Protein AF-0000000085163465 (afdb_homodimer)

pLDDT: mean 92.54, std 7.18, range [52.44, 98.81]

InterPro domains:
  IPR007554 CDP-glycerol glycerophosphotransferase [PF04464] (411-762)
  IPR043148 CDP-glycerol glycerophosphotransferase, C-terminal domain [G3DSA:3.40.50.12580] (575-750)

Foldseek 3Di:
DKFWDDFALLQFFWDDGFLAKTWTDGLVPDIWIDGLVVPPQAKDWTAFAPDDWDWGTWMDRPNQIWTFIDDPRTTITHLAQPPPDPNHNDKDKDFDDPQWDWADDPRFIKIARPVPRFIDTDDPVQVPADKAFRFFPAADDPPDAQWTMWIDGDQKIWTFGADPVRRGTIIHIKGKDWQDDFQWDWDAPDSQWIWIDDDPDIDIDGNVVCVVVQKDFDDPVCCVGPVAWIWMAMNNFIWIFDDDPNTTIIGGDPPDVQFFPAAAWDWDDDVQWIKIKTWTHTPGFDDFFFKAWPRNHTFWGWDDPDSTIIMTIGGNVVLLVDLDQKTFIFTGGPSHTDGTRAHDDDPPDPFFWDAWADDPQWIWTWGADPRRGTIIGIGGDFDCNDPVLVVLLVVLLVCLVVVCVVQPPAAEEEFAEALLADQQFLRVLLLCVQLVDPQFRHQAAYEHAPPHPCNVVCCVVRPPSYHHASDSVLSNCLNNHQEYEYQDQQCSSHGPDDRDDVSVVSSQPHEYEHLHRFAPFQAFDQDVVQHCPQPVNDSHRYQAYEAQAPVSVVVNVSSVDDPRRYQNQHRLSLFPAAADPPQQAEEEEEDDDPVCLSCQVVLVLCSDVLVVVVVQLCVLCVVVVNNVRYAYEYAQSNLVRCLVVVVVNNVRYDNHPSVCLRRHQAYEYARDRCQLSNVSRNHAYEHACLPVVVRNVSSPHDGPDDCQQALHHYDNHSVSVSVRVVVCVVVVNDGDPSSVVSSCNRRVDDPSCSSVSVVVVCVVVVVGHGD/DKFWDDFALLQFFWDDGFLAKTWTQGLVPDIWIDGLVVPPQAKDWTAFAPDDWDWGTWMDRPNQIWTFIDDPRTTITHLAQPPPDPRHNDKDKDFDDPQWDWADDPRFIKIARPVPRFIDTDDPVQVPAAKAFRFFPAADDPPDAQWTMWIDGDQKIWTFGADDVRRGTIIHIKGKDWQDDFQWDWDAPDSQWIWIDDDPDIDIDGNVVCVVVQKDFDDPVCCVGPVAWIWMAMNNFIWIFDDDPNTTIIGGDPPDVQFFPAAAWDWDDDVQWIKIKTWTHTPGFDDFFFKAWPRNHTFWGWDDPDSTIIMTIGGNVVLLPDLDQKTFIFTGGPSHTDGTRAHDDDPPDPFFWDAWADDPQWIWTWGQDPRRGIIIGIGGDADCNDPVLVVLLVVLLVCLVVVLVVQPPAAEEEFAEALLADQQFLRVLLLCVQLVDPQFRHQAAYEHAPPHPCNVVCCVVRPPSYHHASDSVLSNCLNNHQEYEYQDQQCSSHGPDDRDDVSVVSSQPHEYEHLHRFAPFQAFDQDVVQHCPQPVNDSHRYQAYEAQAPVSVVVNVSSVDDPRRYQNQHRLSLFPAAADPPQQAEEEEEDDDPVCLSCQVVLVLCSDVLVVVVVQLCVLCVVVVNNVRYAYEYAQSNLVRCLVVVPVNNVRYDNHVSVCLRRHQAYEYARDRCQLSNVSRNHAYEHACLPVVVRNVSSPHDGPDDCQQALHHYDNHSVSVSVRVVVCVVVVNDGDPSSVVSSCNRRVDDPSCSSVSVVVVCVVVCVGHGD

Radius of gyration: 37.93 Å; Cα contacts (8 Å, |Δi|>4): 3413; chains: 2; bounding box: 88×109×85 Å

Secondary structure (DSSP, 8-state):
-EEEEEE-TTTEEEEEE-SSEEEEEETTTEEEEEEGGG-SSS-EEEEE-SSPSEEEEEEEETTEEEEEEEETTEEEEES--BS-STT--B-EEEE--TTEEEEE-SSSEEEEETTT--EEE-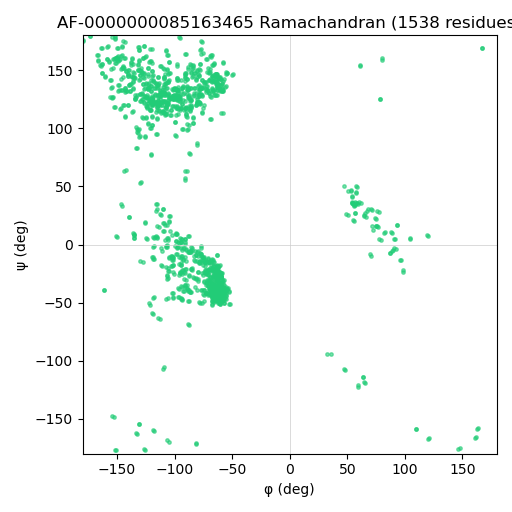-GGGGSSEEEEEE-S-PPPTT--SEEEEEEETTEEEEEEEETTTTEEEEEEEEEEE-S--SSEEEEEETTEEEEEETTEEEEEEHHHHHHHSEEEPPGGGGGG-SS-EEEEETTEEEEEEEETTEEEEEE--HHHHHEEEEEEEEEEETTEEEEEEEEEESS-----EEEETTS-EEEEEEESSSSEEEEEEEHHHHTT-SSSEEEEEEEETTEEEEE-B----TT---SEEEEEEETTEEEEEEE-TTSBEEEEEEE--GGGSHHHHHHHHHHHHHHHHHHHHTTT--EEEEE-GGG---SSHHHHHHHHHHT-TTB-SEEEEEE-TTSTTHHHHHHHHGGGEEETTSHHHHHHHHH-SEEEESS-GGGGT-SS---HHHHHHHHHS-EEE--SS--SSS----TTT-TTSGGG--S-EEEEEESSHHHHHHHHHTT--GGGEEES--GGGTT--PPTT--EEEE-PPP-GGGHHHHHTT-GGGSHHHHHHHHHHHHHHHTT-GGGEEEE--HHHHHHHGGGSGGGGGGEES-GGGGTTTEEEEEESS-THHHHHHHHTPEEEEE-TTHHHHHHHH-S--S--TTTSSSEEESSHHHHHHHHHHHHHTTTPPPHHHHHHHHHH----SS-HHHHHHHHHHHTTSSPB-/-EEEEEE-TTTEEEEEE-SSEEEEEETTTEEEEEEGGG-SSS-EEEEE-SSPSEEEEEEEETTEEEEEEEETTEEEEES--BS-STT--B-EEEE--TTEEEEE-SSSEEEEETTT--EEE--GGGGSSEEEEEE-S-PPPTT--SEEEEEEETTEEEEEEEETTTTEEEEEEEEEEE-S--SSEEEEEETTEEEEEETTEEEEEEHHHHHHHSEEEPPGGGGGG-SS-EEEEETTEEEEEEEETTEEEEEE--HHHHHEEEEEEEEEEETTEEEEEEEEEESS-----EEEETTS-EEEEEEESSSSEEEEEEEHHHHTT-SSSEEEEEEEETTEEEEE-B----TT---SEEEEEEETTEEEEEEE-TTSBEEEEEEE--GGGSHHHHHHHHHHHHHHHHHHHHTTT--EEEEE-GGG---SSHHHHHHHHHHT-TTB-SEEEEEE-TTSTTHHHHHHHHGGGEEETTSHHHHHHHHH-SEEEESS-GGGGT-SS---HHHHHHHHHS-EEE--SS--SSS----TTT-TTSGGG--S-EEEEEESSHHHHHHHHHTT--GGGEEES--GGGTT--PPTT--EEEE-PPP-GGGHHHHHTT-GGGSHHHHHHHHHHHHHHHHT-GGGEEEE--HHHHHHHGGGSGGGGGGEES-GGGGTTTEEEEEESS-THHHHHHHHTPEEEEE-TTHHHHHHHH-S--S--TTTSSSEEESSHHHHHHHHHHHHHTTTPPPHHHHHHHHHH----SS-HHHHHHHHHHHTTSS-B-

Nearest PDB structures (foldseek):
  3l7m-assembly1_D  TM=6.412E-01  e=5.673E-12  Staphylococcus epidermidis RP62A
  3l7j-assembly1_B  TM=6.542E-01  e=5.993E-12  Staphylococcus epidermidis RP62A
  3l7k-assembly2_B  TM=6.522E-01  e=2.000E-11  Staphylococcus epidermidis RP62A
  3l7m-assembly2_A  TM=6.507E-01  e=2.490E-11  Staphylococcus epidermidis RP62A
  3l7i-assembly1_A  TM=6.488E-01  e=2.774E-10  Staphylococcus epidermidis RP62A

Sequence (1542 aa):
MLKLNQMNVNFGSIQTNLPAQIRLKIRNEQIINIEAAQLKKEDVYLGKTKAEDGLVAIIENDDFPYYVHIKKNKIYCTPYLNDKTEGSLNIQIKVYHNRFKVEPTQYSYQVIDTYSGETIELDQSLFKKGRKPFIEDEANRVGDPAIFIKFKYTDFTTFLEYTNSKKDFAFKTNILEVLTNEQLRFDFKSANELVVSKGKHRQIIRLNDLKKMKDIKLNNYFLKYAQKPIYLKLNNKFYIISYHNQKLSIKTDKEKDLLYKHSNVEFKKSGRHIILSGQIDYNAPVQPDYLMTKTGEVLAKMKWSHQNHFTAKVKIKDLRQLKEIHNTIFTAINGKRFHPLYQSEKANDQRKVLLTFNTKGHAIVLRRNAANNLTFGNLPKLKIYNPWHKFKIELAYKIASIYKMMSRGRNVNVYFEKEASKAVESGKCVFEAAAGNKKFKSKNVFILDKSSPQYKDMKKKWGEKVVERFSFRNYLYVFVSNYFVASELSNHIINTRLFNDKLNKKIKATPLYFLQHGIVFLKPRDNSNNVGFHKQNMTNNIVKSVVSSELEARLFNEMDYNDFELMITGLPKFDNEHLIEGADKITYMPTWRPWEEAEVFNGHIEETTYYQSIMEVIEAFEKAGLLSRLQIAAHNKFSQYAKNHFNKYNDIFVEDPTDTLKNSVIYITDISSIIFDAINHGAFPIFYWKEFEDIIAKHGGTTPANRENIPGVVADDENELVEAVKSAINNDFKLPPKVLENYRRINEFHDNQNTQRVIDELVNDGVLQRKMLKLNQMNVNFGSIQTNLPAQIRLKIRNEQIINIEAAQLKKEDVYLGKTKAEDGLVAIIENDDFPYYVHIKKNKIYCTPYLNDKTEGSLNIQIKVYHNRFKVEPTQYSYQVIDTYSGETIELDQSLFKKGRKPFIEDEANRVGDPAIFIKFKYTDFTTFLEYTNSKKDFAFKTNILEVLTNEQLRFDFKSANELVVSKGKHRQIIRLNDLKKMKDIKLNNYFLKYAQKPIYLKLNNKFYIISYHNQKLSIKTDKEKDLLYKHSNVEFKKSGRHIILSGQIDYNAPVQPDYLMTKTGEVLAKMKWSHQNHFTAKVKIKDLRQLKEIHNTIFTAINGKRFHPLYQSEKANDQRKVLLTFNTKGHAIVLRRNAANNLTFGNLPKLKIYNPWHKFKIELAYKIASIYKMMSRGRNVNVYFEKEASKAVESGKCVFEAAAGNKKFKSKNVFILDKSSPQYKDMKKKWGEKVVERFSFRNYLYVFVSNYFVASELSNHIINTRLFNDKLNKKIKATPLYFLQHGIVFLKPRDNSNNVGFHKQNMTNNIVKSVVSSELEARLFNEMDYNDFELMITGLPKFDNEHLIEGADKITYMPTWRPWEEAEVFNGHIEETTYYQSIMEVIEAFEKAGLLSRLQIAAHNKFSQYAKNHFNKYNDIFVEDPTDTLKNSVIYITDISSIIFDAINHGAFPIFYWKEFEDIIAKHGGTTPANRENIPGVVADDENELVEAVKSAINNDFKLPPKVLENYRRINEFHDNQNTQRVIDELVNDGVLQRK

Structure (mmCIF, N/CA/C/O backbone):
data_AF-0000000085163465-model_v1
#
loop_
_entity.id
_entity.type
_entity.pdbx_description
1 polymer 'Galactosamine-containing minor teichoic acid biosynthesis protein'
#
loop_
_atom_site.group_PDB
_atom_site.id
_atom_site.type_symbol
_atom_site.label_atom_id
_atom_site.label_alt_id
_atom_site.label_comp_id
_ato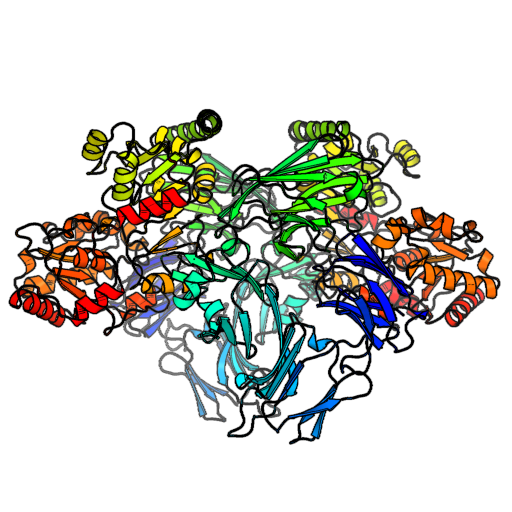m_site.label_asym_id
_atom_site.label_entity_id
_atom_site.label_seq_id
_atom_site.pdbx_PDB_ins_code
_atom_site.Cartn_x
_atom_site.Cartn_y
_atom_site.Cartn_z
_atom_site.occupancy
_atom_site.B_iso_or_equiv
_atom_site.auth_seq_id
_atom_site.auth_comp_id
_atom_site.auth_asym_id
_atom_site.auth_atom_id
_atom_site.pdbx_PDB_model_num
ATOM 1 N N . MET A 1 1 ? -21.828 -24.969 -27.375 1 81.31 1 MET A N 1
ATOM 2 C CA . MET A 1 1 ? -21.625 -25.234 -25.938 1 81.31 1 MET A CA 1
ATOM 3 C C . MET A 1 1 ? -22.141 -24.062 -25.109 1 81.31 1 MET A C 1
ATOM 5 O O . MET A 1 1 ? -22.062 -22.906 -25.531 1 81.31 1 MET A O 1
ATOM 9 N N . LEU A 1 2 ? -22.781 -24.438 -23.953 1 87.56 2 LEU A N 1
ATOM 10 C CA . LEU A 1 2 ? -23.328 -23.406 -23.062 1 87.56 2 LEU A CA 1
ATOM 11 C C . LEU A 1 2 ? -22.203 -22.688 -22.328 1 87.56 2 LEU A C 1
ATOM 13 O O . LEU A 1 2 ? -21.234 -23.297 -21.891 1 87.56 2 LEU A O 1
ATOM 17 N N . LYS A 1 3 ? -22.312 -21.391 -22.266 1 87.81 3 LYS A N 1
ATOM 18 C CA . LYS A 1 3 ? -21.406 -20.547 -21.5 1 87.81 3 LYS A CA 1
ATOM 19 C C . LYS A 1 3 ? -22.188 -19.516 -20.672 1 87.81 3 LYS A C 1
ATOM 21 O O . LYS A 1 3 ? -23.078 -18.844 -21.203 1 87.81 3 LYS A O 1
ATOM 26 N N . LEU A 1 4 ? -21.875 -19.516 -19.422 1 91.38 4 LEU A N 1
ATOM 27 C CA . LEU A 1 4 ? -22.5 -18.5 -18.562 1 91.38 4 LEU A CA 1
ATOM 28 C C . LEU A 1 4 ? -21.688 -17.219 -18.562 1 91.38 4 LEU A C 1
ATOM 30 O O . LEU A 1 4 ? -20.531 -17.203 -18.109 1 91.38 4 LEU A O 1
ATOM 34 N N . ASN A 1 5 ? -22.188 -16.156 -18.969 1 91.06 5 ASN A N 1
ATOM 35 C CA . ASN A 1 5 ? -21.469 -14.898 -19.094 1 91.06 5 ASN A CA 1
ATOM 36 C C . ASN A 1 5 ? -21.688 -14 -17.875 1 91.06 5 ASN A C 1
ATOM 38 O O . ASN A 1 5 ? -20.797 -13.258 -17.484 1 91.06 5 ASN A O 1
ATOM 42 N N . GLN A 1 6 ? -22.875 -14.047 -17.391 1 94.12 6 GLN A N 1
ATOM 43 C CA . GLN A 1 6 ? -23.234 -13.164 -16.281 1 94.12 6 GLN A CA 1
ATOM 44 C C . GLN A 1 6 ? -24.281 -13.82 -15.383 1 94.12 6 GLN A C 1
ATOM 46 O O . GLN A 1 6 ? -25.188 -14.5 -15.867 1 94.12 6 GLN A O 1
ATOM 51 N N . MET A 1 7 ? -24.109 -13.703 -14.148 1 94.56 7 MET A N 1
ATOM 52 C CA . MET A 1 7 ? -25.078 -14.156 -13.148 1 94.56 7 MET A CA 1
ATOM 53 C C . MET A 1 7 ? -25.375 -13.055 -12.133 1 94.56 7 MET A C 1
ATOM 55 O O . MET A 1 7 ? -24.453 -12.484 -11.555 1 94.56 7 MET A O 1
ATOM 59 N N . ASN A 1 8 ? -26.578 -12.695 -11.984 1 94.56 8 ASN A N 1
ATOM 60 C CA . ASN A 1 8 ? -26.984 -11.734 -10.961 1 94.56 8 ASN A CA 1
ATOM 61 C C . ASN A 1 8 ? -27.203 -12.414 -9.609 1 94.56 8 ASN A C 1
ATOM 63 O O . ASN A 1 8 ? -28.219 -13.062 -9.398 1 94.56 8 ASN A O 1
ATOM 67 N N . VAL A 1 9 ? -26.359 -12.18 -8.703 1 92.56 9 VAL A N 1
ATOM 68 C CA . VAL A 1 9 ? -26.312 -12.898 -7.438 1 92.56 9 VAL A CA 1
ATOM 69 C C . VAL A 1 9 ? -27.5 -12.5 -6.57 1 92.56 9 VAL A C 1
ATOM 71 O O . VAL A 1 9 ? -27.828 -13.18 -5.594 1 92.56 9 VAL A O 1
ATOM 74 N N . ASN A 1 10 ? -28.188 -11.406 -6.895 1 92.56 10 ASN A N 1
ATOM 75 C CA . ASN A 1 10 ? -29.359 -10.977 -6.133 1 92.56 10 ASN A CA 1
ATOM 76 C C . ASN A 1 10 ? -30.531 -11.914 -6.336 1 92.56 10 ASN A C 1
ATOM 78 O O . ASN A 1 10 ? -31.484 -11.898 -5.555 1 92.56 10 ASN A O 1
ATOM 82 N N . PHE A 1 11 ? -30.484 -12.664 -7.426 1 93.31 11 PHE A N 1
ATOM 83 C CA . PHE A 1 11 ? -31.609 -13.539 -7.746 1 93.31 11 PHE A CA 1
ATOM 84 C C . PHE A 1 11 ? -31.297 -14.977 -7.359 1 93.31 11 PHE A C 1
ATOM 86 O O . PHE A 1 11 ? -32.219 -15.812 -7.297 1 93.31 11 PHE A O 1
ATOM 93 N N . GLY A 1 12 ? -30 -15.203 -7.18 1 90.88 12 GLY A N 1
ATOM 94 C CA . GLY A 1 12 ? -29.688 -16.578 -6.812 1 90.88 12 GLY A CA 1
ATOM 95 C C . GLY A 1 12 ? -28.219 -16.938 -7.012 1 90.88 12 GLY A C 1
ATOM 96 O O . GLY A 1 12 ? -27.344 -16.062 -6.914 1 90.88 12 GLY A O 1
ATOM 97 N N . SER A 1 13 ? -27.984 -18.328 -7.133 1 91.62 13 SER A N 1
ATOM 98 C CA . SER A 1 13 ? -26.609 -18.828 -7.23 1 91.62 13 SER A CA 1
ATOM 99 C C . SER A 1 13 ? -26.484 -19.906 -8.289 1 91.62 13 SER A C 1
ATOM 101 O O . SER A 1 13 ? -27.484 -20.5 -8.703 1 91.62 13 SER A O 1
ATOM 103 N N . ILE A 1 14 ? -25.281 -20.125 -8.734 1 89.75 14 ILE A N 1
ATOM 104 C CA . ILE A 1 14 ? -24.984 -21.141 -9.742 1 89.75 14 ILE A CA 1
ATOM 105 C C . ILE A 1 14 ? -24.766 -22.5 -9.07 1 89.75 14 ILE A C 1
ATOM 107 O O . ILE A 1 14 ? -23.953 -22.625 -8.156 1 89.75 14 ILE A O 1
ATOM 111 N N . GLN A 1 15 ? -25.5 -23.422 -9.492 1 86.19 15 GLN A N 1
ATOM 112 C CA . GLN A 1 15 ? -25.359 -24.766 -8.938 1 86.19 15 GLN A CA 1
ATOM 113 C C . GLN A 1 15 ? -24.469 -25.625 -9.836 1 86.19 15 GLN A C 1
ATOM 115 O O . GLN A 1 15 ? -23.641 -26.406 -9.344 1 86.19 15 GLN A O 1
ATOM 120 N N . THR A 1 16 ? -24.781 -25.5 -11.117 1 82.44 16 THR A N 1
ATOM 121 C CA . THR A 1 16 ? -24.016 -26.219 -12.133 1 82.44 16 THR A CA 1
ATOM 122 C C . THR A 1 16 ? -23.719 -25.312 -13.32 1 82.44 16 THR A C 1
ATOM 124 O O . THR A 1 16 ? -24.578 -24.531 -13.758 1 82.44 16 THR A O 1
ATOM 127 N N . ASN A 1 17 ? -22.531 -25.266 -13.82 1 83.06 17 ASN A N 1
ATOM 128 C CA . ASN A 1 17 ? -22.109 -24.516 -14.992 1 83.06 17 ASN A CA 1
ATOM 129 C C . ASN A 1 17 ? -21.281 -25.375 -15.938 1 83.06 17 ASN A C 1
ATOM 131 O O . ASN A 1 17 ? -20.047 -25.344 -15.898 1 83.06 17 ASN A O 1
ATOM 135 N N . LEU A 1 18 ? -21.984 -26.094 -16.719 1 76.75 18 LEU A N 1
ATOM 136 C CA . LEU A 1 18 ? -21.375 -27.016 -17.672 1 76.75 18 LEU A CA 1
ATOM 137 C C . LEU A 1 18 ? -21.781 -26.656 -19.094 1 76.75 18 LEU A C 1
ATOM 139 O O . LEU A 1 18 ? -22.812 -26.031 -19.312 1 76.75 18 LEU A O 1
ATOM 143 N N . PRO A 1 19 ? -21 -27.078 -20.062 1 77.75 19 PRO A N 1
ATOM 144 C CA . PRO A 1 19 ? -21.344 -26.766 -21.453 1 77.75 19 PRO A CA 1
ATOM 145 C C . PRO A 1 19 ? -22.672 -27.391 -21.875 1 77.75 19 PRO A C 1
ATOM 147 O O . PRO A 1 19 ? -23.328 -26.875 -22.797 1 77.75 19 PRO A O 1
ATOM 150 N N . ALA A 1 20 ? -23.031 -28.469 -21.234 1 80.94 20 ALA A N 1
ATOM 151 C CA . ALA A 1 20 ? -24.25 -29.172 -21.641 1 80.94 20 ALA A CA 1
ATOM 152 C C . ALA A 1 20 ? -25.453 -28.688 -20.812 1 80.94 20 ALA A C 1
ATOM 154 O O . ALA A 1 20 ? -26.594 -28.812 -21.234 1 80.94 20 ALA A O 1
ATOM 155 N N . GLN A 1 21 ? -25.125 -28.188 -19.594 1 89.69 21 GLN A N 1
ATOM 156 C CA . GLN A 1 21 ? -26.219 -27.875 -18.688 1 89.69 21 GLN A CA 1
ATOM 157 C C . GLN A 1 21 ? -25.812 -26.797 -17.688 1 89.69 21 GLN A C 1
ATOM 159 O O . GLN A 1 21 ? -24.703 -26.844 -17.141 1 89.69 21 GLN A O 1
ATOM 164 N N . ILE A 1 22 ? -26.734 -25.844 -17.516 1 92.75 22 ILE A N 1
ATOM 165 C CA . ILE A 1 22 ? -26.578 -24.844 -16.469 1 92.75 22 ILE A CA 1
ATOM 166 C C . ILE A 1 22 ? -27.766 -24.938 -15.508 1 92.75 22 ILE A C 1
ATOM 168 O O . ILE A 1 22 ? -28.922 -24.969 -15.93 1 92.75 22 ILE A O 1
ATOM 172 N N . ARG A 1 23 ? -27.453 -25.078 -14.258 1 93.25 23 ARG A N 1
ATOM 173 C CA . ARG A 1 23 ? -28.484 -25.078 -13.227 1 93.25 23 ARG A CA 1
ATOM 174 C C . ARG A 1 23 ? -28.328 -23.875 -12.297 1 93.25 23 ARG A C 1
ATOM 176 O O . ARG A 1 23 ? -27.219 -23.609 -11.797 1 93.25 23 ARG A O 1
ATOM 183 N N . LEU A 1 24 ? -29.391 -23.156 -12.117 1 94.06 24 LEU A N 1
ATOM 184 C CA . LEU A 1 24 ? -29.406 -21.984 -11.258 1 94.06 24 LEU A CA 1
ATOM 185 C C . LEU A 1 24 ? -30.422 -22.141 -10.133 1 94.06 24 LEU A C 1
ATOM 187 O O . LEU A 1 24 ? -31.531 -22.641 -10.352 1 94.06 24 LEU A O 1
ATOM 191 N N . LYS A 1 25 ? -29.969 -21.844 -8.984 1 92.81 25 LYS A N 1
ATOM 192 C CA . LYS A 1 25 ? -30.891 -21.766 -7.852 1 92.81 25 LYS A CA 1
ATOM 193 C C . LYS A 1 25 ? -31.453 -20.344 -7.699 1 92.81 25 LYS A C 1
ATOM 195 O O . LYS A 1 25 ? -30.703 -19.391 -7.477 1 92.81 25 LYS A O 1
ATOM 200 N N . ILE A 1 26 ? -32.719 -20.188 -7.82 1 91.62 26 ILE A N 1
ATOM 201 C CA . ILE A 1 26 ? -33.375 -18.891 -7.738 1 91.62 26 ILE A CA 1
ATOM 202 C C . ILE A 1 26 ? -33.875 -18.656 -6.316 1 91.62 26 ILE A C 1
ATOM 204 O O . ILE A 1 26 ? -34.625 -19.484 -5.773 1 91.62 26 ILE A O 1
ATOM 208 N N . ARG A 1 27 ? -33.531 -17.578 -5.617 1 79.88 27 ARG A N 1
ATOM 209 C CA . ARG A 1 27 ? -33.906 -17.125 -4.281 1 79.88 27 ARG A CA 1
ATOM 210 C C . ARG A 1 27 ? -33.719 -18.25 -3.26 1 79.88 27 ARG A C 1
ATOM 212 O O . ARG A 1 27 ? -34.562 -18.391 -2.348 1 79.88 27 ARG A O 1
ATOM 219 N N . ASN A 1 28 ? -32.875 -19.141 -3.525 1 71.81 28 ASN A N 1
ATOM 220 C CA . ASN A 1 28 ? -32.5 -20.25 -2.646 1 71.81 28 ASN A CA 1
ATOM 221 C C . ASN A 1 28 ? -33.656 -21.203 -2.432 1 71.81 28 ASN A C 1
ATOM 223 O O . ASN A 1 28 ? -33.812 -21.781 -1.354 1 71.81 28 ASN A O 1
ATOM 227 N N . GLU A 1 29 ? -34.594 -21.219 -3.363 1 79.19 29 GLU A N 1
ATOM 228 C CA . GLU A 1 29 ? -35.781 -22.062 -3.23 1 79.19 29 GLU A CA 1
ATOM 229 C C . GLU A 1 29 ? -35.906 -23.016 -4.406 1 79.19 29 GLU A C 1
ATOM 231 O O . GLU A 1 29 ? -36.031 -24.234 -4.215 1 79.19 29 GLU A O 1
ATOM 236 N N . GLN A 1 30 ? -35.812 -22.453 -5.547 1 87.62 30 GLN A N 1
ATOM 237 C CA . GLN A 1 30 ? -36.094 -23.234 -6.746 1 87.62 30 GLN A CA 1
ATOM 238 C C . GLN A 1 30 ? -34.844 -23.375 -7.625 1 87.62 30 GLN A C 1
ATOM 240 O O . GLN A 1 30 ? -34.062 -22.422 -7.766 1 87.62 30 GLN A O 1
ATOM 245 N N . ILE A 1 31 ? -34.688 -24.594 -8.148 1 92.75 31 ILE A N 1
ATOM 246 C CA . ILE A 1 31 ? -33.594 -24.828 -9.078 1 92.75 31 ILE A CA 1
ATOM 247 C C . ILE A 1 31 ? -34.156 -24.922 -10.5 1 92.75 31 ILE A C 1
ATOM 249 O O . ILE A 1 31 ? -35.094 -25.672 -10.766 1 92.75 31 ILE A O 1
ATOM 253 N N . ILE A 1 32 ? -33.656 -24.172 -11.344 1 94.94 32 ILE A N 1
ATOM 254 C CA . ILE A 1 32 ? -34 -24.25 -12.75 1 94.94 32 ILE A CA 1
ATOM 255 C C . ILE A 1 32 ? -32.875 -24.891 -13.547 1 94.94 32 ILE A C 1
ATOM 257 O O . ILE A 1 32 ? -31.703 -24.656 -13.25 1 94.94 32 ILE A O 1
ATOM 261 N N . ASN A 1 33 ? -33.281 -25.594 -14.539 1 94.81 33 ASN A N 1
ATOM 262 C CA . ASN A 1 33 ? -32.344 -26.312 -15.391 1 94.81 33 ASN A CA 1
ATOM 263 C C . ASN A 1 33 ? -32.375 -25.797 -16.828 1 94.81 33 ASN A C 1
ATOM 265 O O . ASN A 1 33 ? -33.469 -25.688 -17.422 1 94.81 33 ASN A O 1
ATOM 269 N N . ILE A 1 34 ? -31.281 -25.484 -17.375 1 96 34 ILE A N 1
ATOM 270 C CA . ILE A 1 34 ? -31.141 -25.047 -18.75 1 96 34 ILE A CA 1
ATOM 271 C C . ILE A 1 34 ? -30.219 -26.016 -19.5 1 96 34 ILE A C 1
ATOM 273 O O . ILE A 1 34 ? -29.031 -26.109 -19.188 1 96 34 ILE A O 1
ATOM 277 N N . GLU A 1 35 ? -30.719 -26.594 -20.5 1 94.44 35 GLU A N 1
ATOM 278 C CA . GLU A 1 35 ? -29.953 -27.531 -21.297 1 94.44 35 GLU A CA 1
ATOM 279 C C . GLU A 1 35 ? -29.625 -26.953 -22.672 1 94.44 35 GLU A C 1
ATOM 281 O O . GLU A 1 35 ? -30.453 -26.281 -23.281 1 94.44 35 GLU A O 1
ATOM 286 N N . ALA A 1 36 ? -28.484 -27.25 -23.125 1 91.75 36 ALA A N 1
ATOM 287 C CA . ALA A 1 36 ? -28.078 -26.766 -24.438 1 91.75 36 ALA A CA 1
ATOM 288 C C . ALA A 1 36 ? -29.016 -27.25 -25.531 1 91.75 36 ALA A C 1
ATOM 290 O O . ALA A 1 36 ? -29.359 -26.484 -26.453 1 91.75 36 ALA A O 1
ATOM 291 N N . ALA A 1 37 ? -29.547 -28.453 -25.406 1 91.19 37 ALA A N 1
ATOM 292 C CA . ALA A 1 37 ? -30.375 -29.109 -26.438 1 91.19 37 ALA A CA 1
ATOM 293 C C . ALA A 1 37 ? -31.734 -28.438 -26.562 1 91.19 37 ALA A C 1
ATOM 295 O O . ALA A 1 37 ? -32.375 -28.5 -27.609 1 91.19 37 ALA A O 1
ATOM 296 N N . GLN A 1 38 ? -32.125 -27.75 -25.531 1 93.88 38 GLN A N 1
ATOM 297 C CA . GLN A 1 38 ? -33.469 -27.172 -25.547 1 93.88 38 GLN A CA 1
ATOM 298 C C . GLN A 1 38 ? -33.438 -25.766 -26.156 1 93.88 38 GLN A C 1
ATOM 300 O O . GLN A 1 38 ? -34.5 -25.219 -26.516 1 93.88 38 GLN A O 1
ATOM 305 N N . LEU A 1 39 ? -32.312 -25.188 -26.297 1 95.44 39 LEU A N 1
ATOM 306 C CA . LEU A 1 39 ? -32.219 -23.828 -26.812 1 95.44 39 LEU A CA 1
ATOM 307 C C . LEU A 1 39 ? -32.125 -23.828 -28.344 1 95.44 39 LEU A C 1
ATOM 309 O O . LEU A 1 39 ? -31.031 -24.016 -28.906 1 95.44 39 LEU A O 1
ATOM 313 N N . LYS A 1 40 ? -33.156 -23.594 -29.031 1 93.69 40 LYS A N 1
ATOM 314 C CA . LYS A 1 40 ? -33.25 -23.594 -30.484 1 93.69 40 LYS A CA 1
ATOM 315 C C . LYS A 1 40 ? -33.594 -22.203 -31.016 1 93.69 40 LYS A C 1
ATOM 317 O O . LYS A 1 40 ? -34.469 -22.062 -31.875 1 93.69 40 LYS A O 1
ATOM 322 N N . LYS A 1 41 ? -33.094 -21.141 -30.375 1 94.69 41 LYS A N 1
ATOM 323 C CA . LYS A 1 41 ? -33.25 -19.75 -30.781 1 94.69 41 LYS A CA 1
ATOM 324 C C . LYS A 1 41 ? -34.719 -19.312 -30.641 1 94.69 41 LYS A C 1
ATOM 326 O O . LYS A 1 41 ? -35.219 -18.594 -31.5 1 94.69 41 LYS A O 1
ATOM 331 N N . GLU A 1 42 ? -35.406 -19.938 -29.656 1 94.31 42 GLU A N 1
ATOM 332 C CA . GLU A 1 42 ? -36.781 -19.578 -29.266 1 94.31 42 GLU A CA 1
ATOM 333 C C . GLU A 1 42 ? -36.875 -19.438 -27.75 1 94.31 42 GLU A C 1
ATOM 335 O O . GLU A 1 42 ? -35.938 -19.781 -27.016 1 94.31 42 GLU A O 1
ATOM 340 N N . ASP A 1 43 ? -38 -18.922 -27.344 1 94.25 43 ASP A N 1
ATOM 341 C CA . ASP A 1 43 ? -38.281 -18.797 -25.906 1 94.25 43 ASP A CA 1
ATOM 342 C C . ASP A 1 43 ? -38.344 -20.172 -25.234 1 94.25 43 ASP A C 1
ATOM 344 O O . ASP A 1 43 ? -38.906 -21.109 -25.812 1 94.25 43 ASP A O 1
ATOM 348 N N . VAL A 1 44 ? -37.781 -20.25 -24.141 1 96.69 44 VAL A N 1
ATOM 349 C CA . VAL A 1 44 ? -37.938 -21.438 -23.312 1 96.69 44 VAL A CA 1
ATOM 350 C C . VAL A 1 44 ? -38.469 -21.047 -21.938 1 96.69 44 VAL A C 1
ATOM 352 O O . VAL A 1 44 ? -37.875 -20.203 -21.25 1 96.69 44 VAL A O 1
ATOM 355 N N . TYR A 1 45 ? -39.594 -21.531 -21.594 1 96.56 45 TYR A N 1
ATOM 356 C CA . TYR A 1 45 ? -40.188 -21.328 -20.266 1 96.56 45 TYR A CA 1
ATOM 357 C C . TYR A 1 45 ? -39.5 -22.219 -19.234 1 96.56 45 TYR A C 1
ATOM 359 O O . TYR A 1 45 ? -39.406 -23.438 -19.438 1 96.56 45 TYR A O 1
ATOM 367 N N . LEU A 1 46 ? -39.031 -21.672 -18.141 1 96.06 46 LEU A N 1
ATOM 368 C CA . LEU A 1 46 ? -38.219 -22.422 -17.203 1 96.06 46 LEU A CA 1
ATOM 369 C C . LEU A 1 46 ? -38.969 -22.656 -15.891 1 96.06 46 LEU A C 1
ATOM 371 O O . LEU A 1 46 ? -38.562 -23.484 -15.078 1 96.06 46 LEU A O 1
ATOM 375 N N . GLY A 1 47 ? -40.031 -21.875 -15.602 1 94.06 47 GLY A N 1
ATOM 376 C CA . GLY A 1 47 ? -40.781 -22.094 -14.375 1 94.06 47 GLY A CA 1
ATOM 377 C C . GLY A 1 47 ? -41.375 -20.812 -13.797 1 94.06 47 GLY A C 1
ATOM 378 O O . GLY A 1 47 ? -41.281 -19.75 -14.422 1 94.06 47 GLY A O 1
ATOM 379 N N . LYS A 1 48 ? -42 -20.906 -12.609 1 94.25 48 LYS A N 1
ATOM 380 C CA . LYS A 1 48 ? -42.594 -19.797 -11.898 1 94.25 48 LYS A CA 1
ATOM 381 C C . LYS A 1 48 ? -41.75 -19.391 -10.688 1 94.25 48 LYS A C 1
ATOM 383 O O . LYS A 1 48 ? -40.969 -20.203 -10.172 1 94.25 48 LYS A O 1
ATOM 388 N N . THR A 1 49 ? -41.781 -18.188 -10.312 1 93.44 49 THR A N 1
ATOM 389 C CA . THR A 1 49 ? -41.062 -17.703 -9.148 1 93.44 49 THR A CA 1
ATOM 390 C C . THR A 1 49 ? -41.75 -16.5 -8.531 1 93.44 49 THR A C 1
ATOM 392 O O . THR A 1 49 ? -42.562 -15.844 -9.188 1 93.44 49 THR A O 1
ATOM 395 N N . LYS A 1 50 ? -41.531 -16.234 -7.25 1 89.31 50 LYS A N 1
ATOM 396 C CA . LYS A 1 50 ? -42.062 -15.07 -6.559 1 89.31 50 LYS A CA 1
ATOM 397 C C . LYS A 1 50 ? -41.125 -13.883 -6.621 1 89.31 50 LYS A C 1
ATOM 399 O O . LYS A 1 50 ? -41.438 -12.789 -6.148 1 89.31 50 LYS A O 1
ATOM 404 N N . ALA A 1 51 ? -40 -14.109 -7.191 1 90 51 ALA A N 1
ATOM 405 C CA . ALA A 1 51 ? -39 -13.039 -7.293 1 90 51 ALA A CA 1
ATOM 406 C C . ALA A 1 51 ? -39.469 -11.93 -8.219 1 90 51 ALA A C 1
ATOM 408 O O . ALA A 1 51 ? -40.344 -12.148 -9.062 1 90 51 ALA A O 1
ATOM 409 N N . GLU A 1 52 ? -38.969 -10.742 -8.016 1 90.31 52 GLU A N 1
ATOM 410 C CA . GLU A 1 52 ? -39.344 -9.586 -8.828 1 90.31 52 GLU A CA 1
ATOM 411 C C . GLU A 1 52 ? -38.812 -9.711 -10.25 1 90.31 52 GLU A C 1
ATOM 413 O O . GLU A 1 52 ? -37.875 -10.5 -10.5 1 90.31 52 GLU A O 1
ATOM 418 N N . ASP A 1 53 ? -39.375 -8.938 -11.125 1 94.38 53 ASP A N 1
ATOM 419 C CA . ASP A 1 53 ? -38.906 -8.914 -12.508 1 94.38 53 ASP A CA 1
ATOM 420 C C . ASP A 1 53 ? -37.469 -8.43 -12.609 1 94.38 53 ASP A C 1
ATOM 422 O O . ASP A 1 53 ? -37.062 -7.52 -11.883 1 94.38 53 ASP A O 1
ATOM 426 N N . GLY A 1 54 ? -36.719 -9.062 -13.43 1 94.69 54 GLY A N 1
ATOM 427 C CA . GLY A 1 54 ? -35.344 -8.625 -13.641 1 94.69 54 GLY A CA 1
ATOM 428 C C . GLY A 1 54 ? -34.5 -9.641 -14.383 1 94.69 54 GLY A C 1
ATOM 429 O O . GLY A 1 54 ? -34.969 -10.742 -14.68 1 94.69 54 GLY A O 1
ATOM 430 N N . LEU A 1 55 ? -33.344 -9.258 -14.797 1 96.56 55 LEU A N 1
ATOM 431 C CA . LEU A 1 55 ? -32.406 -10.109 -15.5 1 96.56 55 LEU A CA 1
ATOM 432 C C . LEU A 1 55 ? -31.641 -11 -14.523 1 96.56 55 LEU A C 1
ATOM 434 O O . LEU A 1 55 ? -30.984 -10.508 -13.609 1 96.56 55 LEU A O 1
ATOM 438 N N . VAL A 1 56 ? -31.734 -12.25 -14.719 1 96.12 56 VAL A N 1
ATOM 439 C CA . VAL A 1 56 ? -31.156 -13.219 -13.797 1 96.12 56 VAL A CA 1
ATOM 440 C C . VAL A 1 56 ? -29.75 -13.609 -14.273 1 96.12 56 VAL A C 1
ATOM 442 O O . VAL A 1 56 ? -28.797 -13.617 -13.492 1 96.12 56 VAL A O 1
ATOM 445 N N . ALA A 1 57 ? -29.641 -13.906 -15.562 1 96.69 57 ALA A N 1
ATOM 446 C CA . ALA A 1 57 ? -28.359 -14.359 -16.109 1 96.69 57 ALA A CA 1
ATOM 447 C C . ALA A 1 57 ? -28.312 -14.141 -17.625 1 96.69 57 ALA A C 1
ATOM 449 O O . ALA A 1 57 ? -29.344 -13.945 -18.266 1 96.69 57 ALA A O 1
ATOM 450 N N . ILE A 1 58 ? -27.172 -14.109 -18.125 1 97.12 58 ILE A N 1
ATOM 451 C CA . ILE A 1 58 ? -26.906 -14.117 -19.562 1 97.12 58 ILE A CA 1
ATOM 452 C C . ILE A 1 58 ? -26.047 -15.328 -19.938 1 97.12 58 ILE A C 1
ATOM 454 O O . ILE A 1 58 ? -24.984 -15.547 -19.344 1 97.12 58 ILE A O 1
ATOM 458 N N . ILE A 1 59 ? -26.531 -16.109 -20.828 1 96.06 59 ILE A N 1
ATOM 459 C CA . ILE A 1 59 ? -25.812 -17.297 -21.25 1 96.06 59 ILE A CA 1
ATOM 460 C C . ILE A 1 59 ? -25.625 -17.281 -22.766 1 96.06 59 ILE A C 1
ATOM 462 O O . ILE A 1 59 ? -26.281 -16.516 -23.469 1 96.06 59 ILE A O 1
ATOM 466 N N . GLU A 1 60 ? -24.719 -18.062 -23.203 1 94.62 60 GLU A N 1
ATOM 467 C CA . GLU A 1 60 ? -24.5 -18.281 -24.641 1 94.62 60 GLU A CA 1
ATOM 468 C C . GLU A 1 60 ? -24.531 -19.766 -24.984 1 94.62 60 GLU A C 1
ATOM 470 O O . GLU A 1 60 ? -24.062 -20.594 -24.203 1 94.62 60 GLU A O 1
ATOM 475 N N . ASN A 1 61 ? -25.203 -20.062 -25.969 1 93.38 61 ASN A N 1
ATOM 476 C CA . ASN A 1 61 ? -25.156 -21.391 -26.562 1 93.38 61 ASN A CA 1
ATOM 477 C C . ASN A 1 61 ? -24.578 -21.359 -27.969 1 93.38 61 ASN A C 1
ATOM 479 O O . ASN A 1 61 ? -25.188 -20.828 -28.891 1 93.38 61 ASN A O 1
ATOM 483 N N . ASP A 1 62 ? -23.391 -21.859 -28.109 1 88.75 62 ASP A N 1
ATOM 484 C CA . ASP A 1 62 ? -22.672 -21.812 -29.375 1 88.75 62 ASP A CA 1
ATOM 485 C C . ASP A 1 62 ? -22.5 -20.375 -29.859 1 88.75 62 ASP A C 1
ATOM 487 O O . ASP A 1 62 ? -22.875 -20.047 -31 1 88.75 62 ASP A O 1
ATOM 491 N N . ASP A 1 63 ? -22.156 -19.516 -29.078 1 88 63 ASP A N 1
ATOM 492 C CA . ASP A 1 63 ? -21.812 -18.109 -29.297 1 88 63 ASP A CA 1
ATOM 493 C C . ASP A 1 63 ? -23.062 -17.297 -29.625 1 88 63 ASP A C 1
ATOM 495 O O . ASP A 1 63 ? -22.969 -16.234 -30.234 1 88 63 ASP A O 1
ATOM 499 N N . PHE A 1 64 ? -24.234 -17.922 -29.312 1 94.5 64 PHE A N 1
ATOM 500 C CA . PHE A 1 64 ? -25.5 -17.219 -29.469 1 94.5 64 PHE A CA 1
ATOM 501 C C . PHE A 1 64 ? -26.062 -16.844 -28.109 1 94.5 64 PHE A C 1
ATOM 503 O O . PHE A 1 64 ? -26.25 -17.688 -27.25 1 94.5 64 PHE A O 1
ATOM 510 N N . PRO A 1 65 ? -26.422 -15.562 -27.938 1 95.69 65 PRO A N 1
ATOM 511 C CA . PRO A 1 65 ? -26.797 -15.086 -26.609 1 95.69 65 PRO A CA 1
ATOM 512 C C . PRO A 1 65 ? -28.25 -15.43 -26.234 1 95.69 65 PRO A C 1
ATOM 514 O O . PRO A 1 65 ? -29.125 -15.398 -27.094 1 95.69 65 PRO A O 1
ATOM 517 N N . TYR A 1 66 ? -28.484 -15.773 -24.969 1 97.12 66 TYR A N 1
ATOM 518 C CA . TYR A 1 66 ? -29.781 -15.953 -24.328 1 97.12 66 TYR A CA 1
ATOM 519 C C . TYR A 1 66 ? -29.859 -15.18 -23.016 1 97.12 66 TYR A C 1
ATOM 521 O O . TYR A 1 66 ? -28.859 -15.047 -22.312 1 97.12 66 TYR A O 1
ATOM 529 N N . TYR A 1 67 ? -31.031 -14.68 -22.703 1 97.44 67 TYR A N 1
ATOM 530 C CA . TYR A 1 67 ? -31.281 -13.914 -21.484 1 97.44 67 TYR A CA 1
ATOM 531 C C . TYR A 1 67 ? -32.281 -14.641 -20.578 1 97.44 67 TYR A C 1
ATOM 533 O O . TYR A 1 67 ? -33.406 -14.875 -20.969 1 97.44 67 TYR A O 1
ATOM 541 N N . VAL A 1 68 ? -31.781 -15.047 -19.438 1 97.38 68 VAL A N 1
ATOM 542 C CA . VAL A 1 68 ? -32.656 -15.609 -18.422 1 97.38 68 VAL A CA 1
ATOM 543 C C . VAL A 1 68 ? -33.25 -14.492 -17.562 1 97.38 68 VAL A C 1
ATOM 545 O O . VAL A 1 68 ? -32.5 -13.742 -16.922 1 97.38 68 VAL A O 1
ATOM 548 N N . HIS A 1 69 ? -34.531 -14.352 -17.594 1 97.12 69 HIS A N 1
ATOM 549 C CA . HIS A 1 69 ? -35.156 -13.242 -16.875 1 97.12 69 HIS A CA 1
ATOM 550 C C . HIS A 1 69 ? -36.5 -13.633 -16.328 1 97.12 69 HIS A C 1
ATOM 552 O O . HIS A 1 69 ? -37.062 -14.664 -16.703 1 97.12 69 HIS A O 1
ATOM 558 N N . ILE A 1 70 ? -36.938 -12.844 -15.414 1 96.31 70 ILE A N 1
ATOM 559 C CA . ILE A 1 70 ? -38.25 -13.039 -14.797 1 96.31 70 ILE A CA 1
ATOM 560 C C . ILE A 1 70 ? -39.219 -11.992 -15.312 1 96.31 70 ILE A C 1
ATOM 562 O O . ILE A 1 70 ? -38.906 -10.805 -15.383 1 96.31 70 ILE A O 1
ATOM 566 N N . LYS A 1 71 ? -40.312 -12.375 -15.727 1 95.75 71 LYS A N 1
ATOM 567 C CA . LYS A 1 71 ? -41.406 -11.531 -16.203 1 95.75 71 LYS A CA 1
ATOM 568 C C . LYS A 1 71 ? -42.75 -12.016 -15.664 1 95.75 71 LYS A C 1
ATOM 570 O O . LYS A 1 71 ? -43.219 -13.109 -15.992 1 95.75 71 LYS A O 1
ATOM 575 N N . LYS A 1 72 ? -43.375 -11.18 -14.82 1 94.44 72 LYS A N 1
ATOM 576 C CA . LYS A 1 72 ? -44.688 -11.484 -14.25 1 94.44 72 LYS A CA 1
ATOM 577 C C . LYS A 1 72 ? -44.688 -12.852 -13.586 1 94.44 72 LYS A C 1
ATOM 579 O O . LYS A 1 72 ? -45.5 -13.711 -13.906 1 94.44 72 LYS A O 1
ATOM 584 N N . ASN A 1 73 ? -43.719 -13.156 -12.82 1 94 73 ASN A N 1
ATOM 585 C CA . ASN A 1 73 ? -43.562 -14.328 -11.961 1 94 73 ASN A CA 1
ATOM 586 C C . ASN A 1 73 ? -43.219 -15.578 -12.766 1 94 73 ASN A C 1
ATOM 588 O O . ASN A 1 73 ? -43.375 -16.703 -12.281 1 94 73 ASN A O 1
ATOM 592 N N . LYS A 1 74 ? -42.812 -15.344 -13.977 1 96.19 74 LYS A N 1
ATOM 593 C CA . LYS A 1 74 ? -42.375 -16.453 -14.82 1 96.19 74 LYS A CA 1
ATOM 594 C C . LYS A 1 74 ? -40.906 -16.281 -15.234 1 96.19 74 LYS A C 1
ATOM 596 O O . LYS A 1 74 ? -40.469 -15.156 -15.531 1 96.19 74 LYS A O 1
ATOM 601 N N . ILE A 1 75 ? -40.219 -17.406 -15.258 1 96.94 75 ILE A N 1
ATOM 602 C CA . ILE A 1 75 ? -38.812 -17.359 -15.664 1 96.94 75 ILE A CA 1
ATOM 603 C C . ILE A 1 75 ? -38.688 -17.844 -17.109 1 96.94 75 ILE A C 1
ATOM 605 O O . ILE A 1 75 ? -39.188 -18.906 -17.469 1 96.94 75 ILE A O 1
ATOM 609 N N . TYR A 1 76 ? -38.062 -17.078 -17.953 1 97.25 76 TYR A N 1
ATOM 610 C CA . TYR A 1 76 ? -37.844 -17.406 -19.344 1 97.25 76 TYR A CA 1
ATOM 611 C C . TYR A 1 76 ? -36.344 -17.391 -19.688 1 97.25 76 TYR A C 1
ATOM 613 O O . TYR A 1 76 ? -35.562 -16.672 -19.062 1 97.25 76 TYR A O 1
ATOM 621 N N . CYS A 1 77 ? -35.969 -18.219 -20.516 1 97.44 77 CYS A N 1
ATOM 622 C CA . CYS A 1 77 ? -34.719 -18.109 -21.266 1 97.44 77 CYS A CA 1
ATOM 623 C C . CYS A 1 77 ? -35 -17.75 -22.719 1 97.44 77 CYS A C 1
ATOM 625 O O . CYS A 1 77 ? -35.562 -18.531 -23.469 1 97.44 77 CYS A O 1
ATOM 627 N N . THR A 1 78 ? -34.594 -16.484 -23.156 1 97.25 78 THR A N 1
ATOM 628 C CA . THR A 1 78 ? -35.062 -15.992 -24.453 1 97.25 78 THR A CA 1
ATOM 629 C C . THR A 1 78 ? -33.906 -15.344 -25.219 1 97.25 78 THR A C 1
ATOM 631 O O . THR A 1 78 ? -33 -14.734 -24.625 1 97.25 78 THR A O 1
ATOM 634 N N . PRO A 1 79 ? -33.844 -15.477 -26.469 1 96.25 79 PRO A N 1
ATOM 635 C CA . PRO A 1 79 ? -32.906 -14.711 -27.266 1 96.25 79 PRO A CA 1
ATOM 636 C C . PRO A 1 79 ? -33.438 -13.344 -27.672 1 96.25 79 PRO A C 1
ATOM 638 O O . PRO A 1 79 ? -32.719 -12.562 -28.312 1 96.25 79 PRO A O 1
ATOM 641 N N . TYR A 1 80 ? -34.688 -13.055 -27.297 1 96 80 TYR A N 1
ATOM 642 C CA . TYR A 1 80 ? -35.375 -11.875 -27.828 1 96 80 TYR A CA 1
ATOM 643 C C . TYR A 1 80 ? -35.281 -10.711 -26.844 1 96 80 TYR A C 1
ATOM 645 O O . TYR A 1 80 ? -35.562 -10.859 -25.656 1 96 80 TYR A O 1
ATOM 653 N N . LEU A 1 81 ? -34.938 -9.562 -27.391 1 94.94 81 LEU A N 1
ATOM 654 C CA . LEU A 1 81 ? -34.906 -8.312 -26.625 1 94.94 81 LEU A CA 1
ATOM 655 C C . LEU A 1 81 ? -36 -7.359 -27.078 1 94.94 81 LEU A C 1
ATOM 657 O O . LEU A 1 81 ? -36.125 -6.254 -26.547 1 94.94 81 LEU A O 1
ATOM 661 N N . ASN A 1 82 ? -36.844 -7.66 -28.125 1 91.31 82 ASN A N 1
ATOM 662 C CA . ASN A 1 82 ? -37.688 -6.703 -28.828 1 91.31 82 ASN A CA 1
ATOM 663 C C . ASN A 1 82 ? -39.188 -7.02 -28.641 1 91.31 82 ASN A C 1
ATOM 665 O O . ASN A 1 82 ? -40 -6.754 -29.531 1 91.31 82 ASN A O 1
ATOM 669 N N . ASP A 1 83 ? -39.719 -7.609 -27.594 1 84.19 83 ASP A N 1
ATOM 670 C CA . ASP A 1 83 ? -41.094 -7.844 -27.203 1 84.19 83 ASP A CA 1
ATOM 671 C C . ASP A 1 83 ? -41.844 -8.609 -28.281 1 84.19 83 ASP A C 1
ATOM 673 O O . ASP A 1 83 ? -43.062 -8.398 -28.484 1 84.19 83 ASP A O 1
ATOM 677 N N . LYS A 1 84 ? -41.25 -9.359 -29.047 1 87.81 84 LYS A N 1
ATOM 678 C CA . LYS A 1 84 ? -41.875 -10.086 -30.141 1 87.81 84 LYS A CA 1
ATOM 679 C C . LYS A 1 84 ? -42.594 -11.336 -29.641 1 87.81 84 LYS A C 1
ATOM 681 O O . LYS A 1 84 ? -43.531 -11.812 -30.281 1 87.81 84 LYS A O 1
ATOM 686 N N . THR A 1 85 ? -42.031 -11.844 -28.609 1 93.12 85 THR A N 1
ATOM 687 C CA . THR A 1 85 ? -42.594 -13.078 -28.062 1 93.12 85 THR A CA 1
ATOM 688 C C . THR A 1 85 ? -43.062 -12.875 -26.625 1 93.12 85 THR A C 1
ATOM 690 O O . THR A 1 85 ? -42.75 -11.859 -26 1 93.12 85 THR A O 1
ATOM 693 N N . GLU A 1 86 ? -43.781 -13.789 -26.109 1 92.69 86 GLU A N 1
ATOM 694 C CA . GLU A 1 86 ? -44.25 -13.719 -24.734 1 92.69 86 GLU A CA 1
ATOM 695 C C . GLU A 1 86 ? -43.125 -13.695 -23.734 1 92.69 86 GLU A C 1
ATOM 697 O O . GLU A 1 86 ? -43.156 -12.984 -22.734 1 92.69 86 GLU A O 1
ATOM 702 N N . GLY A 1 87 ? -42.156 -14.43 -24.047 1 95.25 87 GLY A N 1
ATOM 703 C CA . GLY A 1 87 ? -41.031 -14.539 -23.125 1 95.25 87 GLY A CA 1
ATOM 704 C C . GLY A 1 87 ? -39.938 -13.523 -23.375 1 95.25 87 GLY A C 1
ATOM 705 O O . GLY A 1 87 ? -38.906 -13.523 -22.703 1 95.25 87 GLY A O 1
ATOM 706 N N . SER A 1 88 ? -40.156 -12.633 -24.281 1 95.12 88 SER A N 1
ATOM 707 C CA . SER A 1 88 ? -39.156 -11.656 -24.656 1 95.12 88 SER A CA 1
ATOM 708 C C . SER A 1 88 ? -38.875 -10.695 -23.516 1 95.12 88 SER A C 1
ATOM 710 O O . SER A 1 88 ? -39.75 -10.383 -22.719 1 95.12 88 SER A O 1
ATOM 712 N N . LEU A 1 89 ? -37.562 -10.383 -23.422 1 93.62 89 LEU A N 1
ATOM 713 C CA . LEU A 1 89 ? -37.156 -9.289 -22.562 1 93.62 89 LEU A CA 1
ATOM 714 C C . LEU A 1 89 ? -37.5 -7.941 -23.172 1 93.62 89 LEU A C 1
ATOM 716 O O . LEU A 1 89 ? -37.125 -7.645 -24.297 1 93.62 89 LEU A O 1
ATOM 720 N N . ASN A 1 90 ? -38.312 -7.109 -22.531 1 90.19 90 ASN A N 1
ATOM 721 C CA . ASN A 1 90 ? -38.844 -5.887 -23.141 1 90.19 90 ASN A CA 1
ATOM 722 C C . ASN A 1 90 ? -38.031 -4.66 -22.703 1 90.19 90 ASN A C 1
ATOM 724 O O . ASN A 1 90 ? -38.156 -4.211 -21.562 1 90.19 90 ASN A O 1
ATOM 728 N N . ILE A 1 91 ? -37.312 -4.086 -23.609 1 94.81 91 ILE A N 1
ATOM 729 C CA . ILE A 1 91 ? -36.531 -2.885 -23.359 1 94.81 91 ILE A CA 1
ATOM 730 C C . ILE A 1 91 ? -37.344 -1.646 -23.719 1 94.81 91 ILE A C 1
ATOM 732 O O . ILE A 1 91 ? -37.938 -1.581 -24.797 1 94.81 91 ILE A O 1
ATOM 736 N N . GLN A 1 92 ? -37.406 -0.695 -22.797 1 95.38 92 GLN A N 1
ATOM 737 C CA . GLN A 1 92 ? -38.031 0.593 -23.094 1 95.38 92 GLN A CA 1
ATOM 738 C C . GLN A 1 92 ? -37.062 1.513 -23.828 1 95.38 92 GLN A C 1
ATOM 740 O O . GLN A 1 92 ? -35.906 1.682 -23.406 1 95.38 92 GLN A O 1
ATOM 745 N N . ILE A 1 93 ? -37.562 2.078 -24.938 1 97.12 93 ILE A N 1
ATOM 746 C CA . ILE A 1 93 ? -36.688 2.906 -25.766 1 97.12 93 ILE A CA 1
ATOM 747 C C . ILE A 1 93 ? -37.312 4.293 -25.938 1 97.12 93 ILE A C 1
ATOM 749 O O . ILE A 1 93 ? -38.469 4.418 -26.312 1 97.12 93 ILE A O 1
ATOM 753 N N . LYS A 1 94 ? -36.562 5.273 -25.625 1 97 94 LYS A N 1
ATOM 754 C CA . LYS A 1 94 ? -36.938 6.664 -25.859 1 97 94 LYS A CA 1
ATOM 755 C C . LYS A 1 94 ? -35.906 7.391 -26.688 1 97 94 LYS A C 1
ATOM 757 O O . LYS A 1 94 ? -34.75 7.535 -26.266 1 97 94 LYS A O 1
ATOM 762 N N . VAL A 1 95 ? -36.281 7.84 -27.844 1 97.31 95 VAL A N 1
ATOM 763 C CA . VAL A 1 95 ? -35.406 8.562 -28.734 1 97.31 95 VAL A CA 1
ATOM 764 C C . VAL A 1 95 ? -35.594 10.07 -28.578 1 97.31 95 VAL A C 1
ATOM 766 O O . VAL A 1 95 ? -36.719 10.562 -28.688 1 97.31 95 VAL A O 1
ATOM 769 N N . TYR A 1 96 ? -34.562 10.773 -28.422 1 96.12 96 TYR A N 1
ATOM 770 C CA . TYR A 1 96 ? -34.656 12.203 -28.109 1 96.12 96 TYR A CA 1
ATOM 771 C C . TYR A 1 96 ? -34.312 13.039 -29.344 1 96.12 96 TYR A C 1
ATOM 773 O O . TYR A 1 96 ? -34.656 14.234 -29.391 1 96.12 96 TYR A O 1
ATOM 781 N N . HIS A 1 97 ? -33.594 12.461 -30.25 1 95.94 97 HIS A N 1
ATOM 782 C CA . HIS A 1 97 ? -33.188 13.203 -31.438 1 95.94 97 HIS A CA 1
ATOM 783 C C . HIS A 1 97 ? -33.156 12.305 -32.656 1 95.94 97 HIS A C 1
ATOM 785 O O . HIS A 1 97 ? -32.812 11.125 -32.562 1 95.94 97 HIS A O 1
ATOM 791 N N . ASN A 1 98 ? -33.344 12.891 -33.844 1 93.81 98 ASN A N 1
ATOM 792 C CA . ASN A 1 98 ? -33.562 12.125 -35.062 1 93.81 98 ASN A CA 1
ATOM 793 C C . ASN A 1 98 ? -32.25 11.703 -35.688 1 93.81 98 ASN A C 1
ATOM 795 O O . ASN A 1 98 ? -32.219 10.961 -36.688 1 93.81 98 ASN A O 1
ATOM 799 N N . ARG A 1 99 ? -31.172 12.102 -35.125 1 95.75 99 ARG A N 1
ATOM 800 C CA . ARG A 1 99 ? -29.891 11.625 -35.656 1 95.75 99 ARG A CA 1
ATOM 801 C C . ARG A 1 99 ? -29.812 10.102 -35.594 1 95.75 99 ARG A C 1
ATOM 803 O O . ARG A 1 99 ? -29.219 9.469 -36.438 1 95.75 99 ARG A O 1
ATOM 810 N N . PHE A 1 100 ? -30.406 9.609 -34.531 1 97 100 PHE A N 1
ATOM 811 C CA . PHE A 1 100 ? -30.359 8.156 -34.406 1 97 100 PHE A CA 1
ATOM 812 C C . PHE A 1 100 ? -31.766 7.57 -34.469 1 97 100 PHE A C 1
ATOM 814 O O . PHE A 1 100 ? -32.719 8.148 -33.938 1 97 100 PHE A O 1
ATOM 821 N N . LYS A 1 101 ? -31.828 6.504 -35.188 1 96.75 101 LYS A N 1
ATOM 822 C CA . LYS A 1 101 ? -33.062 5.742 -35.281 1 96.75 101 LYS A CA 1
ATOM 823 C C . LYS A 1 101 ? -32.875 4.32 -34.75 1 96.75 101 LYS A C 1
ATOM 825 O O . LYS A 1 101 ? -31.781 3.777 -34.781 1 96.75 101 LYS A O 1
ATOM 830 N N . VAL A 1 102 ? -33.969 3.814 -34.125 1 97.19 102 VAL A N 1
ATOM 831 C CA . VAL A 1 102 ? -33.938 2.447 -33.594 1 97.19 102 VAL A CA 1
ATOM 832 C C . VAL A 1 102 ? -34.969 1.601 -34.344 1 97.19 102 VAL A C 1
ATOM 834 O O . VAL A 1 102 ? -36.156 1.935 -34.344 1 97.19 102 VAL A O 1
ATOM 837 N N . GLU A 1 103 ? -34.5 0.526 -34.969 1 96.25 103 GLU A N 1
ATOM 838 C CA . GLU A 1 103 ? -35.375 -0.383 -35.688 1 96.25 103 GLU A CA 1
ATOM 839 C C . GLU A 1 103 ? -35.281 -1.807 -35.156 1 96.25 103 GLU A C 1
ATOM 841 O O . GLU A 1 103 ? -34.188 -2.262 -34.781 1 96.25 103 GLU A O 1
ATOM 846 N N . PRO A 1 104 ? -36.375 -2.514 -35.031 1 95.12 104 PRO A N 1
ATOM 847 C CA . PRO A 1 104 ? -36.312 -3.893 -34.531 1 95.12 104 PRO A CA 1
ATOM 848 C C . PRO A 1 104 ? -35.656 -4.848 -35.531 1 95.12 104 PRO A C 1
ATOM 850 O O . PRO A 1 104 ? -35.812 -4.691 -36.719 1 95.12 104 PRO A O 1
ATOM 853 N N . THR A 1 105 ? -34.906 -5.73 -35.062 1 95.56 105 THR A N 1
ATOM 854 C CA . THR A 1 105 ? -34.375 -6.855 -35.812 1 95.56 105 THR A CA 1
ATOM 855 C C . THR A 1 105 ? -35.062 -8.156 -35.438 1 95.56 105 THR A C 1
ATOM 857 O O . THR A 1 105 ? -36.125 -8.133 -34.812 1 95.56 105 THR A O 1
ATOM 860 N N . GLN A 1 106 ? -34.5 -9.281 -35.875 1 94.31 106 GLN A N 1
ATOM 861 C CA . GLN A 1 106 ? -35.094 -10.562 -35.562 1 94.31 106 GLN A CA 1
ATOM 862 C C . GLN A 1 106 ? -35.125 -10.805 -34.062 1 94.31 106 GLN A C 1
ATOM 864 O O . GLN A 1 106 ? -36.156 -11.211 -33.5 1 94.31 106 GLN A O 1
ATOM 869 N N . TYR A 1 107 ? -34.031 -10.516 -33.406 1 95.44 107 TYR A N 1
ATOM 870 C CA . TYR A 1 107 ? -33.906 -10.883 -32 1 95.44 107 TYR A CA 1
ATOM 871 C C . TYR A 1 107 ? -33.75 -9.641 -31.141 1 95.44 107 TYR A C 1
ATOM 873 O O . TYR A 1 107 ? -33.844 -9.719 -29.906 1 95.44 107 TYR A O 1
ATOM 881 N N . SER A 1 108 ? -33.5 -8.492 -31.703 1 95.94 108 SER A N 1
ATOM 882 C CA . SER A 1 108 ? -33.125 -7.309 -30.938 1 95.94 108 SER A CA 1
ATOM 883 C C . SER A 1 108 ? -33.5 -6.031 -31.688 1 95.94 108 SER A C 1
ATOM 885 O O . SER A 1 108 ? -34.594 -5.949 -32.281 1 95.94 108 SER A O 1
ATOM 887 N N . TYR A 1 109 ? -32.688 -4.965 -31.5 1 96.5 109 TYR A N 1
ATOM 888 C CA . TYR A 1 109 ? -32.844 -3.682 -32.156 1 96.5 109 TYR A CA 1
ATOM 889 C C . TYR A 1 109 ? -31.531 -3.236 -32.812 1 96.5 109 TYR A C 1
ATOM 891 O O . TYR A 1 109 ? -30.453 -3.541 -32.312 1 96.5 109 TYR A O 1
ATOM 899 N N . GLN A 1 110 ? -31.688 -2.564 -33.844 1 96.75 110 GLN A N 1
ATOM 900 C CA . GLN A 1 110 ? -30.547 -1.918 -34.5 1 96.75 110 GLN A CA 1
ATOM 901 C C . GLN A 1 110 ? -30.609 -0.403 -34.312 1 96.75 110 GLN A C 1
ATOM 903 O O . GLN A 1 110 ? -31.656 0.209 -34.5 1 96.75 110 GLN A O 1
ATOM 908 N N . VAL A 1 111 ? -29.547 0.173 -33.938 1 97.5 111 VAL A N 1
ATOM 909 C CA . VAL A 1 111 ? -29.406 1.622 -33.844 1 97.5 111 VAL A CA 1
ATOM 910 C C . VAL A 1 111 ? -28.672 2.152 -35.062 1 97.5 111 VAL A C 1
ATOM 912 O O . VAL A 1 111 ? -27.578 1.689 -35.375 1 97.5 111 VAL A O 1
ATOM 915 N N . ILE A 1 112 ? -29.266 3.123 -35.656 1 97.44 112 ILE A N 1
ATOM 916 C CA . ILE A 1 112 ? -28.734 3.625 -36.906 1 97.44 112 ILE A CA 1
ATOM 917 C C . ILE A 1 112 ? -28.422 5.113 -36.781 1 97.44 112 ILE A C 1
ATOM 919 O O . ILE A 1 112 ? -29.281 5.902 -36.406 1 97.44 112 ILE A O 1
ATOM 923 N N . ASP A 1 113 ? -27.266 5.445 -37.031 1 96.5 113 ASP A N 1
ATOM 924 C CA . ASP A 1 113 ? -26.938 6.855 -37.219 1 96.5 113 ASP A CA 1
ATOM 925 C C . ASP A 1 113 ? -27.391 7.359 -38.594 1 96.5 113 ASP A C 1
ATOM 927 O O . ASP A 1 113 ? -26.781 7.039 -39.594 1 96.5 113 ASP A O 1
ATOM 931 N N . THR A 1 114 ? -28.281 8.211 -38.594 1 95.38 114 THR A N 1
ATOM 932 C CA . THR A 1 114 ? -28.875 8.633 -39.875 1 95.38 114 THR A CA 1
ATOM 933 C C . THR A 1 114 ? -27.922 9.547 -40.625 1 95.38 114 THR A C 1
ATOM 935 O O . THR A 1 114 ? -28.094 9.773 -41.812 1 95.38 114 THR A O 1
ATOM 938 N N . TYR A 1 115 ? -26.984 10.078 -39.938 1 94.5 115 TYR A N 1
ATOM 939 C CA . TYR A 1 115 ? -26.016 10.969 -40.594 1 94.5 115 TYR A CA 1
ATOM 940 C C . TYR A 1 115 ? -24.969 10.18 -41.344 1 94.5 115 TYR A C 1
ATOM 942 O O . TYR A 1 115 ? -24.688 10.477 -42.531 1 94.5 115 TYR A O 1
ATOM 950 N N . SER A 1 116 ? -24.359 9.219 -40.75 1 92.75 116 SER A N 1
ATOM 951 C CA . SER A 1 116 ? -23.234 8.492 -41.344 1 92.75 116 SER A CA 1
ATOM 952 C C . SER A 1 116 ? -23.672 7.152 -41.906 1 92.75 116 SER A C 1
ATOM 954 O O . SER A 1 116 ? -22.969 6.559 -42.719 1 92.75 116 SER A O 1
ATOM 956 N N . GLY A 1 117 ? -24.75 6.59 -41.438 1 92.62 117 GLY A N 1
ATOM 957 C CA . GLY A 1 117 ? -25.219 5.281 -41.875 1 92.62 117 GLY A CA 1
ATOM 958 C C . GLY A 1 117 ? -24.672 4.145 -41.031 1 92.62 117 GLY A C 1
ATOM 959 O O . GLY A 1 117 ? -25.047 2.986 -41.25 1 92.62 117 GLY A O 1
ATOM 960 N N . GLU A 1 118 ? -23.828 4.516 -40.094 1 95.25 118 GLU A N 1
ATOM 961 C CA . GLU A 1 118 ? -23.266 3.49 -39.219 1 95.25 118 GLU A CA 1
ATOM 962 C C . GLU A 1 118 ? -24.359 2.836 -38.375 1 95.25 118 GLU A C 1
ATOM 964 O O . GLU A 1 118 ? -25.281 3.51 -37.906 1 95.25 118 GLU A O 1
ATOM 969 N N . THR A 1 119 ? -24.25 1.518 -38.219 1 96.19 119 THR A N 1
ATOM 970 C CA . THR A 1 119 ? -25.281 0.789 -37.469 1 96.19 119 THR A CA 1
ATOM 971 C C . THR A 1 119 ? -24.641 -0.11 -36.438 1 96.19 119 THR A C 1
ATOM 973 O O . THR A 1 119 ? -23.469 -0.478 -36.562 1 96.19 119 THR A O 1
ATOM 976 N N . ILE A 1 120 ? -25.297 -0.356 -35.344 1 96.31 120 ILE A N 1
ATOM 977 C CA . ILE A 1 120 ? -24.891 -1.314 -34.312 1 96.31 120 ILE A CA 1
ATOM 978 C C . ILE A 1 120 ? -26.125 -2.023 -33.781 1 96.31 120 ILE A C 1
ATOM 980 O O . ILE A 1 120 ? -27.172 -1.401 -33.562 1 96.31 120 ILE A O 1
ATOM 984 N N . GLU A 1 121 ? -26.094 -3.305 -33.688 1 96.06 121 GLU A N 1
ATOM 985 C CA . GLU A 1 121 ? -27.172 -4.062 -33.062 1 96.06 121 GLU A CA 1
ATOM 986 C C . GLU A 1 121 ? -26.984 -4.16 -31.562 1 96.06 121 GLU A C 1
ATOM 988 O O . GLU A 1 121 ? -25.891 -4.418 -31.078 1 96.06 121 GLU A O 1
ATOM 993 N N . LEU A 1 122 ? -28.078 -3.934 -30.812 1 95.62 122 LEU A N 1
ATOM 994 C CA . LEU A 1 122 ? -28.016 -4.035 -29.359 1 95.62 122 LEU A CA 1
ATOM 995 C C . LEU A 1 122 ? -27.766 -5.473 -28.922 1 95.62 122 LEU A C 1
ATOM 997 O O . LEU A 1 122 ? -28.344 -6.41 -29.484 1 95.62 122 LEU A O 1
ATOM 1001 N N . ASP A 1 123 ? -26.812 -5.648 -28.031 1 93.25 123 ASP A N 1
ATOM 1002 C CA . ASP A 1 123 ? -26.453 -6.969 -27.516 1 93.25 123 ASP A CA 1
ATOM 1003 C C . ASP A 1 123 ? -26.344 -6.945 -25.984 1 93.25 123 ASP A C 1
ATOM 1005 O O . ASP A 1 123 ? -26.906 -6.066 -25.328 1 93.25 123 ASP A O 1
ATOM 1009 N N . GLN A 1 124 ? -25.703 -7.953 -25.453 1 93.19 124 GLN A N 1
ATOM 1010 C CA . GLN A 1 124 ? -25.641 -8.141 -24 1 93.19 124 GLN A CA 1
ATOM 1011 C C . GLN A 1 124 ? -24.906 -6.992 -23.328 1 93.19 124 GLN A C 1
ATOM 1013 O O . GLN A 1 124 ? -25 -6.816 -22.109 1 93.19 124 GLN A O 1
ATOM 1018 N N . SER A 1 125 ? -24.094 -6.18 -24.062 1 92.12 125 SER A N 1
ATOM 1019 C CA . SER A 1 125 ? -23.344 -5.07 -23.5 1 92.12 125 SER A CA 1
ATOM 1020 C C . SER A 1 125 ? -24.266 -4.031 -22.875 1 92.12 125 SER A C 1
ATOM 1022 O O . SER A 1 125 ? -23.828 -3.213 -22.062 1 92.12 125 SER A O 1
ATOM 1024 N N . LEU A 1 126 ? -25.594 -4.102 -23.266 1 93.56 126 LEU A N 1
ATOM 1025 C CA . LEU A 1 126 ? -26.594 -3.197 -22.688 1 93.56 126 LEU A CA 1
ATOM 1026 C C . LEU A 1 126 ? -26.719 -3.42 -21.188 1 93.56 126 LEU A C 1
ATOM 1028 O O . LEU A 1 126 ? -27.172 -2.533 -20.469 1 93.56 126 LEU A O 1
ATOM 1032 N N . PHE A 1 127 ? -26.312 -4.629 -20.781 1 95.38 127 PHE A N 1
ATOM 1033 C CA . PHE A 1 127 ? -26.547 -5.008 -19.391 1 95.38 127 PHE A CA 1
ATOM 1034 C C . PHE A 1 127 ? -25.234 -5.047 -18.609 1 95.38 127 PHE A C 1
ATOM 1036 O O . PHE A 1 127 ? -25.125 -5.703 -17.578 1 95.38 127 PHE A O 1
ATOM 1043 N N . LYS A 1 128 ? -24.203 -4.41 -19.125 1 94.31 128 LYS A N 1
ATOM 1044 C CA . LYS A 1 128 ? -22.906 -4.242 -18.453 1 94.31 128 LYS A CA 1
ATOM 1045 C C . LYS A 1 128 ? -22.656 -2.775 -18.109 1 94.31 128 LYS A C 1
ATOM 1047 O O . LYS A 1 128 ? -22.812 -1.899 -18.969 1 94.31 128 LYS A O 1
ATOM 1052 N N . LYS A 1 129 ? -22.328 -2.592 -16.891 1 94.75 129 LYS A N 1
ATOM 1053 C CA . LYS A 1 129 ? -22.062 -1.214 -16.5 1 94.75 129 LYS A CA 1
ATOM 1054 C C . LYS A 1 129 ? -20.859 -0.644 -17.234 1 94.75 129 LYS A C 1
ATOM 1056 O O . LYS A 1 129 ? -19.906 -1.364 -17.516 1 94.75 129 LYS A O 1
ATOM 1061 N N . GLY A 1 130 ? -20.922 0.605 -17.516 1 94 130 GLY A N 1
ATOM 1062 C CA . GLY A 1 130 ? -19.766 1.253 -18.109 1 94 130 GLY A CA 1
ATOM 1063 C C . GLY A 1 130 ? -20.047 1.873 -19.453 1 94 130 GLY A C 1
ATOM 1064 O O . GLY A 1 130 ? -21.203 2.096 -19.812 1 94 130 GLY A O 1
ATOM 1065 N N . ARG A 1 131 ? -18.984 2.205 -20.094 1 95 131 ARG A N 1
ATOM 1066 C CA . ARG A 1 131 ? -19.016 2.914 -21.375 1 95 131 ARG A CA 1
ATOM 1067 C C . ARG A 1 131 ? -18.609 2 -22.516 1 95 131 ARG A C 1
ATOM 1069 O O . ARG A 1 131 ? -17.609 1.289 -22.422 1 95 131 ARG A O 1
ATOM 1076 N N . LYS A 1 132 ? -19.406 1.968 -23.5 1 95.69 132 LYS A N 1
ATOM 1077 C CA . LYS A 1 132 ? -19.094 1.259 -24.734 1 95.69 132 LYS A CA 1
ATOM 1078 C C . LYS A 1 132 ? -19.125 2.201 -25.938 1 95.69 132 LYS A C 1
ATOM 1080 O O . LYS A 1 132 ? -20.188 2.662 -26.344 1 95.69 132 LYS A O 1
ATOM 1085 N N . PRO A 1 133 ? -18.062 2.418 -26.609 1 95.38 133 PRO A N 1
ATOM 1086 C CA . PRO A 1 133 ? -18.031 3.322 -27.766 1 95.38 133 PRO A CA 1
ATOM 1087 C C . PRO A 1 133 ? -18.797 2.766 -28.953 1 95.38 133 PRO A C 1
ATOM 1089 O O . PRO A 1 133 ? -18.781 1.556 -29.203 1 95.38 133 PRO A O 1
ATOM 1092 N N . PHE A 1 134 ? -19.531 3.65 -29.734 1 96 134 PHE A N 1
ATOM 1093 C CA . PHE A 1 134 ? -20.25 3.328 -30.969 1 96 134 PHE A CA 1
ATOM 1094 C C . PHE A 1 134 ? -19.625 4.035 -32.156 1 96 134 PHE A C 1
ATOM 1096 O O . PHE A 1 134 ? -19 3.396 -33 1 96 134 PHE A O 1
ATOM 1103 N N . ILE A 1 135 ? -19.688 5.371 -32.094 1 95.69 135 ILE A N 1
ATOM 1104 C CA . ILE A 1 135 ? -19.047 6.18 -33.125 1 95.69 135 ILE A CA 1
ATOM 1105 C C . ILE A 1 135 ? -17.891 6.969 -32.5 1 95.69 135 ILE A C 1
ATOM 1107 O O . ILE A 1 135 ? -18.094 7.82 -31.641 1 95.69 135 ILE A O 1
ATOM 1111 N N . GLU A 1 136 ? -16.656 6.688 -32.938 1 93.25 136 GLU A N 1
ATOM 1112 C CA . GLU A 1 136 ? -15.477 7.305 -32.344 1 93.25 136 GLU A CA 1
ATOM 1113 C C . GLU A 1 136 ? -14.898 8.375 -33.25 1 93.25 136 GLU A C 1
ATOM 1115 O O . GLU A 1 136 ? -15.156 8.367 -34.469 1 93.25 136 GLU A O 1
ATOM 1120 N N . ASP A 1 137 ? -14.156 9.312 -32.688 1 89.88 137 ASP A N 1
ATOM 1121 C CA . ASP A 1 137 ? -13.422 10.375 -33.375 1 89.88 137 ASP A CA 1
ATOM 1122 C C . ASP A 1 137 ? -14.352 11.203 -34.25 1 89.88 137 ASP A C 1
ATOM 1124 O O . ASP A 1 137 ? -14.023 11.477 -35.406 1 89.88 137 ASP A O 1
ATOM 1128 N N . GLU A 1 138 ? -15.516 11.391 -33.875 1 91.5 138 GLU A N 1
ATOM 1129 C CA . GLU A 1 138 ? -16.5 12.211 -34.594 1 91.5 138 GLU A CA 1
ATOM 1130 C C . GLU A 1 138 ? -17.094 13.273 -33.656 1 91.5 138 GLU A C 1
ATOM 1132 O O . GLU A 1 138 ? -17.547 12.961 -32.562 1 91.5 138 GLU A O 1
ATOM 1137 N N . ALA A 1 139 ? -17.047 14.523 -34.125 1 90.81 139 ALA A N 1
ATOM 1138 C CA . ALA A 1 139 ? -17.625 15.617 -33.344 1 90.81 139 ALA A CA 1
ATOM 1139 C C . ALA A 1 139 ? -19.141 15.664 -33.531 1 90.81 139 ALA A C 1
ATOM 1141 O O . ALA A 1 139 ? -19.672 15.266 -34.562 1 90.81 139 ALA A O 1
ATOM 1142 N N . ASN A 1 140 ? -19.781 16 -32.5 1 90.44 140 ASN A N 1
ATOM 1143 C CA . ASN A 1 140 ? -21.219 16.25 -32.562 1 90.44 140 ASN A CA 1
ATOM 1144 C C . ASN A 1 140 ? -21.531 17.484 -33.406 1 90.44 140 ASN A C 1
ATOM 1146 O O . ASN A 1 140 ? -20.75 18.438 -33.438 1 90.44 140 ASN A O 1
ATOM 1150 N N . ARG A 1 141 ? -22.609 17.5 -34.156 1 90.94 141 ARG A N 1
ATOM 1151 C CA . ARG A 1 141 ? -23 18.656 -34.938 1 90.94 141 ARG A CA 1
ATOM 1152 C C . ARG A 1 141 ? -23.484 19.797 -34.062 1 90.94 141 ARG A C 1
ATOM 1154 O O . ARG A 1 141 ? -24.141 19.562 -33.031 1 90.94 141 ARG A O 1
ATOM 1161 N N . VAL A 1 142 ? -23.25 21.031 -34.5 1 88.38 142 VAL A N 1
ATOM 1162 C CA . VAL A 1 142 ? -23.641 22.219 -33.719 1 88.38 142 VAL A CA 1
ATOM 1163 C C . VAL A 1 142 ? -25.172 22.25 -33.594 1 88.38 142 VAL A C 1
ATOM 1165 O O . VAL A 1 142 ? -25.891 22.094 -34.594 1 88.38 142 VAL A O 1
ATOM 1168 N N . GLY A 1 143 ? -25.703 22.391 -32.406 1 88.44 143 GLY A N 1
ATOM 1169 C CA . GLY A 1 143 ? -27.141 22.453 -32.156 1 88.44 143 GLY A CA 1
ATOM 1170 C C . GLY A 1 143 ? -27.719 21.125 -31.703 1 88.44 143 GLY A C 1
ATOM 1171 O O . GLY A 1 143 ? -28.812 21.094 -31.125 1 88.44 143 GLY A O 1
ATOM 1172 N N . ASP A 1 144 ? -27.047 20.047 -32 1 89.56 144 ASP A N 1
ATOM 1173 C CA . ASP A 1 144 ? -27.516 18.734 -31.578 1 89.56 144 ASP A CA 1
ATOM 1174 C C . ASP A 1 144 ? -27.359 18.562 -30.078 1 89.56 144 ASP A C 1
ATOM 1176 O O . ASP A 1 144 ? -26.469 19.172 -29.469 1 89.56 144 ASP A O 1
ATOM 1180 N N . PRO A 1 145 ? -28.188 17.766 -29.5 1 92.25 145 PRO A N 1
ATOM 1181 C CA . PRO A 1 145 ? -28.062 17.531 -28.062 1 92.25 145 PRO A CA 1
ATOM 1182 C C . PRO A 1 145 ? -26.922 16.578 -27.719 1 92.25 145 PRO A C 1
ATOM 1184 O O . PRO A 1 145 ? -26.281 16.031 -28.609 1 92.25 145 PRO A O 1
ATOM 1187 N N . ALA A 1 146 ? -26.656 16.375 -26.391 1 94.19 146 ALA A N 1
ATOM 1188 C CA . ALA A 1 146 ? -25.625 15.453 -25.938 1 94.19 146 ALA A CA 1
ATOM 1189 C C . ALA A 1 146 ? -26.203 14.07 -25.656 1 94.19 146 ALA A C 1
ATOM 1191 O O . ALA A 1 146 ? -25.469 13.078 -25.641 1 94.19 146 ALA A O 1
ATOM 1192 N N . ILE A 1 147 ? -27.484 14.023 -25.422 1 95.88 147 ILE A N 1
ATOM 1193 C CA . ILE A 1 147 ? -28.188 12.781 -25.141 1 95.88 147 ILE A CA 1
ATOM 1194 C C . ILE A 1 147 ? -29.141 12.453 -26.297 1 95.88 147 ILE A C 1
ATOM 1196 O O . ILE A 1 147 ? -30 13.258 -26.641 1 95.88 147 ILE A O 1
ATOM 1200 N N . PHE A 1 148 ? -29.094 11.188 -26.812 1 96.62 148 PHE A N 1
ATOM 1201 C CA . PHE A 1 148 ? -29.828 10.898 -28.047 1 96.62 148 PHE A CA 1
ATOM 1202 C C . PHE A 1 148 ? -30.891 9.836 -27.797 1 96.62 148 PHE A C 1
ATOM 1204 O O . PHE A 1 148 ? -32 9.938 -28.328 1 96.62 148 PHE A O 1
ATOM 1211 N N . ILE A 1 149 ? -30.516 8.805 -27.109 1 97.94 149 ILE A N 1
ATOM 1212 C CA . ILE A 1 149 ? -31.453 7.703 -26.875 1 97.94 149 ILE A CA 1
ATOM 1213 C C . ILE A 1 149 ? -31.344 7.254 -25.422 1 97.94 149 ILE A C 1
ATOM 1215 O O . ILE A 1 149 ? -30.266 7.285 -24.828 1 97.94 149 ILE A O 1
ATOM 1219 N N . LYS A 1 150 ? -32.406 6.863 -24.797 1 97.75 150 LYS A N 1
ATOM 1220 C CA . LYS A 1 150 ? -32.469 6.219 -23.5 1 97.75 150 LYS A CA 1
ATOM 1221 C C . LYS A 1 150 ? -33.062 4.82 -23.609 1 97.75 150 LYS A C 1
ATOM 1223 O O . LYS A 1 150 ? -34.156 4.648 -24.188 1 97.75 150 LYS A O 1
ATOM 1228 N N . PHE A 1 151 ? -32.375 3.834 -23.172 1 97.31 151 PHE A N 1
ATOM 1229 C CA . PHE A 1 151 ? -32.844 2.469 -23.016 1 97.31 151 PHE A CA 1
ATOM 1230 C C . PHE A 1 151 ? -33.031 2.117 -21.547 1 97.31 151 PHE A C 1
ATOM 1232 O O . PHE A 1 151 ? -32.188 2.467 -20.719 1 97.31 151 PHE A O 1
ATOM 1239 N N . LYS A 1 152 ? -34.062 1.431 -21.203 1 96.5 152 LYS A N 1
ATOM 1240 C CA . LYS A 1 152 ? -34.281 1.09 -19.797 1 96.5 152 LYS A CA 1
ATOM 1241 C C . LYS A 1 152 ? -34.875 -0.31 -19.656 1 96.5 152 LYS A C 1
ATOM 1243 O O . LYS A 1 152 ? -35.812 -0.669 -20.391 1 96.5 152 LYS A O 1
ATOM 1248 N N . TYR A 1 153 ? -34.344 -1.077 -18.797 1 96.06 153 TYR A N 1
ATOM 1249 C CA . TYR A 1 153 ? -34.875 -2.359 -18.344 1 96.06 153 TYR A CA 1
ATOM 1250 C C . TYR A 1 153 ? -34.625 -2.574 -16.859 1 96.06 153 TYR A C 1
ATOM 1252 O O . TYR A 1 153 ? -33.469 -2.842 -16.453 1 96.06 153 TYR A O 1
ATOM 1260 N N . THR A 1 154 ? -35.656 -2.525 -16.047 1 94.12 154 THR A N 1
ATOM 1261 C CA . THR A 1 154 ? -35.594 -2.678 -14.594 1 94.12 154 THR A CA 1
ATOM 1262 C C . THR A 1 154 ? -34.469 -1.802 -14 1 94.12 154 THR A C 1
ATOM 1264 O O . THR A 1 154 ? -34.594 -0.575 -13.984 1 94.12 154 THR A O 1
ATOM 1267 N N . ASP A 1 155 ? -33.312 -2.439 -13.531 1 94.12 155 ASP A N 1
ATOM 1268 C CA . ASP A 1 155 ? -32.25 -1.714 -12.836 1 94.12 155 ASP A CA 1
ATOM 1269 C C . ASP A 1 155 ? -31.25 -1.115 -13.828 1 94.12 155 ASP A C 1
ATOM 1271 O O . ASP A 1 155 ? -30.391 -0.317 -13.445 1 94.12 155 ASP A O 1
ATOM 1275 N N . PHE A 1 156 ? -31.422 -1.427 -15.141 1 97.19 156 PHE A N 1
ATOM 1276 C CA . PHE A 1 156 ? -30.438 -1.014 -16.141 1 97.19 156 PHE A CA 1
ATOM 1277 C C . PHE A 1 156 ? -30.938 0.203 -16.922 1 97.19 156 PHE A C 1
ATOM 1279 O O . PHE A 1 156 ? -32.062 0.202 -17.438 1 97.19 156 PHE A O 1
ATOM 1286 N N . THR A 1 157 ? -30.203 1.212 -16.969 1 97.88 157 THR A N 1
ATOM 1287 C CA . THR A 1 157 ? -30.453 2.381 -17.797 1 97.88 157 THR A CA 1
ATOM 1288 C C . THR A 1 157 ? -29.234 2.703 -18.672 1 97.88 157 THR A C 1
ATOM 1290 O O . THR A 1 157 ? -28.141 2.92 -18.156 1 97.88 157 THR A O 1
ATOM 1293 N N . THR A 1 158 ? -29.453 2.709 -19.953 1 97.81 158 THR A N 1
ATOM 1294 C CA . THR A 1 158 ? -28.375 2.986 -20.891 1 97.81 158 THR A CA 1
ATOM 1295 C C . THR A 1 158 ? -28.703 4.215 -21.734 1 97.81 158 THR A C 1
ATOM 1297 O O . THR A 1 158 ? -29.828 4.375 -22.203 1 97.81 158 THR A O 1
ATOM 1300 N N . PHE A 1 159 ? -27.766 5.051 -21.922 1 97.88 159 PHE A N 1
ATOM 1301 C CA . PHE A 1 159 ? -27.906 6.219 -22.781 1 97.88 159 PHE A CA 1
ATOM 1302 C C . PHE A 1 159 ? -26.922 6.156 -23.953 1 97.88 159 PHE A C 1
ATOM 1304 O O . PHE A 1 159 ? -25.781 5.707 -23.781 1 97.88 159 PHE A O 1
ATOM 1311 N N . LEU A 1 160 ? -27.359 6.535 -25.062 1 98 160 LEU A N 1
ATOM 1312 C CA . LEU A 1 160 ? -26.438 6.93 -26.125 1 98 160 LEU A CA 1
ATOM 1313 C C . LEU A 1 160 ? -26.125 8.422 -26.047 1 98 160 LEU A C 1
ATOM 1315 O O . LEU A 1 160 ? -27.016 9.25 -26.281 1 98 160 LEU A O 1
ATOM 1319 N N . GLU A 1 161 ? -24.875 8.75 -25.719 1 97.12 161 GLU A N 1
ATOM 1320 C CA . GLU A 1 161 ? -24.484 10.133 -25.438 1 97.12 161 GLU A CA 1
ATOM 1321 C C . GLU A 1 161 ? -23.219 10.508 -26.188 1 97.12 161 GLU A C 1
ATOM 1323 O O . GLU A 1 161 ? -22.422 9.641 -26.562 1 97.12 161 GLU A O 1
ATOM 1328 N N . TYR A 1 162 ? -23.172 11.789 -26.375 1 96.81 162 TYR A N 1
ATOM 1329 C CA . TYR A 1 162 ? -21.938 12.359 -26.906 1 96.81 162 TYR A CA 1
ATOM 1330 C C . TYR A 1 162 ? -21.078 12.914 -25.781 1 96.81 162 TYR A C 1
ATOM 1332 O O . TYR A 1 162 ? -21.578 13.562 -24.859 1 96.81 162 TYR A O 1
ATOM 1340 N N . THR A 1 163 ? -19.781 12.57 -25.844 1 93.5 163 THR A N 1
ATOM 1341 C CA . THR A 1 163 ? -18.828 13.109 -24.891 1 93.5 163 THR A CA 1
ATOM 1342 C C . THR A 1 163 ? -17.812 14.023 -25.594 1 93.5 163 THR A C 1
ATOM 1344 O O . THR A 1 163 ? -17.031 13.562 -26.422 1 93.5 163 THR A O 1
ATOM 1347 N N . ASN A 1 164 ? -17.734 15.258 -25.172 1 91.06 164 ASN A N 1
ATOM 1348 C CA . ASN A 1 164 ? -16.891 16.266 -25.828 1 91.06 164 ASN A CA 1
ATOM 1349 C C . ASN A 1 164 ? -15.414 15.93 -25.672 1 91.06 164 ASN A C 1
ATOM 1351 O O . ASN A 1 164 ? -14.656 16 -26.641 1 91.06 164 ASN A O 1
ATOM 1355 N N . SER A 1 165 ? -15 15.617 -24.438 1 88.31 165 SER A N 1
ATOM 1356 C CA . SER A 1 165 ? -13.594 15.375 -24.156 1 88.31 165 SER A CA 1
ATOM 1357 C C . SER A 1 165 ? -13.062 14.195 -24.969 1 88.31 165 SER A C 1
ATOM 1359 O O . SER A 1 165 ? -11.867 14.133 -25.281 1 88.31 165 SER A O 1
ATOM 1361 N N . LYS A 1 166 ? -13.891 13.234 -25.359 1 90.44 166 LYS A N 1
ATOM 1362 C CA . LYS A 1 166 ? -13.484 12.039 -26.078 1 90.44 166 LYS A CA 1
ATOM 1363 C C . LYS A 1 166 ? -13.82 12.156 -27.562 1 90.44 166 LYS A C 1
ATOM 1365 O O . LYS A 1 166 ? -13.336 11.359 -28.375 1 90.44 166 LYS A O 1
ATOM 1370 N N . LYS A 1 167 ? -14.734 13.094 -27.891 1 92.12 167 LYS A N 1
ATOM 1371 C CA . LYS A 1 167 ? -15.203 13.312 -29.25 1 92.12 167 LYS A CA 1
ATOM 1372 C C . LYS A 1 167 ? -15.805 12.039 -29.844 1 92.12 167 LYS A C 1
ATOM 1374 O O . LYS A 1 167 ? -15.414 11.594 -30.922 1 92.12 167 LYS A O 1
ATOM 1379 N N . ASP A 1 168 ? -16.688 11.445 -29.125 1 95.5 168 ASP A N 1
ATOM 1380 C CA . ASP A 1 168 ? -17.297 10.211 -29.609 1 95.5 168 ASP A CA 1
ATOM 1381 C C . ASP A 1 168 ? -18.719 10.047 -29.062 1 95.5 168 ASP A C 1
ATOM 1383 O O . ASP A 1 168 ? -19.141 10.82 -28.203 1 95.5 168 ASP A O 1
ATOM 1387 N N . PHE A 1 169 ? -19.531 9.164 -29.75 1 96.88 169 PHE A N 1
ATOM 1388 C CA . PHE A 1 169 ? -20.844 8.695 -29.297 1 96.88 169 PHE A CA 1
ATOM 1389 C C . PHE A 1 169 ? -20.734 7.316 -28.656 1 96.88 169 PHE A C 1
ATOM 1391 O O . PHE A 1 169 ? -20.156 6.395 -29.234 1 96.88 169 PHE A O 1
ATOM 1398 N N . ALA A 1 170 ? -21.203 7.18 -27.438 1 97.44 170 ALA A N 1
ATOM 1399 C CA . ALA A 1 170 ? -21.031 5.914 -26.734 1 97.44 170 ALA A CA 1
ATOM 1400 C C . ALA A 1 170 ? -22.281 5.559 -25.938 1 97.44 170 ALA A C 1
ATOM 1402 O O . ALA A 1 170 ? -23.062 6.445 -25.562 1 97.44 170 ALA A O 1
ATOM 1403 N N . PHE A 1 171 ? -22.5 4.262 -25.781 1 97.75 171 PHE A N 1
ATOM 1404 C CA . PHE A 1 171 ? -23.516 3.76 -24.844 1 97.75 171 PHE A CA 1
ATOM 1405 C C . PHE A 1 171 ? -23 3.783 -23.422 1 97.75 171 PHE A C 1
ATOM 1407 O O . PHE A 1 171 ? -21.906 3.275 -23.141 1 97.75 171 PHE A O 1
ATOM 1414 N N . LYS A 1 172 ? -23.641 4.43 -22.547 1 97.75 172 LYS A N 1
ATOM 1415 C CA . LYS A 1 172 ? -23.297 4.473 -21.125 1 97.75 172 LYS A CA 1
ATOM 1416 C C . LYS A 1 172 ? -24.391 3.84 -20.281 1 97.75 172 LYS A C 1
ATOM 1418 O O . LYS A 1 172 ? -25.516 4.324 -20.25 1 97.75 172 LYS A O 1
ATOM 1423 N N . THR A 1 173 ? -24.016 2.779 -19.594 1 97.81 173 THR A N 1
ATOM 1424 C CA . THR A 1 173 ? -25.016 2.01 -18.844 1 97.81 173 THR A CA 1
ATOM 1425 C C . THR A 1 173 ? -24.812 2.193 -17.344 1 97.81 173 THR A C 1
ATOM 1427 O O . THR A 1 173 ? -23.703 2.057 -16.844 1 97.81 173 THR A O 1
ATOM 1430 N N . ASN A 1 174 ? -25.875 2.523 -16.641 1 97.81 174 ASN A N 1
ATOM 1431 C CA . ASN A 1 174 ? -25.938 2.566 -15.188 1 97.81 174 ASN A CA 1
ATOM 1432 C C . ASN A 1 174 ? -26.797 1.435 -14.633 1 97.81 174 ASN A C 1
ATOM 1434 O O . ASN A 1 174 ? -27.844 1.11 -15.195 1 97.81 174 ASN A O 1
ATOM 1438 N N . ILE A 1 175 ? -26.344 0.808 -13.625 1 97.38 175 ILE A N 1
ATOM 1439 C CA . ILE A 1 175 ? -27.125 -0.185 -12.891 1 97.38 175 ILE A CA 1
ATOM 1440 C C . ILE A 1 175 ? -27.5 0.363 -11.516 1 97.38 175 ILE A C 1
ATOM 1442 O O . ILE A 1 175 ? -26.625 0.589 -10.672 1 97.38 175 ILE A O 1
ATOM 1446 N N . LEU A 1 176 ? -28.75 0.592 -11.273 1 96.75 176 LEU A N 1
ATOM 1447 C CA . LEU A 1 176 ? -29.219 1.16 -10.016 1 96.75 176 LEU A CA 1
ATOM 1448 C C . LEU A 1 176 ? -30.078 0.156 -9.258 1 96.75 176 LEU A C 1
ATOM 1450 O O . LEU A 1 176 ? -31.125 -0.272 -9.75 1 96.75 176 LEU A O 1
ATOM 1454 N N . GLU A 1 177 ? -29.672 -0.211 -8.055 1 95 177 GLU A N 1
ATOM 1455 C CA . GLU A 1 177 ? -30.406 -1.096 -7.156 1 95 177 GLU A CA 1
ATOM 1456 C C . GLU A 1 177 ? -30.891 -0.35 -5.914 1 95 177 GLU A C 1
ATOM 1458 O O . GLU A 1 177 ? -30.094 0.306 -5.234 1 95 177 GLU A O 1
ATOM 1463 N N . VAL A 1 178 ? -32.125 -0.404 -5.648 1 95 178 VAL A N 1
ATOM 1464 C CA . VAL A 1 178 ? -32.656 0.12 -4.398 1 95 178 VAL A CA 1
ATOM 1465 C C . VAL A 1 178 ? -32.781 -1.004 -3.369 1 95 178 VAL A C 1
ATOM 1467 O O . VAL A 1 178 ? -33.531 -1.945 -3.549 1 95 178 VAL A O 1
ATOM 1470 N N . LEU A 1 179 ? -32.062 -0.929 -2.314 1 94.56 179 LEU A N 1
ATOM 1471 C CA . LEU A 1 179 ? -31.938 -2.047 -1.386 1 94.56 179 LEU A CA 1
ATOM 1472 C C . LEU A 1 179 ? -33.031 -2.004 -0.318 1 94.56 179 LEU A C 1
ATOM 1474 O O . LEU A 1 179 ? -33.438 -3.047 0.186 1 94.56 179 LEU A O 1
ATOM 1478 N N . THR A 1 180 ? -33.375 -0.755 0.069 1 93.5 180 THR A N 1
ATOM 1479 C CA . THR A 1 180 ? -34.375 -0.612 1.117 1 93.5 180 THR A CA 1
ATOM 1480 C C . THR A 1 180 ? -35.688 -0.11 0.538 1 93.5 180 THR A C 1
ATOM 1482 O O . THR A 1 180 ? -35.75 0.273 -0.632 1 93.5 180 THR A O 1
ATOM 1485 N N . ASN A 1 181 ? -36.719 -0.222 1.373 1 80.12 181 ASN A N 1
ATOM 1486 C CA . ASN A 1 181 ? -38.031 0.289 0.942 1 80.12 181 ASN A CA 1
ATOM 1487 C C . ASN A 1 181 ? -38 1.809 0.801 1 80.12 181 ASN A C 1
ATOM 1489 O O . ASN A 1 181 ? -37.375 2.504 1.604 1 80.12 181 ASN A O 1
ATOM 1493 N N . GLU A 1 182 ? -38.531 2.164 -0.314 1 77.5 182 GLU A N 1
ATOM 1494 C CA . GLU A 1 182 ? -38.438 3.592 -0.597 1 77.5 182 GLU A CA 1
ATOM 1495 C C . GLU A 1 182 ? -39.75 4.133 -1.141 1 77.5 182 GLU A C 1
ATOM 1497 O O . GLU A 1 182 ? -40.562 3.383 -1.712 1 77.5 182 GLU A O 1
ATOM 1502 N N . GLN A 1 183 ? -40 5.402 -0.813 1 87.19 183 GLN A N 1
ATOM 1503 C CA . GLN A 1 183 ? -41.125 6.129 -1.372 1 87.19 183 GLN A CA 1
ATOM 1504 C C . GLN A 1 183 ? -40.688 7.066 -2.492 1 87.19 183 GLN A C 1
ATOM 1506 O O . GLN A 1 183 ? -41.531 7.559 -3.26 1 87.19 183 GLN A O 1
ATOM 1511 N N . LEU A 1 184 ? -39.5 7.223 -2.615 1 94.44 184 LEU A N 1
ATOM 1512 C CA . LEU A 1 184 ? -38.938 8.07 -3.67 1 94.44 184 LEU A CA 1
ATOM 1513 C C . LEU A 1 184 ? -38.719 7.266 -4.949 1 94.44 184 LEU A C 1
ATOM 1515 O O . LEU A 1 184 ? -38.531 6.047 -4.895 1 94.44 184 LEU A O 1
ATOM 1519 N N . ARG A 1 185 ? -38.812 7.988 -5.992 1 95.12 185 ARG A N 1
ATOM 1520 C CA . ARG A 1 185 ? -38.5 7.387 -7.289 1 95.12 185 ARG A CA 1
ATOM 1521 C C . ARG A 1 185 ? -37.156 7.848 -7.812 1 95.12 185 ARG A C 1
ATOM 1523 O O . ARG A 1 185 ? -36.781 9.016 -7.656 1 95.12 185 ARG A O 1
ATOM 1530 N N . PHE A 1 186 ? -36.5 6.906 -8.414 1 96.5 186 PHE A N 1
ATOM 1531 C CA . PHE A 1 186 ? -35.156 7.203 -8.945 1 96.5 186 PHE A CA 1
ATOM 1532 C C . PHE A 1 186 ? -35.094 6.914 -10.438 1 96.5 186 PHE A C 1
ATOM 1534 O O . PHE A 1 186 ? -35.625 5.91 -10.906 1 96.5 186 PHE A O 1
ATOM 1541 N N . ASP A 1 187 ? -34.531 7.809 -11.141 1 96 187 ASP A N 1
ATOM 1542 C CA . ASP A 1 187 ? -34.312 7.664 -12.578 1 96 187 ASP A CA 1
ATOM 1543 C C . ASP A 1 187 ? -33.094 8.453 -13.039 1 96 187 ASP A C 1
ATOM 1545 O O . ASP A 1 187 ? -32.344 8.961 -12.211 1 96 187 ASP A O 1
ATOM 1549 N N . PHE A 1 188 ? -32.875 8.414 -14.367 1 97.44 188 PHE A N 1
ATOM 1550 C CA . PHE A 1 188 ? -31.734 9.141 -14.891 1 97.44 188 PHE A CA 1
ATOM 1551 C C . PHE A 1 188 ? -32.156 10.078 -16.016 1 97.44 188 PHE A C 1
ATOM 1553 O O . PHE A 1 188 ? -33 9.727 -16.844 1 97.44 188 PHE A O 1
ATOM 1560 N N . LYS A 1 189 ? -31.594 11.242 -15.969 1 96.75 189 LYS A N 1
ATOM 1561 C CA . LYS A 1 189 ? -31.719 12.164 -17.094 1 96.75 189 LYS A CA 1
ATOM 1562 C C . LYS A 1 189 ? -30.578 11.977 -18.094 1 96.75 189 LYS A C 1
ATOM 1564 O O . LYS A 1 189 ? -30.75 12.227 -19.281 1 96.75 189 LYS A O 1
ATOM 1569 N N . SER A 1 190 ? -29.516 11.609 -17.641 1 96.69 190 SER A N 1
ATOM 1570 C CA . SER A 1 190 ? -28.312 11.203 -18.359 1 96.69 190 SER A CA 1
ATOM 1571 C C . SER A 1 190 ? -27.484 10.203 -17.562 1 96.69 190 SER A C 1
ATOM 1573 O O . SER A 1 190 ? -27.844 9.875 -16.422 1 96.69 190 SER A O 1
ATOM 1575 N N . ALA A 1 191 ? -26.422 9.75 -18.156 1 96.75 191 ALA A N 1
ATOM 1576 C CA . ALA A 1 191 ? -25.609 8.781 -17.438 1 96.75 191 ALA A CA 1
ATOM 1577 C C . ALA A 1 191 ? -25 9.398 -16.188 1 96.75 191 ALA A C 1
ATOM 1579 O O . ALA A 1 191 ? -24.656 8.688 -15.234 1 96.75 191 ALA A O 1
ATOM 1580 N N . ASN A 1 192 ? -24.812 10.766 -16.141 1 96.69 192 ASN A N 1
ATOM 1581 C CA . ASN A 1 192 ? -24.188 11.438 -15.023 1 96.69 192 ASN A CA 1
ATOM 1582 C C . ASN A 1 192 ? -25.203 12.188 -14.172 1 96.69 192 ASN A C 1
ATOM 1584 O O . ASN A 1 192 ? -24.828 12.969 -13.297 1 96.69 192 ASN A O 1
ATOM 1588 N N . GLU A 1 193 ? -26.484 12.031 -14.477 1 97.88 193 GLU A N 1
ATOM 1589 C CA . GLU A 1 193 ? -27.5 12.797 -13.758 1 97.88 193 GLU A CA 1
ATOM 1590 C C . GLU A 1 193 ? -28.594 11.891 -13.195 1 97.88 193 GLU A C 1
ATOM 1592 O O . GLU A 1 193 ? -29.453 11.414 -13.938 1 97.88 193 GLU A O 1
ATOM 1597 N N . LEU A 1 194 ? -28.594 11.75 -11.945 1 97.94 194 LEU A N 1
ATOM 1598 C CA . LEU A 1 194 ? -29.609 11 -11.219 1 97.94 194 LEU A CA 1
ATOM 1599 C C . LEU A 1 194 ? -30.781 11.898 -10.852 1 97.94 194 LEU A C 1
ATOM 1601 O O . LEU A 1 194 ? -30.594 13.023 -10.391 1 97.94 194 LEU A O 1
ATOM 1605 N N . VAL A 1 195 ? -31.953 11.406 -11.109 1 97.62 195 VAL A N 1
ATOM 1606 C CA . VAL A 1 195 ? -33.156 12.164 -10.797 1 97.62 195 VAL A CA 1
ATOM 1607 C C . VAL A 1 195 ? -33.844 11.539 -9.586 1 97.62 195 VAL A C 1
ATOM 1609 O O . VAL A 1 195 ? -34.125 10.344 -9.578 1 97.62 195 VAL A O 1
ATOM 1612 N N . VAL A 1 196 ? -34.031 12.305 -8.555 1 97.31 196 VAL A N 1
ATOM 1613 C CA . VAL A 1 196 ? -34.844 11.938 -7.398 1 97.31 196 VAL A CA 1
ATOM 1614 C C . VAL A 1 196 ? -36.188 12.648 -7.473 1 97.31 196 VAL A C 1
ATOM 1616 O O . VAL A 1 196 ? -36.25 13.875 -7.625 1 97.31 196 VAL A O 1
ATOM 1619 N N . SER A 1 197 ? -37.219 11.805 -7.387 1 96.56 197 SER A N 1
ATOM 1620 C CA . SER A 1 197 ? -38.531 12.469 -7.578 1 96.56 197 SER A CA 1
ATOM 1621 C C . SER A 1 197 ? -39.594 11.844 -6.695 1 96.56 197 SER A C 1
ATOM 1623 O O . SER A 1 197 ? -39.438 10.719 -6.211 1 96.56 197 SER A O 1
ATOM 1625 N N . LYS A 1 198 ? -40.531 12.578 -6.363 1 95.38 198 LYS A N 1
ATOM 1626 C CA . LYS A 1 198 ? -41.781 12.195 -5.758 1 95.38 198 LYS A CA 1
ATOM 1627 C C . LYS A 1 198 ? -42.938 13.086 -6.258 1 95.38 198 LYS A C 1
ATOM 1629 O O . LYS A 1 198 ? -42.906 14.305 -6.082 1 95.38 198 LYS A O 1
ATOM 1634 N N . GLY A 1 199 ? -43.906 12.461 -6.863 1 91.12 199 GLY A N 1
ATOM 1635 C CA . GLY A 1 199 ? -44.969 13.266 -7.48 1 91.12 199 GLY A CA 1
ATOM 1636 C C . GLY A 1 199 ? -44.438 14.211 -8.547 1 91.12 199 GLY A C 1
ATOM 1637 O O . GLY A 1 199 ? -43.75 13.773 -9.484 1 91.12 199 GLY A O 1
ATOM 1638 N N . LYS A 1 200 ? -44.656 15.469 -8.352 1 90.88 200 LYS A N 1
ATOM 1639 C CA . LYS A 1 200 ? -44.281 16.469 -9.336 1 90.88 200 LYS A CA 1
ATOM 1640 C C . LYS A 1 200 ? -42.906 17.078 -8.984 1 90.88 200 LYS A C 1
ATOM 1642 O O . LYS A 1 200 ? -42.281 17.75 -9.812 1 90.88 200 LYS A O 1
ATOM 1647 N N . HIS A 1 201 ? -42.438 16.797 -7.852 1 94.56 201 HIS A N 1
ATOM 1648 C CA . HIS A 1 201 ? -41.188 17.359 -7.41 1 94.56 201 HIS A CA 1
ATOM 1649 C C . HIS A 1 201 ? -40 16.5 -7.855 1 94.56 201 HIS A C 1
ATOM 1651 O O . HIS A 1 201 ? -40.031 15.281 -7.68 1 94.56 201 HIS A O 1
ATOM 1657 N N . ARG A 1 202 ? -39.062 17.172 -8.5 1 96 202 ARG A N 1
ATOM 1658 C CA . ARG A 1 202 ? -37.906 16.453 -9.008 1 96 202 ARG A CA 1
ATOM 1659 C C . ARG A 1 202 ? -36.625 17.234 -8.719 1 96 202 ARG A C 1
ATOM 1661 O O . ARG A 1 202 ? -36.625 18.469 -8.719 1 96 202 ARG A O 1
ATOM 1668 N N . GLN A 1 203 ? -35.562 16.578 -8.352 1 97.38 203 GLN A N 1
ATOM 1669 C CA . GLN A 1 203 ? -34.219 17.141 -8.172 1 97.38 203 GLN A CA 1
ATOM 1670 C C . GLN A 1 203 ? -33.188 16.328 -8.945 1 97.38 203 GLN A C 1
ATOM 1672 O O . GLN A 1 203 ? -33.188 15.094 -8.906 1 97.38 203 GLN A O 1
ATOM 1677 N N . ILE A 1 204 ? -32.406 17.016 -9.703 1 97.69 204 ILE A N 1
ATOM 1678 C CA . ILE A 1 204 ? -31.359 16.375 -10.492 1 97.69 204 ILE A CA 1
ATOM 1679 C C . ILE A 1 204 ? -30.031 16.453 -9.734 1 97.69 204 ILE A C 1
ATOM 1681 O O . ILE A 1 204 ? -29.625 17.531 -9.289 1 97.69 204 ILE A O 1
ATOM 1685 N N . ILE A 1 205 ? -29.422 15.359 -9.555 1 97.31 205 ILE A N 1
ATOM 1686 C CA . ILE A 1 205 ? -28.125 15.266 -8.867 1 97.31 205 ILE A CA 1
ATOM 1687 C C . ILE A 1 205 ? -27.047 14.844 -9.852 1 97.31 205 ILE A C 1
ATOM 1689 O O . ILE A 1 205 ? -27.141 13.781 -10.469 1 97.31 205 ILE A O 1
ATOM 1693 N N . ARG A 1 206 ? -26.047 15.633 -9.992 1 96.94 206 ARG A N 1
ATOM 1694 C CA . ARG A 1 206 ? -24.906 15.258 -10.805 1 96.94 206 ARG A CA 1
ATOM 1695 C C . ARG A 1 206 ? -24 14.281 -10.055 1 96.94 206 ARG A C 1
ATOM 1697 O O . ARG A 1 206 ? -23.422 14.625 -9.016 1 96.94 206 ARG A O 1
ATOM 1704 N N . LEU A 1 207 ? -23.797 13.141 -10.586 1 96.62 207 LEU A N 1
ATOM 1705 C CA . LEU A 1 207 ? -23.094 12.055 -9.906 1 96.62 207 LEU A CA 1
ATOM 1706 C C . LEU A 1 207 ? -21.625 12.398 -9.703 1 96.62 207 LEU A C 1
ATOM 1708 O O . LEU A 1 207 ? -21.047 12.07 -8.664 1 96.62 207 LEU A O 1
ATOM 1712 N N . ASN A 1 208 ? -20.984 13.047 -10.641 1 94.38 208 ASN A N 1
ATOM 1713 C CA . ASN A 1 208 ? -19.578 13.438 -10.492 1 94.38 208 ASN A CA 1
ATOM 1714 C C . ASN A 1 208 ? -19.391 14.391 -9.32 1 94.38 208 ASN A C 1
ATOM 1716 O O . ASN A 1 208 ? -18.406 14.297 -8.594 1 94.38 208 ASN A O 1
ATOM 1720 N N . ASP A 1 209 ? -20.312 15.289 -9.164 1 94.38 209 ASP A N 1
ATOM 1721 C CA . ASP A 1 209 ? -20.266 16.219 -8.031 1 94.38 209 ASP A CA 1
ATOM 1722 C C . ASP A 1 209 ? -20.453 15.477 -6.711 1 94.38 209 ASP A C 1
ATOM 1724 O O . ASP A 1 209 ? -19.766 15.75 -5.73 1 94.38 209 ASP A O 1
ATOM 1728 N N . LEU A 1 210 ? -21.422 14.586 -6.754 1 95.44 210 LEU A N 1
ATOM 1729 C CA . LEU A 1 210 ? -21.703 13.805 -5.555 1 95.44 210 LEU A CA 1
ATOM 1730 C C . LEU A 1 210 ? -20.469 13.008 -5.141 1 95.44 210 LEU A C 1
ATOM 1732 O O . LEU A 1 210 ? -20.156 12.906 -3.953 1 95.44 210 LEU A O 1
ATOM 1736 N N . LYS A 1 211 ? -19.781 12.438 -6.09 1 93.19 211 LYS A N 1
ATOM 1737 C CA . LYS A 1 211 ? -18.578 11.68 -5.801 1 93.19 211 LYS A CA 1
ATOM 1738 C C . LYS A 1 211 ? -17.5 12.57 -5.188 1 93.19 211 LYS A C 1
ATOM 1740 O O . LYS A 1 211 ? -16.797 12.164 -4.258 1 93.19 211 LYS A O 1
ATOM 1745 N N . LYS A 1 212 ? -17.422 13.773 -5.688 1 89.38 212 LYS A N 1
ATOM 1746 C CA . LYS A 1 212 ? -16.422 14.727 -5.219 1 89.38 212 LYS A CA 1
ATOM 1747 C C . LYS A 1 212 ? -16.781 15.281 -3.848 1 89.38 212 LYS A C 1
ATOM 1749 O O . LYS A 1 212 ? -15.953 15.312 -2.939 1 89.38 212 LYS A O 1
ATOM 1754 N N . MET A 1 213 ? -18.047 15.609 -3.68 1 91.19 213 MET A N 1
ATOM 1755 C CA . MET A 1 213 ? -18.484 16.312 -2.477 1 91.19 213 MET A CA 1
ATOM 1756 C C . MET A 1 213 ? -18.906 15.328 -1.393 1 91.19 213 MET A C 1
ATOM 1758 O O . MET A 1 213 ? -19.047 15.703 -0.226 1 91.19 213 MET A O 1
ATOM 1762 N N . LYS A 1 214 ? -19.234 14.109 -1.77 1 94.5 214 LYS A N 1
ATOM 1763 C CA . LYS A 1 214 ? -19.594 13.008 -0.885 1 94.5 214 LYS A CA 1
ATOM 1764 C C . LYS A 1 214 ? -20.969 13.25 -0.242 1 94.5 214 LYS A C 1
ATOM 1766 O O . LYS A 1 214 ? -21.516 12.367 0.409 1 94.5 214 LYS A O 1
ATOM 1771 N N . ASP A 1 215 ? -21.438 14.461 -0.455 1 94.31 215 ASP A N 1
ATOM 1772 C CA . ASP A 1 215 ? -22.688 14.867 0.193 1 94.31 215 ASP A CA 1
ATOM 1773 C C . ASP A 1 215 ? -23.391 15.953 -0.61 1 94.31 215 ASP A C 1
ATOM 1775 O O . ASP A 1 215 ? -22.812 17 -0.893 1 94.31 215 ASP A O 1
ATOM 1779 N N . ILE A 1 216 ? -24.672 15.719 -0.936 1 95.88 216 ILE A N 1
ATOM 1780 C CA . ILE A 1 216 ? -25.469 16.719 -1.629 1 95.88 216 ILE A CA 1
ATOM 1781 C C . ILE A 1 216 ? -26.844 16.828 -0.967 1 95.88 216 ILE A C 1
ATOM 1783 O O . ILE A 1 216 ? -27.547 15.836 -0.806 1 95.88 216 ILE A O 1
ATOM 1787 N N . LYS A 1 217 ? -27.203 18.016 -0.578 1 95.56 217 LYS A N 1
ATOM 1788 C CA . LYS A 1 217 ? -28.469 18.297 0.092 1 95.56 217 LYS A CA 1
ATOM 1789 C C . LYS A 1 217 ? -29.641 18.078 -0.851 1 95.56 217 LYS A C 1
ATOM 1791 O O . LYS A 1 217 ? -29.594 18.469 -2.02 1 95.56 217 LYS A O 1
ATOM 1796 N N . LEU A 1 218 ? -30.688 17.391 -0.383 1 96.69 218 LEU A N 1
ATOM 1797 C CA . LEU A 1 218 ? -31.953 17.219 -1.097 1 96.69 218 LEU A CA 1
ATOM 1798 C C . LEU A 1 218 ? -32.969 18.234 -0.602 1 96.69 218 LEU A C 1
ATOM 1800 O O . LEU A 1 218 ? -32.875 18.719 0.525 1 96.69 218 LEU A O 1
ATOM 1804 N N . ASN A 1 219 ? -33.875 18.484 -1.487 1 95.25 219 ASN A N 1
ATOM 1805 C CA . ASN A 1 219 ? -34.969 19.391 -1.129 1 95.25 219 ASN A CA 1
ATOM 1806 C C . ASN A 1 219 ? -35.75 18.891 0.09 1 95.25 219 ASN A C 1
ATOM 1808 O O . ASN A 1 219 ? -36 17.703 0.214 1 95.25 219 ASN A O 1
ATOM 1812 N N . ASN A 1 220 ? -36.125 19.844 0.951 1 93.44 220 ASN A N 1
ATOM 1813 C CA . ASN A 1 220 ? -36.812 19.516 2.193 1 93.44 220 ASN A CA 1
ATOM 1814 C C . ASN A 1 220 ? -38.156 18.844 1.925 1 93.44 220 ASN A C 1
ATOM 1816 O O . ASN A 1 220 ? -38.719 18.172 2.803 1 93.44 220 ASN A O 1
ATOM 1820 N N . TYR A 1 221 ? -38.625 19.031 0.742 1 94.25 221 TYR A N 1
ATOM 1821 C CA . TYR A 1 221 ? -39.844 18.391 0.346 1 94.25 221 TYR A CA 1
ATOM 1822 C C . TYR A 1 221 ? -39.75 16.875 0.479 1 94.25 221 TYR A C 1
ATOM 1824 O O . TYR A 1 221 ? -40.719 16.188 0.808 1 94.25 221 TYR A O 1
ATOM 1832 N N . PHE A 1 222 ? -38.656 16.312 0.304 1 95.44 222 PHE A N 1
ATOM 1833 C CA . PHE A 1 222 ? -38.438 14.859 0.27 1 95.44 222 PHE A CA 1
ATOM 1834 C C . PHE A 1 222 ? -38.375 14.297 1.681 1 95.44 222 PHE A C 1
ATOM 1836 O O . PHE A 1 222 ? -38.406 13.078 1.87 1 95.44 222 PHE A O 1
ATOM 1843 N N . LEU A 1 223 ? -38.219 15.141 2.697 1 93.94 223 LEU A N 1
ATOM 1844 C CA . LEU A 1 223 ? -38 14.711 4.074 1 93.94 223 LEU A CA 1
ATOM 1845 C C . LEU A 1 223 ? -39.156 13.836 4.559 1 93.94 223 LEU A C 1
ATOM 1847 O O . LEU A 1 223 ? -38.938 12.836 5.246 1 93.94 223 LEU A O 1
ATOM 1851 N N . LYS A 1 224 ? -40.344 14.164 4.172 1 92.5 224 LYS A N 1
ATOM 1852 C CA . LYS A 1 224 ? -41.531 13.43 4.617 1 92.5 224 LYS A CA 1
ATOM 1853 C C . LYS A 1 224 ? -41.562 12.016 4.047 1 92.5 224 LYS A C 1
ATOM 1855 O O . LYS A 1 224 ? -42.188 11.125 4.602 1 92.5 224 LYS A O 1
ATOM 1860 N N . TYR A 1 225 ? -40.844 11.805 2.998 1 92.62 225 TYR A N 1
ATOM 1861 C CA . TYR A 1 225 ? -40.875 10.523 2.305 1 92.62 225 TYR A CA 1
ATOM 1862 C C . TYR A 1 225 ? -39.594 9.734 2.551 1 92.62 225 TYR A C 1
ATOM 1864 O O . TYR A 1 225 ? -39.438 8.641 2.002 1 92.62 225 TYR A O 1
ATOM 1872 N N . ALA A 1 226 ? -38.688 10.273 3.281 1 91.69 226 ALA A N 1
ATOM 1873 C CA . ALA A 1 226 ? -37.406 9.641 3.586 1 91.69 226 ALA A CA 1
ATOM 1874 C C . ALA A 1 226 ? -37.156 9.664 5.086 1 91.69 226 ALA A C 1
ATOM 1876 O O . ALA A 1 226 ? -36.062 10.07 5.52 1 91.69 226 ALA A O 1
ATOM 1877 N N . GLN A 1 227 ? -38.062 9.18 5.832 1 90.31 227 GLN A N 1
ATOM 1878 C CA . GLN A 1 227 ? -37.938 9.156 7.285 1 90.31 227 GLN A CA 1
ATOM 1879 C C . GLN A 1 227 ? -36.938 8.078 7.73 1 90.31 227 GLN A C 1
ATOM 1881 O O . GLN A 1 227 ? -36.312 8.203 8.781 1 90.31 227 GLN A O 1
ATOM 1886 N N . LYS A 1 228 ? -36.906 7.043 6.945 1 93.25 228 LYS A N 1
ATOM 1887 C CA . LYS A 1 228 ? -35.906 6.012 7.129 1 93.25 228 LYS A CA 1
ATOM 1888 C C . LYS A 1 228 ? -34.812 6.105 6.055 1 93.25 228 LYS A C 1
ATOM 1890 O O . LYS A 1 228 ? -35.094 6.52 4.926 1 93.25 228 LYS A O 1
ATOM 1895 N N . PRO A 1 229 ? -33.625 5.742 6.465 1 95.62 229 PRO A N 1
ATOM 1896 C CA . PRO A 1 229 ? -32.562 5.824 5.465 1 95.62 229 PRO A CA 1
ATOM 1897 C C . PRO A 1 229 ? -32.844 4.965 4.234 1 95.62 229 PRO A C 1
ATOM 1899 O O . PRO A 1 229 ? -33.375 3.863 4.355 1 95.62 229 PRO A O 1
ATOM 1902 N N . ILE A 1 230 ? -32.562 5.465 3.105 1 96.94 230 ILE A N 1
ATOM 1903 C CA . ILE A 1 230 ? -32.688 4.746 1.843 1 96.94 230 ILE A CA 1
ATOM 1904 C C . ILE A 1 230 ? -31.312 4.355 1.334 1 96.94 230 ILE A C 1
ATOM 1906 O O . ILE A 1 230 ? -30.453 5.215 1.141 1 96.94 230 ILE A O 1
ATOM 1910 N N . TYR A 1 231 ? -31.078 3.072 1.155 1 97.12 231 TYR A N 1
ATOM 1911 C CA . TYR A 1 231 ? -29.797 2.562 0.663 1 97.12 231 TYR A CA 1
ATOM 1912 C C . TYR A 1 231 ? -29.891 2.234 -0.823 1 97.12 231 TYR A C 1
ATOM 1914 O O . TYR A 1 231 ? -30.781 1.497 -1.255 1 97.12 231 TYR A O 1
ATOM 1922 N N . LEU A 1 232 ? -29 2.816 -1.558 1 96.69 232 LEU A N 1
ATOM 1923 C CA . LEU A 1 232 ? -28.891 2.592 -2.996 1 96.69 232 LEU A CA 1
ATOM 1924 C C . LEU A 1 232 ? -27.531 2.016 -3.357 1 96.69 232 LEU A C 1
ATOM 1926 O O . LEU A 1 232 ? -26.547 2.271 -2.668 1 96.69 232 LEU A O 1
ATOM 1930 N N . LYS A 1 233 ? -27.469 1.26 -4.344 1 96.5 233 LYS A N 1
ATOM 1931 C CA . LYS A 1 233 ? -26.234 0.794 -4.969 1 96.5 233 LYS A CA 1
ATOM 1932 C C . LYS A 1 233 ? -26.219 1.125 -6.457 1 96.5 233 LYS A C 1
ATOM 1934 O O . LYS A 1 233 ? -27.031 0.614 -7.227 1 96.5 233 LYS A O 1
ATOM 1939 N N . LEU A 1 234 ? -25.406 2.027 -6.82 1 97 234 LEU A N 1
ATOM 1940 C CA . LEU A 1 234 ? -25.25 2.447 -8.211 1 97 234 LEU A CA 1
ATOM 1941 C C . LEU A 1 234 ? -23.891 2.033 -8.758 1 97 234 LEU A C 1
ATOM 1943 O O . LEU A 1 234 ? -22.859 2.533 -8.305 1 97 234 LEU A O 1
ATOM 1947 N N . ASN A 1 235 ? -23.906 1.107 -9.734 1 96.06 235 ASN A N 1
ATOM 1948 C CA . ASN A 1 235 ? -22.672 0.595 -10.32 1 96.06 235 ASN A CA 1
ATOM 1949 C C . ASN A 1 235 ? -21.719 0.066 -9.258 1 96.06 235 ASN A C 1
ATOM 1951 O O . ASN A 1 235 ? -20.531 0.406 -9.25 1 96.06 235 ASN A O 1
ATOM 1955 N N . ASN A 1 236 ? -22.156 -0.631 -8.266 1 93.25 236 ASN A N 1
ATOM 1956 C CA . ASN A 1 236 ? -21.453 -1.33 -7.203 1 93.25 236 ASN A CA 1
ATOM 1957 C C . ASN A 1 236 ? -20.922 -0.361 -6.148 1 93.25 236 ASN A C 1
ATOM 1959 O O . ASN A 1 236 ? -20.031 -0.706 -5.367 1 93.25 236 ASN A O 1
ATOM 1963 N N . LYS A 1 237 ? -21.438 0.886 -6.152 1 95.75 237 LYS A N 1
ATOM 1964 C CA . LYS A 1 237 ? -21.125 1.865 -5.117 1 95.75 237 LYS A CA 1
ATOM 1965 C C . LYS A 1 237 ? -22.359 2.207 -4.289 1 95.75 237 LYS A C 1
ATOM 1967 O O . LYS A 1 237 ? -23.453 2.361 -4.832 1 95.75 237 LYS A O 1
ATOM 1972 N N . PHE A 1 238 ? -22.109 2.408 -3.084 1 97.31 238 PHE A N 1
ATOM 1973 C CA . PHE A 1 238 ? -23.234 2.652 -2.191 1 97.31 238 PHE A CA 1
ATOM 1974 C C . PHE A 1 238 ? -23.531 4.145 -2.084 1 97.31 238 PHE A C 1
ATOM 1976 O O . PHE A 1 238 ? -22.609 4.965 -2.109 1 97.31 238 PHE A O 1
ATOM 1983 N N . TYR A 1 239 ? -24.766 4.449 -1.927 1 97.5 239 TYR A N 1
ATOM 1984 C CA . TYR A 1 239 ? -25.312 5.762 -1.598 1 97.5 239 TYR A CA 1
ATOM 1985 C C . TYR A 1 239 ? -26.375 5.656 -0.511 1 97.5 239 TYR A C 1
ATOM 1987 O O . TYR A 1 239 ? -27.141 4.691 -0.479 1 97.5 239 TYR A O 1
ATOM 1995 N N . ILE A 1 240 ? -26.422 6.645 0.363 1 97.69 240 ILE A N 1
ATOM 1996 C CA . ILE A 1 240 ? -27.422 6.66 1.433 1 97.69 240 ILE A CA 1
ATOM 1997 C C . ILE A 1 240 ? -28.156 8 1.438 1 97.69 240 ILE A C 1
ATOM 1999 O O . ILE A 1 240 ? -27.516 9.062 1.396 1 97.69 240 ILE A O 1
ATOM 2003 N N . ILE A 1 241 ? -29.391 7.945 1.363 1 97.31 241 ILE A N 1
ATOM 2004 C CA . ILE A 1 241 ? -30.219 9.125 1.624 1 97.31 241 ILE A CA 1
ATOM 2005 C C . ILE A 1 241 ? -30.734 9.086 3.064 1 97.31 241 ILE A C 1
ATOM 2007 O O . ILE A 1 241 ? -31.422 8.156 3.461 1 97.31 241 ILE A O 1
ATOM 2011 N N . SER A 1 242 ? -30.344 10.039 3.82 1 95.81 242 SER A N 1
ATOM 2012 C CA . SER A 1 242 ? -30.734 10.078 5.223 1 95.81 242 SER A CA 1
ATOM 2013 C C . SER A 1 242 ? -30.672 11.5 5.777 1 95.81 242 SER A C 1
ATOM 2015 O O . SER A 1 242 ? -30.047 12.375 5.18 1 95.81 242 SER A O 1
ATOM 2017 N N . TYR A 1 243 ? -31.438 11.641 6.824 1 94.44 243 TYR A N 1
ATOM 2018 C CA . TYR A 1 243 ? -31.391 12.898 7.562 1 94.44 243 TYR A CA 1
ATOM 2019 C C . TYR A 1 243 ? -30.281 12.883 8.602 1 94.44 243 TYR A C 1
ATOM 2021 O O . TYR A 1 243 ? -30.234 12 9.461 1 94.44 243 TYR A O 1
ATOM 2029 N N . HIS A 1 244 ? -29.359 13.828 8.445 1 92.5 244 HIS A N 1
ATOM 2030 C CA . HIS A 1 244 ? -28.203 13.984 9.328 1 92.5 244 HIS A CA 1
ATOM 2031 C C . HIS A 1 244 ? -27.672 15.406 9.289 1 92.5 244 HIS A C 1
ATOM 2033 O O . HIS A 1 244 ? -27.656 16.047 8.227 1 92.5 244 HIS A O 1
ATOM 2039 N N . ASN A 1 245 ? -27.25 15.969 10.391 1 92 245 ASN A N 1
ATOM 2040 C CA . ASN A 1 245 ? -26.719 17.328 10.461 1 92 245 ASN A CA 1
ATOM 2041 C C . ASN A 1 245 ? -27.75 18.359 9.984 1 92 245 ASN A C 1
ATOM 2043 O O . ASN A 1 245 ? -27.422 19.234 9.188 1 92 245 ASN A O 1
ATOM 2047 N N . GLN A 1 246 ? -28.953 18.016 10.305 1 87.88 246 GLN A N 1
ATOM 2048 C CA . GLN A 1 246 ? -30.078 18.938 10.117 1 87.88 246 GLN A CA 1
ATOM 2049 C C . GLN A 1 246 ? -30.391 19.109 8.633 1 87.88 246 GLN A C 1
ATOM 2051 O O . GLN A 1 246 ? -30.812 20.188 8.211 1 87.88 246 GLN A O 1
ATOM 2056 N N . LYS A 1 247 ? -30.156 18.125 7.906 1 92.31 247 LYS A N 1
ATOM 2057 C CA . LYS A 1 247 ? -30.516 18.172 6.488 1 92.31 247 LYS A CA 1
ATOM 2058 C C . LYS A 1 247 ? -30.734 16.766 5.938 1 92.31 247 LYS A C 1
ATOM 2060 O O . LYS A 1 247 ? -30.172 15.797 6.457 1 92.31 247 LYS A O 1
ATOM 2065 N N . LEU A 1 248 ? -31.594 16.703 4.945 1 95.31 248 LEU A N 1
ATOM 2066 C CA . LEU A 1 248 ? -31.688 15.5 4.121 1 95.31 248 LEU A CA 1
ATOM 2067 C C . LEU A 1 248 ? -30.703 15.562 2.959 1 95.31 248 LEU A C 1
ATOM 2069 O O . LEU A 1 248 ? -30.609 16.578 2.27 1 95.31 248 LEU A O 1
ATOM 2073 N N . SER A 1 249 ? -29.922 14.578 2.846 1 96.62 249 SER A N 1
ATOM 2074 C CA . SER A 1 249 ? -28.953 14.602 1.754 1 96.62 249 SER A CA 1
ATOM 2075 C C . SER A 1 249 ? -28.672 13.203 1.235 1 96.62 249 SER A C 1
ATOM 2077 O O . SER A 1 249 ? -29.047 12.211 1.868 1 96.62 249 SER A O 1
ATOM 2079 N N . ILE A 1 250 ? -28.172 13.047 0.051 1 97.06 250 ILE A N 1
ATOM 2080 C CA . ILE A 1 250 ? -27.609 11.812 -0.5 1 97.06 250 ILE A CA 1
ATOM 2081 C C . ILE A 1 250 ? -26.094 11.82 -0.328 1 97.06 250 ILE A C 1
ATOM 2083 O O . ILE A 1 250 ? -25.438 12.812 -0.646 1 97.06 250 ILE A O 1
ATOM 2087 N N . LYS A 1 251 ? -25.625 10.734 0.248 1 96.38 251 LYS A N 1
ATOM 2088 C CA . LYS A 1 251 ? -24.219 10.633 0.644 1 96.38 251 LYS A CA 1
ATOM 2089 C C . LYS A 1 251 ? -23.547 9.43 -0.006 1 96.38 251 LYS A C 1
ATOM 2091 O O . LYS A 1 251 ? -24.219 8.438 -0.332 1 96.38 251 LYS A O 1
ATOM 2096 N N . THR A 1 252 ? -22.203 9.57 -0.202 1 96.56 252 THR A N 1
ATOM 2097 C CA . THR A 1 252 ? -21.438 8.43 -0.681 1 96.56 252 THR A CA 1
ATOM 2098 C C . THR A 1 252 ? -20 8.492 -0.151 1 96.56 252 THR A C 1
ATOM 2100 O O . THR A 1 252 ? -19.562 9.531 0.349 1 96.56 252 THR A O 1
ATOM 2103 N N . ASP A 1 253 ? -19.312 7.406 -0.106 1 95.81 253 ASP A N 1
ATOM 2104 C CA . ASP A 1 253 ? -17.922 7.23 0.321 1 95.81 253 ASP A CA 1
ATOM 2105 C C . ASP A 1 253 ? -17.453 5.801 0.068 1 95.81 253 ASP A C 1
ATOM 2107 O O . ASP A 1 253 ? -18.172 4.996 -0.52 1 95.81 253 ASP A O 1
ATOM 2111 N N . LYS A 1 254 ? -16.25 5.637 0.413 1 94 254 LYS A N 1
ATOM 2112 C CA . LYS A 1 254 ? -15.82 4.246 0.461 1 94 254 LYS A CA 1
ATOM 2113 C C . LYS A 1 254 ? -16.734 3.414 1.355 1 94 254 LYS A C 1
ATOM 2115 O O . LYS A 1 254 ? -17.234 3.908 2.367 1 94 254 LYS A O 1
ATOM 2120 N N . GLU A 1 255 ? -16.875 2.23 1.009 1 94.88 255 GLU A N 1
ATOM 2121 C CA . GLU A 1 255 ? -17.859 1.329 1.593 1 94.88 255 GLU A CA 1
ATOM 2122 C C . GLU A 1 255 ? -17.766 1.315 3.115 1 94.88 255 GLU A C 1
ATOM 2124 O O . GLU A 1 255 ? -18.734 1.598 3.809 1 94.88 255 GLU A O 1
ATOM 2129 N N . LYS A 1 256 ? -16.688 1.125 3.643 1 91 256 LYS A N 1
ATOM 2130 C CA . LYS A 1 256 ? -16.531 0.985 5.086 1 91 256 LYS A CA 1
ATOM 2131 C C . LYS A 1 256 ? -16.781 2.309 5.801 1 91 256 LYS A C 1
ATOM 2133 O O . LYS A 1 256 ? -17.438 2.336 6.844 1 91 256 LYS A O 1
ATOM 2138 N N . ASP A 1 257 ? -16.359 3.381 5.227 1 91.94 257 ASP A N 1
ATOM 2139 C CA . ASP A 1 257 ? -16.516 4.703 5.824 1 91.94 257 ASP A CA 1
ATOM 2140 C C . ASP A 1 257 ? -17.969 5.168 5.754 1 91.94 257 ASP A C 1
ATOM 2142 O O . ASP A 1 257 ? -18.453 5.844 6.66 1 91.94 257 ASP A O 1
ATOM 2146 N N . LEU A 1 258 ? -18.609 4.766 4.734 1 95.56 258 LEU A N 1
ATOM 2147 C CA . LEU A 1 258 ? -20 5.176 4.531 1 95.56 258 LEU A CA 1
ATOM 2148 C C . LEU A 1 258 ? -20.938 4.395 5.445 1 95.56 258 LEU A C 1
ATOM 2150 O O . LEU A 1 258 ? -21.859 4.965 6.016 1 95.56 258 LEU A O 1
ATOM 2154 N N . LEU A 1 259 ? -20.641 3.129 5.602 1 95 259 LEU A N 1
ATOM 2155 C CA . LEU A 1 259 ? -21.625 2.242 6.191 1 95 259 LEU A CA 1
ATOM 2156 C C . LEU A 1 259 ? -21.422 2.123 7.699 1 95 259 LEU A C 1
ATOM 2158 O O . LEU A 1 259 ? -22.391 2.109 8.461 1 95 259 LEU A O 1
ATOM 2162 N N . TYR A 1 260 ? -20.062 2.119 8.219 1 88.69 260 TYR A N 1
ATOM 2163 C CA . TYR A 1 260 ? -19.812 1.636 9.57 1 88.69 260 TYR A CA 1
ATOM 2164 C C . TYR A 1 260 ? -19.312 2.764 10.469 1 88.69 260 TYR A C 1
ATOM 2166 O O . TYR A 1 260 ? -18.516 3.594 10.047 1 88.69 260 TYR A O 1
ATOM 2174 N N . LYS A 1 261 ? -19.906 2.67 11.617 1 86.19 261 LYS A N 1
ATOM 2175 C CA . LYS A 1 261 ? -19.188 3.289 12.734 1 86.19 261 LYS A CA 1
ATOM 2176 C C . LYS A 1 261 ? -18.203 2.312 13.367 1 86.19 261 LYS A C 1
ATOM 2178 O O . LYS A 1 261 ? -17.031 2.65 13.578 1 86.19 261 LYS A O 1
ATOM 2183 N N . HIS A 1 262 ? -18.766 1.147 13.617 1 87.31 262 HIS A N 1
ATOM 2184 C CA . HIS A 1 262 ? -18.016 0.082 14.266 1 87.31 262 HIS A CA 1
ATOM 2185 C C . HIS A 1 262 ? -18.656 -1.277 14.023 1 87.31 262 HIS A C 1
ATOM 2187 O O . HIS A 1 262 ? -19.891 -1.378 13.938 1 87.31 262 HIS A O 1
ATOM 2193 N N . SER A 1 263 ? -17.797 -2.305 13.875 1 93.06 263 SER A N 1
ATOM 2194 C CA . SER A 1 263 ? -18.297 -3.666 13.711 1 93.06 263 SER A CA 1
ATOM 2195 C C . SER A 1 263 ? -17.422 -4.664 14.477 1 93.06 263 SER A C 1
ATOM 2197 O O . SER A 1 263 ? -16.219 -4.711 14.289 1 93.06 263 SER A O 1
ATOM 2199 N N . ASN A 1 264 ? -18.062 -5.352 15.391 1 92.44 264 ASN A N 1
ATOM 2200 C CA . ASN A 1 264 ? -17.438 -6.426 16.141 1 92.44 264 ASN A CA 1
ATOM 2201 C C . ASN A 1 264 ? -18.203 -7.738 16 1 92.44 264 ASN A C 1
ATOM 2203 O O . ASN A 1 264 ? -19.375 -7.809 16.328 1 92.44 264 ASN A O 1
ATOM 2207 N N . VAL A 1 265 ? -17.562 -8.734 15.531 1 95.88 265 VAL A N 1
ATOM 2208 C CA . VAL A 1 265 ? -18.219 -10.008 15.281 1 95.88 265 VAL A CA 1
ATOM 2209 C C . VAL A 1 265 ? -17.562 -11.102 16.125 1 95.88 265 VAL A C 1
ATOM 2211 O O . VAL A 1 265 ? -16.344 -11.25 16.125 1 95.88 265 VAL A O 1
ATOM 2214 N N . GLU A 1 266 ? -18.328 -11.742 16.844 1 95.38 266 GLU A N 1
ATOM 2215 C CA . GLU A 1 266 ? -17.922 -12.898 17.641 1 95.38 266 GLU A CA 1
ATOM 2216 C C . GLU A 1 266 ? -18.422 -14.195 17.016 1 95.38 266 GLU A C 1
ATOM 2218 O O . GLU A 1 266 ? -19.281 -14.172 16.125 1 95.38 266 GLU A O 1
ATOM 2223 N N . PHE A 1 267 ? -17.844 -15.312 17.422 1 97 267 PHE A N 1
ATOM 2224 C CA . PHE A 1 267 ? -18.203 -16.609 16.859 1 97 267 PHE A CA 1
ATOM 2225 C C . PHE A 1 267 ? -18.094 -17.703 17.906 1 97 267 PHE A C 1
ATOM 2227 O O . PHE A 1 267 ? -17.359 -17.562 18.891 1 97 267 PHE A O 1
ATOM 2234 N N . LYS A 1 268 ? -18.906 -18.734 17.75 1 96.75 268 LYS A N 1
ATOM 2235 C CA . LYS A 1 268 ? -18.875 -19.906 18.625 1 96.75 268 LYS A CA 1
ATOM 2236 C C . LYS A 1 268 ? -19.406 -21.141 17.906 1 96.75 268 LYS A C 1
ATOM 2238 O O . LYS A 1 268 ? -20.453 -21.078 17.25 1 96.75 268 LYS A O 1
ATOM 2243 N N . LYS A 1 269 ? -18.609 -22.172 17.938 1 96.5 269 LYS A N 1
ATOM 2244 C CA . LYS A 1 269 ? -19.141 -23.453 17.453 1 96.5 269 LYS A CA 1
ATOM 2245 C C . LYS A 1 269 ? -20.016 -24.109 18.5 1 96.5 269 LYS A C 1
ATOM 2247 O O . LYS A 1 269 ? -19.594 -24.297 19.656 1 96.5 269 LYS A O 1
ATOM 2252 N N . SER A 1 270 ? -21.219 -24.375 18.172 1 95 270 SER A N 1
ATOM 2253 C CA . SER A 1 270 ? -22.172 -24.984 19.078 1 95 270 SER A CA 1
ATOM 2254 C C . SER A 1 270 ? -22.922 -26.125 18.406 1 95 270 SER A C 1
ATOM 2256 O O . SER A 1 270 ? -23.906 -25.891 17.703 1 95 270 SER A O 1
ATOM 2258 N N . GLY A 1 271 ? -22.5 -27.312 18.703 1 92.62 271 GLY A N 1
ATOM 2259 C CA . GLY A 1 271 ? -23.156 -28.469 18.109 1 92.62 271 GLY A CA 1
ATOM 2260 C C . GLY A 1 271 ? -23.016 -28.516 16.594 1 92.62 271 GLY A C 1
ATOM 2261 O O . GLY A 1 271 ? -21.906 -28.641 16.078 1 92.62 271 GLY A O 1
ATOM 2262 N N . ARG A 1 272 ? -24.156 -28.359 16.031 1 95.94 272 ARG A N 1
ATOM 2263 C CA . ARG A 1 272 ? -24.188 -28.516 14.57 1 95.94 272 ARG A CA 1
ATOM 2264 C C . ARG A 1 272 ? -24.156 -27.141 13.891 1 95.94 272 ARG A C 1
ATOM 2266 O O . ARG A 1 272 ? -24.344 -27.047 12.68 1 95.94 272 ARG A O 1
ATOM 2273 N N . HIS A 1 273 ? -23.906 -26.109 14.703 1 97.75 273 HIS A N 1
ATOM 2274 C CA . HIS A 1 273 ? -23.938 -24.75 14.156 1 97.75 273 HIS A CA 1
ATOM 2275 C C . HIS A 1 273 ? -22.688 -23.969 14.539 1 97.75 273 HIS A C 1
ATOM 2277 O O . HIS A 1 273 ? -22.016 -24.312 15.5 1 97.75 273 HIS A O 1
ATOM 2283 N N . ILE A 1 274 ? -22.359 -23.125 13.727 1 98.25 274 ILE A N 1
ATOM 2284 C CA . ILE A 1 274 ? -21.484 -22.016 14.109 1 98.25 274 ILE A CA 1
ATOM 2285 C C . ILE A 1 274 ? -22.312 -20.75 14.32 1 98.25 274 ILE A C 1
ATOM 2287 O O . ILE A 1 274 ? -23.016 -20.297 13.406 1 98.25 274 ILE A O 1
ATOM 2291 N N . ILE A 1 275 ? -22.281 -20.25 15.445 1 98.38 275 ILE A N 1
ATOM 2292 C CA . ILE A 1 275 ? -23.078 -19.062 15.789 1 98.38 275 ILE A CA 1
ATOM 2293 C C . ILE A 1 275 ? -22.219 -17.812 15.617 1 98.38 275 ILE A C 1
ATOM 2295 O O . ILE A 1 275 ? -21.156 -17.688 16.234 1 98.38 275 ILE A O 1
ATOM 2299 N N . LEU A 1 276 ? -22.625 -16.953 14.703 1 98.12 276 LEU A N 1
ATOM 2300 C CA . LEU A 1 276 ? -22.047 -15.633 14.562 1 98.12 276 LEU A CA 1
ATOM 2301 C C . LEU A 1 276 ? -22.891 -14.586 15.266 1 98.12 276 LEU A C 1
ATOM 2303 O O . LEU A 1 276 ? -24.109 -14.539 15.078 1 98.12 276 LEU A O 1
ATOM 2307 N N . SER A 1 277 ? -22.297 -13.867 16.125 1 97.38 277 SER A N 1
ATOM 2308 C CA . SER A 1 277 ? -23 -12.812 16.844 1 97.38 277 SER A CA 1
ATOM 2309 C C . SER A 1 277 ? -22.109 -11.602 17.062 1 97.38 277 SER A C 1
ATOM 2311 O O . SER A 1 277 ? -20.891 -11.68 16.891 1 97.38 277 SER A O 1
ATOM 2313 N N . GLY A 1 278 ? -22.734 -10.531 17.312 1 94.88 278 GLY A N 1
ATOM 2314 C CA . GLY A 1 278 ? -21.938 -9.344 17.562 1 94.88 278 GLY A CA 1
ATOM 2315 C C . GLY A 1 278 ? -22.734 -8.055 17.422 1 94.88 278 GLY A C 1
ATOM 2316 O O . GLY A 1 278 ? -23.953 -8.055 17.516 1 94.88 278 GLY A O 1
ATOM 2317 N N . GLN A 1 279 ? -21.984 -7.027 17.359 1 93.62 279 GLN A N 1
ATOM 2318 C CA . GLN A 1 279 ? -22.531 -5.684 17.281 1 93.62 279 GLN A CA 1
ATOM 2319 C C . GLN A 1 279 ? -22.078 -4.969 16.016 1 93.62 279 GLN A C 1
ATOM 2321 O O . GLN A 1 279 ? -20.875 -4.957 15.703 1 93.62 279 GLN A O 1
ATOM 2326 N N . ILE A 1 280 ? -23.062 -4.48 15.242 1 94.88 280 ILE A N 1
ATOM 2327 C CA . ILE A 1 280 ? -22.75 -3.645 14.086 1 94.88 280 ILE A CA 1
ATOM 2328 C C . ILE A 1 280 ? -23.406 -2.277 14.25 1 94.88 280 ILE A C 1
ATOM 2330 O O . ILE A 1 280 ? -24.625 -2.178 14.312 1 94.88 280 ILE A O 1
ATOM 2334 N N . ASP A 1 281 ? -22.594 -1.291 14.344 1 92.19 281 ASP A N 1
ATOM 2335 C CA . ASP A 1 281 ? -23.078 0.088 14.391 1 92.19 281 ASP A CA 1
ATOM 2336 C C . ASP A 1 281 ? -22.953 0.761 13.031 1 92.19 281 ASP A C 1
ATOM 2338 O O . ASP A 1 281 ? -21.844 1.12 12.602 1 92.19 281 ASP A O 1
ATOM 2342 N N . TYR A 1 282 ? -24.109 0.912 12.391 1 94 282 TYR A N 1
ATOM 2343 C CA . TYR A 1 282 ? -24.125 1.588 11.102 1 94 282 TYR A CA 1
ATOM 2344 C C . TYR A 1 282 ? -24.234 3.098 11.273 1 94 282 TYR A C 1
ATOM 2346 O O . TYR A 1 282 ? -24.766 3.574 12.281 1 94 282 TYR A O 1
ATOM 2354 N N . ASN A 1 283 ? -23.75 3.852 10.305 1 93.56 283 ASN A N 1
ATOM 2355 C CA . ASN A 1 283 ? -23.906 5.305 10.32 1 93.56 283 ASN A CA 1
ATOM 2356 C C . ASN A 1 283 ? -25.359 5.719 10.156 1 93.56 283 ASN A C 1
ATOM 2358 O O . ASN A 1 283 ? -25.797 6.719 10.734 1 93.56 283 ASN A O 1
ATOM 2362 N N . ALA A 1 284 ? -26.109 5 9.367 1 94.62 284 ALA A N 1
ATOM 2363 C CA . ALA A 1 284 ? -27.562 5.121 9.211 1 94.62 284 ALA A CA 1
ATOM 2364 C C . ALA A 1 284 ? -28.25 3.797 9.516 1 94.62 284 ALA A C 1
ATOM 2366 O O . ALA A 1 284 ? -27.797 2.734 9.086 1 94.62 284 ALA A O 1
ATOM 2367 N N . PRO A 1 285 ? -29.297 3.822 10.289 1 93.12 285 PRO A N 1
ATOM 2368 C CA . PRO A 1 285 ? -29.906 2.582 10.766 1 93.12 285 PRO A CA 1
ATOM 2369 C C . PRO A 1 285 ? -30.344 1.657 9.625 1 93.12 285 PRO A C 1
ATOM 2371 O O . PRO A 1 285 ? -30.953 2.109 8.656 1 93.12 285 PRO A O 1
ATOM 2374 N N . VAL A 1 286 ? -30 0.432 9.727 1 94.81 286 VAL A N 1
ATOM 2375 C CA . VAL A 1 286 ? -30.391 -0.633 8.812 1 94.81 286 VAL A CA 1
ATOM 2376 C C . VAL A 1 286 ? -30.156 -1.992 9.469 1 94.81 286 VAL A C 1
ATOM 2378 O O . VAL A 1 286 ? -29.266 -2.139 10.305 1 94.81 286 VAL A O 1
ATOM 2381 N N . GLN A 1 287 ? -30.953 -2.934 9.164 1 96.19 287 GLN A N 1
ATOM 2382 C CA . GLN A 1 287 ? -30.812 -4.289 9.688 1 96.19 287 GLN A CA 1
ATOM 2383 C C . GLN A 1 287 ? -30.891 -5.324 8.57 1 96.19 287 GLN A C 1
ATOM 2385 O O . GLN A 1 287 ? -31.984 -5.711 8.148 1 96.19 287 GLN A O 1
ATOM 2390 N N . PRO A 1 288 ? -29.75 -5.797 8.117 1 96.69 288 PRO A N 1
ATOM 2391 C CA . PRO A 1 288 ? -29.75 -6.867 7.117 1 96.69 288 PRO A CA 1
ATOM 2392 C C . PRO A 1 288 ? -30.5 -8.117 7.59 1 96.69 288 PRO A C 1
ATOM 2394 O O . PRO A 1 288 ? -30.594 -8.359 8.797 1 96.69 288 PRO A O 1
ATOM 2397 N N . ASP A 1 289 ? -30.969 -8.922 6.664 1 95.06 289 ASP A N 1
ATOM 2398 C CA . ASP A 1 289 ? -31.859 -10.016 7.023 1 95.06 289 ASP A CA 1
ATOM 2399 C C . ASP A 1 289 ? -31.156 -11.359 6.957 1 95.06 289 ASP A C 1
ATOM 2401 O O . ASP A 1 289 ? -31.531 -12.312 7.648 1 95.06 289 ASP A O 1
ATOM 2405 N N . TYR A 1 290 ? -30.125 -11.453 6.043 1 95.25 290 TYR A N 1
ATOM 2406 C CA . TYR A 1 290 ? -29.469 -12.734 5.84 1 95.25 290 TYR A CA 1
ATOM 2407 C C . TYR A 1 290 ? -27.953 -12.555 5.723 1 95.25 290 TYR A C 1
ATOM 2409 O O . TYR A 1 290 ? -27.469 -11.453 5.426 1 95.25 290 TYR A O 1
ATOM 2417 N N . LEU A 1 291 ? -27.281 -13.68 6.023 1 97.19 291 LEU A N 1
ATOM 2418 C CA . LEU A 1 291 ? -25.891 -13.859 5.59 1 97.19 291 LEU A CA 1
ATOM 2419 C C . LEU A 1 291 ? -25.828 -14.695 4.316 1 97.19 291 LEU A C 1
ATOM 2421 O O . LEU A 1 291 ? -26.578 -15.664 4.168 1 97.19 291 LEU A O 1
ATOM 2425 N N . MET A 1 292 ? -24.938 -14.344 3.42 1 95.88 292 MET A N 1
ATOM 2426 C CA . MET A 1 292 ? -24.797 -15.102 2.18 1 95.88 292 MET A CA 1
ATOM 2427 C C . MET A 1 292 ? -23.359 -15.078 1.671 1 95.88 292 MET A C 1
ATOM 2429 O O . MET A 1 292 ? -22.547 -14.273 2.139 1 95.88 292 MET A O 1
ATOM 2433 N N . THR A 1 293 ? -22.984 -15.938 0.824 1 94.75 293 THR A N 1
ATOM 2434 C CA . THR A 1 293 ? -21.656 -15.922 0.195 1 94.75 293 THR A CA 1
ATOM 2435 C C . THR A 1 293 ? -21.609 -14.875 -0.909 1 94.75 293 THR A C 1
ATOM 2437 O O . THR A 1 293 ? -22.641 -14.328 -1.312 1 94.75 293 THR A O 1
ATOM 2440 N N . LYS A 1 294 ? -20.406 -14.609 -1.353 1 93.75 294 LYS A N 1
ATOM 2441 C CA . LYS A 1 294 ? -20.203 -13.664 -2.447 1 93.75 294 LYS A CA 1
ATOM 2442 C C . LYS A 1 294 ? -20.953 -14.109 -3.703 1 93.75 294 LYS A C 1
ATOM 2444 O O . LYS A 1 294 ? -21.422 -13.273 -4.48 1 93.75 294 LYS A O 1
ATOM 2449 N N . THR A 1 295 ? -21.219 -15.414 -3.816 1 90.25 295 THR A N 1
ATOM 2450 C CA . THR A 1 295 ? -21.812 -15.977 -5.02 1 90.25 295 THR A CA 1
ATOM 2451 C C . THR A 1 295 ? -23.312 -16.172 -4.836 1 90.25 295 THR A C 1
ATOM 2453 O O . THR A 1 295 ? -23.984 -16.766 -5.691 1 90.25 295 THR A O 1
ATOM 2456 N N . GLY A 1 296 ? -23.859 -15.789 -3.725 1 91.06 296 GLY A N 1
ATOM 2457 C CA . GLY A 1 296 ? -25.312 -15.711 -3.605 1 91.06 296 GLY A CA 1
ATOM 2458 C C . GLY A 1 296 ? -25.906 -16.844 -2.807 1 91.06 296 GLY A C 1
ATOM 2459 O O . GLY A 1 296 ? -27.141 -16.953 -2.682 1 91.06 296 GLY A O 1
ATOM 2460 N N . GLU A 1 297 ? -25.078 -17.688 -2.242 1 91 297 GLU A N 1
ATOM 2461 C CA . GLU A 1 297 ? -25.609 -18.766 -1.409 1 91 297 GLU A CA 1
ATOM 2462 C C . GLU A 1 297 ? -25.984 -18.266 -0.019 1 91 297 GLU A C 1
ATOM 2464 O O . GLU A 1 297 ? -25.156 -17.656 0.671 1 91 297 GLU A O 1
ATOM 2469 N N . VAL A 1 298 ? -27.203 -18.547 0.405 1 92.94 298 VAL A N 1
ATOM 2470 C CA . VAL A 1 298 ? -27.656 -18.094 1.716 1 92.94 298 VAL A CA 1
ATOM 2471 C C . VAL A 1 298 ? -27.047 -18.969 2.807 1 92.94 298 VAL A C 1
ATOM 2473 O O . VAL A 1 298 ? -27.047 -20.188 2.705 1 92.94 298 VAL A O 1
ATOM 2476 N N . LEU A 1 299 ? -26.578 -18.375 3.795 1 95.56 299 LEU A N 1
ATOM 2477 C CA . LEU A 1 299 ? -25.906 -19.109 4.863 1 95.56 299 LEU A CA 1
ATOM 2478 C C . LEU A 1 299 ? -26.781 -19.188 6.109 1 95.56 299 LEU A C 1
ATOM 2480 O O . LEU A 1 299 ? -26.875 -20.234 6.738 1 95.56 299 LEU A O 1
ATOM 2484 N N . ALA A 1 300 ? -27.359 -18.047 6.484 1 96.88 300 ALA A N 1
ATOM 2485 C CA . ALA A 1 300 ? -28.141 -18 7.715 1 96.88 300 ALA A CA 1
ATOM 2486 C C . ALA A 1 300 ? -29.016 -16.75 7.766 1 96.88 300 ALA A C 1
ATOM 2488 O O . ALA A 1 300 ? -28.703 -15.742 7.145 1 96.88 300 ALA A O 1
ATOM 2489 N N . LYS A 1 301 ? -30.109 -16.828 8.492 1 96.5 301 LYS A N 1
ATOM 2490 C CA . LYS A 1 301 ? -30.922 -15.664 8.812 1 96.5 301 LYS A CA 1
ATOM 2491 C C . LYS A 1 301 ? -30.297 -14.859 9.953 1 96.5 301 LYS A C 1
ATOM 2493 O O . LYS A 1 301 ? -29.781 -15.438 10.914 1 96.5 301 LYS A O 1
ATOM 2498 N N . MET A 1 302 ? -30.297 -13.578 9.812 1 97.25 302 MET A N 1
ATOM 2499 C CA . MET A 1 302 ? -29.812 -12.688 10.867 1 97.25 302 MET A CA 1
ATOM 2500 C C . MET A 1 302 ? -30.953 -12.25 11.773 1 97.25 302 MET A C 1
ATOM 2502 O O . MET A 1 302 ? -31.953 -11.703 11.297 1 97.25 302 MET A O 1
ATOM 2506 N N . LYS A 1 303 ? -30.766 -12.5 13.031 1 97.69 303 LYS A N 1
ATOM 2507 C CA . LYS A 1 303 ? -31.719 -12.039 14.039 1 97.69 303 LYS A CA 1
ATOM 2508 C C . LYS A 1 303 ? -31.141 -10.883 14.852 1 97.69 303 LYS A C 1
ATOM 2510 O O . LYS A 1 303 ? -30 -10.945 15.297 1 97.69 303 LYS A O 1
ATOM 2515 N N . TRP A 1 304 ? -32 -9.883 15.008 1 96.75 304 TRP A N 1
ATOM 2516 C CA . TRP A 1 304 ? -31.547 -8.688 15.711 1 96.75 304 TRP A CA 1
ATOM 2517 C C . TRP A 1 304 ? -32.219 -8.555 17.062 1 96.75 304 TRP A C 1
ATOM 2519 O O . TRP A 1 304 ? -33.469 -8.68 17.156 1 96.75 304 TRP A O 1
ATOM 2529 N N . SER A 1 305 ? -31.516 -8.484 18.156 1 91.75 305 SER A N 1
ATOM 2530 C CA . SER A 1 305 ? -32.062 -8.281 19.484 1 91.75 305 SER A CA 1
ATOM 2531 C C . SER A 1 305 ? -32.25 -6.801 19.797 1 91.75 305 SER A C 1
ATOM 2533 O O . SER A 1 305 ? -33.188 -6.414 20.484 1 91.75 305 SER A O 1
ATOM 2535 N N . HIS A 1 306 ? -31.328 -5.996 19.422 1 87.31 306 HIS A N 1
ATOM 2536 C CA . HIS A 1 306 ? -31.375 -4.539 19.469 1 87.31 306 HIS A CA 1
ATOM 2537 C C . HIS A 1 306 ? -31.078 -3.928 18.109 1 87.31 306 HIS A C 1
ATOM 2539 O O . HIS A 1 306 ? -31.016 -4.641 17.109 1 87.31 306 HIS A O 1
ATOM 2545 N N . GLN A 1 307 ? -31.047 -2.709 18.125 1 84.5 307 GLN A N 1
ATOM 2546 C CA . GLN A 1 307 ? -30.812 -2.004 16.875 1 84.5 307 GLN A CA 1
ATOM 2547 C C . GLN A 1 307 ? -29.469 -2.395 16.25 1 84.5 307 GLN A C 1
ATOM 2549 O O . GLN A 1 307 ? -29.328 -2.406 15.031 1 84.5 307 GLN A O 1
ATOM 2554 N N . ASN A 1 308 ? -28.531 -2.85 17.078 1 91.75 308 ASN A N 1
ATOM 2555 C CA . ASN A 1 308 ? -27.203 -3.016 16.5 1 91.75 308 ASN A CA 1
ATOM 2556 C C . ASN A 1 308 ? -26.578 -4.352 16.906 1 91.75 308 ASN A C 1
ATOM 2558 O O . ASN A 1 308 ? -25.406 -4.598 16.641 1 91.75 308 ASN A O 1
ATOM 2562 N N . HIS A 1 309 ? -27.375 -5.281 17.578 1 95.38 309 HIS A N 1
ATOM 2563 C CA . HIS A 1 309 ? -26.844 -6.59 17.953 1 95.38 309 HIS A CA 1
ATOM 2564 C C . HIS A 1 309 ? -27.5 -7.699 17.141 1 95.38 309 HIS A C 1
ATOM 2566 O O . HIS A 1 309 ? -28.734 -7.789 17.094 1 95.38 309 HIS A O 1
ATOM 2572 N N . PHE A 1 310 ? -26.75 -8.523 16.594 1 97.19 310 PHE A N 1
ATOM 2573 C CA . PHE A 1 310 ? -27.328 -9.57 15.742 1 97.19 310 PHE A CA 1
ATOM 2574 C C . PHE A 1 310 ? -26.828 -10.945 16.172 1 97.19 310 PHE A C 1
ATOM 2576 O O . PHE A 1 310 ? -25.828 -11.055 16.906 1 97.19 310 PHE A O 1
ATOM 2583 N N . THR A 1 311 ? -27.5 -11.953 15.812 1 98 311 THR A N 1
ATOM 2584 C CA . THR A 1 311 ? -27.109 -13.352 15.906 1 98 311 THR A CA 1
ATOM 2585 C C . THR A 1 311 ? -27.5 -14.117 14.648 1 98 311 THR A C 1
ATOM 2587 O O . THR A 1 311 ? -28.594 -13.906 14.109 1 98 311 THR A O 1
ATOM 2590 N N . ALA A 1 312 ? -26.688 -14.945 14.164 1 98.12 312 ALA A N 1
ATOM 2591 C CA . ALA A 1 312 ? -26.938 -15.797 13.008 1 98.12 312 ALA A CA 1
ATOM 2592 C C . ALA A 1 312 ? -26.391 -17.203 13.242 1 98.12 312 ALA A C 1
ATOM 2594 O O . ALA A 1 312 ? -25.25 -17.359 13.672 1 98.12 312 ALA A O 1
ATOM 2595 N N . LYS A 1 313 ? -27.141 -18.172 12.984 1 98.06 313 LYS A N 1
ATOM 2596 C CA . LYS A 1 313 ? -26.734 -19.578 13.156 1 98.06 313 LYS A CA 1
ATOM 2597 C C . LYS A 1 313 ? -26.484 -20.234 11.805 1 98.06 313 LYS A C 1
ATOM 2599 O O . LYS A 1 313 ? -27.422 -20.469 11.031 1 98.06 313 LYS A O 1
ATOM 2604 N N . VAL A 1 314 ? -25.312 -20.578 11.578 1 98.06 314 VAL A N 1
ATOM 2605 C CA . VAL A 1 314 ? -24.922 -21.203 10.32 1 98.06 314 VAL A CA 1
ATOM 2606 C C . VAL A 1 314 ? -24.812 -22.719 10.516 1 98.06 314 VAL A C 1
ATOM 2608 O O . VAL A 1 314 ? -24.078 -23.188 11.391 1 98.06 314 VAL A O 1
ATOM 2611 N N . LYS A 1 315 ? -25.438 -23.453 9.703 1 97.44 315 LYS A N 1
ATOM 2612 C CA . LYS A 1 315 ? -25.391 -24.906 9.789 1 97.44 315 LYS A CA 1
ATOM 2613 C C . LYS A 1 315 ? -24.094 -25.438 9.188 1 97.44 315 LYS A C 1
ATOM 2615 O O . LYS A 1 315 ? -23.75 -25.141 8.039 1 97.44 315 LYS A O 1
ATOM 2620 N N . ILE A 1 316 ? -23.422 -26.281 9.938 1 97.56 316 ILE A N 1
ATOM 2621 C CA . ILE A 1 316 ? -22.141 -26.844 9.5 1 97.56 316 ILE A CA 1
ATOM 2622 C C . ILE A 1 316 ? -22.359 -27.719 8.273 1 97.56 316 ILE A C 1
ATOM 2624 O O . ILE A 1 316 ? -21.531 -27.734 7.359 1 97.56 316 ILE A O 1
ATOM 2628 N N . LYS A 1 317 ? -23.438 -28.391 8.188 1 95.56 317 LYS A N 1
ATOM 2629 C CA . LYS A 1 317 ? -23.75 -29.25 7.051 1 95.56 317 LYS A CA 1
ATOM 2630 C C . LYS A 1 317 ? -23.766 -28.453 5.75 1 95.56 317 LYS A C 1
ATOM 2632 O O . LYS A 1 317 ? -23.328 -28.938 4.711 1 95.56 317 LYS A O 1
ATOM 2637 N N . ASP A 1 318 ? -24.328 -27.266 5.82 1 93.19 318 ASP A N 1
ATOM 2638 C CA . ASP A 1 318 ? -24.422 -26.422 4.637 1 93.19 318 ASP A CA 1
ATOM 2639 C C . ASP A 1 318 ? -23.047 -25.938 4.195 1 93.19 318 ASP A C 1
ATOM 2641 O O . ASP A 1 318 ? -22.797 -25.75 3.002 1 93.19 318 ASP A O 1
ATOM 2645 N N . LEU A 1 319 ? -22.172 -25.766 5.105 1 95.5 319 LEU A N 1
ATOM 2646 C CA . LEU A 1 319 ? -20.812 -25.297 4.797 1 95.5 319 LEU A CA 1
ATOM 2647 C C . LEU A 1 319 ? -20.047 -26.359 4.012 1 95.5 319 LEU A C 1
ATOM 2649 O O . LEU A 1 319 ? -19.25 -26.031 3.137 1 95.5 319 LEU A O 1
ATOM 2653 N N . ARG A 1 320 ? -20.312 -27.562 4.273 1 93.06 320 ARG A N 1
ATOM 2654 C CA . ARG A 1 320 ? -19.641 -28.672 3.592 1 93.06 320 ARG A CA 1
ATOM 2655 C C . ARG A 1 320 ? -20.047 -28.734 2.125 1 93.06 320 ARG A C 1
ATOM 2657 O O . ARG A 1 320 ? -19.406 -29.406 1.323 1 93.06 320 ARG A O 1
ATOM 2664 N N . GLN A 1 321 ? -21.109 -28.016 1.827 1 87 321 GLN A N 1
ATOM 2665 C CA . GLN A 1 321 ? -21.641 -28.094 0.47 1 87 321 GLN A CA 1
ATOM 2666 C C . GLN A 1 321 ? -21.141 -26.922 -0.377 1 87 321 GLN A C 1
ATOM 2668 O O . GLN A 1 321 ? -21.406 -26.859 -1.582 1 87 321 GLN A O 1
ATOM 2673 N N . LEU A 1 322 ? -20.516 -26.047 0.267 1 88.62 322 LEU A N 1
ATOM 2674 C CA . LEU A 1 322 ? -20.016 -24.906 -0.491 1 88.62 322 LEU A CA 1
ATOM 2675 C C . LEU A 1 322 ? -19 -25.359 -1.535 1 88.62 322 LEU A C 1
ATOM 2677 O O . LEU A 1 322 ? -18.125 -26.188 -1.245 1 88.62 322 LEU A O 1
ATOM 2681 N N . LYS A 1 323 ? -19.016 -24.734 -2.668 1 77.81 323 LYS A N 1
ATOM 2682 C CA . LYS A 1 323 ? -18.188 -25.172 -3.795 1 77.81 323 LYS A CA 1
ATOM 2683 C C . LYS A 1 323 ? -16.828 -24.484 -3.789 1 77.81 323 LYS A C 1
ATOM 2685 O O . LYS A 1 323 ? -15.828 -25.062 -4.199 1 77.81 323 LYS A O 1
ATOM 2690 N N . GLU A 1 324 ? -16.812 -23.266 -3.373 1 83.81 324 GLU A N 1
ATOM 2691 C CA . GLU A 1 324 ? -15.555 -22.516 -3.338 1 83.81 324 GLU A CA 1
ATOM 2692 C C . GLU A 1 324 ? -14.781 -22.797 -2.051 1 83.81 324 GLU A C 1
ATOM 2694 O O . GLU A 1 324 ? -15.383 -23.078 -1.014 1 83.81 324 GLU A O 1
ATOM 2699 N N . ILE A 1 325 ? -13.5 -22.688 -2.164 1 86.62 325 ILE A N 1
ATOM 2700 C CA . ILE A 1 325 ? -12.656 -22.875 -0.994 1 86.62 325 ILE A CA 1
ATOM 2701 C C . ILE A 1 325 ? -12.797 -21.672 -0.058 1 86.62 325 ILE A C 1
ATOM 2703 O O . ILE A 1 325 ? -12.836 -21.844 1.164 1 86.62 325 ILE A O 1
ATOM 2707 N N . HIS A 1 326 ? -12.836 -20.531 -0.62 1 92.06 326 HIS A N 1
ATOM 2708 C CA . HIS A 1 326 ? -12.961 -19.297 0.136 1 92.06 326 HIS A CA 1
ATOM 2709 C C . HIS A 1 326 ? -14.32 -18.641 -0.096 1 92.06 326 HIS A C 1
ATOM 2711 O O . HIS A 1 326 ? -14.656 -18.297 -1.23 1 92.06 326 HIS A O 1
ATOM 2717 N N . ASN A 1 327 ? -15.039 -18.484 0.943 1 95.31 327 ASN A N 1
ATOM 2718 C CA . ASN A 1 327 ? -16.375 -17.906 0.86 1 95.31 327 ASN A CA 1
ATOM 2719 C C . ASN A 1 327 ? -16.531 -16.703 1.797 1 95.31 327 ASN A C 1
ATOM 2721 O O . ASN A 1 327 ? -16.922 -16.859 2.955 1 95.31 327 ASN A O 1
ATOM 2725 N N . THR A 1 328 ? -16.266 -15.547 1.257 1 97.44 328 THR A N 1
ATOM 2726 C CA . THR A 1 328 ? -16.484 -14.344 2.053 1 97.44 328 THR A CA 1
ATOM 2727 C C . THR A 1 328 ? -17.953 -14.203 2.432 1 97.44 328 THR A C 1
ATOM 2729 O O . THR A 1 328 ? -18.844 -14.43 1.604 1 97.44 328 THR A O 1
ATOM 2732 N N . ILE A 1 329 ? -18.188 -13.883 3.625 1 98.19 329 ILE A N 1
ATOM 2733 C CA . ILE A 1 329 ? -19.547 -13.75 4.129 1 98.19 329 ILE A CA 1
ATOM 2734 C C . ILE A 1 329 ? -20.062 -12.336 3.857 1 98.19 329 ILE A C 1
ATOM 2736 O O . ILE A 1 329 ? -19.438 -11.352 4.266 1 98.19 329 ILE A O 1
ATOM 2740 N N . PHE A 1 330 ? -21.172 -12.281 3.207 1 97.81 330 PHE A N 1
ATOM 2741 C CA . PHE A 1 330 ? -21.859 -11.016 2.971 1 97.81 330 PHE A CA 1
ATOM 2742 C C . PHE A 1 330 ? -23.172 -10.953 3.74 1 97.81 330 PHE A C 1
ATOM 2744 O O . PHE A 1 330 ? -23.734 -11.992 4.109 1 97.81 330 PHE A O 1
ATOM 2751 N N . THR A 1 331 ? -23.594 -9.75 4.039 1 97.38 331 THR A N 1
ATOM 2752 C CA . THR A 1 331 ? -24.969 -9.531 4.484 1 97.38 331 THR A CA 1
ATOM 2753 C C . THR A 1 331 ? -25.875 -9.242 3.301 1 97.38 331 THR A C 1
ATOM 2755 O O . THR A 1 331 ? -25.406 -9.031 2.182 1 97.38 331 THR A O 1
ATOM 2758 N N . ALA A 1 332 ? -27.156 -9.359 3.541 1 95.75 332 ALA A N 1
ATOM 2759 C CA . ALA A 1 332 ? -28.125 -9.086 2.486 1 95.75 332 ALA A CA 1
ATOM 2760 C C . ALA A 1 332 ? -29.344 -8.352 3.039 1 95.75 332 ALA A C 1
ATOM 2762 O O . ALA A 1 332 ? -29.688 -8.508 4.215 1 95.75 332 ALA A O 1
ATOM 2763 N N . ILE A 1 333 ? -29.906 -7.512 2.262 1 94.75 333 ILE A N 1
ATOM 2764 C CA . ILE A 1 333 ? -31.156 -6.809 2.551 1 94.75 333 ILE A CA 1
ATOM 2765 C C . ILE A 1 333 ? -32.219 -7.168 1.502 1 94.75 333 ILE A C 1
ATOM 2767 O O . ILE A 1 333 ? -32 -6.922 0.31 1 94.75 333 ILE A O 1
ATOM 2771 N N . ASN A 1 334 ? -33.312 -7.727 1.892 1 88.75 334 ASN A N 1
ATOM 2772 C CA . ASN A 1 334 ? -34.375 -8.086 0.985 1 88.75 334 ASN A CA 1
ATOM 2773 C C . ASN A 1 334 ? -33.906 -8.961 -0.161 1 88.75 334 ASN A C 1
ATOM 2775 O O . ASN A 1 334 ? -34.25 -8.734 -1.319 1 88.75 334 ASN A O 1
ATOM 2779 N N . GLY A 1 335 ? -32.969 -9.82 0.173 1 85 335 GLY A N 1
ATOM 2780 C CA . GLY A 1 335 ? -32.469 -10.781 -0.801 1 85 335 GLY A CA 1
ATOM 2781 C C . GLY A 1 335 ? -31.344 -10.242 -1.651 1 85 335 GLY A C 1
ATOM 2782 O O . GLY A 1 335 ? -30.75 -10.977 -2.443 1 85 335 GLY A O 1
ATOM 2783 N N . LYS A 1 336 ? -31.031 -9.008 -1.549 1 92.5 336 LYS A N 1
ATOM 2784 C CA . LYS A 1 336 ? -29.953 -8.391 -2.32 1 92.5 336 LYS A CA 1
ATOM 2785 C C . LYS A 1 336 ? -28.672 -8.305 -1.505 1 92.5 336 LYS A C 1
ATOM 2787 O O . LYS A 1 336 ? -28.703 -7.906 -0.339 1 92.5 336 LYS A O 1
ATOM 2792 N N . ARG A 1 337 ? -27.578 -8.711 -2.137 1 94.81 337 ARG A N 1
ATOM 2793 C CA . ARG A 1 337 ? -26.281 -8.688 -1.448 1 94.81 337 ARG A CA 1
ATOM 2794 C C . ARG A 1 337 ? -25.922 -7.266 -1.024 1 94.81 337 ARG A C 1
ATOM 2796 O O . ARG A 1 337 ? -26.047 -6.328 -1.813 1 94.81 337 ARG A O 1
ATOM 2803 N N . PHE A 1 338 ? -25.516 -7.109 0.147 1 96.69 338 PHE A N 1
ATOM 2804 C CA . PHE A 1 338 ? -25.203 -5.805 0.717 1 96.69 338 PHE A CA 1
ATOM 2805 C C . PHE A 1 338 ? -23.703 -5.652 0.925 1 96.69 338 PHE A C 1
ATOM 2807 O O . PHE A 1 338 ? -22.938 -5.547 -0.041 1 96.69 338 PHE A O 1
ATOM 2814 N N . HIS A 1 339 ? -23.156 -5.68 2.025 1 96.69 339 HIS A N 1
ATOM 2815 C CA . HIS A 1 339 ? -21.734 -5.512 2.281 1 96.69 339 HIS A CA 1
ATOM 2816 C C . HIS A 1 339 ? -21.141 -6.746 2.959 1 96.69 339 HIS A C 1
ATOM 2818 O O . HIS A 1 339 ? -21.875 -7.539 3.557 1 96.69 339 HIS A O 1
ATOM 2824 N N . PRO A 1 340 ? -19.797 -7.004 2.854 1 97.38 340 PRO A N 1
ATOM 2825 C CA . PRO A 1 340 ? -19.172 -8.117 3.574 1 97.38 340 PRO A CA 1
ATOM 2826 C C . PRO A 1 340 ? -19.25 -7.949 5.09 1 97.38 340 PRO A C 1
ATOM 2828 O O . PRO A 1 340 ? -19.312 -6.824 5.59 1 97.38 340 PRO A O 1
ATOM 2831 N N . LEU A 1 341 ? -19.359 -9.047 5.77 1 97.88 341 LEU A N 1
ATOM 2832 C CA . LEU A 1 341 ? -19.328 -9.023 7.23 1 97.88 341 LEU A CA 1
ATOM 2833 C C . LEU A 1 341 ? -17.938 -8.656 7.73 1 97.88 341 LEU A C 1
ATOM 2835 O O . LEU A 1 341 ? -17.047 -9.508 7.77 1 97.88 341 LEU A O 1
ATOM 2839 N N . TYR A 1 342 ? -17.828 -7.484 8.234 1 95.75 342 TYR A N 1
ATOM 2840 C CA . TYR A 1 342 ? -16.547 -6.836 8.5 1 95.75 342 TYR A CA 1
ATOM 2841 C C . TYR A 1 342 ? -16.234 -6.812 9.992 1 95.75 342 TYR A C 1
ATOM 2843 O O . TYR A 1 342 ? -17.141 -6.652 10.812 1 95.75 342 TYR A O 1
ATOM 2851 N N . GLN A 1 343 ? -14.984 -7.051 10.32 1 94.62 343 GLN A N 1
ATOM 2852 C CA . GLN A 1 343 ? -14.469 -6.859 11.672 1 94.62 343 GLN A CA 1
ATOM 2853 C C . GLN A 1 343 ? -13.586 -5.617 11.75 1 94.62 343 GLN A C 1
ATOM 2855 O O . GLN A 1 343 ? -12.562 -5.531 11.07 1 94.62 343 GLN A O 1
ATOM 2860 N N . SER A 1 344 ? -14 -4.66 12.625 1 90 344 SER A N 1
ATOM 2861 C CA . SER A 1 344 ? -13.172 -3.482 12.844 1 90 344 SER A CA 1
ATOM 2862 C C . SER A 1 344 ? -11.844 -3.854 13.508 1 90 344 SER A C 1
ATOM 2864 O O . SER A 1 344 ? -11.758 -4.871 14.195 1 90 344 SER A O 1
ATOM 2866 N N . GLU A 1 345 ? -10.859 -3.025 13.32 1 83.19 345 GLU A N 1
ATOM 2867 C CA . GLU A 1 345 ? -9.523 -3.275 13.859 1 83.19 345 GLU A CA 1
ATOM 2868 C C . GLU A 1 345 ? -9.539 -3.299 15.383 1 83.19 345 GLU A C 1
ATOM 2870 O O . GLU A 1 345 ? -10.211 -2.479 16.016 1 83.19 345 GLU A O 1
ATOM 2875 N N . LYS A 1 346 ? -8.898 -4.297 15.898 1 78.5 346 LYS A N 1
ATOM 2876 C CA . LYS A 1 346 ? -8.727 -4.434 17.344 1 78.5 346 LYS A CA 1
ATOM 2877 C C . LYS A 1 346 ? -7.254 -4.324 17.734 1 78.5 346 LYS A C 1
ATOM 2879 O O . LYS A 1 346 ? -6.391 -4.93 17.094 1 78.5 346 LYS A O 1
ATOM 2884 N N . ALA A 1 347 ? -6.973 -3.574 18.75 1 73.44 347 ALA A N 1
ATOM 2885 C CA . ALA A 1 347 ? -5.59 -3.348 19.172 1 73.44 347 ALA A CA 1
ATOM 2886 C C . ALA A 1 347 ? -4.926 -4.652 19.594 1 73.44 347 ALA A C 1
ATOM 2888 O O . ALA A 1 347 ? -3.748 -4.879 19.312 1 73.44 347 ALA A O 1
ATOM 2889 N N . ASN A 1 348 ? -5.652 -5.535 20.234 1 76.25 348 ASN A N 1
ATOM 2890 C CA . ASN A 1 348 ? -4.992 -6.688 20.828 1 76.25 348 ASN A CA 1
ATOM 2891 C C . ASN A 1 348 ? -5.41 -7.988 20.141 1 76.25 348 ASN A C 1
ATOM 2893 O O . ASN A 1 348 ? -5.27 -9.07 20.719 1 76.25 348 ASN A O 1
ATOM 2897 N N . ASP A 1 349 ? -6.027 -7.941 18.969 1 83.69 349 ASP A N 1
ATOM 2898 C CA . ASP A 1 349 ? -6.422 -9.141 18.234 1 83.69 349 ASP A CA 1
ATOM 2899 C C . ASP A 1 349 ? -6.004 -9.07 16.766 1 83.69 349 ASP A C 1
ATOM 2901 O O . ASP A 1 349 ? -6.703 -8.469 15.953 1 83.69 349 ASP A O 1
ATOM 2905 N N . GLN A 1 350 ? -4.945 -9.625 16.516 1 82.56 350 GLN A N 1
ATOM 2906 C CA . GLN A 1 350 ? -4.445 -9.609 15.141 1 82.56 350 GLN A CA 1
ATOM 2907 C C . GLN A 1 350 ? -4.59 -10.984 14.484 1 82.56 350 GLN A C 1
ATOM 2909 O O . GLN A 1 350 ? -3.977 -11.25 13.445 1 82.56 350 GLN A O 1
ATOM 2914 N N . ARG A 1 351 ? -5.438 -11.859 15.102 1 89.19 351 ARG A N 1
ATOM 2915 C CA . ARG A 1 351 ? -5.66 -13.203 14.562 1 89.19 351 ARG A CA 1
ATOM 2916 C C . ARG A 1 351 ? -6.312 -13.141 13.188 1 89.19 351 ARG A C 1
ATOM 2918 O O . ARG A 1 351 ? -7.227 -12.344 12.961 1 89.19 351 ARG A O 1
ATOM 2925 N N . LYS A 1 352 ? -5.902 -13.992 12.25 1 94.19 352 LYS A N 1
ATOM 2926 C CA . LYS A 1 352 ? -6.531 -14.148 10.938 1 94.19 352 LYS A CA 1
ATOM 2927 C C . LYS A 1 352 ? -7.406 -15.391 10.891 1 94.19 352 LYS A C 1
ATOM 2929 O O . LYS A 1 352 ? -8.492 -15.375 10.297 1 94.19 352 LYS A O 1
ATOM 2934 N N . VAL A 1 353 ? -6.844 -16.484 11.516 1 97 353 VAL A N 1
ATOM 2935 C CA . VAL A 1 353 ? -7.602 -17.734 11.594 1 97 353 VAL A CA 1
ATOM 2936 C C . VAL A 1 353 ? -8.367 -17.797 12.914 1 97 353 VAL A C 1
ATOM 2938 O O . VAL A 1 353 ? -7.758 -17.75 13.992 1 97 353 VAL A O 1
ATOM 2941 N N . LEU A 1 354 ? -9.633 -17.906 12.883 1 96.75 354 LEU A N 1
ATOM 2942 C CA . LEU A 1 354 ? -10.484 -17.781 14.062 1 96.75 354 LEU A CA 1
ATOM 2943 C C . LEU A 1 354 ? -10.914 -19.156 14.57 1 96.75 354 LEU A C 1
ATOM 2945 O O . LEU A 1 354 ? -10.867 -19.422 15.773 1 96.75 354 LEU A O 1
ATOM 2949 N N . LEU A 1 355 ? -11.328 -19.984 13.68 1 96.88 355 LEU A N 1
ATOM 2950 C CA . LEU A 1 355 ? -11.852 -21.312 14.008 1 96.88 355 LEU A CA 1
ATOM 2951 C C . LEU A 1 355 ? -11.492 -22.328 12.922 1 96.88 355 LEU A C 1
ATOM 2953 O O . LEU A 1 355 ? -11.578 -22.016 11.734 1 96.88 355 LEU A O 1
ATOM 2957 N N . THR A 1 356 ? -11.008 -23.453 13.305 1 97.44 356 THR A N 1
ATOM 2958 C CA . THR A 1 356 ? -10.742 -24.547 12.375 1 97.44 356 THR A CA 1
ATOM 2959 C C . THR A 1 356 ? -11.148 -25.891 13 1 97.44 356 THR A C 1
ATOM 2961 O O . THR A 1 356 ? -10.938 -26.109 14.195 1 97.44 356 THR A O 1
ATOM 2964 N N . PHE A 1 357 ? -11.781 -26.766 12.289 1 97.19 357 PHE A N 1
ATOM 2965 C CA . PHE A 1 357 ? -12.102 -28.109 12.766 1 97.19 357 PHE A CA 1
ATOM 2966 C C . PHE A 1 357 ? -12.461 -29.016 11.602 1 97.19 357 PHE A C 1
ATOM 2968 O O . PHE A 1 357 ? -12.828 -28.547 10.523 1 97.19 357 PHE A O 1
ATOM 2975 N N . ASN A 1 358 ? -12.281 -30.266 11.82 1 96.56 358 ASN A N 1
ATOM 2976 C CA . ASN A 1 358 ? -12.664 -31.281 10.844 1 96.56 358 ASN A CA 1
ATOM 2977 C C . ASN A 1 358 ? -14.086 -31.781 11.078 1 96.56 358 ASN A C 1
ATOM 2979 O O . ASN A 1 358 ? -14.555 -31.828 12.211 1 96.56 358 ASN A O 1
ATOM 2983 N N . THR A 1 359 ? -14.773 -32.062 9.984 1 95.5 359 THR A N 1
ATOM 2984 C CA . THR A 1 359 ? -16.109 -32.656 10.055 1 95.5 359 THR A CA 1
ATOM 2985 C C . THR A 1 359 ? -16.406 -33.469 8.805 1 95.5 359 THR A C 1
ATOM 2987 O O . THR A 1 359 ? -16.469 -32.938 7.699 1 95.5 359 THR A O 1
ATOM 2990 N N . LYS A 1 360 ? -16.625 -34.75 8.945 1 93.38 360 LYS A N 1
ATOM 2991 C CA . LYS A 1 360 ? -17.047 -35.656 7.898 1 93.38 360 LYS A CA 1
ATOM 2992 C C . LYS A 1 360 ? -16.172 -35.531 6.652 1 93.38 360 LYS A C 1
ATOM 2994 O O . LYS A 1 360 ? -16.688 -35.344 5.551 1 93.38 360 LYS A O 1
ATOM 2999 N N . GLY A 1 361 ? -14.938 -35.5 6.828 1 90.81 361 GLY A N 1
ATOM 3000 C CA . GLY A 1 361 ? -13.992 -35.5 5.723 1 90.81 361 GLY A CA 1
ATOM 3001 C C . GLY A 1 361 ? -13.641 -34.094 5.25 1 90.81 361 GLY A C 1
ATOM 3002 O O . GLY A 1 361 ? -12.828 -33.938 4.336 1 90.81 361 GLY A O 1
ATOM 3003 N N . HIS A 1 362 ? -14.305 -33.062 5.836 1 92.88 362 HIS A N 1
ATOM 3004 C CA . HIS A 1 362 ? -14.039 -31.688 5.48 1 92.88 362 HIS A CA 1
ATOM 3005 C C . HIS A 1 362 ? -13.336 -30.953 6.617 1 92.88 362 HIS A C 1
ATOM 3007 O O . HIS A 1 362 ? -13.422 -31.359 7.777 1 92.88 362 HIS A O 1
ATOM 3013 N N . ALA A 1 363 ? -12.586 -30 6.203 1 95.75 363 ALA A N 1
ATOM 3014 C CA . ALA A 1 363 ? -12.062 -29.031 7.152 1 95.75 363 ALA A CA 1
ATOM 3015 C C . ALA A 1 363 ? -12.758 -27.688 7.004 1 95.75 363 ALA A C 1
ATOM 3017 O O . ALA A 1 363 ? -12.711 -27.062 5.934 1 95.75 363 ALA A O 1
ATOM 3018 N N . ILE A 1 364 ? -13.438 -27.219 8.008 1 97.12 364 ILE A N 1
ATOM 3019 C CA . ILE A 1 364 ? -14.109 -25.922 8.023 1 97.12 364 ILE A CA 1
ATOM 3020 C C . ILE A 1 364 ? -13.227 -24.891 8.711 1 97.12 364 ILE A C 1
ATOM 3022 O O . ILE A 1 364 ? -12.727 -25.125 9.812 1 97.12 364 ILE A O 1
ATOM 3026 N N . VAL A 1 365 ? -13.023 -23.828 8.031 1 97.5 365 VAL A N 1
ATOM 3027 C CA . VAL A 1 365 ? -12.172 -22.75 8.547 1 97.5 365 VAL A CA 1
ATOM 3028 C C . VAL A 1 365 ? -12.953 -21.453 8.578 1 97.5 365 VAL A C 1
ATOM 3030 O O . VAL A 1 365 ? -13.625 -21.094 7.605 1 97.5 365 VAL A O 1
ATOM 3033 N N . LEU A 1 366 ? -13.008 -20.766 9.672 1 98.12 366 LEU A N 1
ATOM 3034 C CA . LEU A 1 366 ? -13.461 -19.391 9.781 1 98.12 366 LEU A CA 1
ATOM 3035 C C . LEU A 1 366 ? -12.281 -18.438 9.977 1 98.12 366 LEU A C 1
ATOM 3037 O O . LEU A 1 366 ? -11.492 -18.609 10.906 1 98.12 366 LEU A O 1
ATOM 3041 N N . ARG A 1 367 ? -12.188 -17.484 9.109 1 97.69 367 ARG A N 1
ATOM 3042 C CA . ARG A 1 367 ? -11.031 -16.594 9.18 1 97.69 367 ARG A CA 1
ATOM 3043 C C . ARG A 1 367 ? -11.398 -15.18 8.781 1 97.69 367 ARG A C 1
ATOM 3045 O O . ARG A 1 367 ? -12.516 -14.93 8.312 1 97.69 367 ARG A O 1
ATOM 3052 N N . ARG A 1 368 ? -10.5 -14.234 8.977 1 97 368 ARG A N 1
ATOM 3053 C CA . ARG A 1 368 ? -10.555 -12.875 8.438 1 97 368 ARG A CA 1
ATOM 3054 C C . ARG A 1 368 ? -9.633 -12.727 7.234 1 97 368 ARG A C 1
ATOM 3056 O O . ARG A 1 368 ? -8.453 -13.094 7.301 1 97 368 ARG A O 1
ATOM 3063 N N . ASN A 1 369 ? -10.164 -12.242 6.184 1 94.5 369 ASN A N 1
ATOM 3064 C CA . ASN A 1 369 ? -9.328 -12.062 5.004 1 94.5 369 ASN A CA 1
ATOM 3065 C C . ASN A 1 369 ? -8.516 -10.773 5.086 1 94.5 369 ASN A C 1
ATOM 3067 O O . ASN A 1 369 ? -8.477 -10.125 6.133 1 94.5 369 ASN A O 1
ATOM 3071 N N . ALA A 1 370 ? -7.824 -10.383 3.988 1 90.5 370 ALA A N 1
ATOM 3072 C CA . ALA A 1 370 ? -6.906 -9.242 3.979 1 90.5 370 ALA A CA 1
ATOM 3073 C C . ALA A 1 370 ? -7.645 -7.945 4.297 1 90.5 370 ALA A C 1
ATOM 3075 O O . ALA A 1 370 ? -7.062 -7.02 4.871 1 90.5 370 ALA A O 1
ATOM 3076 N N . ALA A 1 371 ? -8.875 -7.898 4.008 1 92.38 371 ALA A N 1
ATOM 3077 C CA . ALA A 1 371 ? -9.68 -6.707 4.266 1 92.38 371 ALA A CA 1
ATOM 3078 C C . ALA A 1 371 ? -10.391 -6.805 5.613 1 92.38 371 ALA A C 1
ATOM 3080 O O . ALA A 1 371 ? -11.234 -5.973 5.938 1 92.38 371 ALA A O 1
ATOM 3081 N N . ASN A 1 372 ? -10.156 -7.914 6.383 1 94.81 372 ASN A N 1
ATOM 3082 C CA . ASN A 1 372 ? -10.703 -8.164 7.715 1 94.81 372 ASN A CA 1
ATOM 3083 C C . ASN A 1 372 ? -12.18 -8.539 7.656 1 94.81 372 ASN A C 1
ATOM 3085 O O . ASN A 1 372 ? -12.922 -8.297 8.609 1 94.81 372 ASN A O 1
ATOM 3089 N N . ASN A 1 373 ? -12.594 -9.031 6.512 1 97.44 373 ASN A N 1
ATOM 3090 C CA . ASN A 1 373 ? -13.922 -9.617 6.395 1 97.44 373 ASN A CA 1
ATOM 3091 C C . ASN A 1 373 ? -13.93 -11.078 6.832 1 97.44 373 ASN A C 1
ATOM 3093 O O . ASN A 1 373 ? -12.977 -11.82 6.57 1 97.44 373 ASN A O 1
ATOM 3097 N N . LEU A 1 374 ? -14.961 -11.445 7.414 1 97.94 374 LEU A N 1
ATOM 3098 C CA . LEU A 1 374 ? -15.086 -12.852 7.789 1 97.94 374 LEU A CA 1
ATOM 3099 C C . LEU A 1 374 ? -15.328 -13.727 6.562 1 97.94 374 LEU A C 1
ATOM 3101 O O . LEU A 1 374 ? -16.094 -13.352 5.676 1 97.94 374 LEU A O 1
ATOM 3105 N N . THR A 1 375 ? -14.703 -14.867 6.543 1 97.88 375 THR A N 1
ATOM 3106 C CA . THR A 1 375 ? -14.75 -15.789 5.41 1 97.88 375 THR A CA 1
ATOM 3107 C C . THR A 1 375 ? -14.781 -17.234 5.891 1 97.88 375 THR A C 1
ATOM 3109 O O . THR A 1 375 ? -14.023 -17.609 6.793 1 97.88 375 THR A O 1
ATOM 3112 N N . PHE A 1 376 ? -15.641 -18 5.309 1 97.5 376 PHE A N 1
ATOM 3113 C CA . PHE A 1 376 ? -15.633 -19.438 5.562 1 97.5 376 PHE A CA 1
ATOM 3114 C C . PHE A 1 376 ? -14.789 -20.172 4.52 1 97.5 376 PHE A C 1
ATOM 3116 O O . PHE A 1 376 ? -14.844 -19.844 3.334 1 97.5 376 PHE A O 1
ATOM 3123 N N . GLY A 1 377 ? -14 -21.047 5.023 1 94.81 377 GLY A N 1
ATOM 3124 C CA . GLY A 1 377 ? -13.297 -21.969 4.141 1 94.81 377 GLY A CA 1
ATOM 3125 C C . GLY A 1 377 ? -13.812 -23.391 4.219 1 94.81 377 GLY A C 1
ATOM 3126 O O . GLY A 1 377 ? -14.188 -23.859 5.297 1 94.81 377 GLY A O 1
ATOM 3127 N N . ASN A 1 378 ? -13.945 -24.031 3.094 1 92.44 378 ASN A N 1
ATOM 3128 C CA . ASN A 1 378 ? -14.242 -25.453 2.992 1 92.44 378 ASN A CA 1
ATOM 3129 C C . ASN A 1 378 ? -13.141 -26.219 2.258 1 92.44 378 ASN A C 1
ATOM 3131 O O . ASN A 1 378 ? -12.984 -26.062 1.046 1 92.44 378 ASN A O 1
ATOM 3135 N N . LEU A 1 379 ? -12.414 -27.031 2.988 1 90.31 379 LEU A N 1
ATOM 3136 C CA . LEU A 1 379 ? -11.273 -27.75 2.461 1 90.31 379 LEU A CA 1
ATOM 3137 C C . LEU A 1 379 ? -11.352 -29.234 2.836 1 90.31 379 LEU A C 1
ATOM 3139 O O . LEU A 1 379 ? -12.156 -29.625 3.68 1 90.31 379 LEU A O 1
ATOM 3143 N N . PRO A 1 380 ? -10.5 -30.031 2.193 1 86.38 380 PRO A N 1
ATOM 3144 C CA . PRO A 1 380 ? -10.398 -31.406 2.664 1 86.38 380 PRO A CA 1
ATOM 3145 C C . PRO A 1 380 ? -9.836 -31.516 4.082 1 86.38 380 PRO A C 1
ATOM 3147 O O . PRO A 1 380 ? -9 -30.688 4.477 1 86.38 380 PRO A O 1
ATOM 3150 N N . LYS A 1 381 ? -10.305 -32.469 4.746 1 94 381 LYS A N 1
ATOM 3151 C CA . LYS A 1 381 ? -9.852 -32.688 6.113 1 94 381 LYS A CA 1
ATOM 3152 C C . LYS A 1 381 ? -8.328 -32.688 6.199 1 94 381 LYS A C 1
ATOM 3154 O O . LYS A 1 381 ? -7.652 -33.188 5.293 1 94 381 LYS A O 1
ATOM 3159 N N . LEU A 1 382 ? -7.75 -32.219 7.309 1 94.88 382 LEU A N 1
ATOM 3160 C CA . LEU A 1 382 ? -6.316 -32.156 7.562 1 94.88 382 LEU A CA 1
ATOM 3161 C C . LEU A 1 382 ? -6.012 -32.375 9.039 1 94.88 382 LEU A C 1
ATOM 3163 O O . LEU A 1 382 ? -6.703 -31.859 9.906 1 94.88 382 LEU A O 1
ATOM 3167 N N . LYS A 1 383 ? -5.004 -33.031 9.352 1 96 383 LYS A N 1
ATOM 3168 C CA . LYS A 1 383 ? -4.699 -33.469 10.711 1 96 383 LYS A CA 1
ATOM 3169 C C . LYS A 1 383 ? -4.477 -32.281 11.641 1 96 383 LYS A C 1
ATOM 3171 O O . LYS A 1 383 ? -4.859 -32.312 12.805 1 96 383 LYS A O 1
ATOM 3176 N N . ILE A 1 384 ? -4.004 -31.219 11.164 1 96.81 384 ILE A N 1
ATOM 3177 C CA . ILE A 1 384 ? -3.582 -30.109 12.016 1 96.81 384 ILE A CA 1
ATOM 3178 C C . ILE A 1 384 ? -4.805 -29.438 12.641 1 96.81 384 ILE A C 1
ATOM 3180 O O . ILE A 1 384 ? -4.68 -28.672 13.594 1 96.81 384 ILE A O 1
ATOM 3184 N N . TYR A 1 385 ? -6.027 -29.719 12.109 1 97 385 TYR A N 1
ATOM 3185 C CA . TYR A 1 385 ? -7.23 -29.047 12.602 1 97 385 TYR A CA 1
ATOM 3186 C C . TYR A 1 385 ? -7.91 -29.891 13.68 1 97 385 TYR A C 1
ATOM 3188 O O . TYR A 1 385 ? -8.953 -29.5 14.203 1 97 385 TYR A O 1
ATOM 3196 N N . ASN A 1 386 ? -7.242 -31 14.023 1 96.44 386 ASN A N 1
ATOM 3197 C CA . ASN A 1 386 ? -7.656 -31.781 15.172 1 96.44 386 ASN A CA 1
ATOM 3198 C C . ASN A 1 386 ? -7.105 -31.203 16.469 1 96.44 386 ASN A C 1
ATOM 3200 O O . ASN A 1 386 ? -6.004 -30.656 16.5 1 96.44 386 ASN A O 1
ATOM 3204 N N . PRO A 1 387 ? -7.828 -31.328 17.562 1 96 387 PRO A N 1
ATOM 3205 C CA . PRO A 1 387 ? -7.398 -30.75 18.844 1 96 387 PRO A CA 1
ATOM 3206 C C . PRO A 1 387 ? -6.027 -31.25 19.281 1 96 387 PRO A C 1
ATOM 3208 O O . PRO A 1 387 ? -5.211 -30.484 19.797 1 96 387 PRO A O 1
ATOM 3211 N N . TRP A 1 388 ? -5.809 -32.5 19.062 1 96.81 388 TRP A N 1
ATOM 3212 C CA . TRP A 1 388 ? -4.543 -33.094 19.484 1 96.81 388 TRP A CA 1
ATOM 3213 C C . TRP A 1 388 ? -3.371 -32.438 18.75 1 96.81 388 TRP A C 1
ATOM 3215 O O . TRP A 1 388 ? -2.35 -32.125 19.359 1 96.81 388 TRP A O 1
ATOM 3225 N N . HIS A 1 389 ? -3.508 -32.312 17.5 1 97.44 389 HIS A N 1
ATOM 3226 C CA . HIS A 1 389 ? -2.443 -31.688 16.719 1 97.44 389 HIS A CA 1
ATOM 3227 C C . HIS A 1 389 ? -2.309 -30.203 17.047 1 97.44 389 HIS A C 1
ATOM 3229 O O . HIS A 1 389 ? -1.204 -29.656 17.031 1 97.44 389 HIS A O 1
ATOM 3235 N N . LYS A 1 390 ? -3.432 -29.562 17.359 1 97.06 390 LYS A N 1
ATOM 3236 C CA . LYS A 1 390 ? -3.357 -28.172 17.797 1 97.06 390 LYS A CA 1
ATOM 3237 C C . LYS A 1 390 ? -2.525 -28.047 19.078 1 97.06 390 LYS A C 1
ATOM 3239 O O . LYS A 1 390 ? -1.726 -27.125 19.219 1 97.06 390 LYS A O 1
ATOM 3244 N N . PHE A 1 391 ? -2.734 -29 19.922 1 97.38 391 PHE A N 1
ATOM 3245 C CA . PHE A 1 391 ? -1.965 -29.047 21.156 1 97.38 391 PHE A CA 1
ATOM 3246 C C . PHE A 1 391 ? -0.484 -29.266 20.875 1 97.38 391 PHE A C 1
ATOM 3248 O O . PHE A 1 391 ? 0.369 -28.562 21.438 1 97.38 391 PHE A O 1
ATOM 3255 N N . LYS A 1 392 ? -0.163 -30.188 20.016 1 97.62 392 LYS A N 1
ATOM 3256 C CA . LYS A 1 392 ? 1.218 -30.453 19.641 1 97.62 392 LYS A CA 1
ATOM 3257 C C . LYS A 1 392 ? 1.882 -29.203 19.062 1 97.62 392 LYS A C 1
ATOM 3259 O O . LYS A 1 392 ? 3.039 -28.906 19.375 1 97.62 392 LYS A O 1
ATOM 3264 N N . ILE A 1 393 ? 1.151 -28.562 18.219 1 97.81 393 ILE A N 1
ATOM 3265 C CA . ILE A 1 393 ? 1.669 -27.359 17.562 1 97.81 393 ILE A CA 1
ATOM 3266 C C . ILE A 1 393 ? 1.987 -26.297 18.609 1 97.81 393 ILE A C 1
ATOM 3268 O O . ILE A 1 393 ? 3.062 -25.688 18.594 1 97.81 393 ILE A O 1
ATOM 3272 N N . GLU A 1 394 ? 1.084 -26.094 19.594 1 97.06 394 GLU A N 1
ATOM 3273 C CA . GLU A 1 394 ? 1.296 -25.109 20.656 1 97.06 394 GLU A CA 1
ATOM 3274 C C . GLU A 1 394 ? 2.514 -25.469 21.5 1 97.06 394 GLU A C 1
ATOM 3276 O O . GLU A 1 394 ? 3.316 -24.594 21.844 1 97.06 394 GLU A O 1
ATOM 3281 N N . LEU A 1 395 ? 2.615 -26.703 21.797 1 97.06 395 LEU A N 1
ATOM 3282 C CA . LEU A 1 395 ? 3.744 -27.172 22.594 1 97.06 395 LEU A CA 1
ATOM 3283 C C . LEU A 1 395 ? 5.059 -26.969 21.844 1 97.06 395 LEU A C 1
ATOM 3285 O O . LEU A 1 395 ? 6.043 -26.516 22.422 1 97.06 395 LEU A O 1
ATOM 3289 N N . ALA A 1 396 ? 5.078 -27.328 20.594 1 97.88 396 ALA A N 1
ATOM 3290 C CA . ALA A 1 396 ? 6.266 -27.156 19.766 1 97.88 396 ALA A CA 1
ATOM 3291 C C . ALA A 1 396 ? 6.68 -25.688 19.719 1 97.88 396 ALA A C 1
ATOM 3293 O O . ALA A 1 396 ? 7.867 -25.359 19.812 1 97.88 396 ALA A O 1
ATOM 3294 N N . TYR A 1 397 ? 5.699 -24.844 19.531 1 95.94 397 TYR A N 1
ATOM 3295 C CA . TYR A 1 397 ? 5.941 -23.406 19.484 1 95.94 397 TYR A CA 1
ATOM 3296 C C . TYR A 1 397 ? 6.609 -22.906 20.75 1 95.94 397 TYR A C 1
ATOM 3298 O O . TYR A 1 397 ? 7.582 -22.156 20.703 1 95.94 397 TYR A O 1
ATOM 3306 N N . LYS A 1 398 ? 6.199 -23.359 21.891 1 94.5 398 LYS A N 1
ATOM 3307 C CA . LYS A 1 398 ? 6.711 -22.938 23.188 1 94.5 398 LYS A CA 1
ATOM 3308 C C . LYS A 1 398 ? 8.125 -23.453 23.438 1 94.5 398 LYS A C 1
ATOM 3310 O O . LYS A 1 398 ? 8.969 -22.75 23.984 1 94.5 398 LYS A O 1
ATOM 3315 N N . ILE A 1 399 ? 8.367 -24.609 22.969 1 95.19 399 ILE A N 1
ATOM 3316 C CA . ILE A 1 399 ? 9.641 -25.266 23.25 1 95.19 399 ILE A CA 1
ATOM 3317 C C . ILE A 1 399 ? 10.688 -24.812 22.234 1 95.19 399 ILE A C 1
ATOM 3319 O O . ILE A 1 399 ? 11.891 -24.969 22.453 1 95.19 399 ILE A O 1
ATOM 3323 N N . ALA A 1 400 ? 10.273 -24.344 21.156 1 95.06 400 ALA A N 1
ATOM 3324 C CA . ALA A 1 400 ? 11.156 -23.953 20.047 1 95.06 400 ALA A CA 1
ATOM 3325 C C . ALA A 1 400 ? 12.25 -23 20.531 1 95.06 400 ALA A C 1
ATOM 3327 O O . ALA A 1 400 ? 13.414 -23.141 20.156 1 95.06 400 ALA A O 1
ATOM 3328 N N . SER A 1 401 ? 11.883 -22.078 21.391 1 89.88 401 SER A N 1
ATOM 3329 C CA . SER A 1 401 ? 12.844 -21.094 21.875 1 89.88 401 SER A CA 1
ATOM 3330 C C . SER A 1 401 ? 13.945 -21.75 22.688 1 89.88 401 SER A C 1
ATOM 3332 O O . SER A 1 401 ? 15.117 -21.391 22.578 1 89.88 401 SER A O 1
ATOM 3334 N N . ILE A 1 402 ? 13.586 -22.672 23.469 1 92.69 402 ILE A N 1
ATOM 3335 C CA . ILE A 1 402 ? 14.547 -23.406 24.281 1 92.69 402 ILE A CA 1
ATOM 3336 C C . ILE A 1 402 ? 15.477 -24.219 23.391 1 92.69 402 ILE A C 1
ATOM 3338 O O . ILE A 1 402 ? 16.688 -24.219 23.578 1 92.69 402 ILE A O 1
ATOM 3342 N N . TYR A 1 403 ? 14.891 -24.859 22.5 1 93.25 403 TYR A N 1
ATOM 3343 C CA . TYR A 1 403 ? 15.672 -25.641 21.547 1 93.25 403 TYR A CA 1
ATOM 3344 C C . TYR A 1 403 ? 16.688 -24.766 20.828 1 93.25 403 TYR A C 1
ATOM 3346 O O . TYR A 1 403 ? 17.859 -25.141 20.672 1 93.25 403 TYR A O 1
ATOM 3354 N N . LYS A 1 404 ? 16.297 -23.625 20.359 1 89.81 404 LYS A N 1
ATOM 3355 C CA . LYS A 1 404 ? 17.172 -22.703 19.641 1 89.81 404 LYS A CA 1
ATOM 3356 C C . LYS A 1 404 ? 18.328 -22.219 20.516 1 89.81 404 LYS A C 1
ATOM 3358 O O . LYS A 1 404 ? 19.453 -22.047 20.047 1 89.81 404 LYS A O 1
ATOM 3363 N N . MET A 1 405 ? 18 -22.031 21.734 1 88.69 405 MET A N 1
ATOM 3364 C CA . MET A 1 405 ? 19.031 -21.609 22.672 1 88.69 405 MET A CA 1
ATOM 3365 C C . MET A 1 405 ? 20.078 -22.703 22.859 1 88.69 405 MET A C 1
ATOM 3367 O O . MET A 1 405 ? 21.266 -22.422 22.906 1 88.69 405 MET A O 1
ATOM 3371 N N . MET A 1 406 ? 19.578 -23.844 22.875 1 89.62 406 MET A N 1
ATOM 3372 C CA . MET A 1 406 ? 20.469 -24.984 23.109 1 89.62 406 MET A CA 1
ATOM 3373 C C . MET A 1 406 ? 21.266 -25.312 21.859 1 89.62 406 MET A C 1
ATOM 3375 O O . MET A 1 406 ? 22.344 -25.906 21.953 1 89.62 406 MET A O 1
ATOM 3379 N N . SER A 1 407 ? 20.781 -24.969 20.75 1 86.69 407 SER A N 1
ATOM 3380 C CA . SER A 1 407 ? 21.438 -25.297 19.484 1 86.69 407 SER A CA 1
ATOM 3381 C C . SER A 1 407 ? 22.125 -24.094 18.875 1 86.69 407 SER A C 1
ATOM 3383 O O . SER A 1 407 ? 22.328 -24.031 17.656 1 86.69 407 SER A O 1
ATOM 3385 N N . ARG A 1 408 ? 22.453 -23.188 19.672 1 83.06 408 ARG A N 1
ATOM 3386 C CA . ARG A 1 408 ? 23.062 -21.953 19.188 1 83.06 408 ARG A CA 1
ATOM 3387 C C . ARG A 1 408 ? 24.359 -22.25 18.438 1 83.06 408 ARG A C 1
ATOM 3389 O O . ARG A 1 408 ? 25.172 -23.078 18.875 1 83.06 408 ARG A O 1
ATOM 3396 N N . GLY A 1 409 ? 24.562 -21.688 17.25 1 82.25 409 GLY A N 1
ATOM 3397 C CA . GLY A 1 409 ? 25.766 -21.828 16.453 1 82.25 409 GLY A CA 1
ATOM 3398 C C . GLY A 1 409 ? 25.641 -22.906 15.391 1 82.25 409 GLY A C 1
ATOM 3399 O O . GLY A 1 409 ? 26.531 -23.078 14.562 1 82.25 409 GLY A O 1
ATOM 3400 N N . ARG A 1 410 ? 24.578 -23.766 15.492 1 90.62 410 ARG A N 1
ATOM 3401 C CA . ARG A 1 410 ? 24.344 -24.828 14.516 1 90.62 410 ARG A CA 1
ATOM 3402 C C . ARG A 1 410 ? 23.062 -24.578 13.742 1 90.62 410 ARG A C 1
ATOM 3404 O O . ARG A 1 410 ? 21.984 -24.5 14.328 1 90.62 410 ARG A O 1
ATOM 3411 N N . ASN A 1 411 ? 23.188 -24.531 12.375 1 94.12 411 ASN A N 1
ATOM 3412 C CA . ASN A 1 411 ? 22 -24.328 11.547 1 94.12 411 ASN A CA 1
ATOM 3413 C C . ASN A 1 411 ? 21.141 -25.594 11.469 1 94.12 411 ASN A C 1
ATOM 3415 O O . ASN A 1 411 ? 21.688 -26.703 11.383 1 94.12 411 ASN A O 1
ATOM 3419 N N . VAL A 1 412 ? 19.891 -25.391 11.531 1 96.75 412 VAL A N 1
ATOM 3420 C CA . VAL A 1 412 ? 18.938 -26.469 11.273 1 96.75 412 VAL A CA 1
ATOM 3421 C C . VAL A 1 412 ? 18.344 -26.297 9.883 1 96.75 412 VAL A C 1
ATOM 3423 O O . VAL A 1 412 ? 17.562 -25.359 9.648 1 96.75 412 VAL A O 1
ATOM 3426 N N . ASN A 1 413 ? 18.703 -27.219 8.977 1 97.94 413 ASN A N 1
ATOM 3427 C CA . ASN A 1 413 ? 18.172 -27.219 7.617 1 97.94 413 ASN A CA 1
ATOM 3428 C C . ASN A 1 413 ? 17.109 -28.297 7.43 1 97.94 413 ASN A C 1
ATOM 3430 O O . ASN A 1 413 ? 17.344 -29.469 7.715 1 97.94 413 ASN A O 1
ATOM 3434 N N . VAL A 1 414 ? 15.953 -27.859 6.949 1 98.69 414 VAL A N 1
ATOM 3435 C CA . VAL A 1 414 ? 14.852 -28.797 6.785 1 98.69 414 VAL A CA 1
ATOM 3436 C C . VAL A 1 414 ? 14.555 -28.984 5.301 1 98.69 414 VAL A C 1
ATOM 3438 O O . VAL A 1 414 ? 14.391 -28.016 4.562 1 98.69 414 VAL A O 1
ATOM 3441 N N . TYR A 1 415 ? 14.523 -30.219 4.945 1 98.75 415 TYR A N 1
ATOM 3442 C CA . TYR A 1 415 ? 14.297 -30.594 3.557 1 98.75 415 TYR A CA 1
ATOM 3443 C C . TYR A 1 415 ? 12.922 -31.219 3.379 1 98.75 415 TYR A C 1
ATOM 3445 O O . TYR A 1 415 ? 12.43 -31.922 4.27 1 98.75 415 TYR A O 1
ATOM 3453 N N . PHE A 1 416 ? 12.305 -30.969 2.293 1 98.31 416 PHE A N 1
ATOM 3454 C CA . PHE A 1 416 ? 11.031 -31.594 1.953 1 98.31 416 PHE A CA 1
ATOM 3455 C C . PHE A 1 416 ? 10.734 -31.438 0.467 1 98.31 416 PHE A C 1
ATOM 3457 O O . PHE A 1 416 ? 11.469 -30.75 -0.25 1 98.31 416 PHE A O 1
ATOM 3464 N N . GLU A 1 417 ? 9.75 -32.125 0.003 1 96.44 417 GLU A N 1
ATOM 3465 C CA . GLU A 1 417 ? 9.273 -32.062 -1.375 1 96.44 417 GLU A CA 1
ATOM 3466 C C . GLU A 1 417 ? 7.758 -31.875 -1.427 1 96.44 417 GLU A C 1
ATOM 3468 O O . GLU A 1 417 ? 7.18 -31.188 -0.58 1 96.44 417 GLU A O 1
ATOM 3473 N N . LYS A 1 418 ? 7.105 -32.25 -2.402 1 90.94 418 LYS A N 1
ATOM 3474 C CA . LYS A 1 418 ? 5.684 -32 -2.611 1 90.94 418 LYS A CA 1
ATOM 3475 C C . LYS A 1 418 ? 4.848 -32.562 -1.464 1 90.94 418 LYS A C 1
ATOM 3477 O O . LYS A 1 418 ? 4.828 -33.781 -1.236 1 90.94 418 LYS A O 1
ATOM 3482 N N . GLU A 1 419 ? 4.242 -31.703 -0.716 1 90.75 419 GLU A N 1
ATOM 3483 C CA . GLU A 1 419 ? 3.35 -32 0.403 1 90.75 419 GLU A CA 1
ATOM 3484 C C . GLU A 1 419 ? 4.035 -32.875 1.441 1 90.75 419 GLU A C 1
ATOM 3486 O O . GLU A 1 419 ? 3.383 -33.688 2.102 1 90.75 419 GLU A O 1
ATOM 3491 N N . ALA A 1 420 ? 5.344 -32.844 1.366 1 96.25 420 ALA A N 1
ATOM 3492 C CA . ALA A 1 420 ? 6.133 -33.688 2.262 1 96.25 420 ALA A CA 1
ATOM 3493 C C . ALA A 1 420 ? 5.707 -35.156 2.158 1 96.25 420 ALA A C 1
ATOM 3495 O O . ALA A 1 420 ? 5.633 -35.875 3.168 1 96.25 420 ALA A O 1
ATOM 3496 N N . SER A 1 421 ? 5.371 -35.531 0.983 1 93.31 421 SER A N 1
ATOM 3497 C CA . SER A 1 421 ? 4.844 -36.875 0.794 1 93.31 421 SER A CA 1
ATOM 3498 C C . SER A 1 421 ? 5.648 -37.625 -0.253 1 93.31 421 SER A C 1
ATOM 3500 O O . SER A 1 421 ? 5.297 -38.75 -0.609 1 93.31 421 SER A O 1
ATOM 3502 N N . LYS A 1 422 ? 6.691 -36.969 -0.681 1 91.5 422 LYS A N 1
ATOM 3503 C CA . LYS A 1 422 ? 7.531 -37.594 -1.7 1 91.5 422 LYS A CA 1
ATOM 3504 C C . LYS A 1 422 ? 9.016 -37.375 -1.389 1 91.5 422 LYS A C 1
ATOM 3506 O O . LYS A 1 422 ? 9.375 -36.469 -0.653 1 91.5 422 LYS A O 1
ATOM 3511 N N . ALA A 1 423 ? 9.766 -38.25 -1.869 1 94.75 423 ALA A N 1
ATOM 3512 C CA . ALA A 1 423 ? 11.227 -38.156 -1.823 1 94.75 423 ALA A CA 1
ATOM 3513 C C . ALA A 1 423 ? 11.844 -38.688 -3.105 1 94.75 423 ALA A C 1
ATOM 3515 O O . ALA A 1 423 ? 12.594 -39.688 -3.076 1 94.75 423 ALA A O 1
ATOM 3516 N N . VAL A 1 424 ? 11.555 -38.031 -4.168 1 91.62 424 VAL A N 1
ATOM 3517 C CA . VAL A 1 424 ? 11.977 -38.5 -5.477 1 91.62 424 VAL A CA 1
ATOM 3518 C C . VAL A 1 424 ? 12.547 -37.344 -6.297 1 91.62 424 VAL A C 1
ATOM 3520 O O . VAL A 1 424 ? 12.844 -37.531 -7.484 1 91.62 424 VAL A O 1
ATOM 3523 N N . GLU A 1 425 ? 12.695 -36.188 -5.734 1 94.12 425 GLU A N 1
ATOM 3524 C CA . GLU A 1 425 ? 13.102 -35 -6.461 1 94.12 425 GLU A CA 1
ATOM 3525 C C . GLU A 1 425 ? 14.422 -34.438 -5.926 1 94.12 425 GLU A C 1
ATOM 3527 O O . GLU A 1 425 ? 15.219 -35.188 -5.336 1 94.12 425 GLU A O 1
ATOM 3532 N N . SER A 1 426 ? 14.641 -33.125 -6.242 1 96.5 426 SER A N 1
ATOM 3533 C CA . SER A 1 426 ? 15.906 -32.5 -5.91 1 96.5 426 SER A CA 1
ATOM 3534 C C . SER A 1 426 ? 16.094 -32.375 -4.398 1 96.5 426 SER A C 1
ATOM 3536 O O . SER A 1 426 ? 17.219 -32.406 -3.9 1 96.5 426 SER A O 1
ATOM 3538 N N . GLY A 1 427 ? 14.938 -32.312 -3.695 1 97.56 427 GLY A N 1
ATOM 3539 C CA . GLY A 1 427 ? 15.031 -32.219 -2.246 1 97.56 427 GLY A CA 1
ATOM 3540 C C . GLY A 1 427 ? 15.742 -33.406 -1.625 1 97.56 427 GLY A C 1
ATOM 3541 O O . GLY A 1 427 ? 16.641 -33.25 -0.794 1 97.56 427 GLY A O 1
ATOM 3542 N N . LYS A 1 428 ? 15.383 -34.562 -2.072 1 97.31 428 LYS A N 1
ATOM 3543 C CA . LYS A 1 428 ? 16.016 -35.781 -1.589 1 97.31 428 LYS A CA 1
ATOM 3544 C C . LYS A 1 428 ? 17.5 -35.812 -1.948 1 97.31 428 LYS A C 1
ATOM 3546 O O . LYS A 1 428 ? 18.344 -36.125 -1.105 1 97.31 428 LYS A O 1
ATOM 3551 N N . CYS A 1 429 ? 17.859 -35.438 -3.16 1 97.19 429 CYS A N 1
ATOM 3552 C CA . CYS A 1 429 ? 19.25 -35.469 -3.639 1 97.19 429 CYS A CA 1
ATOM 3553 C C . CYS A 1 429 ? 20.141 -34.625 -2.777 1 97.19 429 CYS A C 1
ATOM 3555 O O . CYS A 1 429 ? 21.203 -35.062 -2.312 1 97.19 429 CYS A O 1
ATOM 3557 N N . VAL A 1 430 ? 19.703 -33.438 -2.533 1 98.44 430 VAL A N 1
ATOM 3558 C CA . VAL A 1 430 ? 20.531 -32.469 -1.783 1 98.44 430 VAL A CA 1
ATOM 3559 C C . VAL A 1 430 ? 20.609 -32.906 -0.32 1 98.44 430 VAL A C 1
ATOM 3561 O O . VAL A 1 430 ? 21.672 -32.812 0.301 1 98.44 430 VAL A O 1
ATOM 3564 N N . PHE A 1 431 ? 19.531 -33.469 0.219 1 98.12 431 PHE A N 1
ATOM 3565 C CA . PHE A 1 431 ? 19.516 -33.969 1.587 1 98.12 431 PHE A CA 1
ATOM 3566 C C . PHE A 1 431 ? 20.547 -35.094 1.762 1 98.12 431 PHE A C 1
ATOM 3568 O O . PHE A 1 431 ? 21.359 -35.062 2.688 1 98.12 431 PHE A O 1
ATOM 3575 N N . GLU A 1 432 ? 20.406 -35.969 0.859 1 98 432 GLU A N 1
ATOM 3576 C CA . GLU A 1 432 ? 21.281 -37.125 0.99 1 98 432 GLU A CA 1
ATOM 3577 C C . GLU A 1 432 ? 22.75 -36.719 0.875 1 98 432 GLU A C 1
ATOM 3579 O O . GLU A 1 432 ? 23.609 -37.25 1.604 1 98 432 GLU A O 1
ATOM 3584 N N . ALA A 1 433 ? 23.047 -35.781 0.004 1 97.5 433 ALA A N 1
ATOM 3585 C CA . ALA A 1 433 ? 24.422 -35.281 -0.144 1 97.5 433 ALA A CA 1
ATOM 3586 C C . ALA A 1 433 ? 24.875 -34.562 1.113 1 97.5 433 ALA A C 1
ATOM 3588 O O . ALA A 1 433 ? 26.031 -34.688 1.534 1 97.5 433 ALA A O 1
ATOM 3589 N N . ALA A 1 434 ? 24 -33.812 1.697 1 97.56 434 ALA A N 1
ATOM 3590 C CA . ALA A 1 434 ? 24.328 -33.062 2.893 1 97.56 434 ALA A CA 1
ATOM 3591 C C . ALA A 1 434 ? 24.422 -33.938 4.121 1 97.56 434 ALA A C 1
ATOM 3593 O O . ALA A 1 434 ? 25.391 -33.906 4.871 1 97.56 434 ALA A O 1
ATOM 3594 N N . ALA A 1 435 ? 23.391 -34.781 4.285 1 96.31 435 ALA A N 1
ATOM 3595 C CA . ALA A 1 435 ? 23.281 -35.625 5.465 1 96.31 435 ALA A CA 1
ATOM 3596 C C . ALA A 1 435 ? 24.375 -36.688 5.461 1 96.31 435 ALA A C 1
ATOM 3598 O O . ALA A 1 435 ? 24.828 -37.125 6.52 1 96.31 435 ALA A O 1
ATOM 3599 N N . GLY A 1 436 ? 24.797 -37.062 4.309 1 94.81 436 GLY A N 1
ATOM 3600 C CA . GLY A 1 436 ? 25.797 -38.125 4.188 1 94.81 436 GLY A CA 1
ATOM 3601 C C . GLY A 1 436 ? 27.219 -37.594 4.379 1 94.81 436 GLY A C 1
ATOM 3602 O O . GLY A 1 436 ? 28.141 -38.375 4.559 1 94.81 436 GLY A O 1
ATOM 3603 N N . ASN A 1 437 ? 27.391 -36.406 4.348 1 94.38 437 ASN A N 1
ATOM 3604 C CA . ASN A 1 437 ? 28.719 -35.781 4.488 1 94.38 437 ASN A CA 1
ATOM 3605 C C . ASN A 1 437 ? 29.031 -35.438 5.945 1 94.38 437 ASN A C 1
ATOM 3607 O O . ASN A 1 437 ? 28.469 -34.5 6.492 1 94.38 437 ASN A O 1
ATOM 3611 N N . LYS A 1 438 ? 29.938 -35.969 6.531 1 91.94 438 LYS A N 1
ATOM 3612 C CA . LYS A 1 438 ? 30.25 -35.844 7.949 1 91.94 438 LYS A CA 1
ATOM 3613 C C . LYS A 1 438 ? 31 -34.562 8.234 1 91.94 438 LYS A C 1
ATOM 3615 O O . LYS A 1 438 ? 31.156 -34.156 9.391 1 91.94 438 LYS A O 1
ATOM 3620 N N . LYS A 1 439 ? 31.344 -33.875 7.215 1 93.69 439 LYS A N 1
ATOM 3621 C CA . LYS A 1 439 ? 32.094 -32.625 7.383 1 93.69 439 LYS A CA 1
ATOM 3622 C C . LYS A 1 439 ? 31.188 -31.484 7.805 1 93.69 439 LYS A C 1
ATOM 3624 O O . LYS A 1 439 ? 31.656 -30.438 8.258 1 93.69 439 LYS A O 1
ATOM 3629 N N . PHE A 1 440 ? 29.938 -31.688 7.633 1 95.25 440 PHE A N 1
ATOM 3630 C CA . PHE A 1 440 ? 29.016 -30.609 7.961 1 95.25 440 PHE A CA 1
ATOM 3631 C C . PHE A 1 440 ? 28.516 -30.75 9.398 1 95.25 440 PHE A C 1
ATOM 3633 O O . PHE A 1 440 ? 28.188 -31.844 9.844 1 95.25 440 PHE A O 1
ATOM 3640 N N . LYS A 1 441 ? 28.484 -29.609 10.133 1 93.31 441 LYS A N 1
ATOM 3641 C CA . LYS A 1 441 ? 27.984 -29.609 11.508 1 93.31 441 LYS A CA 1
ATOM 3642 C C . LYS A 1 441 ? 26.5 -29.219 11.555 1 93.31 441 LYS A C 1
ATOM 3644 O O . LYS A 1 441 ? 25.844 -29.391 12.578 1 93.31 441 LYS A O 1
ATOM 3649 N N . SER A 1 442 ? 26.031 -28.656 10.492 1 94.44 442 SER A N 1
ATOM 3650 C CA . SER A 1 442 ? 24.625 -28.281 10.43 1 94.44 442 SER A CA 1
ATOM 3651 C C . SER A 1 442 ? 23.719 -29.5 10.578 1 94.44 442 SER A C 1
ATOM 3653 O O . SER A 1 442 ? 24.062 -30.594 10.133 1 94.44 442 SER A O 1
ATOM 3655 N N . LYS A 1 443 ? 22.656 -29.328 11.242 1 95.69 443 LYS A N 1
ATOM 3656 C CA . LYS A 1 443 ? 21.656 -30.391 11.344 1 95.69 443 LYS A CA 1
ATOM 3657 C C . LYS A 1 443 ? 20.781 -30.438 10.102 1 95.69 443 LYS A C 1
ATOM 3659 O O . LYS A 1 443 ? 20.188 -29.422 9.711 1 95.69 443 LYS A O 1
ATOM 3664 N N . ASN A 1 444 ? 20.703 -31.578 9.523 1 97.75 444 ASN A N 1
ATOM 3665 C CA . ASN A 1 444 ? 19.922 -31.781 8.312 1 97.75 444 ASN A CA 1
ATOM 3666 C C . ASN A 1 444 ? 18.828 -32.812 8.523 1 97.75 444 ASN A C 1
ATOM 3668 O O . ASN A 1 444 ? 19.125 -33.969 8.883 1 97.75 444 ASN A O 1
ATOM 3672 N N . VAL A 1 445 ? 17.594 -32.406 8.297 1 98.25 445 VAL A N 1
ATOM 3673 C CA . VAL A 1 445 ? 16.484 -33.344 8.5 1 98.25 445 VAL A CA 1
ATOM 3674 C C . VAL A 1 445 ? 15.547 -33.312 7.297 1 98.25 445 VAL A C 1
ATOM 3676 O O . VAL A 1 445 ? 15.414 -32.281 6.641 1 98.25 445 VAL A O 1
ATOM 3679 N N . PHE A 1 446 ? 14.898 -34.406 7.016 1 98.75 446 PHE A N 1
ATOM 3680 C CA . PHE A 1 446 ? 13.953 -34.531 5.906 1 98.75 446 PHE A CA 1
ATOM 3681 C C . PHE A 1 446 ? 12.562 -34.875 6.418 1 98.75 446 PHE A C 1
ATOM 3683 O O . PHE A 1 446 ? 12.383 -35.875 7.121 1 98.75 446 PHE A O 1
ATOM 3690 N N . ILE A 1 447 ? 11.562 -34.062 6.086 1 98.81 447 ILE A N 1
ATOM 3691 C CA . ILE A 1 447 ? 10.188 -34.344 6.48 1 98.81 447 ILE A CA 1
ATOM 3692 C C . ILE A 1 447 ? 9.516 -35.188 5.422 1 98.81 447 ILE A C 1
ATOM 3694 O O . ILE A 1 447 ? 9.516 -34.844 4.234 1 98.81 447 ILE A O 1
ATOM 3698 N N . LEU A 1 448 ? 8.906 -36.281 5.852 1 98.19 448 LEU A N 1
ATOM 3699 C CA . LEU A 1 448 ? 8.273 -37.219 4.922 1 98.19 448 LEU A CA 1
ATOM 3700 C C . LEU A 1 448 ? 7.074 -37.906 5.574 1 98.19 448 LEU A C 1
ATOM 3702 O O . LEU A 1 448 ? 7.168 -38.375 6.707 1 98.19 448 LEU A O 1
ATOM 3706 N N . ASP A 1 449 ? 6.008 -37.906 4.824 1 97.5 449 ASP A N 1
ATOM 3707 C CA . ASP A 1 449 ? 4.801 -38.562 5.32 1 97.5 449 ASP A CA 1
ATOM 3708 C C . ASP A 1 449 ? 4.996 -40.062 5.445 1 97.5 449 ASP A C 1
ATOM 3710 O O . ASP A 1 449 ? 5.578 -40.688 4.559 1 97.5 449 ASP A O 1
ATOM 3714 N N . LYS A 1 450 ? 4.48 -40.625 6.465 1 96.31 450 LYS A N 1
ATOM 3715 C CA . LYS A 1 450 ? 4.633 -42.062 6.723 1 96.31 450 LYS A CA 1
ATOM 3716 C C . LYS A 1 450 ? 3.982 -42.875 5.625 1 96.31 450 LYS A C 1
ATOM 3718 O O . LYS A 1 450 ? 4.41 -44 5.352 1 96.31 450 LYS A O 1
ATOM 3723 N N . SER A 1 451 ? 3 -42.375 5.043 1 93.31 451 SER A N 1
ATOM 3724 C CA . SER A 1 451 ? 2.262 -43.062 4.008 1 93.31 451 SER A CA 1
ATOM 3725 C C . SER A 1 451 ? 2.994 -43.031 2.672 1 93.31 451 SER A C 1
ATOM 3727 O O . SER A 1 451 ? 2.59 -43.688 1.712 1 93.31 451 SER A O 1
ATOM 3729 N N . SER A 1 452 ? 4.078 -42.281 2.639 1 93.5 452 SER A N 1
ATOM 3730 C CA . SER A 1 452 ? 4.859 -42.188 1.408 1 93.5 452 SER A CA 1
ATOM 3731 C C . SER A 1 452 ? 5.453 -43.531 1.043 1 93.5 452 SER A C 1
ATOM 3733 O O . SER A 1 452 ? 5.93 -44.281 1.915 1 93.5 452 SER A O 1
ATOM 3735 N N . PRO A 1 453 ? 5.504 -43.875 -0.263 1 89.31 453 PRO A N 1
ATOM 3736 C CA . PRO A 1 453 ? 6.152 -45.094 -0.688 1 89.31 453 PRO A CA 1
ATOM 3737 C C . PRO A 1 453 ? 7.648 -45.125 -0.376 1 89.31 453 PRO A C 1
ATOM 3739 O O . PRO A 1 453 ? 8.25 -46.188 -0.277 1 89.31 453 PRO A O 1
ATOM 3742 N N . GLN A 1 454 ? 8.258 -44 -0.205 1 93.81 454 GLN A N 1
ATOM 3743 C CA . GLN A 1 454 ? 9.703 -43.906 0.004 1 93.81 454 GLN A CA 1
ATOM 3744 C C . GLN A 1 454 ? 10.039 -43.875 1.492 1 93.81 454 GLN A C 1
ATOM 3746 O O . GLN A 1 454 ? 11.211 -43.906 1.866 1 93.81 454 GLN A O 1
ATOM 3751 N N . TYR A 1 455 ? 9.008 -43.875 2.295 1 96.62 455 TYR A N 1
ATOM 3752 C CA . TYR A 1 455 ? 9.242 -43.625 3.713 1 96.62 455 TYR A CA 1
ATOM 3753 C C . TYR A 1 455 ? 10.102 -44.719 4.328 1 96.62 455 TYR A C 1
ATOM 3755 O O . TYR A 1 455 ? 11.094 -44.438 5.004 1 96.62 455 TYR A O 1
ATOM 3763 N N . LYS A 1 456 ? 9.805 -45.938 4.078 1 96.12 456 LYS A N 1
ATOM 3764 C CA . LYS A 1 456 ? 10.5 -47.062 4.695 1 96.12 456 LYS A CA 1
ATOM 3765 C C . LYS A 1 456 ? 11.977 -47.062 4.312 1 96.12 456 LYS A C 1
ATOM 3767 O O . LYS A 1 456 ? 12.852 -47.219 5.18 1 96.12 456 LYS A O 1
ATOM 3772 N N . ASP A 1 457 ? 12.234 -46.906 3.074 1 95.75 457 ASP A N 1
ATOM 3773 C CA . ASP A 1 457 ? 13.609 -46.906 2.594 1 95.75 457 ASP A CA 1
ATOM 3774 C C . ASP A 1 457 ? 14.398 -45.719 3.16 1 95.75 457 ASP A C 1
ATOM 3776 O O . ASP A 1 457 ? 15.539 -45.875 3.594 1 95.75 457 ASP A O 1
ATOM 3780 N N . MET A 1 458 ? 13.812 -44.625 3.184 1 97.56 458 MET A N 1
ATOM 3781 C CA . MET A 1 458 ? 14.461 -43.406 3.697 1 97.56 458 MET A CA 1
ATOM 3782 C C . MET A 1 458 ? 14.75 -43.531 5.191 1 97.56 458 MET A C 1
ATOM 3784 O O . MET A 1 458 ? 15.828 -43.156 5.656 1 97.56 458 MET A O 1
ATOM 3788 N N . LYS A 1 459 ? 13.75 -44.062 5.852 1 97.25 459 LYS A N 1
ATOM 3789 C CA . LYS A 1 459 ? 13.898 -44.219 7.293 1 97.25 459 LYS A CA 1
ATOM 3790 C C . LYS A 1 459 ? 15 -45.25 7.613 1 97.25 459 LYS A C 1
ATOM 3792 O O . LYS A 1 459 ? 15.781 -45.031 8.547 1 97.25 459 LYS A O 1
ATOM 3797 N N . LYS A 1 460 ? 15.062 -46.25 6.922 1 97.38 460 LYS A N 1
ATOM 3798 C CA . LYS A 1 460 ? 16.094 -47.281 7.105 1 97.38 460 LYS A CA 1
ATOM 3799 C C . LYS A 1 460 ? 17.484 -46.719 6.879 1 97.38 460 LYS A C 1
ATOM 3801 O O . LYS A 1 460 ? 18.406 -46.969 7.652 1 97.38 460 LYS A O 1
ATOM 3806 N N . LYS A 1 461 ? 17.594 -45.906 5.949 1 97 461 LYS A N 1
ATOM 3807 C CA . LYS A 1 461 ? 18.891 -45.406 5.535 1 97 461 LYS A CA 1
ATOM 3808 C C . LYS A 1 461 ? 19.344 -44.25 6.449 1 97 461 LYS A C 1
ATOM 3810 O O . LYS A 1 461 ? 20.516 -44.188 6.809 1 97 461 LYS A O 1
ATOM 3815 N N . TRP A 1 462 ? 18.391 -43.438 6.863 1 97.62 462 TRP A N 1
ATOM 3816 C CA . TRP A 1 462 ? 18.812 -42.188 7.48 1 97.62 462 TRP A CA 1
ATOM 3817 C C . TRP A 1 462 ? 18.312 -42.062 8.914 1 97.62 462 TRP A C 1
ATOM 3819 O O . TRP A 1 462 ? 18.656 -41.125 9.641 1 97.62 462 TRP A O 1
ATOM 3829 N N . GLY A 1 463 ? 17.438 -42.938 9.281 1 96.44 463 GLY A N 1
ATOM 3830 C CA . GLY A 1 463 ? 17.016 -43.031 10.664 1 96.44 463 GLY A CA 1
ATOM 3831 C C . GLY A 1 463 ? 16.281 -41.812 11.164 1 96.44 463 GLY A C 1
ATOM 3832 O O . GLY A 1 463 ? 15.312 -41.344 10.555 1 96.44 463 GLY A O 1
ATOM 3833 N N . GLU A 1 464 ? 16.891 -41.219 12.18 1 95.44 464 GLU A N 1
ATOM 3834 C CA . GLU A 1 464 ? 16.234 -40.125 12.891 1 95.44 464 GLU A CA 1
ATOM 3835 C C . GLU A 1 464 ? 16.266 -38.812 12.062 1 95.44 464 GLU A C 1
ATOM 3837 O O . GLU A 1 464 ? 15.562 -37.875 12.375 1 95.44 464 GLU A O 1
ATOM 3842 N N . LYS A 1 465 ? 17.031 -38.844 11.055 1 97.81 465 LYS A N 1
ATOM 3843 C CA . LYS A 1 465 ? 17.109 -37.656 10.203 1 97.81 465 LYS A CA 1
ATOM 3844 C C . LYS A 1 465 ? 15.844 -37.531 9.352 1 97.81 465 LYS A C 1
ATOM 3846 O O . LYS A 1 465 ? 15.594 -36.469 8.766 1 97.81 465 LYS A O 1
ATOM 3851 N N . VAL A 1 466 ? 15.094 -38.594 9.281 1 98.44 466 VAL A N 1
ATOM 3852 C CA . VAL A 1 466 ? 13.797 -38.531 8.625 1 98.44 466 VAL A CA 1
ATOM 3853 C C . VAL A 1 466 ? 12.703 -38.312 9.672 1 98.44 466 VAL A C 1
ATOM 3855 O O . VAL A 1 466 ? 12.562 -39.094 10.617 1 98.44 466 VAL A O 1
ATOM 3858 N N . VAL A 1 467 ? 11.977 -37.281 9.461 1 98.5 467 VAL A N 1
ATOM 3859 C CA . VAL A 1 467 ? 10.938 -36.906 10.406 1 98.5 467 VAL A CA 1
ATOM 3860 C C . VAL A 1 467 ? 9.562 -37.094 9.773 1 98.5 467 VAL A C 1
ATOM 3862 O O . VAL A 1 467 ? 9.32 -36.688 8.641 1 98.5 467 VAL A O 1
ATOM 3865 N N . GLU A 1 468 ? 8.711 -37.719 10.539 1 98.19 468 GLU A N 1
ATOM 3866 C CA . GLU A 1 468 ? 7.371 -38 10.047 1 98.19 468 GLU A CA 1
ATOM 3867 C C . GLU A 1 468 ? 6.531 -36.75 9.961 1 98.19 468 GLU A C 1
ATOM 3869 O O . GLU A 1 468 ? 6.477 -35.969 10.914 1 98.19 468 GLU A O 1
ATOM 3874 N N . ARG A 1 469 ? 5.832 -36.562 8.805 1 98 469 ARG A N 1
ATOM 3875 C CA . ARG A 1 469 ? 4.91 -35.438 8.633 1 98 469 ARG A CA 1
ATOM 3876 C C . ARG A 1 469 ? 3.818 -35.469 9.695 1 98 469 ARG A C 1
ATOM 3878 O O . ARG A 1 469 ? 3.305 -36.531 10.047 1 98 469 ARG A O 1
ATOM 3885 N N . PHE A 1 470 ? 3.459 -34.344 10.359 1 97.75 470 PHE A N 1
ATOM 3886 C CA . PHE A 1 470 ? 2.402 -34.125 11.336 1 97.75 470 PHE A CA 1
ATOM 3887 C C . PHE A 1 470 ? 2.809 -34.656 12.703 1 97.75 470 PHE A C 1
ATOM 3889 O O . PHE A 1 470 ? 1.987 -34.719 13.625 1 97.75 470 PHE A O 1
ATOM 3896 N N . SER A 1 471 ? 4.031 -35.125 12.828 1 97.75 471 SER A N 1
ATOM 3897 C CA . SER A 1 471 ? 4.527 -35.5 14.148 1 97.75 471 SER A CA 1
ATOM 3898 C C . SER A 1 471 ? 4.898 -34.25 14.953 1 97.75 471 SER A C 1
ATOM 3900 O O . SER A 1 471 ? 4.98 -33.156 14.406 1 97.75 471 SER A O 1
ATOM 3902 N N . PHE A 1 472 ? 5.031 -34.469 16.172 1 97.94 472 PHE A N 1
ATOM 3903 C CA . PHE A 1 472 ? 5.492 -33.375 17.031 1 97.94 472 PHE A CA 1
ATOM 3904 C C . PHE A 1 472 ? 6.82 -32.812 16.516 1 97.94 472 PHE A C 1
ATOM 3906 O O . PHE A 1 472 ? 7.012 -31.594 16.484 1 97.94 472 PHE A O 1
ATOM 3913 N N . ARG A 1 473 ? 7.719 -33.625 16.156 1 97.75 473 ARG A N 1
ATOM 3914 C CA . ARG A 1 473 ? 9.023 -33.219 15.641 1 97.75 473 ARG A CA 1
ATOM 3915 C C . ARG A 1 473 ? 8.875 -32.375 14.383 1 97.75 473 ARG A C 1
ATOM 3917 O O . ARG A 1 473 ? 9.625 -31.406 14.18 1 97.75 473 ARG A O 1
ATOM 3924 N N . ASN A 1 474 ? 7.93 -32.781 13.57 1 98.31 474 ASN A N 1
ATOM 3925 C CA . ASN A 1 474 ? 7.68 -31.969 12.375 1 98.31 474 ASN A CA 1
ATOM 3926 C C . ASN A 1 474 ? 7.34 -30.516 12.734 1 98.31 474 ASN A C 1
ATOM 3928 O O . ASN A 1 474 ? 7.965 -29.594 12.227 1 98.31 474 ASN A O 1
ATOM 3932 N N . TYR A 1 475 ? 6.391 -30.359 13.641 1 98.31 475 TYR A N 1
ATOM 3933 C CA . TYR A 1 475 ? 5.992 -29.031 14.062 1 98.31 475 TYR A CA 1
ATOM 3934 C C . TYR A 1 475 ? 7.16 -28.281 14.703 1 98.31 475 TYR A C 1
ATOM 3936 O O . TYR A 1 475 ? 7.379 -27.094 14.414 1 98.31 475 TYR A O 1
ATOM 3944 N N . LEU A 1 476 ? 7.883 -28.953 15.508 1 97.94 476 LEU A N 1
ATOM 3945 C CA . LEU A 1 476 ? 9.039 -28.359 16.156 1 97.94 476 LEU A CA 1
ATOM 3946 C C . LEU A 1 476 ? 10.055 -27.859 15.133 1 97.94 476 LEU A C 1
ATOM 3948 O O . LEU A 1 476 ? 10.547 -26.734 15.234 1 97.94 476 LEU A O 1
ATOM 3952 N N . TYR A 1 477 ? 10.352 -28.641 14.141 1 97.88 477 TYR A N 1
ATOM 3953 C CA . TYR A 1 477 ? 11.359 -28.281 13.148 1 97.88 477 TYR A CA 1
ATOM 3954 C C . TYR A 1 477 ? 10.875 -27.125 12.273 1 97.88 477 TYR A C 1
ATOM 3956 O O . TYR A 1 477 ? 11.688 -26.391 11.711 1 97.88 477 TYR A O 1
ATOM 3964 N N . VAL A 1 478 ? 9.547 -27.016 12.109 1 97.44 478 VAL A N 1
ATOM 3965 C CA . VAL A 1 478 ? 9.047 -25.797 11.453 1 97.44 478 VAL A CA 1
ATOM 3966 C C . VAL A 1 478 ? 9.484 -24.562 12.234 1 97.44 478 VAL A C 1
ATOM 3968 O O . VAL A 1 478 ? 10.055 -23.625 11.664 1 97.44 478 VAL A O 1
ATOM 3971 N N . PHE A 1 479 ? 9.359 -24.609 13.523 1 96.44 479 PHE A N 1
ATOM 3972 C CA . PHE A 1 479 ? 9.555 -23.438 14.352 1 96.44 479 PHE A CA 1
ATOM 3973 C C . PHE A 1 479 ? 11.039 -23.172 14.586 1 96.44 479 PHE A C 1
ATOM 3975 O O . PHE A 1 479 ? 11.453 -22.031 14.789 1 96.44 479 PHE A O 1
ATOM 3982 N N . VAL A 1 480 ? 11.922 -24.188 14.477 1 95.88 480 VAL A N 1
ATOM 3983 C CA . VAL A 1 480 ? 13.312 -24 14.859 1 95.88 480 VAL A CA 1
ATOM 3984 C C . VAL A 1 480 ? 14.18 -23.875 13.609 1 95.88 480 VAL A C 1
ATOM 3986 O O . VAL A 1 480 ? 15.352 -23.516 13.688 1 95.88 480 VAL A O 1
ATOM 3989 N N . SER A 1 481 ? 13.672 -24.172 12.445 1 95.69 481 SER A N 1
ATOM 3990 C CA . SER A 1 481 ? 14.438 -24.219 11.203 1 95.69 481 SER A CA 1
ATOM 3991 C C . SER A 1 481 ? 15.07 -22.859 10.891 1 95.69 481 SER A C 1
ATOM 3993 O O . SER A 1 481 ? 14.422 -21.828 11.047 1 95.69 481 SER A O 1
ATOM 3995 N N . ASN A 1 482 ? 16.312 -22.922 10.469 1 93.31 482 ASN A N 1
ATOM 3996 C CA . ASN A 1 482 ? 16.984 -21.734 9.945 1 93.31 482 ASN A CA 1
ATOM 3997 C C . ASN A 1 482 ? 16.734 -21.578 8.445 1 93.31 482 ASN A C 1
ATOM 3999 O O . ASN A 1 482 ? 16.547 -20.453 7.961 1 93.31 482 ASN A O 1
ATOM 4003 N N . TYR A 1 483 ? 16.75 -22.719 7.781 1 96.12 483 TYR A N 1
ATOM 4004 C CA . TYR A 1 483 ? 16.562 -22.703 6.336 1 96.12 483 TYR A CA 1
ATOM 4005 C C . TYR A 1 483 ? 15.68 -23.875 5.891 1 96.12 483 TYR A C 1
ATOM 4007 O O . TYR A 1 483 ? 15.734 -24.953 6.469 1 96.12 483 TYR A O 1
ATOM 4015 N N . PHE A 1 484 ? 14.891 -23.625 4.883 1 98.06 484 PHE A N 1
ATOM 4016 C CA . PHE A 1 484 ? 14.25 -24.672 4.098 1 98.06 484 PHE A CA 1
ATOM 4017 C C . PHE A 1 484 ? 15 -24.906 2.791 1 98.06 484 PHE A C 1
ATOM 4019 O O . PHE A 1 484 ? 15.453 -23.953 2.152 1 98.06 484 PHE A O 1
ATOM 4026 N N . VAL A 1 485 ? 15.258 -26.094 2.441 1 98.56 485 VAL A N 1
ATOM 4027 C CA . VAL A 1 485 ? 15.828 -26.5 1.161 1 98.56 485 VAL A CA 1
ATOM 4028 C C . VAL A 1 485 ? 14.898 -27.5 0.475 1 98.56 485 VAL A C 1
ATOM 4030 O O . VAL A 1 485 ? 14.867 -28.672 0.838 1 98.56 485 VAL A O 1
ATOM 4033 N N . ALA A 1 486 ? 14.188 -27.031 -0.531 1 98.12 486 ALA A N 1
ATOM 4034 C CA . ALA A 1 486 ? 13.102 -27.891 -1.002 1 98.12 486 ALA A CA 1
ATOM 4035 C C . ALA A 1 486 ? 12.797 -27.625 -2.475 1 98.12 486 ALA A C 1
ATOM 4037 O O . ALA A 1 486 ? 13.156 -26.578 -3.014 1 98.12 486 ALA A O 1
ATOM 4038 N N . SER A 1 487 ? 12.172 -28.578 -3.074 1 96.44 487 SER A N 1
ATOM 4039 C CA . SER A 1 487 ? 11.781 -28.469 -4.477 1 96.44 487 SER A CA 1
ATOM 4040 C C . SER A 1 487 ? 10.422 -27.797 -4.617 1 96.44 487 SER A C 1
ATOM 4042 O O . SER A 1 487 ? 9.977 -27.5 -5.73 1 96.44 487 SER A O 1
ATOM 4044 N N . GLU A 1 488 ? 9.734 -27.531 -3.512 1 94.56 488 GLU A N 1
ATOM 4045 C CA . GLU A 1 488 ? 8.438 -26.859 -3.48 1 94.56 488 GLU A CA 1
ATOM 4046 C C . GLU A 1 488 ? 8.461 -25.672 -2.539 1 94.56 488 GLU A C 1
ATOM 4048 O O . GLU A 1 488 ? 9.422 -25.469 -1.794 1 94.56 488 GLU A O 1
ATOM 4053 N N . LEU A 1 489 ? 7.375 -24.922 -2.615 1 93.81 489 LEU A N 1
ATOM 4054 C CA . LEU A 1 489 ? 7.27 -23.766 -1.746 1 93.81 489 LEU A CA 1
ATOM 4055 C C . LEU A 1 489 ? 7.129 -24.188 -0.287 1 93.81 489 LEU A C 1
ATOM 4057 O O . LEU A 1 489 ? 6.781 -25.328 0.001 1 93.81 489 LEU A O 1
ATOM 4061 N N . SER A 1 490 ? 7.359 -23.297 0.568 1 96.5 490 SER A N 1
ATOM 4062 C CA . SER A 1 490 ? 7.602 -23.562 1.983 1 96.5 490 SER A CA 1
ATOM 4063 C C . SER A 1 490 ? 6.395 -24.219 2.637 1 96.5 490 SER A C 1
ATOM 4065 O O . SER A 1 490 ? 6.547 -25.047 3.547 1 96.5 490 SER A O 1
ATOM 4067 N N . ASN A 1 491 ? 5.199 -23.953 2.17 1 95.31 491 ASN A N 1
ATOM 4068 C CA . ASN A 1 491 ? 3.994 -24.469 2.812 1 95.31 491 ASN A CA 1
ATOM 4069 C C . ASN A 1 491 ? 3.922 -26 2.715 1 95.31 491 ASN A C 1
ATOM 4071 O O . ASN A 1 491 ? 3.299 -26.641 3.557 1 95.31 491 ASN A O 1
ATOM 4075 N N . HIS A 1 492 ? 4.594 -26.578 1.776 1 95.62 492 HIS A N 1
ATOM 4076 C CA . HIS A 1 492 ? 4.559 -28.016 1.536 1 95.62 492 HIS A CA 1
ATOM 4077 C C . HIS A 1 492 ? 5.172 -28.781 2.701 1 95.62 492 HIS A C 1
ATOM 4079 O O . HIS A 1 492 ? 4.996 -30 2.809 1 95.62 492 HIS A O 1
ATOM 4085 N N . ILE A 1 493 ? 5.879 -28.062 3.545 1 97.38 493 ILE A N 1
ATOM 4086 C CA . ILE A 1 493 ? 6.469 -28.719 4.707 1 97.38 493 ILE A CA 1
ATOM 4087 C C . ILE A 1 493 ? 5.367 -29.344 5.562 1 97.38 493 ILE A C 1
ATOM 4089 O O . ILE A 1 493 ? 5.609 -30.312 6.285 1 97.38 493 ILE A O 1
ATOM 4093 N N . ILE A 1 494 ? 4.188 -28.719 5.469 1 96.62 494 ILE A N 1
ATOM 4094 C CA . ILE A 1 494 ? 3.01 -29.234 6.164 1 96.62 494 ILE A CA 1
ATOM 4095 C C . ILE A 1 494 ? 1.927 -29.594 5.148 1 96.62 494 ILE A C 1
ATOM 4097 O O . ILE A 1 494 ? 1.479 -30.734 5.086 1 96.62 494 ILE A O 1
ATOM 4101 N N . ASN A 1 495 ? 1.575 -28.547 4.441 1 93.06 495 ASN A N 1
ATOM 4102 C CA . ASN A 1 495 ? 0.52 -28.688 3.443 1 93.06 495 ASN A CA 1
ATOM 4103 C C . ASN A 1 495 ? 0.476 -27.484 2.506 1 93.06 495 ASN A C 1
ATOM 4105 O O . ASN A 1 495 ? 0.966 -26.406 2.85 1 93.06 495 ASN A O 1
ATOM 4109 N N . THR A 1 496 ? -0.103 -27.641 1.32 1 86.94 496 THR A N 1
ATOM 4110 C CA . THR A 1 496 ? -0.17 -26.578 0.335 1 86.94 496 THR A CA 1
ATOM 4111 C C . THR A 1 496 ? -0.953 -25.391 0.883 1 86.94 496 THR A C 1
ATOM 4113 O O . THR A 1 496 ? -0.52 -24.234 0.753 1 86.94 496 THR A O 1
ATOM 4116 N N . ARG A 1 497 ? -2.121 -25.656 1.422 1 87.81 497 ARG A N 1
ATOM 4117 C CA . ARG A 1 497 ? -2.941 -24.641 2.074 1 87.81 497 ARG A CA 1
ATOM 4118 C C . ARG A 1 497 ? -2.99 -24.859 3.582 1 87.81 497 ARG A C 1
ATOM 4120 O O . ARG A 1 497 ? -3.287 -25.969 4.043 1 87.81 497 ARG A O 1
ATOM 4127 N N . LEU A 1 498 ? -2.604 -23.875 4.227 1 90.81 498 LEU A N 1
ATOM 4128 C CA . LEU A 1 498 ? -2.482 -23.984 5.676 1 90.81 498 LEU A CA 1
ATOM 4129 C C . LEU A 1 498 ? -3.117 -22.797 6.375 1 90.81 498 LEU A C 1
ATOM 4131 O O . LEU A 1 498 ? -2.84 -21.641 6.027 1 90.81 498 LEU A O 1
ATOM 4135 N N . PHE A 1 499 ? -4.016 -23.109 7.371 1 93.94 499 PHE A N 1
ATOM 4136 C CA . PHE A 1 499 ? -4.668 -22.047 8.125 1 93.94 499 PHE A CA 1
ATOM 4137 C C . PHE A 1 499 ? -4.363 -22.172 9.617 1 93.94 499 PHE A C 1
ATOM 4139 O O . PHE A 1 499 ? -5.207 -22.625 10.391 1 93.94 499 PHE A O 1
ATOM 4146 N N . ASN A 1 500 ? -3.279 -21.797 9.977 1 93.75 500 ASN A N 1
ATOM 4147 C CA . ASN A 1 500 ? -2.752 -21.656 11.328 1 93.75 500 ASN A CA 1
ATOM 4148 C C . ASN A 1 500 ? -1.772 -20.484 11.438 1 93.75 500 ASN A C 1
ATOM 4150 O O . ASN A 1 500 ? -0.712 -20.5 10.805 1 93.75 500 ASN A O 1
ATOM 4154 N N . ASP A 1 501 ? -2.127 -19.562 12.219 1 92.75 501 ASP A N 1
ATOM 4155 C CA . ASP A 1 501 ? -1.399 -18.297 12.211 1 92.75 501 ASP A CA 1
ATOM 4156 C C . ASP A 1 501 ? 0.062 -18.5 12.609 1 92.75 501 ASP A C 1
ATOM 4158 O O . ASP A 1 501 ? 0.962 -17.922 11.984 1 92.75 501 ASP A O 1
ATOM 4162 N N . LYS A 1 502 ? 0.35 -19.266 13.609 1 93.62 502 LYS A N 1
ATOM 4163 C CA . LYS A 1 502 ? 1.711 -19.453 14.109 1 93.62 502 LYS A CA 1
ATOM 4164 C C . LYS A 1 502 ? 2.566 -20.203 13.086 1 93.62 502 LYS A C 1
ATOM 4166 O O . LYS A 1 502 ? 3.682 -19.781 12.773 1 93.62 502 LYS A O 1
ATOM 4171 N N . LEU A 1 503 ? 2.037 -21.281 12.586 1 95.5 503 LEU A N 1
ATOM 4172 C CA . LEU A 1 503 ? 2.752 -22.047 11.562 1 95.5 503 LEU A CA 1
ATOM 4173 C C . LEU A 1 503 ? 2.98 -21.188 10.32 1 95.5 503 LEU A C 1
ATOM 4175 O O . LEU A 1 503 ? 4.102 -21.109 9.812 1 95.5 503 LEU A O 1
ATOM 4179 N N . ASN A 1 504 ? 1.951 -20.562 9.898 1 94.25 504 ASN A N 1
ATOM 4180 C CA . ASN A 1 504 ? 2.025 -19.75 8.68 1 94.25 504 ASN A CA 1
ATOM 4181 C C . ASN A 1 504 ? 3.072 -18.656 8.805 1 94.25 504 ASN A C 1
ATOM 4183 O O . ASN A 1 504 ? 3.852 -18.422 7.879 1 94.25 504 ASN A O 1
ATOM 4187 N N . LYS A 1 505 ? 3.029 -18 9.922 1 92.06 505 LYS A N 1
ATOM 4188 C CA . LYS A 1 505 ? 3.961 -16.906 10.141 1 92.06 505 LYS A CA 1
ATOM 4189 C C . LYS A 1 505 ? 5.406 -17.375 10.047 1 92.06 505 LYS A C 1
ATOM 4191 O O . LYS A 1 505 ? 6.227 -16.766 9.359 1 92.06 505 LYS A O 1
ATOM 4196 N N . LYS A 1 506 ? 5.703 -18.453 10.703 1 93.75 506 LYS A N 1
ATOM 4197 C CA . LYS A 1 506 ? 7.066 -18.969 10.711 1 93.75 506 LYS A CA 1
ATOM 4198 C C . LYS A 1 506 ? 7.457 -19.516 9.344 1 93.75 506 LYS A C 1
ATOM 4200 O O . LYS A 1 506 ? 8.562 -19.266 8.859 1 93.75 506 LYS A O 1
ATOM 4205 N N . ILE A 1 507 ? 6.602 -20.203 8.719 1 95.5 507 ILE A N 1
ATOM 4206 C CA . ILE A 1 507 ? 6.871 -20.828 7.426 1 95.5 507 ILE A CA 1
ATOM 4207 C C . ILE A 1 507 ? 7.172 -19.75 6.391 1 95.5 507 ILE A C 1
ATOM 4209 O O . ILE A 1 507 ? 8.125 -19.875 5.613 1 95.5 507 ILE A O 1
ATOM 4213 N N . LYS A 1 508 ? 6.438 -18.703 6.434 1 92.06 508 LYS A N 1
ATOM 4214 C CA . LYS A 1 508 ? 6.617 -17.625 5.477 1 92.06 508 LYS A CA 1
ATOM 4215 C C . LYS A 1 508 ? 7.914 -16.859 5.746 1 92.06 508 LYS A C 1
ATOM 4217 O O . LYS A 1 508 ? 8.555 -16.359 4.816 1 92.06 508 LYS A O 1
ATOM 4222 N N . ALA A 1 509 ? 8.289 -16.797 6.965 1 89.69 509 ALA A N 1
ATOM 4223 C CA . ALA A 1 509 ? 9.453 -16.016 7.363 1 89.69 509 ALA A CA 1
ATOM 4224 C C . ALA A 1 509 ? 10.75 -16.781 7.113 1 89.69 509 ALA A C 1
ATOM 4226 O O . ALA A 1 509 ? 11.805 -16.188 6.902 1 89.69 509 ALA A O 1
ATOM 4227 N N . THR A 1 510 ? 10.703 -18.109 7.172 1 93.44 510 THR A N 1
ATOM 4228 C CA . THR A 1 510 ? 11.906 -18.922 7.051 1 93.44 510 THR A CA 1
ATOM 4229 C C . THR A 1 510 ? 12.469 -18.859 5.637 1 93.44 510 THR A C 1
ATOM 4231 O O . THR A 1 510 ? 11.742 -19.047 4.66 1 93.44 510 THR A O 1
ATOM 4234 N N . PRO A 1 511 ? 13.789 -18.531 5.496 1 93.56 511 PRO A N 1
ATOM 4235 C CA . PRO A 1 511 ? 14.398 -18.469 4.164 1 93.56 511 PRO A CA 1
ATOM 4236 C C . PRO A 1 511 ? 14.352 -19.812 3.436 1 93.56 511 PRO A C 1
ATOM 4238 O O . PRO A 1 511 ? 14.656 -20.859 4.027 1 93.56 511 PRO A O 1
ATOM 4241 N N . LEU A 1 512 ? 13.969 -19.75 2.189 1 96.5 512 LEU A N 1
ATOM 4242 C CA . LEU A 1 512 ? 13.828 -20.953 1.364 1 96.5 512 LEU A CA 1
ATOM 4243 C C . LEU A 1 512 ? 14.852 -20.953 0.232 1 96.5 512 LEU A C 1
ATOM 4245 O O . LEU A 1 512 ? 14.961 -19.969 -0.513 1 96.5 512 LEU A O 1
ATOM 4249 N N . TYR A 1 513 ? 15.695 -21.922 0.181 1 97.69 513 TYR A N 1
ATOM 4250 C CA . TYR A 1 513 ? 16.422 -22.266 -1.037 1 97.69 513 TYR A CA 1
ATOM 4251 C C . TYR A 1 513 ? 15.578 -23.172 -1.934 1 97.69 513 TYR A C 1
ATOM 4253 O O . TYR A 1 513 ? 15.453 -24.375 -1.678 1 97.69 513 TYR A O 1
ATOM 4261 N N . PHE A 1 514 ? 15.086 -22.641 -2.92 1 97 514 PHE A N 1
ATOM 4262 C CA . PHE A 1 514 ? 14.086 -23.281 -3.771 1 97 514 PHE A CA 1
ATOM 4263 C C . PHE A 1 514 ? 1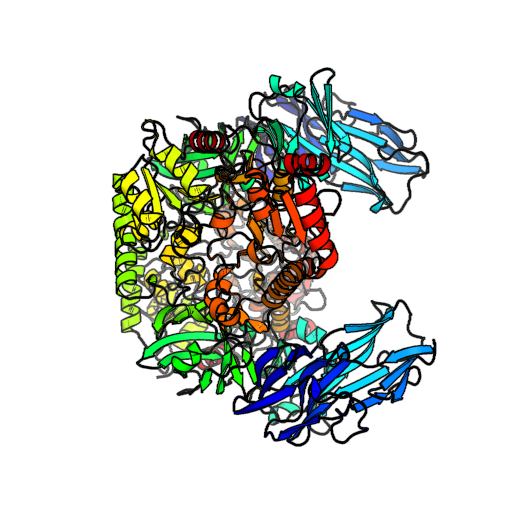4.75 -24.062 -4.895 1 97 514 PHE A C 1
ATOM 4265 O O . PHE A 1 514 ? 15.242 -23.484 -5.863 1 97 514 PHE A O 1
ATOM 4272 N N . LEU A 1 515 ? 14.664 -25.328 -4.832 1 98.19 515 LEU A N 1
ATOM 4273 C CA . LEU A 1 515 ? 15.352 -26.219 -5.77 1 98.19 515 LEU A CA 1
ATOM 4274 C C . LEU A 1 515 ? 14.508 -26.438 -7.016 1 98.19 515 LEU A C 1
ATOM 4276 O O . LEU A 1 515 ? 14.977 -27.047 -7.984 1 98.19 515 LEU A O 1
ATOM 4280 N N . GLN A 1 516 ? 13.297 -25.938 -7.043 1 94.44 516 GLN A N 1
ATOM 4281 C CA . GLN A 1 516 ? 12.328 -26.062 -8.125 1 94.44 516 GLN A CA 1
ATOM 4282 C C . GLN A 1 516 ? 11.969 -27.516 -8.391 1 94.44 516 GLN A C 1
ATOM 4284 O O . GLN A 1 516 ? 12.781 -28.406 -8.141 1 94.44 516 GLN A O 1
ATOM 4289 N N . HIS A 1 517 ? 10.82 -27.719 -8.906 1 91.38 517 HIS A N 1
ATOM 4290 C CA . HIS A 1 517 ? 10.375 -29.062 -9.273 1 91.38 517 HIS A CA 1
ATOM 4291 C C . HIS A 1 517 ? 10.648 -29.344 -10.742 1 91.38 517 HIS A C 1
ATOM 4293 O O . HIS A 1 517 ? 10.766 -30.516 -11.148 1 91.38 517 HIS A O 1
ATOM 4299 N N . GLY A 1 518 ? 10.734 -28.359 -11.539 1 92.56 518 GLY A N 1
ATOM 4300 C CA . GLY A 1 518 ? 10.992 -28.469 -12.969 1 92.56 518 GLY A CA 1
ATOM 4301 C C . GLY A 1 518 ? 11.547 -27.203 -13.578 1 92.56 518 GLY A C 1
ATOM 4302 O O . GLY A 1 518 ? 11.547 -26.141 -12.938 1 92.56 518 GLY A O 1
ATOM 4303 N N . ILE A 1 519 ? 11.961 -27.328 -14.766 1 94.81 519 ILE A N 1
ATOM 4304 C CA . ILE A 1 519 ? 12.547 -26.188 -15.461 1 94.81 519 ILE A CA 1
ATOM 4305 C C . ILE A 1 519 ? 11.438 -25.25 -15.945 1 94.81 519 ILE A C 1
ATOM 4307 O O . ILE A 1 519 ? 10.438 -25.703 -16.5 1 94.81 519 ILE A O 1
ATOM 4311 N N . VAL A 1 520 ? 11.602 -23.984 -15.727 1 91.38 520 VAL A N 1
ATOM 4312 C CA . VAL A 1 520 ? 10.641 -22.984 -16.156 1 91.38 520 VAL A CA 1
ATOM 4313 C C . VAL A 1 520 ? 10.938 -22.547 -17.594 1 91.38 520 VAL A C 1
ATOM 4315 O O . VAL A 1 520 ? 11.984 -21.953 -17.859 1 91.38 520 VAL A O 1
ATOM 4318 N N . PHE A 1 521 ? 9.992 -22.844 -18.469 1 91.94 521 PHE A N 1
ATOM 4319 C CA . PHE A 1 521 ? 10.195 -22.422 -19.844 1 91.94 521 PHE A CA 1
ATOM 4320 C C . PHE A 1 521 ? 8.875 -22.406 -20.609 1 91.94 521 PHE A C 1
ATOM 4322 O O . PHE A 1 521 ? 8.578 -21.453 -21.312 1 91.94 521 PHE A O 1
ATOM 4329 N N . LEU A 1 522 ? 8.023 -23.359 -20.375 1 90.12 522 LEU A N 1
ATOM 4330 C CA . LEU A 1 522 ? 6.883 -23.609 -21.25 1 90.12 522 LEU A CA 1
ATOM 4331 C C . LEU A 1 522 ? 5.676 -22.781 -20.812 1 90.12 522 LEU A C 1
ATOM 4333 O O . LEU A 1 522 ? 4.938 -22.266 -21.656 1 90.12 522 LEU A O 1
ATOM 4337 N N . LYS A 1 523 ? 5.453 -22.594 -19.594 1 84.12 523 LYS A N 1
ATOM 4338 C CA . LYS A 1 523 ? 4.262 -21.922 -19.094 1 84.12 523 LYS A CA 1
ATOM 4339 C C . LYS A 1 523 ? 4.402 -20.406 -19.219 1 84.12 523 LYS A C 1
ATOM 4341 O O . LYS A 1 523 ? 5.496 -19.859 -19.047 1 84.12 523 LYS A O 1
ATOM 4346 N N . PRO A 1 524 ? 3.215 -19.719 -19.484 1 78 524 PRO A N 1
ATOM 4347 C CA . PRO A 1 524 ? 3.244 -18.266 -19.531 1 78 524 PRO A CA 1
ATOM 4348 C C . PRO A 1 524 ? 3.633 -17.625 -18.188 1 78 524 PRO A C 1
ATOM 4350 O O . PRO A 1 524 ? 3.16 -18.062 -17.141 1 78 524 PRO A O 1
ATOM 4353 N N . ARG A 1 525 ? 4.531 -16.625 -18.297 1 71.69 525 ARG A N 1
ATOM 4354 C CA . ARG A 1 525 ? 4.957 -16.016 -17.047 1 71.69 525 ARG A CA 1
ATOM 4355 C C . ARG A 1 525 ? 4.977 -14.5 -17.156 1 71.69 525 ARG A C 1
ATOM 4357 O O . ARG A 1 525 ? 5.465 -13.812 -16.266 1 71.69 525 ARG A O 1
ATOM 4364 N N . ASP A 1 526 ? 4.484 -13.906 -18.203 1 64.88 526 ASP A N 1
ATOM 4365 C CA . ASP A 1 526 ? 4.68 -12.477 -18.438 1 64.88 526 ASP A CA 1
ATOM 4366 C C . ASP A 1 526 ? 3.65 -11.648 -17.672 1 64.88 526 ASP A C 1
ATOM 4368 O O . ASP A 1 526 ? 3.898 -10.484 -17.344 1 64.88 526 ASP A O 1
ATOM 4372 N N . ASN A 1 527 ? 2.539 -12.227 -17.469 1 62.91 527 ASN A N 1
ATOM 4373 C CA . ASN A 1 527 ? 1.525 -11.43 -16.781 1 62.91 527 ASN A CA 1
ATOM 4374 C C . ASN A 1 527 ? 1.642 -11.555 -15.266 1 62.91 527 ASN A C 1
ATOM 4376 O O . ASN A 1 527 ? 1.273 -12.586 -14.695 1 62.91 527 ASN A O 1
ATOM 4380 N N . SER A 1 528 ? 2.199 -10.547 -14.68 1 61.88 528 SER A N 1
ATOM 4381 C CA . SER A 1 528 ? 2.443 -10.547 -13.242 1 61.88 528 SER A CA 1
ATOM 4382 C C . SER A 1 528 ? 1.144 -10.719 -12.461 1 61.88 528 SER A C 1
ATOM 4384 O O . SER A 1 528 ? 1.154 -11.18 -11.32 1 61.88 528 SER A O 1
ATOM 4386 N N . ASN A 1 529 ? 0.079 -10.242 -13.07 1 55 529 ASN A N 1
ATOM 4387 C CA . ASN A 1 529 ? -1.191 -10.328 -12.352 1 55 529 ASN A CA 1
ATOM 4388 C C . ASN A 1 529 ? -1.715 -11.758 -12.312 1 55 529 ASN A C 1
ATOM 4390 O O . ASN A 1 529 ? -2.545 -12.094 -11.461 1 55 529 ASN A O 1
ATOM 4394 N N . ASN A 1 530 ? -1.186 -12.469 -13.289 1 52.44 530 ASN A N 1
ATOM 4395 C CA . ASN A 1 530 ? -1.769 -13.805 -13.414 1 52.44 530 ASN A CA 1
ATOM 4396 C C . ASN A 1 530 ? -0.81 -14.883 -12.922 1 52.44 530 ASN A C 1
ATOM 4398 O O . ASN A 1 530 ? -1.241 -15.969 -12.523 1 52.44 530 ASN A O 1
ATOM 4402 N N . VAL A 1 531 ? 0.484 -14.367 -13.07 1 56.09 531 VAL A N 1
ATOM 4403 C CA . VAL A 1 531 ? 1.427 -15.453 -12.812 1 56.09 531 VAL A CA 1
ATOM 4404 C C . VAL A 1 531 ? 2.027 -15.289 -11.422 1 56.09 531 VAL A C 1
ATOM 4406 O O . VAL A 1 531 ? 2.602 -14.25 -11.102 1 56.09 531 VAL A O 1
ATOM 4409 N N . GLY A 1 532 ? 1.758 -16.203 -10.578 1 63 532 GLY A N 1
ATOM 4410 C CA . GLY A 1 532 ? 2.078 -16.219 -9.164 1 63 532 GLY A CA 1
ATOM 4411 C C . GLY A 1 532 ? 3.57 -16.219 -8.891 1 63 532 GLY A C 1
ATOM 4412 O O . GLY A 1 532 ? 4 -15.867 -7.785 1 63 532 GLY A O 1
ATOM 4413 N N . PHE A 1 533 ? 4.465 -16.391 -9.898 1 78.5 533 PHE A N 1
ATOM 4414 C CA . PHE A 1 533 ? 5.844 -16.656 -9.508 1 78.5 533 PHE A CA 1
ATOM 4415 C C . PHE A 1 533 ? 6.684 -15.391 -9.586 1 78.5 533 PHE A C 1
ATOM 4417 O O . PHE A 1 533 ? 7.859 -15.391 -9.219 1 78.5 533 PHE A O 1
ATOM 4424 N N . HIS A 1 534 ? 6.043 -14.383 -9.984 1 84.44 534 HIS A N 1
ATOM 4425 C CA . HIS A 1 534 ? 6.75 -13.109 -9.922 1 84.44 534 HIS A CA 1
ATOM 4426 C C . HIS A 1 534 ? 7.133 -12.758 -8.484 1 84.44 534 HIS A C 1
ATOM 4428 O O . HIS A 1 534 ? 6.352 -12.992 -7.559 1 84.44 534 HIS A O 1
ATOM 4434 N N . LYS A 1 535 ? 8.234 -12.195 -8.414 1 88.38 535 LYS A N 1
ATOM 4435 C CA . LYS A 1 535 ? 8.789 -11.906 -7.094 1 88.38 535 LYS A CA 1
ATOM 4436 C C . LYS A 1 535 ? 7.797 -11.109 -6.246 1 88.38 535 LYS A C 1
ATOM 4438 O O . LYS A 1 535 ? 7.629 -11.383 -5.055 1 88.38 535 LYS A O 1
ATOM 4443 N N . GLN A 1 536 ? 7.117 -10.211 -6.855 1 84 536 GLN A N 1
ATOM 4444 C CA . GLN A 1 536 ? 6.207 -9.336 -6.129 1 84 536 GLN A CA 1
ATOM 4445 C C . GLN A 1 536 ? 5.02 -10.109 -5.57 1 84 536 GLN A C 1
ATOM 4447 O O . GLN A 1 536 ? 4.387 -9.68 -4.605 1 84 536 GLN A O 1
ATOM 4452 N N . ASN A 1 537 ? 4.762 -11.227 -6.125 1 83.12 537 ASN A N 1
ATOM 4453 C CA . ASN A 1 537 ? 3.596 -12.008 -5.727 1 83.12 537 ASN A CA 1
ATOM 4454 C C . ASN A 1 537 ? 3.967 -13.102 -4.734 1 83.12 537 ASN A C 1
ATOM 4456 O O . ASN A 1 537 ? 3.092 -13.797 -4.215 1 83.12 537 ASN A O 1
ATOM 4460 N N . MET A 1 538 ? 5.219 -13.203 -4.449 1 86.5 538 MET A N 1
ATOM 4461 C CA . MET A 1 538 ? 5.656 -14.289 -3.584 1 86.5 538 MET A CA 1
ATOM 4462 C C . MET A 1 538 ? 5.477 -13.93 -2.115 1 86.5 538 MET A C 1
ATOM 4464 O O . MET A 1 538 ? 5.871 -12.844 -1.685 1 86.5 538 MET A O 1
ATOM 4468 N N . THR A 1 539 ? 4.824 -14.852 -1.41 1 84.69 539 THR A N 1
ATOM 4469 C CA . THR A 1 539 ? 4.621 -14.648 0.02 1 84.69 539 THR A CA 1
ATOM 4470 C C . THR A 1 539 ? 5.711 -15.344 0.827 1 84.69 539 THR A C 1
ATOM 4472 O O . THR A 1 539 ? 5.957 -14.992 1.982 1 84.69 539 THR A O 1
ATOM 4475 N N . ASN A 1 540 ? 6.293 -16.359 0.201 1 89.81 540 ASN A N 1
ATOM 4476 C CA . ASN A 1 540 ? 7.402 -17.047 0.85 1 89.81 540 ASN A CA 1
ATOM 4477 C C . ASN A 1 540 ? 8.703 -16.25 0.743 1 89.81 540 ASN A C 1
ATOM 4479 O O . ASN A 1 540 ? 8.859 -15.445 -0.171 1 89.81 540 ASN A O 1
ATOM 4483 N N . ASN A 1 541 ? 9.57 -16.516 1.688 1 89.31 541 ASN A N 1
ATOM 4484 C CA . ASN A 1 541 ? 10.891 -15.891 1.682 1 89.31 541 ASN A CA 1
ATOM 4485 C C . ASN A 1 541 ? 11.883 -16.703 0.848 1 89.31 541 ASN A C 1
ATOM 4487 O O . ASN A 1 541 ? 12.75 -17.391 1.396 1 89.31 541 ASN A O 1
ATOM 4491 N N . ILE A 1 542 ? 11.789 -16.547 -0.428 1 93.19 542 ILE A N 1
ATOM 4492 C CA . ILE A 1 542 ? 12.688 -17.25 -1.336 1 93.19 542 ILE A CA 1
ATOM 4493 C C . ILE A 1 542 ? 14.016 -16.5 -1.429 1 93.19 542 ILE A C 1
ATOM 4495 O O . ILE A 1 542 ? 14.07 -15.383 -1.937 1 93.19 542 ILE A O 1
ATOM 4499 N N . VAL A 1 543 ? 15.094 -17.203 -1.051 1 92.81 543 VAL A N 1
ATOM 4500 C CA . VAL A 1 543 ? 16.406 -16.562 -1.026 1 92.81 543 VAL A CA 1
ATOM 4501 C C . VAL A 1 543 ? 17.141 -16.828 -2.346 1 92.81 543 VAL A C 1
ATOM 4503 O O . VAL A 1 543 ? 17.766 -15.922 -2.904 1 92.81 543 VAL A O 1
ATOM 4506 N N . LYS A 1 544 ? 17.109 -18.047 -2.762 1 95.38 544 LYS A N 1
ATOM 4507 C CA . LYS A 1 544 ? 17.688 -18.453 -4.039 1 95.38 544 LYS A CA 1
ATOM 4508 C C . LYS A 1 544 ? 16.844 -19.516 -4.719 1 95.38 544 LYS A C 1
ATOM 4510 O O . LYS A 1 544 ? 16.219 -20.344 -4.051 1 95.38 544 LYS A O 1
ATOM 4515 N N . SER A 1 545 ? 16.906 -19.469 -6.012 1 96.38 545 SER A N 1
ATOM 4516 C CA . SER A 1 545 ? 16.234 -20.484 -6.82 1 96.38 545 SER A CA 1
ATOM 4517 C C . SER A 1 545 ? 17.219 -21.156 -7.781 1 96.38 545 SER A C 1
ATOM 4519 O O . SER A 1 545 ? 18.062 -20.5 -8.383 1 96.38 545 SER A O 1
ATOM 4521 N N . VAL A 1 546 ? 17.078 -22.422 -7.891 1 97.44 546 VAL A N 1
ATOM 4522 C CA . VAL A 1 546 ? 17.891 -23.172 -8.852 1 97.44 546 VAL A CA 1
ATOM 4523 C C . VAL A 1 546 ? 17.344 -22.938 -10.266 1 97.44 546 VAL A C 1
ATOM 4525 O O . VAL A 1 546 ? 16.141 -22.922 -10.484 1 97.44 546 VAL A O 1
ATOM 4528 N N . VAL A 1 547 ? 18.281 -22.688 -11.141 1 97.06 547 VAL A N 1
ATOM 4529 C CA . VAL A 1 547 ? 17.938 -22.656 -12.562 1 97.06 547 VAL A CA 1
ATOM 4530 C C . VAL A 1 547 ? 18.922 -23.516 -13.352 1 97.06 547 VAL A C 1
ATOM 4532 O O . VAL A 1 547 ? 20.031 -23.797 -12.883 1 97.06 547 VAL A O 1
ATOM 4535 N N . SER A 1 548 ? 18.484 -23.906 -14.523 1 97.69 548 SER A N 1
ATOM 4536 C CA . SER A 1 548 ? 19.234 -24.953 -15.219 1 97.69 548 SER A CA 1
ATOM 4537 C C . SER A 1 548 ? 20 -24.391 -16.406 1 97.69 548 SER A C 1
ATOM 4539 O O . SER A 1 548 ? 20.688 -25.125 -17.125 1 97.69 548 SER A O 1
ATOM 4541 N N . SER A 1 549 ? 19.859 -23.094 -16.672 1 96.25 549 SER A N 1
ATOM 4542 C CA . SER A 1 549 ? 20.531 -22.484 -17.828 1 96.25 549 SER A CA 1
ATOM 4543 C C . SER A 1 549 ? 20.484 -20.969 -17.75 1 96.25 549 SER A C 1
ATOM 4545 O O . SER A 1 549 ? 19.734 -20.406 -16.938 1 96.25 549 SER A O 1
ATOM 4547 N N . GLU A 1 550 ? 21.344 -20.328 -18.531 1 94.19 550 GLU A N 1
ATOM 4548 C CA . GLU A 1 550 ? 21.281 -18.875 -18.656 1 94.19 550 GLU A CA 1
ATOM 4549 C C . GLU A 1 550 ? 19.938 -18.422 -19.234 1 94.19 550 GLU A C 1
ATOM 4551 O O . GLU A 1 550 ? 19.438 -17.359 -18.875 1 94.19 550 GLU A O 1
ATOM 4556 N N . LEU A 1 551 ? 19.422 -19.234 -20.078 1 94.06 551 LEU A N 1
ATOM 4557 C CA . LEU A 1 551 ? 18.109 -18.938 -20.641 1 94.06 551 LEU A CA 1
ATOM 4558 C C . LEU A 1 551 ? 17.047 -18.859 -19.547 1 94.06 551 LEU A C 1
ATOM 4560 O O . LEU A 1 551 ? 16.266 -17.906 -19.5 1 94.06 551 LEU A O 1
ATOM 4564 N N . GLU A 1 552 ? 17 -19.859 -18.734 1 94.94 552 GLU A N 1
ATOM 4565 C CA . GLU A 1 552 ? 16.031 -19.859 -17.641 1 94.94 552 GLU A CA 1
ATOM 4566 C C . GLU A 1 552 ? 16.266 -18.703 -16.688 1 94.94 552 GLU A C 1
ATOM 4568 O O . GLU A 1 552 ? 15.32 -18.094 -16.172 1 94.94 552 GLU A O 1
ATOM 4573 N N . ALA A 1 553 ? 17.562 -18.422 -16.438 1 94.5 553 ALA A N 1
ATOM 4574 C CA . ALA A 1 553 ? 17.906 -17.281 -15.578 1 94.5 553 ALA A CA 1
ATOM 4575 C C . ALA A 1 553 ? 17.312 -15.984 -16.109 1 94.5 553 ALA A C 1
ATOM 4577 O O . ALA A 1 553 ? 16.781 -15.18 -15.336 1 94.5 553 ALA A O 1
ATOM 4578 N N . ARG A 1 554 ? 17.328 -15.812 -17.391 1 91.88 554 ARG A N 1
ATOM 4579 C CA . ARG A 1 554 ? 16.766 -14.617 -18.016 1 91.88 554 ARG A CA 1
ATOM 4580 C C . ARG A 1 554 ? 15.266 -14.531 -17.781 1 91.88 554 ARG A C 1
ATOM 4582 O O . ARG A 1 554 ? 14.727 -13.445 -17.562 1 91.88 554 ARG A O 1
ATOM 4589 N N . LEU A 1 555 ? 14.641 -15.672 -17.828 1 91 555 LEU A N 1
ATOM 4590 C CA . LEU A 1 555 ? 13.211 -15.695 -17.547 1 91 555 LEU A CA 1
ATOM 4591 C C . LEU A 1 555 ? 12.93 -15.258 -16.109 1 91 555 LEU A C 1
ATOM 4593 O O . LEU A 1 555 ? 11.984 -14.508 -15.852 1 91 555 LEU A O 1
ATOM 4597 N N . PHE A 1 556 ? 13.711 -15.695 -15.18 1 92.12 556 PHE A N 1
ATOM 4598 C CA . PHE A 1 556 ? 13.578 -15.281 -13.789 1 92.12 556 PHE A CA 1
ATOM 4599 C C . PHE A 1 556 ? 13.844 -13.789 -13.641 1 92.12 556 PHE A C 1
ATOM 4601 O O . PHE A 1 556 ? 13.188 -13.109 -12.844 1 92.12 556 PHE A O 1
ATOM 4608 N N . ASN A 1 557 ? 14.836 -13.328 -14.383 1 91.06 557 ASN A N 1
ATOM 4609 C CA . ASN A 1 557 ? 15.117 -11.898 -14.352 1 91.06 557 ASN A CA 1
ATOM 4610 C C . ASN A 1 557 ? 13.898 -11.078 -14.766 1 91.06 557 ASN A C 1
ATOM 4612 O O . ASN A 1 557 ? 13.578 -10.07 -14.141 1 91.06 557 ASN A O 1
ATOM 4616 N N . GLU A 1 558 ? 13.242 -11.602 -15.75 1 87.5 558 GLU A N 1
ATOM 4617 C CA . GLU A 1 558 ? 12.031 -10.93 -16.219 1 87.5 558 GLU A CA 1
ATOM 4618 C C . GLU A 1 558 ? 10.945 -10.945 -15.148 1 87.5 558 GLU A C 1
ATOM 4620 O O . GLU A 1 558 ? 10.047 -10.102 -15.164 1 87.5 558 GLU A O 1
ATOM 4625 N N . MET A 1 559 ? 11.016 -11.906 -14.352 1 89.81 559 MET A N 1
ATOM 4626 C CA . MET A 1 559 ? 10.07 -11.984 -13.234 1 89.81 559 MET A CA 1
ATOM 4627 C C . MET A 1 559 ? 10.602 -11.227 -12.023 1 89.81 559 MET A C 1
ATOM 4629 O O . MET A 1 559 ? 10.094 -11.406 -10.906 1 89.81 559 MET A O 1
ATOM 4633 N N . ASP A 1 560 ? 11.719 -10.492 -12.141 1 90.5 560 ASP A N 1
ATOM 4634 C CA . ASP A 1 560 ? 12.234 -9.492 -11.211 1 90.5 560 ASP A CA 1
ATOM 4635 C C . ASP A 1 560 ? 13.227 -10.109 -10.227 1 90.5 560 ASP A C 1
ATOM 4637 O O . ASP A 1 560 ? 13.547 -9.508 -9.203 1 90.5 560 ASP A O 1
ATOM 4641 N N . TYR A 1 561 ? 13.727 -11.281 -10.539 1 92.31 561 TYR A N 1
ATOM 4642 C CA . TYR A 1 561 ? 14.789 -11.875 -9.734 1 92.31 561 TYR A CA 1
ATOM 4643 C C . TYR A 1 561 ? 16.156 -11.445 -10.242 1 92.31 561 TYR A C 1
ATOM 4645 O O . TYR A 1 561 ? 16.391 -11.406 -11.445 1 92.31 561 TYR A O 1
ATOM 4653 N N . ASN A 1 562 ? 17 -11.094 -9.344 1 93.19 562 ASN A N 1
ATOM 4654 C CA . ASN A 1 562 ? 18.359 -10.727 -9.773 1 93.19 562 ASN A CA 1
ATOM 4655 C C . ASN A 1 562 ? 19.312 -11.914 -9.664 1 93.19 562 ASN A C 1
ATOM 4657 O O . ASN A 1 562 ? 18.938 -12.984 -9.203 1 93.19 562 ASN A O 1
ATOM 4661 N N . ASP A 1 563 ? 20.531 -11.641 -10.094 1 95 563 ASP A N 1
ATOM 4662 C CA . ASP A 1 563 ? 21.516 -12.703 -10.219 1 95 563 ASP A CA 1
ATOM 4663 C C . ASP A 1 563 ? 21.844 -13.32 -8.859 1 95 563 ASP A C 1
ATOM 4665 O O . ASP A 1 563 ? 22.094 -14.523 -8.766 1 95 563 ASP A O 1
ATOM 4669 N N . PHE A 1 564 ? 21.812 -12.539 -7.812 1 94.88 564 PHE A N 1
ATOM 4670 C CA . PHE A 1 564 ? 22.172 -13.031 -6.484 1 94.88 564 PHE A CA 1
ATOM 4671 C C . PHE A 1 564 ? 21.078 -13.938 -5.938 1 94.88 564 PHE A C 1
ATOM 4673 O O . PHE A 1 564 ? 21.297 -14.68 -4.973 1 94.88 564 PHE A O 1
ATOM 4680 N N . GLU A 1 565 ? 19.922 -13.93 -6.539 1 94.88 565 GLU A N 1
ATOM 4681 C CA . GLU A 1 565 ? 18.781 -14.719 -6.09 1 94.88 565 GLU A CA 1
ATOM 4682 C C . GLU A 1 565 ? 18.641 -16 -6.891 1 94.88 565 GLU A C 1
ATOM 4684 O O . GLU A 1 565 ? 17.656 -16.719 -6.77 1 94.88 565 GLU A O 1
ATOM 4689 N N . LEU A 1 566 ? 19.656 -16.297 -7.723 1 96 566 LEU A N 1
ATOM 4690 C CA . LEU A 1 566 ? 19.641 -17.469 -8.586 1 96 566 LEU A CA 1
ATOM 4691 C C . LEU A 1 566 ? 20.906 -18.312 -8.383 1 96 566 LEU A C 1
ATOM 4693 O O . LEU A 1 566 ? 21.969 -17.766 -8.094 1 96 566 LEU A O 1
ATOM 4697 N N . MET A 1 567 ? 20.75 -19.609 -8.516 1 96.56 567 MET A N 1
ATOM 4698 C CA . MET A 1 567 ? 21.844 -20.594 -8.609 1 96.56 567 MET A CA 1
ATOM 4699 C C . MET A 1 567 ? 21.781 -21.344 -9.938 1 96.56 567 MET A C 1
ATOM 4701 O O . MET A 1 567 ? 20.938 -22.219 -10.125 1 96.56 567 MET A O 1
ATOM 4705 N N . ILE A 1 568 ? 22.656 -20.938 -10.805 1 96.94 568 ILE A N 1
ATOM 4706 C CA . ILE A 1 568 ? 22.703 -21.625 -12.086 1 96.94 568 ILE A CA 1
ATOM 4707 C C . ILE A 1 568 ? 23.5 -22.922 -11.938 1 96.94 568 ILE A C 1
ATOM 4709 O O . ILE A 1 568 ? 24.703 -22.969 -12.234 1 96.94 568 ILE A O 1
ATOM 4713 N N . THR A 1 569 ? 22.797 -23.953 -11.523 1 97.56 569 THR A N 1
ATOM 4714 C CA . THR A 1 569 ? 23.469 -25.188 -11.125 1 97.56 569 THR A CA 1
ATOM 4715 C C . THR A 1 569 ? 22.875 -26.391 -11.859 1 97.56 569 THR A C 1
ATOM 4717 O O . THR A 1 569 ? 23.484 -27.469 -11.875 1 97.56 569 THR A O 1
ATOM 4720 N N . GLY A 1 570 ? 21.734 -26.203 -12.445 1 97.5 570 GLY A N 1
ATOM 4721 C CA . GLY A 1 570 ? 20.984 -27.359 -12.883 1 97.5 570 GLY A CA 1
ATOM 4722 C C . GLY A 1 570 ? 20.203 -28.047 -11.766 1 97.5 570 GLY A C 1
ATOM 4723 O O . GLY A 1 570 ? 20.547 -27.891 -10.594 1 97.5 570 GLY A O 1
ATOM 4724 N N . LEU A 1 571 ? 19.172 -28.812 -12.117 1 97.88 571 LEU A N 1
ATOM 4725 C CA . LEU A 1 571 ? 18.375 -29.5 -11.117 1 97.88 571 LEU A CA 1
ATOM 4726 C C . LEU A 1 571 ? 19.109 -30.734 -10.586 1 97.88 571 LEU A C 1
ATOM 4728 O O . LEU A 1 571 ? 19.516 -31.594 -11.359 1 97.88 571 LEU A O 1
ATOM 4732 N N . PRO A 1 572 ? 19.203 -30.859 -9.305 1 98.12 572 PRO A N 1
ATOM 4733 C CA . PRO A 1 572 ? 19.891 -32 -8.727 1 98.12 572 PRO A CA 1
ATOM 4734 C C . PRO A 1 572 ? 19.25 -33.344 -9.133 1 98.12 572 PRO A C 1
ATOM 4736 O O . PRO A 1 572 ? 19.953 -34.312 -9.375 1 98.12 572 PRO A O 1
ATOM 4739 N N . LYS A 1 573 ? 18.016 -33.406 -9.312 1 96.25 573 LYS A N 1
ATOM 4740 C CA . LYS A 1 573 ? 17.328 -34.656 -9.633 1 96.25 573 LYS A CA 1
ATOM 4741 C C . LYS A 1 573 ? 17.719 -35.156 -11.016 1 96.25 573 LYS A C 1
ATOM 4743 O O . LYS A 1 573 ? 17.406 -36.312 -11.375 1 96.25 573 LYS A O 1
ATOM 4748 N N . PHE A 1 574 ? 18.359 -34.375 -11.82 1 96.62 574 PHE A N 1
ATOM 4749 C CA . PHE A 1 574 ? 18.766 -34.781 -13.164 1 96.62 574 PHE A CA 1
ATOM 4750 C C . PHE A 1 574 ? 20.047 -35.594 -13.133 1 96.62 574 PHE A C 1
ATOM 4752 O O . PHE A 1 574 ? 20.406 -36.219 -14.125 1 96.62 574 PHE A O 1
ATOM 4759 N N . ASP A 1 575 ? 20.688 -35.656 -11.953 1 96.69 575 ASP A N 1
ATOM 4760 C CA . ASP A 1 575 ? 21.938 -36.375 -11.836 1 96.69 575 ASP A CA 1
ATOM 4761 C C . ASP A 1 575 ? 21.703 -37.875 -11.961 1 96.69 575 ASP A C 1
ATOM 4763 O O . ASP A 1 575 ? 20.828 -38.438 -11.289 1 96.69 575 ASP A O 1
ATOM 4767 N N . ASN A 1 576 ? 22.469 -38.531 -12.812 1 92 576 ASN A N 1
ATOM 4768 C CA . ASN A 1 576 ? 22.594 -39.969 -12.953 1 92 576 ASN A CA 1
ATOM 4769 C C . ASN A 1 576 ? 21.234 -40.625 -13.258 1 92 576 ASN A C 1
ATOM 4771 O O . ASN A 1 576 ? 20.906 -41.656 -12.711 1 92 576 ASN A O 1
ATOM 4775 N N . GLU A 1 577 ? 20.391 -39.969 -14.008 1 92 577 GLU A N 1
ATOM 4776 C CA . GLU A 1 577 ? 19.109 -40.5 -14.422 1 92 577 GLU A CA 1
ATOM 4777 C C . GLU A 1 577 ? 19.188 -41.094 -15.828 1 92 577 GLU A C 1
ATOM 4779 O O . GLU A 1 577 ? 19.844 -40.531 -16.703 1 92 577 GLU A O 1
ATOM 4784 N N . HIS A 1 578 ? 18.594 -42.25 -15.93 1 93 578 HIS A N 1
ATOM 4785 C CA . HIS A 1 578 ? 18.547 -42.938 -17.219 1 93 578 HIS A CA 1
ATOM 4786 C C . HIS A 1 578 ? 17.312 -43.844 -17.328 1 93 578 HIS A C 1
ATOM 4788 O O . HIS A 1 578 ? 16.688 -44.156 -16.312 1 93 578 HIS A O 1
ATOM 4794 N N . LEU A 1 579 ? 17 -44.156 -18.547 1 94.56 579 LEU A N 1
ATOM 4795 C CA . LEU A 1 579 ? 15.945 -45.125 -18.766 1 94.56 579 LEU A CA 1
ATOM 4796 C C . LEU A 1 579 ? 16.391 -46.531 -18.281 1 94.56 579 LEU A C 1
ATOM 4798 O O . LEU A 1 579 ? 17.562 -46.875 -18.375 1 94.56 579 LEU A O 1
ATOM 4802 N N . ILE A 1 580 ? 15.43 -47.25 -17.766 1 94 580 ILE A N 1
ATOM 4803 C CA . ILE A 1 580 ? 15.742 -48.625 -17.375 1 94 580 ILE A CA 1
ATOM 4804 C C . ILE A 1 580 ? 15.914 -49.469 -18.625 1 94 580 ILE A C 1
ATOM 4806 O O . ILE A 1 580 ? 15.398 -49.156 -19.688 1 94 580 ILE A O 1
ATOM 4810 N N . GLU A 1 581 ? 16.609 -50.594 -18.406 1 92.75 581 GLU A N 1
ATOM 4811 C CA . GLU A 1 581 ? 16.781 -51.531 -19.516 1 92.75 581 GLU A CA 1
ATOM 4812 C C . GLU A 1 581 ? 15.453 -52.125 -19.938 1 92.75 581 GLU A C 1
ATOM 4814 O O . GLU A 1 581 ? 14.672 -52.594 -19.109 1 92.75 581 GLU A O 1
ATOM 4819 N N . GLY A 1 582 ? 15.156 -52.062 -21.203 1 92.56 582 GLY A N 1
ATOM 4820 C CA . GLY A 1 582 ? 13.938 -52.656 -21.719 1 92.56 582 GLY A CA 1
ATOM 4821 C C . GLY A 1 582 ? 12.742 -51.719 -21.688 1 92.56 582 GLY A C 1
ATOM 4822 O O . GLY A 1 582 ? 11.617 -52.156 -21.938 1 92.56 582 GLY A O 1
ATOM 4823 N N . ALA A 1 583 ? 13.023 -50.469 -21.391 1 94.5 583 ALA A N 1
ATOM 4824 C CA . ALA A 1 583 ? 11.93 -49.5 -21.391 1 94.5 583 ALA A CA 1
ATOM 4825 C C . ALA A 1 583 ? 11.211 -49.5 -22.734 1 94.5 583 ALA A C 1
ATOM 4827 O O . ALA A 1 583 ? 11.859 -49.469 -23.781 1 94.5 583 ALA A O 1
ATOM 4828 N N . ASP A 1 584 ? 9.836 -49.469 -22.719 1 95 584 ASP A N 1
ATOM 4829 C CA . ASP A 1 584 ? 9.125 -49.531 -24 1 95 584 ASP A CA 1
ATOM 4830 C C . ASP A 1 584 ? 7.793 -48.812 -23.922 1 95 584 ASP A C 1
ATOM 4832 O O . ASP A 1 584 ? 7.012 -48.812 -24.875 1 95 584 ASP A O 1
ATOM 4836 N N . LYS A 1 585 ? 7.621 -48.156 -22.797 1 97.12 585 LYS A N 1
ATOM 4837 C CA . LYS A 1 585 ? 6.324 -47.5 -22.594 1 97.12 585 LYS A CA 1
ATOM 4838 C C . LYS A 1 585 ? 6.293 -46.125 -23.25 1 97.12 585 LYS A C 1
ATOM 4840 O O . LYS A 1 585 ? 7.344 -45.531 -23.516 1 97.12 585 LYS A O 1
ATOM 4845 N N . ILE A 1 586 ? 5.027 -45.719 -23.609 1 97.88 586 ILE A N 1
ATOM 4846 C CA . ILE A 1 586 ? 4.707 -44.375 -24.094 1 97.88 586 ILE A CA 1
ATOM 4847 C C . ILE A 1 586 ? 3.801 -43.656 -23.094 1 97.88 586 ILE A C 1
ATOM 4849 O O . ILE A 1 586 ? 2.713 -44.156 -22.781 1 97.88 586 ILE A O 1
ATOM 4853 N N . THR A 1 587 ? 4.277 -42.531 -22.594 1 97.38 587 THR A N 1
ATOM 4854 C CA . THR A 1 587 ? 3.518 -41.844 -21.547 1 97.38 587 THR A CA 1
ATOM 4855 C C . THR A 1 587 ? 2.906 -40.562 -22.047 1 97.38 587 THR A C 1
ATOM 4857 O O . THR A 1 587 ? 3.574 -39.781 -22.734 1 97.38 587 THR A O 1
ATOM 4860 N N . TYR A 1 588 ? 1.624 -40.344 -21.812 1 96.25 588 TYR A N 1
ATOM 4861 C CA . TYR A 1 588 ? 0.956 -39.062 -22 1 96.25 588 TYR A CA 1
ATOM 4862 C C . TYR A 1 588 ? 0.623 -38.438 -20.656 1 96.25 588 TYR A C 1
ATOM 4864 O O . TYR A 1 588 ? -0.054 -39.031 -19.828 1 96.25 588 TYR A O 1
ATOM 4872 N N . MET A 1 589 ? 1.131 -37.219 -20.469 1 94.25 589 MET A N 1
ATOM 4873 C CA . MET A 1 589 ? 0.861 -36.469 -19.25 1 94.25 589 MET A CA 1
ATOM 4874 C C . MET A 1 589 ? 0.405 -35.062 -19.578 1 94.25 589 MET A C 1
ATOM 4876 O O . MET A 1 589 ? 1.222 -34.125 -19.641 1 94.25 589 MET A O 1
ATOM 4880 N N . PRO A 1 590 ? -0.894 -34.906 -19.672 1 92.19 590 PRO A N 1
ATOM 4881 C CA . PRO A 1 590 ? -1.36 -33.531 -19.922 1 92.19 590 PRO A CA 1
ATOM 4882 C C . PRO A 1 590 ? -1.142 -32.625 -18.719 1 92.19 590 PRO A C 1
ATOM 4884 O O . PRO A 1 590 ? -1.158 -33.062 -17.578 1 92.19 590 PRO A O 1
ATOM 4887 N N . THR A 1 591 ? -0.902 -31.344 -18.938 1 90.25 591 THR A N 1
ATOM 4888 C CA . THR A 1 591 ? -0.718 -30.344 -17.891 1 90.25 591 THR A CA 1
ATOM 4889 C C . THR A 1 591 ? -1.995 -30.188 -17.062 1 90.25 591 THR A C 1
ATOM 4891 O O . THR A 1 591 ? -3.094 -30.141 -17.625 1 90.25 591 THR A O 1
ATOM 4894 N N . TRP A 1 592 ? -1.752 -30.078 -15.805 1 83.12 592 TRP A N 1
ATOM 4895 C CA . TRP A 1 592 ? -2.873 -29.891 -14.898 1 83.12 592 TRP A CA 1
ATOM 4896 C C . TRP A 1 592 ? -3.568 -28.562 -15.164 1 83.12 592 TRP A C 1
ATOM 4898 O O . TRP A 1 592 ? -2.91 -27.547 -15.414 1 83.12 592 TRP A O 1
ATOM 4908 N N . ARG A 1 593 ? -4.875 -28.531 -15 1 85.69 593 ARG A N 1
ATOM 4909 C CA . ARG A 1 593 ? -5.695 -27.344 -15.25 1 85.69 593 ARG A CA 1
ATOM 4910 C C . ARG A 1 593 ? -6.344 -26.844 -13.969 1 85.69 593 ARG A C 1
ATOM 4912 O O . ARG A 1 593 ? -7.453 -27.266 -13.625 1 85.69 593 ARG A O 1
ATOM 4919 N N . PRO A 1 594 ? -5.664 -25.875 -13.359 1 77.31 594 PRO A N 1
ATOM 4920 C CA . PRO A 1 594 ? -6.156 -25.406 -12.062 1 77.31 594 PRO A CA 1
ATOM 4921 C C . PRO A 1 594 ? -7.562 -24.812 -12.141 1 77.31 594 PRO A C 1
ATOM 4923 O O . PRO A 1 594 ? -8.32 -24.891 -11.172 1 77.31 594 PRO A O 1
ATOM 4926 N N . TRP A 1 595 ? -7.992 -24.344 -13.352 1 75.69 595 TRP A N 1
ATOM 4927 C CA . TRP A 1 595 ? -9.289 -23.703 -13.516 1 75.69 595 TRP A CA 1
ATOM 4928 C C . TRP A 1 595 ? -10.414 -24.734 -13.539 1 75.69 595 TRP A C 1
ATOM 4930 O O . TRP A 1 595 ? -11.594 -24.375 -13.523 1 75.69 595 TRP A O 1
ATOM 4940 N N . GLU A 1 596 ? -10 -26.016 -13.469 1 79.12 596 GLU A N 1
ATOM 4941 C CA . GLU A 1 596 ? -11 -27.094 -13.477 1 79.12 596 GLU A CA 1
ATOM 4942 C C . GLU A 1 596 ? -10.992 -27.859 -12.156 1 79.12 596 GLU A C 1
ATOM 4944 O O . GLU A 1 596 ? -11.664 -28.891 -12.031 1 79.12 596 GLU A O 1
ATOM 4949 N N . GLU A 1 597 ? -10.188 -27.328 -11.18 1 75.81 597 GLU A N 1
ATOM 4950 C CA . GLU A 1 597 ? -9.977 -28.031 -9.922 1 75.81 597 GLU A CA 1
ATOM 4951 C C . GLU A 1 597 ? -11.281 -28.219 -9.156 1 75.81 597 GLU A C 1
ATOM 4953 O O . GLU A 1 597 ? -11.531 -29.297 -8.594 1 75.81 597 GLU A O 1
ATOM 4958 N N . ALA A 1 598 ? -12.117 -27.234 -9.148 1 66.62 598 ALA A N 1
ATOM 4959 C CA . ALA A 1 598 ? -13.383 -27.297 -8.43 1 66.62 598 ALA A CA 1
ATOM 4960 C C . ALA A 1 598 ? -14.273 -28.406 -8.992 1 66.62 598 ALA A C 1
ATOM 4962 O O . ALA A 1 598 ? -14.906 -29.156 -8.227 1 66.62 598 ALA A O 1
ATOM 4963 N N . GLU A 1 599 ? -14.273 -28.562 -10.258 1 72.38 599 GLU A N 1
ATOM 4964 C CA . GLU A 1 599 ? -15.07 -29.594 -10.906 1 72.38 599 GLU A CA 1
ATOM 4965 C C . GLU A 1 599 ? -14.57 -30.984 -10.562 1 72.38 599 GLU A C 1
ATOM 4967 O O . GLU A 1 599 ? -15.367 -31.891 -10.328 1 72.38 599 GLU A O 1
ATOM 4972 N N . VAL A 1 600 ? -13.305 -31.078 -10.43 1 73.75 600 VAL A N 1
ATOM 4973 C CA . VAL A 1 600 ? -12.688 -32.375 -10.117 1 73.75 600 VAL A CA 1
ATOM 4974 C C . VAL A 1 600 ? -13.031 -32.75 -8.688 1 73.75 600 VAL A C 1
ATOM 4976 O O . VAL A 1 600 ? -13.477 -33.875 -8.438 1 73.75 600 VAL A O 1
ATOM 4979 N N . PHE A 1 601 ? -12.93 -31.812 -7.891 1 66.44 601 PHE A N 1
ATOM 4980 C CA . PHE A 1 601 ? -13.148 -32.094 -6.477 1 66.44 601 PHE A CA 1
ATOM 4981 C C . PHE A 1 601 ? -14.625 -32.375 -6.199 1 66.44 601 PHE A C 1
ATOM 4983 O O . PHE A 1 601 ? -14.953 -33.156 -5.305 1 66.44 601 PHE A O 1
ATOM 4990 N N . ASN A 1 602 ? -15.539 -31.781 -7.094 1 63.97 602 ASN A N 1
ATOM 4991 C CA . ASN A 1 602 ? -16.969 -31.906 -6.871 1 63.97 602 ASN A CA 1
ATOM 4992 C C . ASN A 1 602 ? -17.562 -33.062 -7.668 1 63.97 602 ASN A C 1
ATOM 4994 O O . ASN A 1 602 ? -18.781 -33.188 -7.77 1 63.97 602 ASN A O 1
ATOM 4998 N N . GLY A 1 603 ? -16.734 -33.781 -8.297 1 66.75 603 GLY A N 1
ATOM 4999 C CA . GLY A 1 603 ? -17.156 -35 -8.93 1 66.75 603 GLY A CA 1
ATOM 5000 C C . GLY A 1 603 ? -17.609 -34.812 -10.367 1 66.75 603 GLY A C 1
ATOM 5001 O O . GLY A 1 603 ? -18.188 -35.719 -10.969 1 66.75 603 GLY A O 1
ATOM 5002 N N . HIS A 1 604 ? -17.5 -33.688 -10.922 1 74.19 604 HIS A N 1
ATOM 5003 C CA . HIS A 1 604 ? -17.844 -33.406 -12.32 1 74.19 604 HIS A CA 1
ATOM 5004 C C . HIS A 1 604 ? -16.625 -33.594 -13.227 1 74.19 604 HIS A C 1
ATOM 5006 O O . HIS A 1 604 ? -16.312 -32.719 -14.039 1 74.19 604 HIS A O 1
ATOM 5012 N N . ILE A 1 605 ? -16.016 -34.688 -13.211 1 77.88 605 ILE A N 1
ATOM 5013 C CA . ILE A 1 605 ? -14.719 -34.969 -13.812 1 77.88 605 ILE A CA 1
ATOM 5014 C C . ILE A 1 605 ? -14.867 -35.062 -15.336 1 77.88 605 ILE A C 1
ATOM 5016 O O . ILE A 1 605 ? -14.031 -34.531 -16.078 1 77.88 605 ILE A O 1
ATOM 5020 N N . GLU A 1 606 ? -15.938 -35.656 -15.836 1 77.75 606 GLU A N 1
ATOM 5021 C CA . GLU A 1 606 ? -16.109 -35.875 -17.266 1 77.75 606 GLU A CA 1
ATOM 5022 C C . GLU A 1 606 ? -16.375 -34.594 -18.016 1 77.75 606 GLU A C 1
ATOM 5024 O O . GLU A 1 606 ? -16.266 -34.531 -19.25 1 77.75 606 GLU A O 1
ATOM 5029 N N . GLU A 1 607 ? -16.625 -33.625 -17.203 1 74.69 607 GLU A N 1
ATOM 5030 C CA . GLU A 1 607 ? -16.938 -32.344 -17.812 1 74.69 607 GLU A CA 1
ATOM 5031 C C . GLU A 1 607 ? -15.672 -31.516 -18 1 74.69 607 GLU A C 1
ATOM 5033 O O . GLU A 1 607 ? -15.703 -30.469 -18.656 1 74.69 607 GLU A O 1
ATOM 5038 N N . THR A 1 608 ? -14.609 -32.031 -17.625 1 82.56 608 THR A N 1
ATOM 5039 C CA . THR A 1 608 ? -13.375 -31.281 -17.703 1 82.56 608 THR A CA 1
ATOM 5040 C C . THR A 1 608 ? -12.664 -31.516 -19.031 1 82.56 608 THR A C 1
ATOM 5042 O O . THR A 1 608 ? -12.727 -32.625 -19.578 1 82.56 608 THR A O 1
ATOM 5045 N N . THR A 1 609 ? -12.086 -30.469 -19.594 1 85.69 609 THR A N 1
ATOM 5046 C CA . THR A 1 609 ? -11.266 -30.609 -20.797 1 85.69 609 THR A CA 1
ATOM 5047 C C . THR A 1 609 ? -10.062 -31.516 -20.516 1 85.69 609 THR A C 1
ATOM 5049 O O . THR A 1 609 ? -9.539 -32.156 -21.438 1 85.69 609 THR A O 1
ATOM 5052 N N . TYR A 1 610 ? -9.617 -31.594 -19.312 1 88.62 610 TYR A N 1
ATOM 5053 C CA . TYR A 1 610 ? -8.555 -32.5 -18.891 1 88.62 610 TYR A CA 1
ATOM 5054 C C . TYR A 1 610 ? -8.922 -33.938 -19.172 1 88.62 610 TYR A C 1
ATOM 5056 O O . TYR A 1 610 ? -8.156 -34.688 -19.812 1 88.62 610 TYR A O 1
ATOM 5064 N N . TYR A 1 611 ? -10.109 -34.281 -18.797 1 85.56 611 TYR A N 1
ATOM 5065 C CA . TYR A 1 611 ? -10.625 -35.625 -19.031 1 85.56 611 TYR A CA 1
ATOM 5066 C C . TYR A 1 611 ? -10.773 -35.875 -20.531 1 85.56 611 TYR A C 1
ATOM 5068 O O . TYR A 1 611 ? -10.398 -36.969 -21.016 1 85.56 611 TYR A O 1
ATOM 5076 N N . GLN A 1 612 ? -11.266 -34.969 -21.266 1 85.81 612 GLN A N 1
ATOM 5077 C CA . GLN A 1 612 ? -11.477 -35.125 -22.688 1 85.81 612 GLN A CA 1
ATOM 5078 C C . GLN A 1 612 ? -10.156 -35.375 -23.422 1 85.81 612 GLN A C 1
ATOM 5080 O O . GLN A 1 612 ? -10.062 -36.219 -24.312 1 85.81 612 GLN A O 1
ATOM 5085 N N . SER A 1 613 ? -9.188 -34.625 -23.094 1 90.94 613 SER A N 1
ATOM 5086 C CA . SER A 1 613 ? -7.871 -34.75 -23.719 1 90.94 613 SER A CA 1
ATOM 5087 C C . SER A 1 613 ? -7.312 -36.156 -23.516 1 90.94 613 SER A C 1
ATOM 5089 O O . SER A 1 613 ? -6.77 -36.75 -24.453 1 90.94 613 SER A O 1
ATOM 5091 N N . ILE A 1 614 ? -7.441 -36.688 -22.328 1 91.06 614 ILE A N 1
ATOM 5092 C CA . ILE A 1 614 ? -6.953 -38.031 -22.016 1 91.06 614 ILE A CA 1
ATOM 5093 C C . ILE A 1 614 ? -7.703 -39.062 -22.844 1 91.06 614 ILE A C 1
ATOM 5095 O O . ILE A 1 614 ? -7.086 -39.938 -23.469 1 91.06 614 ILE A O 1
ATOM 5099 N N . MET A 1 615 ? -8.984 -38.875 -22.969 1 88.25 615 MET A N 1
ATOM 5100 C CA . MET A 1 615 ? -9.805 -39.844 -23.688 1 88.25 615 MET A CA 1
ATOM 5101 C C . MET A 1 615 ? -9.484 -39.812 -25.188 1 88.25 615 MET A C 1
ATOM 5103 O O . MET A 1 615 ? -9.445 -40.844 -25.844 1 88.25 615 MET A O 1
ATOM 5107 N N . GLU A 1 616 ? -9.258 -38.688 -25.672 1 92.25 616 GLU A N 1
ATOM 5108 C CA . GLU A 1 616 ? -8.922 -38.531 -27.094 1 92.25 616 GLU A CA 1
ATOM 5109 C C . GLU A 1 616 ? -7.621 -39.281 -27.422 1 92.25 616 GLU A C 1
ATOM 5111 O O . GLU A 1 616 ? -7.535 -39.969 -28.438 1 92.25 616 GLU A O 1
ATOM 5116 N N . VAL A 1 617 ? -6.645 -39.125 -26.594 1 95.19 617 VAL A N 1
ATOM 5117 C CA . VAL A 1 617 ? -5.355 -39.781 -26.828 1 95.19 617 VAL A CA 1
ATOM 5118 C C . VAL A 1 617 ? -5.516 -41.312 -26.688 1 95.19 617 VAL A C 1
ATOM 5120 O O . VAL A 1 617 ? -5.004 -42.062 -27.516 1 95.19 617 VAL A O 1
ATOM 5123 N N . ILE A 1 618 ? -6.277 -41.719 -25.656 1 93.62 618 ILE A N 1
ATOM 5124 C CA . ILE A 1 618 ? -6.508 -43.156 -25.438 1 93.62 618 ILE A CA 1
ATOM 5125 C C . ILE A 1 618 ? -7.16 -43.781 -26.672 1 93.62 618 ILE A C 1
ATOM 5127 O O . ILE A 1 618 ? -6.707 -44.781 -27.172 1 93.62 618 ILE A O 1
ATOM 5131 N N . GLU A 1 619 ? -8.148 -43.156 -27.172 1 93.06 619 GLU A N 1
ATOM 5132 C CA . GLU A 1 619 ? -8.883 -43.656 -28.328 1 93.06 619 GLU A CA 1
ATOM 5133 C C . GLU A 1 619 ? -7.996 -43.688 -29.578 1 93.06 619 GLU A C 1
ATOM 5135 O O . GLU A 1 619 ? -8.055 -44.656 -30.359 1 93.06 619 GLU A O 1
ATOM 5140 N N . ALA A 1 620 ? -7.23 -42.688 -29.75 1 95.88 620 ALA A N 1
ATOM 5141 C CA . ALA A 1 620 ? -6.316 -42.656 -30.891 1 95.88 620 ALA A CA 1
ATOM 5142 C C . ALA A 1 620 ? -5.312 -43.781 -30.844 1 95.88 620 ALA A C 1
ATOM 5144 O O . ALA A 1 620 ? -5.039 -44.438 -31.859 1 95.88 620 ALA A O 1
ATOM 5145 N N . PHE A 1 621 ? -4.75 -44.062 -29.719 1 96.75 621 PHE A N 1
ATOM 5146 C CA . PHE A 1 621 ? -3.762 -45.125 -29.562 1 96.75 621 PHE A CA 1
ATOM 5147 C C . PHE A 1 621 ? -4.41 -46.5 -29.719 1 96.75 621 PHE A C 1
ATOM 5149 O O . PHE A 1 621 ? -3.803 -47.406 -30.25 1 96.75 621 PHE A O 1
ATOM 5156 N N . GLU A 1 622 ? -5.609 -46.594 -29.203 1 94.44 622 GLU A N 1
ATOM 5157 C CA . GLU A 1 622 ? -6.348 -47.844 -29.375 1 94.44 622 GLU A CA 1
ATOM 5158 C C . GLU A 1 622 ? -6.559 -48.156 -30.859 1 94.44 622 GLU A C 1
ATOM 5160 O O . GLU A 1 622 ? -6.312 -49.281 -31.297 1 94.44 622 GLU A O 1
ATOM 5165 N N . LYS A 1 623 ? -6.906 -47.188 -31.562 1 95.88 623 LYS A N 1
ATOM 5166 C CA . LYS A 1 623 ? -7.125 -47.312 -33 1 95.88 623 LYS A CA 1
ATOM 5167 C C . LYS A 1 623 ? -5.828 -47.688 -33.719 1 95.88 623 LYS A C 1
ATOM 5169 O O . LYS A 1 623 ? -5.844 -48.406 -34.719 1 95.88 623 LYS A O 1
ATOM 5174 N N . ALA A 1 624 ? -4.734 -47.25 -33.219 1 96.5 624 ALA A N 1
ATOM 5175 C CA . ALA A 1 624 ? -3.436 -47.438 -33.875 1 96.5 624 ALA A CA 1
ATOM 5176 C C . ALA A 1 624 ? -2.779 -48.75 -33.406 1 96.5 624 ALA A C 1
ATOM 5178 O O . ALA A 1 624 ? -1.682 -49.094 -33.844 1 96.5 624 ALA A O 1
ATOM 5179 N N . GLY A 1 625 ? -3.35 -49.469 -32.469 1 95.19 625 GLY A N 1
ATOM 5180 C CA . GLY A 1 625 ? -2.801 -50.688 -31.938 1 95.19 625 GLY A CA 1
ATOM 5181 C C . GLY A 1 625 ? -1.64 -50.469 -30.984 1 95.19 625 GLY A C 1
ATOM 5182 O O . GLY A 1 625 ? -0.729 -51.312 -30.906 1 95.19 625 GLY A O 1
ATOM 5183 N N . LEU A 1 626 ? -1.598 -49.375 -30.312 1 95.88 626 LEU A N 1
ATOM 5184 C CA . LEU A 1 626 ? -0.482 -49 -29.438 1 95.88 626 LEU A CA 1
ATOM 5185 C C . LEU A 1 626 ? -0.93 -48.938 -27.984 1 95.88 626 LEU A C 1
ATOM 5187 O O . LEU A 1 626 ? -0.172 -48.469 -27.125 1 95.88 626 LEU A O 1
ATOM 5191 N N . LEU A 1 627 ? -2.152 -49.312 -27.625 1 94.69 627 LEU A N 1
ATOM 5192 C CA . LEU A 1 627 ? -2.744 -49.156 -26.312 1 94.69 627 LEU A CA 1
ATOM 5193 C C . LEU A 1 627 ? -1.938 -49.906 -25.25 1 94.69 627 LEU A C 1
ATOM 5195 O O . LEU A 1 627 ? -1.82 -49.438 -24.109 1 94.69 627 LEU A O 1
ATOM 5199 N N . SER A 1 628 ? -1.384 -51.031 -25.656 1 93.69 628 SER A N 1
ATOM 5200 C CA . SER A 1 628 ? -0.648 -51.844 -24.703 1 93.69 628 SER A CA 1
ATOM 5201 C C . SER A 1 628 ? 0.623 -51.156 -24.219 1 93.69 628 SER A C 1
ATOM 5203 O O . SER A 1 628 ? 1.153 -51.469 -23.156 1 93.69 628 SER A O 1
ATOM 5205 N N . ARG A 1 629 ? 1.068 -50.188 -24.922 1 95.69 629 ARG A N 1
ATOM 5206 C CA . ARG A 1 629 ? 2.291 -49.5 -24.562 1 95.69 629 ARG A CA 1
ATOM 5207 C C . ARG A 1 629 ? 1.973 -48.156 -23.906 1 95.69 629 ARG A C 1
ATOM 5209 O O . ARG A 1 629 ? 2.855 -47.5 -23.328 1 95.69 629 ARG A O 1
ATOM 5216 N N . LEU A 1 630 ? 0.716 -47.812 -23.984 1 95.94 630 LEU A N 1
ATOM 5217 C CA . LEU A 1 630 ? 0.33 -46.469 -23.516 1 95.94 630 LEU A CA 1
ATOM 5218 C C . LEU A 1 630 ? 0.14 -46.469 -22 1 95.94 630 LEU A C 1
ATOM 5220 O O . LEU A 1 630 ? -0.457 -47.406 -21.453 1 95.94 630 LEU A O 1
ATOM 5224 N N . GLN A 1 631 ? 0.674 -45.469 -21.344 1 94 631 GLN A N 1
ATOM 5225 C CA . GLN A 1 631 ? 0.341 -45.188 -19.953 1 94 631 GLN A CA 1
ATOM 5226 C C . GLN A 1 631 ? -0.014 -43.719 -19.75 1 94 631 GLN A C 1
ATOM 5228 O O . GLN A 1 631 ? 0.527 -42.844 -20.438 1 94 631 GLN A O 1
ATOM 5233 N N . ILE A 1 632 ? -0.986 -43.5 -18.906 1 92.06 632 ILE A N 1
ATOM 5234 C CA . ILE A 1 632 ? -1.471 -42.156 -18.609 1 92.06 632 ILE A CA 1
ATOM 5235 C C . ILE A 1 632 ? -1.016 -41.75 -17.219 1 92.06 632 ILE A C 1
ATOM 5237 O O . ILE A 1 632 ? -1.313 -42.406 -16.234 1 92.06 632 ILE A O 1
ATOM 5241 N N . ALA A 1 633 ? -0.219 -40.688 -17.203 1 89.69 633 ALA A N 1
ATOM 5242 C CA . ALA A 1 633 ? 0.176 -40.094 -15.93 1 89.69 633 ALA A CA 1
ATOM 5243 C C . ALA A 1 633 ? -0.69 -38.875 -15.594 1 89.69 633 ALA A C 1
ATOM 5245 O O . ALA A 1 633 ? -0.454 -37.781 -16.109 1 89.69 633 ALA A O 1
ATOM 5246 N N . ALA A 1 634 ? -1.735 -39.094 -14.852 1 79.5 634 ALA A N 1
ATOM 5247 C CA . ALA A 1 634 ? -2.656 -38 -14.5 1 79.5 634 ALA A CA 1
ATOM 5248 C C . ALA A 1 634 ? -2.23 -37.312 -13.203 1 79.5 634 ALA A C 1
ATOM 5250 O O . ALA A 1 634 ? -1.535 -37.938 -12.375 1 79.5 634 ALA A O 1
ATOM 5251 N N . HIS A 1 635 ? -2.488 -36.031 -13.094 1 73.25 635 HIS A N 1
ATOM 5252 C CA . HIS A 1 635 ? -2.209 -35.281 -11.875 1 73.25 635 HIS A CA 1
ATOM 5253 C C . HIS A 1 635 ? -2.887 -35.938 -10.672 1 73.25 635 HIS A C 1
ATOM 5255 O O . HIS A 1 635 ? -3.996 -36.438 -10.781 1 73.25 635 HIS A O 1
ATOM 5261 N N . ASN A 1 636 ? -2.227 -35.812 -9.57 1 62.41 636 ASN A N 1
ATOM 5262 C CA . ASN A 1 636 ? -2.658 -36.5 -8.359 1 62.41 636 ASN A CA 1
ATOM 5263 C C . ASN A 1 636 ? -4.086 -36.094 -7.98 1 62.41 636 ASN A C 1
ATOM 5265 O O . ASN A 1 636 ? -4.887 -36.969 -7.613 1 62.41 636 ASN A O 1
ATOM 5269 N N . LYS A 1 637 ? -4.363 -34.844 -8.172 1 62.12 637 LYS A N 1
ATOM 5270 C CA . LYS A 1 637 ? -5.684 -34.312 -7.82 1 62.12 637 LYS A CA 1
ATOM 5271 C C . LYS A 1 637 ? -6.77 -34.969 -8.68 1 62.12 637 LYS A C 1
ATOM 5273 O O . LYS A 1 637 ? -7.914 -35.094 -8.242 1 62.12 637 LYS A O 1
ATOM 5278 N N . PHE A 1 638 ? -6.41 -35.406 -9.828 1 68.81 638 PHE A N 1
ATOM 5279 C CA . PHE A 1 638 ? -7.336 -36 -10.789 1 68.81 638 PHE A CA 1
ATOM 5280 C C . PHE A 1 638 ? -7.418 -37.5 -10.617 1 68.81 638 PHE A C 1
ATOM 5282 O O . PHE A 1 638 ? -8.516 -38.094 -10.602 1 68.81 638 PHE A O 1
ATOM 5289 N N . SER A 1 639 ? -6.25 -38.062 -10.367 1 65.81 639 SER A N 1
ATOM 5290 C CA . SER A 1 639 ? -6.176 -39.531 -10.32 1 65.81 639 SER A CA 1
ATOM 5291 C C . SER A 1 639 ? -7.023 -40.094 -9.188 1 65.81 639 SER A C 1
ATOM 5293 O O . SER A 1 639 ? -7.699 -41.094 -9.352 1 65.81 639 SER A O 1
ATOM 5295 N N . GLN A 1 640 ? -6.98 -39.344 -8.141 1 63.03 640 GLN A N 1
ATOM 5296 C CA . GLN A 1 640 ? -7.715 -39.781 -6.965 1 63.03 640 GLN A CA 1
ATOM 5297 C C . GLN A 1 640 ? -9.219 -39.844 -7.238 1 63.03 640 GLN A C 1
ATOM 5299 O O . GLN A 1 640 ? -9.922 -40.688 -6.695 1 63.03 640 GLN A O 1
ATOM 5304 N N . TYR A 1 641 ? -9.68 -39.031 -8.125 1 63.88 641 TYR A N 1
ATOM 5305 C CA . TYR A 1 641 ? -11.125 -38.906 -8.32 1 63.88 641 TYR A CA 1
ATOM 5306 C C . TYR A 1 641 ? -11.562 -39.594 -9.602 1 63.88 641 TYR A C 1
ATOM 5308 O O . TYR A 1 641 ? -12.727 -40 -9.734 1 63.88 641 TYR A O 1
ATOM 5316 N N . ALA A 1 642 ? -10.656 -39.812 -10.492 1 62.47 642 ALA A N 1
ATOM 5317 C CA . ALA A 1 642 ? -11.055 -40.125 -11.859 1 62.47 642 ALA A CA 1
ATOM 5318 C C . ALA A 1 642 ? -10.938 -41.625 -12.133 1 62.47 642 ALA A C 1
ATOM 5320 O O . ALA A 1 642 ? -11.477 -42.125 -13.117 1 62.47 642 ALA A O 1
ATOM 5321 N N . LYS A 1 643 ? -10.273 -42.375 -11.266 1 61.12 643 LYS A N 1
ATOM 5322 C CA . LYS A 1 643 ? -10.016 -43.781 -11.594 1 61.12 643 LYS A CA 1
ATOM 5323 C C . LYS A 1 643 ? -11.305 -44.5 -11.93 1 61.12 643 LYS A C 1
ATOM 5325 O O . LYS A 1 643 ? -11.359 -45.281 -12.891 1 61.12 643 LYS A O 1
ATOM 5330 N N . ASN A 1 644 ? -12.336 -44.188 -11.234 1 63.66 644 ASN A N 1
ATOM 5331 C CA . ASN A 1 644 ? -13.586 -44.906 -11.422 1 63.66 644 ASN A CA 1
ATOM 5332 C C . ASN A 1 644 ? -14.305 -44.469 -12.695 1 63.66 644 ASN A C 1
ATOM 5334 O O . ASN A 1 644 ? -15.219 -45.156 -13.164 1 63.66 644 ASN A O 1
ATOM 5338 N N . HIS A 1 645 ? -13.828 -43.469 -13.227 1 67.56 645 HIS A N 1
ATOM 5339 C CA . HIS A 1 645 ? -14.539 -42.906 -14.367 1 67.56 645 HIS A CA 1
ATOM 5340 C C . HIS A 1 645 ? -13.977 -43.438 -15.68 1 67.56 645 HIS A C 1
ATOM 5342 O O . HIS A 1 645 ? -14.555 -43.219 -16.75 1 67.56 645 HIS A O 1
ATOM 5348 N N . PHE A 1 646 ? -12.859 -44.125 -15.633 1 72.69 646 PHE A N 1
ATOM 5349 C CA . PHE A 1 646 ? -12.234 -44.594 -16.875 1 72.69 646 PHE A CA 1
ATOM 5350 C C . PHE A 1 646 ? -12.477 -46.094 -17.062 1 72.69 646 PHE A C 1
ATOM 5352 O O . PHE A 1 646 ? -12.07 -46.656 -18.078 1 72.69 646 PHE A O 1
ATOM 5359 N N . ASN A 1 647 ? -13.289 -46.719 -16.359 1 71.5 647 ASN A N 1
ATOM 5360 C CA . ASN A 1 647 ? -13.797 -48.094 -16.438 1 71.5 647 ASN A CA 1
ATOM 5361 C C . ASN A 1 647 ? -12.75 -49.031 -16.984 1 71.5 647 ASN A C 1
ATOM 5363 O O . ASN A 1 647 ? -11.797 -49.406 -16.297 1 71.5 647 ASN A O 1
ATOM 5367 N N . LYS A 1 648 ? -12.828 -49.25 -18.406 1 76.75 648 LYS A N 1
ATOM 5368 C CA . LYS A 1 648 ? -12.047 -50.25 -19.109 1 76.75 648 LYS A CA 1
ATOM 5369 C C . LYS A 1 648 ? -10.594 -49.844 -19.25 1 76.75 648 LYS A C 1
ATOM 5371 O O . LYS A 1 648 ? -9.719 -50.656 -19.516 1 76.75 648 LYS A O 1
ATOM 5376 N N . TYR A 1 649 ? -10.234 -48.656 -18.953 1 83.12 649 TYR A N 1
ATOM 5377 C CA . TYR A 1 649 ? -8.875 -48.156 -19.172 1 83.12 649 TYR A CA 1
ATOM 5378 C C . TYR A 1 649 ? -8.156 -47.938 -17.844 1 83.12 649 TYR A C 1
ATOM 5380 O O . TYR A 1 649 ? -7.125 -47.25 -17.797 1 83.12 649 TYR A O 1
ATOM 5388 N N . ASN A 1 650 ? -8.625 -48.375 -16.75 1 78.75 650 ASN A N 1
ATOM 5389 C CA . ASN A 1 650 ? -8.078 -48.125 -15.422 1 78.75 650 ASN A CA 1
ATOM 5390 C C . ASN A 1 650 ? -6.648 -48.625 -15.297 1 78.75 650 ASN A C 1
ATOM 5392 O O . ASN A 1 650 ? -5.84 -48.062 -14.57 1 78.75 650 ASN A O 1
ATOM 5396 N N . ASP A 1 651 ? -6.293 -49.625 -16.078 1 80.62 651 ASP A N 1
ATOM 5397 C CA . ASP A 1 651 ? -5.012 -50.312 -15.906 1 80.62 651 ASP A CA 1
ATOM 5398 C C . ASP A 1 651 ? -3.873 -49.5 -16.516 1 80.62 651 ASP A C 1
ATOM 5400 O O . ASP A 1 651 ? -2.701 -49.75 -16.234 1 80.62 651 ASP A O 1
ATOM 5404 N N . ILE A 1 652 ? -4.172 -48.531 -17.328 1 87.25 652 ILE A N 1
ATOM 5405 C CA . ILE A 1 652 ? -3.096 -47.812 -18 1 87.25 652 ILE A CA 1
ATOM 5406 C C . ILE A 1 652 ? -2.779 -46.531 -17.234 1 87.25 652 ILE A C 1
ATOM 5408 O O . ILE A 1 652 ? -1.907 -45.75 -17.625 1 87.25 652 ILE A O 1
ATOM 5412 N N . PHE A 1 653 ? -3.422 -46.281 -16.141 1 86.19 653 PHE A N 1
ATOM 5413 C CA . PHE A 1 653 ? -3.178 -45.094 -15.352 1 86.19 653 PHE A CA 1
ATOM 5414 C C . PHE A 1 653 ? -2.078 -45.344 -14.32 1 86.19 653 PHE A C 1
ATOM 5416 O O . PHE A 1 653 ? -2.041 -46.406 -13.688 1 86.19 653 PHE A O 1
ATOM 5423 N N . VAL A 1 654 ? -1.207 -44.344 -14.328 1 84.19 654 VAL A N 1
ATOM 5424 C CA . VAL A 1 654 ? -0.14 -44.344 -13.328 1 84.19 654 VAL A CA 1
ATOM 5425 C C . VAL A 1 654 ? -0.34 -43.219 -12.336 1 84.19 654 VAL A C 1
ATOM 5427 O O . VAL A 1 654 ? -0.523 -42.062 -12.734 1 84.19 654 VAL A O 1
ATOM 5430 N N . GLU A 1 655 ? -0.323 -43.5 -11.125 1 72.12 655 GLU A N 1
ATOM 5431 C CA . GLU A 1 655 ? -0.651 -42.531 -10.078 1 72.12 655 GLU A CA 1
ATOM 5432 C C . GLU A 1 655 ? 0.459 -41.5 -9.906 1 72.12 655 GLU A C 1
ATOM 5434 O O . GLU A 1 655 ? 0.188 -40.312 -9.773 1 72.12 655 GLU A O 1
ATOM 5439 N N . ASP A 1 656 ? 1.67 -41.969 -9.938 1 75.38 656 ASP A N 1
ATOM 5440 C CA . ASP A 1 656 ? 2.791 -41.031 -9.75 1 75.38 656 ASP A CA 1
ATOM 5441 C C . ASP A 1 656 ? 3.559 -40.844 -11.055 1 75.38 656 ASP A C 1
ATOM 5443 O O . ASP A 1 656 ? 4.219 -41.75 -11.547 1 75.38 656 ASP A O 1
ATOM 5447 N N . PRO A 1 657 ? 3.492 -39.688 -11.508 1 80.38 657 PRO A N 1
ATOM 5448 C CA . PRO A 1 657 ? 4.152 -39.406 -12.789 1 80.38 657 PRO A CA 1
ATOM 5449 C C . PRO A 1 657 ? 5.645 -39.75 -12.766 1 80.38 657 PRO A C 1
ATOM 5451 O O . PRO A 1 657 ? 6.234 -40.062 -13.797 1 80.38 657 PRO A O 1
ATOM 5454 N N . THR A 1 658 ? 6.32 -39.656 -11.625 1 80 658 THR A N 1
ATOM 5455 C CA . THR A 1 658 ? 7.754 -39.906 -11.547 1 80 658 THR A CA 1
ATOM 5456 C C . THR A 1 658 ? 8.055 -41.375 -11.875 1 80 658 THR A C 1
ATOM 5458 O O . THR A 1 658 ? 9.164 -41.688 -12.305 1 80 658 THR A O 1
ATOM 5461 N N . ASP A 1 659 ? 7.109 -42.156 -11.797 1 82.56 659 ASP A N 1
ATOM 5462 C CA . ASP A 1 659 ? 7.27 -43.594 -12.07 1 82.56 659 ASP A CA 1
ATOM 5463 C C . ASP A 1 659 ? 7.316 -43.875 -13.578 1 82.56 659 ASP A C 1
ATOM 5465 O O . ASP A 1 659 ? 7.727 -44.938 -14.008 1 82.56 659 ASP A O 1
ATOM 5469 N N . THR A 1 660 ? 6.922 -42.875 -14.266 1 92.44 660 THR A N 1
ATOM 5470 C CA . THR A 1 660 ? 6.867 -43.062 -15.711 1 92.44 660 THR A CA 1
ATOM 5471 C C . THR A 1 660 ? 8.172 -42.625 -16.375 1 92.44 660 THR A C 1
ATOM 5473 O O . THR A 1 660 ? 8.43 -42.938 -17.531 1 92.44 660 THR A O 1
ATOM 5476 N N . LEU A 1 661 ? 8.977 -41.938 -15.641 1 94.25 661 LEU A N 1
ATOM 5477 C CA . LEU A 1 661 ? 10.156 -41.312 -16.234 1 94.25 661 LEU A CA 1
ATOM 5478 C C . LEU A 1 661 ? 11.203 -42.344 -16.594 1 94.25 661 LEU A C 1
ATOM 5480 O O . LEU A 1 661 ? 11.969 -42.156 -17.547 1 94.25 661 LEU A O 1
ATOM 5484 N N . LYS A 1 662 ? 11.164 -43.469 -15.945 1 93.88 662 LYS A N 1
ATOM 5485 C CA . LYS A 1 662 ? 12.234 -44.438 -16.125 1 93.88 662 LYS A CA 1
ATOM 5486 C C . LYS A 1 662 ? 11.859 -45.5 -17.172 1 93.88 662 LYS A C 1
ATOM 5488 O O . LYS A 1 662 ? 12.734 -46.156 -17.719 1 93.88 662 LYS A O 1
ATOM 5493 N N . ASN A 1 663 ? 10.617 -45.594 -17.469 1 95.38 663 ASN A N 1
ATOM 5494 C CA . ASN A 1 663 ? 10.242 -46.688 -18.375 1 95.38 663 ASN A CA 1
ATOM 5495 C C . ASN A 1 663 ? 9.617 -46.156 -19.656 1 95.38 663 ASN A C 1
ATOM 5497 O O . ASN A 1 663 ? 9.172 -46.938 -20.5 1 95.38 663 ASN A O 1
ATOM 5501 N N . SER A 1 664 ? 9.625 -44.906 -19.812 1 97 664 SER A N 1
ATOM 5502 C CA . SER A 1 664 ? 9 -44.312 -21 1 97 664 SER A CA 1
ATOM 5503 C C . SER A 1 664 ? 10.047 -43.969 -22.047 1 97 664 SER A C 1
ATOM 5505 O O . SER A 1 664 ? 10.883 -43.094 -21.844 1 97 664 SER A O 1
ATOM 5507 N N . VAL A 1 665 ? 9.922 -44.562 -23.188 1 97.38 665 VAL A N 1
ATOM 5508 C CA . VAL A 1 665 ? 10.852 -44.281 -24.266 1 97.38 665 VAL A CA 1
ATOM 5509 C C . VAL A 1 665 ? 10.344 -43.062 -25.078 1 97.38 665 VAL A C 1
ATOM 5511 O O . VAL A 1 665 ? 11.117 -42.438 -25.781 1 97.38 665 VAL A O 1
ATOM 5514 N N . ILE A 1 666 ? 9.055 -42.875 -25.047 1 98.12 666 ILE A N 1
ATOM 5515 C CA . ILE A 1 666 ? 8.43 -41.688 -25.594 1 98.12 666 ILE A CA 1
ATOM 5516 C C . ILE A 1 666 ? 7.629 -40.969 -24.516 1 98.12 666 ILE A C 1
ATOM 5518 O O . ILE A 1 666 ? 6.938 -41.594 -23.719 1 98.12 666 ILE A O 1
ATOM 5522 N N . TYR A 1 667 ? 7.762 -39.656 -24.438 1 97.94 667 TYR A N 1
ATOM 5523 C CA . TYR A 1 667 ? 7.004 -38.875 -23.484 1 97.94 667 TYR A CA 1
ATOM 5524 C C . TYR A 1 667 ? 6.223 -37.781 -24.188 1 97.94 667 TYR A C 1
ATOM 5526 O O . TYR A 1 667 ? 6.785 -37 -24.953 1 97.94 667 TYR A O 1
ATOM 5534 N N . ILE A 1 668 ? 4.891 -37.688 -23.953 1 97.88 668 ILE A N 1
ATOM 5535 C CA . ILE A 1 668 ? 3.984 -36.781 -24.625 1 97.88 668 ILE A CA 1
ATOM 5536 C C . ILE A 1 668 ? 3.344 -35.844 -23.609 1 97.88 668 ILE A C 1
ATOM 5538 O O . ILE A 1 668 ? 2.854 -36.281 -22.562 1 97.88 668 ILE A O 1
ATOM 5542 N N . THR A 1 669 ? 3.418 -34.594 -23.828 1 96.44 669 THR A N 1
ATOM 5543 C CA . THR A 1 669 ? 2.715 -33.625 -23 1 96.44 669 THR A CA 1
ATOM 5544 C C . THR A 1 669 ? 2.334 -32.375 -23.812 1 96.44 669 THR A C 1
ATOM 5546 O O . THR A 1 669 ? 2.674 -32.281 -25 1 96.44 669 THR A O 1
ATOM 5549 N N . ASP A 1 670 ? 1.541 -31.531 -23.297 1 94.75 670 ASP A N 1
ATOM 5550 C CA . ASP A 1 670 ? 1.238 -30.25 -23.953 1 94.75 670 ASP A CA 1
ATOM 5551 C C . ASP A 1 670 ? 2.242 -29.188 -23.531 1 94.75 670 ASP A C 1
ATOM 5553 O O . ASP A 1 670 ? 3.16 -28.859 -24.297 1 94.75 670 ASP A O 1
ATOM 5557 N N . ILE A 1 671 ? 2.195 -28.766 -22.25 1 92.5 671 ILE A N 1
ATOM 5558 C CA . ILE A 1 671 ? 3.146 -27.734 -21.859 1 92.5 671 ILE A CA 1
ATOM 5559 C C . ILE A 1 671 ? 3.701 -28.031 -20.469 1 92.5 671 ILE A C 1
ATOM 5561 O O . ILE A 1 671 ? 4.078 -27.125 -19.719 1 92.5 671 ILE A O 1
ATOM 5565 N N . SER A 1 672 ? 3.689 -29.234 -20.031 1 91.94 672 SER A N 1
ATOM 5566 C CA . SER A 1 672 ? 4.238 -29.609 -18.734 1 91.94 672 SER A CA 1
ATOM 5567 C C . SER A 1 672 ? 5.762 -29.656 -18.766 1 91.94 672 SER A C 1
ATOM 5569 O O . SER A 1 672 ? 6.348 -30.188 -19.719 1 91.94 672 SER A O 1
ATOM 5571 N N . SER A 1 673 ? 6.316 -29.219 -17.703 1 92.31 673 SER A N 1
ATOM 5572 C CA . SER A 1 673 ? 7.77 -29.156 -17.625 1 92.31 673 SER A CA 1
ATOM 5573 C C . SER A 1 673 ? 8.359 -30.547 -17.375 1 92.31 673 SER A C 1
ATOM 5575 O O . SER A 1 673 ? 9.57 -30.75 -17.516 1 92.31 673 SER A O 1
ATOM 5577 N N . ILE A 1 674 ? 7.566 -31.578 -17.094 1 92.69 674 ILE A N 1
ATOM 5578 C CA . ILE A 1 674 ? 8.055 -32.906 -16.828 1 92.69 674 ILE A CA 1
ATOM 5579 C C . ILE A 1 674 ? 8.758 -33.469 -18.062 1 92.69 674 ILE A C 1
ATOM 5581 O O . ILE A 1 674 ? 9.562 -34.406 -17.969 1 92.69 674 ILE A O 1
ATOM 5585 N N . ILE A 1 675 ? 8.438 -32.906 -19.188 1 95.38 675 ILE A N 1
ATOM 5586 C CA . ILE A 1 675 ? 9.031 -33.375 -20.438 1 95.38 675 ILE A CA 1
ATOM 5587 C C . ILE A 1 675 ? 10.539 -33.156 -20.406 1 95.38 675 ILE A C 1
ATOM 5589 O O . ILE A 1 675 ? 11.289 -33.938 -21 1 95.38 675 ILE A O 1
ATOM 5593 N N . PHE A 1 676 ? 11.023 -32.188 -19.719 1 96.44 676 PHE A N 1
ATOM 5594 C CA . PHE A 1 676 ? 12.453 -31.938 -19.609 1 96.44 676 PHE A CA 1
ATOM 5595 C C . PHE A 1 676 ? 13.117 -33.031 -18.781 1 96.44 676 PHE A C 1
ATOM 5597 O O . PHE A 1 676 ? 14.234 -33.469 -19.078 1 96.44 676 PHE A O 1
ATOM 5604 N N . ASP A 1 677 ? 12.406 -33.438 -17.734 1 96 677 ASP A N 1
ATOM 5605 C CA . ASP A 1 677 ? 12.875 -34.625 -17 1 96 677 ASP A CA 1
ATOM 5606 C C . ASP A 1 677 ? 12.961 -35.844 -17.891 1 96 677 ASP A C 1
ATOM 5608 O O . ASP A 1 677 ? 13.953 -36.562 -17.859 1 96 677 ASP A O 1
ATOM 5612 N N . ALA A 1 678 ? 11.969 -36.031 -18.672 1 96.31 678 ALA A N 1
ATOM 5613 C CA . ALA A 1 678 ? 11.891 -37.219 -19.547 1 96.31 678 ALA A CA 1
ATOM 5614 C C . ALA A 1 678 ? 13.039 -37.219 -20.547 1 96.31 678 ALA A C 1
ATOM 5616 O O . ALA A 1 678 ? 13.68 -38.25 -20.766 1 96.31 678 ALA A O 1
ATOM 5617 N N . ILE A 1 679 ? 13.266 -36.094 -21.109 1 96.5 679 ILE A N 1
ATOM 5618 C CA . ILE A 1 679 ? 14.359 -35.969 -22.062 1 96.5 679 ILE A CA 1
ATOM 5619 C C . ILE A 1 679 ? 15.688 -36.312 -21.375 1 96.5 679 ILE A C 1
ATOM 5621 O O . ILE A 1 679 ? 16.516 -37.031 -21.938 1 96.5 679 ILE A O 1
ATOM 5625 N N . ASN A 1 680 ? 15.875 -35.781 -20.234 1 95.88 680 ASN A N 1
ATOM 5626 C CA . ASN A 1 680 ? 17.094 -36.062 -19.469 1 95.88 680 ASN A CA 1
ATOM 5627 C C . ASN A 1 680 ? 17.266 -37.531 -19.219 1 95.88 680 ASN A C 1
ATOM 5629 O O . ASN A 1 680 ? 18.391 -38.062 -19.219 1 95.88 680 ASN A O 1
ATOM 5633 N N . HIS A 1 681 ? 16.172 -38.25 -19.031 1 95.19 681 HIS A N 1
ATOM 5634 C CA . HIS A 1 681 ? 16.203 -39.688 -18.812 1 95.19 681 HIS A CA 1
ATOM 5635 C C . HIS A 1 681 ? 16.516 -40.438 -20.094 1 95.19 681 HIS A C 1
ATOM 5637 O O . HIS A 1 681 ? 16.953 -41.594 -20.062 1 95.19 681 HIS A O 1
ATOM 5643 N N . GLY A 1 682 ? 16.219 -39.781 -21.203 1 94.62 682 GLY A N 1
ATOM 5644 C CA . GLY A 1 682 ? 16.516 -40.406 -22.484 1 94.62 682 GLY A CA 1
ATOM 5645 C C . GLY A 1 682 ? 15.281 -40.625 -23.344 1 94.62 682 GLY A C 1
ATOM 5646 O O . GLY A 1 682 ? 15.359 -41.219 -24.406 1 94.62 682 GLY A O 1
ATOM 5647 N N . ALA A 1 683 ? 14.203 -40.125 -22.953 1 97.06 683 ALA A N 1
ATOM 5648 C CA . ALA A 1 683 ? 12.953 -40.312 -23.688 1 97.06 683 ALA A CA 1
ATOM 5649 C C . ALA A 1 683 ? 12.891 -39.406 -24.906 1 97.06 683 ALA A C 1
ATOM 5651 O O . ALA A 1 683 ? 13.477 -38.312 -24.906 1 97.06 683 ALA A O 1
ATOM 5652 N N . PHE A 1 684 ? 12.156 -39.906 -25.953 1 97.88 684 PHE A N 1
ATOM 5653 C CA . PHE A 1 684 ? 11.844 -39.062 -27.125 1 97.88 684 PHE A CA 1
ATOM 5654 C C . PHE A 1 684 ? 10.672 -38.156 -26.828 1 97.88 684 PHE A C 1
ATOM 5656 O O . PHE A 1 684 ? 9.57 -38.625 -26.5 1 97.88 684 PHE A O 1
ATOM 5663 N N . PRO A 1 685 ? 10.852 -36.844 -26.938 1 98.25 685 PRO A N 1
ATOM 5664 C CA . PRO A 1 685 ? 9.828 -35.875 -26.531 1 98.25 685 PRO A CA 1
ATOM 5665 C C . PRO A 1 685 ? 8.852 -35.562 -27.656 1 98.25 685 PRO A C 1
ATOM 5667 O O . PRO A 1 685 ? 9.281 -35.25 -28.781 1 98.25 685 PRO A O 1
ATOM 5670 N N . ILE A 1 686 ? 7.559 -35.562 -27.375 1 98.25 686 ILE A N 1
ATOM 5671 C CA . ILE A 1 686 ? 6.52 -35.125 -28.297 1 98.25 686 ILE A CA 1
ATOM 5672 C C . ILE A 1 686 ? 5.586 -34.125 -27.594 1 98.25 686 ILE A C 1
ATOM 5674 O O . ILE A 1 686 ? 5.121 -34.406 -26.484 1 98.25 686 ILE A O 1
ATOM 5678 N N . PHE A 1 687 ? 5.383 -33.031 -28.234 1 97.69 687 PHE A N 1
ATOM 5679 C CA . PHE A 1 687 ? 4.43 -32.031 -27.734 1 97.69 687 PHE A CA 1
ATOM 5680 C C . PHE A 1 687 ? 3.09 -32.156 -28.453 1 97.69 687 PHE A C 1
ATOM 5682 O O . PHE A 1 687 ? 3.02 -32.031 -29.672 1 97.69 687 PHE A O 1
ATOM 5689 N N . TYR A 1 688 ? 2.025 -32.469 -27.688 1 97.56 688 TYR A N 1
ATOM 5690 C CA . TYR A 1 688 ? 0.663 -32.531 -28.203 1 97.56 688 TYR A CA 1
ATOM 5691 C C . TYR A 1 688 ? -0.056 -31.203 -28.016 1 97.56 688 TYR A C 1
ATOM 5693 O O . TYR A 1 688 ? -0.639 -30.938 -26.969 1 97.56 688 TYR A O 1
ATOM 5701 N N . TRP A 1 689 ? -0.124 -30.375 -29.078 1 95.88 689 TRP A N 1
ATOM 5702 C CA . TRP A 1 689 ? -0.5 -28.969 -28.969 1 95.88 689 TRP A CA 1
ATOM 5703 C C . TRP A 1 689 ? -1.877 -28.734 -29.594 1 95.88 689 TRP A C 1
ATOM 5705 O O . TRP A 1 689 ? -2.154 -27.641 -30.094 1 95.88 689 TRP A O 1
ATOM 5715 N N . LYS A 1 690 ? -2.693 -29.766 -29.516 1 93.25 690 LYS A N 1
ATOM 5716 C CA . LYS A 1 690 ? -4.059 -29.594 -30 1 93.25 690 LYS A CA 1
ATOM 5717 C C . LYS A 1 690 ? -4.75 -28.422 -29.297 1 93.25 690 LYS A C 1
ATOM 5719 O O . LYS A 1 690 ? -5.445 -27.641 -29.938 1 93.25 690 LYS A O 1
ATOM 5724 N N . GLU A 1 691 ? -4.527 -28.281 -28.047 1 90.12 691 GLU A N 1
ATOM 5725 C CA . GLU A 1 691 ? -5.184 -27.25 -27.25 1 90.12 691 GLU A CA 1
ATOM 5726 C C . GLU A 1 691 ? -4.18 -26.203 -26.766 1 90.12 691 GLU A C 1
ATOM 5728 O O . GLU A 1 691 ? -4.371 -25.578 -25.719 1 90.12 691 GLU A O 1
ATOM 5733 N N . PHE A 1 692 ? -3.154 -26.062 -27.484 1 90.69 692 PHE A N 1
ATOM 5734 C CA . PHE A 1 692 ? -2.047 -25.219 -27.047 1 90.69 692 PHE A CA 1
ATOM 5735 C C . PHE A 1 692 ? -2.514 -23.781 -26.812 1 90.69 692 PHE A C 1
ATOM 5737 O O . PHE A 1 692 ? -2.299 -23.234 -25.734 1 90.69 692 PHE A O 1
ATOM 5744 N N . GLU A 1 693 ? -3.246 -23.188 -27.688 1 86.69 693 GLU A N 1
ATOM 5745 C CA . GLU A 1 693 ? -3.666 -21.781 -27.594 1 86.69 693 GLU A CA 1
ATOM 5746 C C . GLU A 1 693 ? -4.625 -21.578 -26.422 1 86.69 693 GLU A C 1
ATOM 5748 O O . GLU A 1 693 ? -4.527 -20.578 -25.703 1 86.69 693 GLU A O 1
ATOM 5753 N N . ASP A 1 694 ? -5.469 -22.516 -26.266 1 84.56 694 ASP A N 1
ATOM 5754 C CA . ASP A 1 694 ? -6.441 -22.422 -25.188 1 84.56 694 ASP A CA 1
ATOM 5755 C C . ASP A 1 694 ? -5.762 -22.516 -23.812 1 84.56 694 ASP A C 1
ATOM 5757 O O . ASP A 1 694 ? -6.105 -21.781 -22.891 1 84.56 694 ASP A O 1
ATOM 5761 N N . ILE A 1 695 ? -4.836 -23.406 -23.766 1 86.69 695 ILE A N 1
ATOM 5762 C CA . ILE A 1 695 ? -4.125 -23.625 -22.516 1 86.69 695 ILE A CA 1
ATOM 5763 C C . ILE A 1 695 ? -3.346 -22.359 -22.141 1 86.69 695 ILE A C 1
ATOM 5765 O O . ILE A 1 695 ? -3.391 -21.906 -21 1 86.69 695 ILE A O 1
ATOM 5769 N N . ILE A 1 696 ? -2.715 -21.75 -23.125 1 86.25 696 ILE A N 1
ATOM 5770 C CA . ILE A 1 696 ? -1.911 -20.562 -22.875 1 86.25 696 ILE A CA 1
ATOM 5771 C C . ILE A 1 696 ? -2.82 -19.406 -22.484 1 86.25 696 ILE A C 1
ATOM 5773 O O . ILE A 1 696 ? -2.525 -18.656 -21.547 1 86.25 696 ILE A O 1
ATOM 5777 N N . ALA A 1 697 ? -3.951 -19.25 -23.094 1 81.31 697 ALA A N 1
ATOM 5778 C CA . ALA A 1 697 ? -4.898 -18.188 -22.797 1 81.31 697 ALA A CA 1
ATOM 5779 C C . ALA A 1 697 ? -5.449 -18.312 -21.391 1 81.31 697 ALA A C 1
ATOM 5781 O O . ALA A 1 697 ? -5.598 -17.297 -20.688 1 81.31 697 ALA A O 1
ATOM 5782 N N . LYS A 1 698 ? -5.734 -19.516 -21.047 1 78.88 698 LYS A N 1
ATOM 5783 C CA . LYS A 1 698 ? -6.309 -19.75 -19.734 1 78.88 698 LYS A CA 1
ATOM 5784 C C . LYS A 1 698 ? -5.285 -19.469 -18.625 1 78.88 698 LYS A C 1
ATOM 5786 O O . LYS A 1 698 ? -5.645 -19.031 -17.531 1 78.88 698 LYS A O 1
ATOM 5791 N N . HIS A 1 699 ? -4.094 -19.766 -18.891 1 77.62 699 HIS A N 1
ATOM 5792 C CA . HIS A 1 699 ? -3.033 -19.453 -17.938 1 77.62 699 HIS A CA 1
ATOM 5793 C C . HIS A 1 699 ? -2.777 -17.953 -17.875 1 77.62 699 HIS A C 1
ATOM 5795 O O . HIS A 1 699 ? -2.35 -17.422 -16.844 1 77.62 699 HIS A O 1
ATOM 5801 N N . GLY A 1 700 ? -3.168 -17.25 -18.953 1 75.19 700 GLY A N 1
ATOM 5802 C CA . GLY A 1 700 ? -2.953 -15.82 -19.016 1 75.19 700 GLY A CA 1
ATOM 5803 C C . GLY A 1 700 ? -1.525 -15.445 -19.359 1 75.19 700 GLY A C 1
ATOM 5804 O O . GLY A 1 700 ? -0.581 -16.094 -18.906 1 75.19 700 GLY A O 1
ATOM 5805 N N . GLY A 1 701 ? -1.254 -14.688 -20.328 1 77.81 701 GLY A N 1
ATOM 5806 C CA . GLY A 1 701 ? 0.064 -14.203 -20.703 1 77.81 701 GLY A CA 1
ATOM 5807 C C . GLY A 1 701 ? 0.581 -14.828 -21.984 1 77.81 701 GLY A C 1
ATOM 5808 O O . GLY A 1 701 ? -0.203 -15.219 -22.859 1 77.81 701 GLY A O 1
ATOM 5809 N N . THR A 1 702 ? 1.942 -14.734 -22.078 1 83.94 702 THR A N 1
ATOM 5810 C CA . THR A 1 702 ? 2.607 -15.289 -23.25 1 83.94 702 THR A CA 1
ATOM 5811 C C . THR A 1 702 ? 3.715 -16.25 -22.844 1 83.94 702 THR A C 1
ATOM 5813 O O . THR A 1 702 ? 4.328 -16.078 -21.781 1 83.94 702 THR A O 1
ATOM 5816 N N . THR A 1 703 ? 3.867 -17.328 -23.625 1 88.44 703 THR A N 1
ATOM 5817 C CA . THR A 1 703 ? 4.938 -18.297 -23.406 1 88.44 703 THR A CA 1
ATOM 5818 C C . THR A 1 703 ? 6.113 -18.031 -24.328 1 88.44 703 THR A C 1
ATOM 5820 O O . THR A 1 703 ? 5.922 -17.609 -25.469 1 88.44 703 THR A O 1
ATOM 5823 N N . PRO A 1 704 ? 7.324 -18.234 -23.859 1 88.62 704 PRO A N 1
ATOM 5824 C CA . PRO A 1 704 ? 8.469 -18.125 -24.766 1 88.62 704 PRO A CA 1
ATOM 5825 C C . PRO A 1 704 ? 8.586 -19.297 -25.719 1 88.62 704 PRO A C 1
ATOM 5827 O O . PRO A 1 704 ? 9.344 -19.25 -26.688 1 88.62 704 PRO A O 1
ATOM 5830 N N . ALA A 1 705 ? 7.852 -20.359 -25.391 1 91.81 705 ALA A N 1
ATOM 5831 C CA . ALA A 1 705 ? 7.938 -21.578 -26.188 1 91.81 705 ALA A CA 1
ATOM 5832 C C . ALA A 1 705 ? 7.242 -21.406 -27.531 1 91.81 705 ALA A C 1
ATOM 5834 O O . ALA A 1 705 ? 6.168 -20.797 -27.609 1 91.81 705 ALA A O 1
ATOM 5835 N N . ASN A 1 706 ? 7.961 -21.797 -28.531 1 92.81 706 ASN A N 1
ATOM 5836 C CA . ASN A 1 706 ? 7.406 -21.875 -29.875 1 92.81 706 ASN A CA 1
ATOM 5837 C C . ASN A 1 706 ? 7.953 -23.062 -30.656 1 92.81 706 ASN A C 1
ATOM 5839 O O . ASN A 1 706 ? 8.812 -23.797 -30.156 1 92.81 706 ASN A O 1
ATOM 5843 N N . ARG A 1 707 ? 7.477 -23.344 -31.844 1 92.88 707 ARG A N 1
ATOM 5844 C CA . ARG A 1 707 ? 7.785 -24.531 -32.625 1 92.88 707 ARG A CA 1
ATOM 5845 C C . ARG A 1 707 ? 9.273 -24.594 -32.969 1 92.88 707 ARG A C 1
ATOM 5847 O O . ARG A 1 707 ? 9.82 -25.672 -33.156 1 92.88 707 ARG A O 1
ATOM 5854 N N . GLU A 1 708 ? 9.922 -23.422 -32.875 1 93 708 GLU A N 1
ATOM 5855 C CA . GLU A 1 708 ? 11.32 -23.359 -33.281 1 93 708 GLU A CA 1
ATOM 5856 C C . GLU A 1 708 ? 12.258 -23.641 -32.094 1 93 708 GLU A C 1
ATOM 5858 O O . GLU A 1 708 ? 13.398 -24.078 -32.312 1 93 708 GLU A O 1
ATOM 5863 N N . ASN A 1 709 ? 11.758 -23.391 -30.953 1 95 709 ASN A N 1
ATOM 5864 C CA . ASN A 1 709 ? 12.719 -23.422 -29.859 1 95 709 ASN A CA 1
ATOM 5865 C C . ASN A 1 709 ? 12.375 -24.5 -28.844 1 95 709 ASN A C 1
ATOM 5867 O O . ASN A 1 709 ? 13.117 -24.719 -27.875 1 95 709 ASN A O 1
ATOM 5871 N N . ILE A 1 710 ? 11.266 -25.266 -29.031 1 96.06 710 ILE A N 1
ATOM 5872 C CA . ILE A 1 710 ? 10.945 -26.328 -28.094 1 96.06 710 ILE A CA 1
ATOM 5873 C C . ILE A 1 710 ? 11.789 -27.562 -28.406 1 96.06 710 ILE A C 1
ATOM 5875 O O . ILE A 1 710 ? 12.172 -27.781 -29.562 1 96.06 710 ILE A O 1
ATOM 5879 N N . PRO A 1 711 ? 12.094 -28.328 -27.391 1 96.88 711 PRO A N 1
ATOM 5880 C CA . PRO A 1 711 ? 12.898 -29.547 -27.594 1 96.88 711 PRO A CA 1
ATOM 5881 C C . PRO A 1 711 ? 12.055 -30.781 -27.891 1 96.88 711 PRO A C 1
ATOM 5883 O O . PRO A 1 711 ? 12.109 -31.75 -27.141 1 96.88 711 PRO A O 1
ATOM 5886 N N . GLY A 1 712 ? 11.359 -30.812 -28.938 1 96.88 712 GLY A N 1
ATOM 5887 C CA . GLY A 1 712 ? 10.539 -31.969 -29.281 1 96.88 712 GLY A CA 1
ATOM 5888 C C . GLY A 1 712 ? 9.797 -31.797 -30.594 1 96.88 712 GLY A C 1
ATOM 5889 O O . GLY A 1 712 ? 9.852 -30.734 -31.219 1 96.88 712 GLY A O 1
ATOM 5890 N N . VAL A 1 713 ? 9.133 -32.875 -30.938 1 96.62 713 VAL A N 1
ATOM 5891 C CA . VAL A 1 713 ? 8.258 -32.844 -32.094 1 96.62 713 VAL A CA 1
ATOM 5892 C C . VAL A 1 713 ? 6.855 -32.406 -31.703 1 96.62 713 VAL A C 1
ATOM 5894 O O . VAL A 1 713 ? 6.363 -32.781 -30.625 1 96.62 713 VAL A O 1
ATOM 5897 N N . VAL A 1 714 ? 6.238 -31.625 -32.594 1 97.06 714 VAL A N 1
ATOM 5898 C CA . VAL A 1 714 ? 4.934 -31.062 -32.25 1 97.06 714 VAL A CA 1
ATOM 5899 C C . VAL A 1 714 ? 3.85 -31.75 -33.094 1 97.06 714 VAL A C 1
ATOM 5901 O O . VAL A 1 714 ? 4.016 -31.938 -34.281 1 97.06 714 VAL A O 1
ATOM 5904 N N . ALA A 1 715 ? 2.812 -32.188 -32.406 1 97.56 715 ALA A N 1
ATOM 5905 C CA . ALA A 1 715 ? 1.609 -32.719 -33.031 1 97.56 715 ALA A CA 1
ATOM 5906 C C . ALA A 1 715 ? 0.389 -31.875 -32.719 1 97.56 715 ALA A C 1
ATOM 5908 O O . ALA A 1 715 ? 0.117 -31.594 -31.547 1 97.56 715 ALA A O 1
ATOM 5909 N N . ASP A 1 716 ? -0.423 -31.578 -33.75 1 95.5 716 ASP A N 1
ATOM 5910 C CA . ASP A 1 716 ? -1.535 -30.656 -33.531 1 95.5 716 ASP A CA 1
ATOM 5911 C C . ASP A 1 716 ? -2.857 -31.406 -33.406 1 95.5 716 ASP A C 1
ATOM 5913 O O . ASP A 1 716 ? -3.883 -30.812 -33.062 1 95.5 716 ASP A O 1
ATOM 5917 N N . ASP A 1 717 ? -2.807 -32.656 -33.75 1 94.25 717 ASP A N 1
ATOM 5918 C CA . ASP A 1 717 ? -4 -33.5 -33.594 1 94.25 717 ASP A CA 1
ATOM 5919 C C . ASP A 1 717 ? -3.629 -34.969 -33.375 1 94.25 717 ASP A C 1
ATOM 5921 O O . ASP A 1 717 ? -2.447 -35.312 -33.312 1 94.25 717 ASP A O 1
ATOM 5925 N N . GLU A 1 718 ? -4.648 -35.812 -33.219 1 95.88 718 GLU A N 1
ATOM 5926 C CA . GLU A 1 718 ? -4.438 -37.188 -32.875 1 95.88 718 GLU A CA 1
ATOM 5927 C C . GLU A 1 718 ? -3.711 -37.938 -34 1 95.88 718 GLU A C 1
ATOM 5929 O O . GLU A 1 718 ? -2.857 -38.812 -33.719 1 95.88 718 GLU A O 1
ATOM 5934 N N . ASN A 1 719 ? -4.035 -37.594 -35.188 1 95.88 719 ASN A N 1
ATOM 5935 C CA . ASN A 1 719 ? -3.387 -38.281 -36.312 1 95.88 719 ASN A CA 1
ATOM 5936 C C . ASN A 1 719 ? -1.896 -37.938 -36.375 1 95.88 719 ASN A C 1
ATOM 5938 O O . ASN A 1 719 ? -1.069 -38.844 -36.531 1 95.88 719 ASN A O 1
ATOM 5942 N N . GLU A 1 720 ? -1.631 -36.719 -36.219 1 97.38 720 GLU A N 1
ATOM 5943 C CA . GLU A 1 720 ? -0.232 -36.312 -36.188 1 97.38 720 GLU A CA 1
ATOM 5944 C C . GLU A 1 720 ? 0.511 -36.906 -35 1 97.38 720 GLU A C 1
ATOM 5946 O O . GLU A 1 720 ? 1.693 -37.25 -35.125 1 97.38 720 GLU A O 1
ATOM 5951 N N . LEU A 1 721 ? -0.192 -37 -33.938 1 98.06 721 LEU A N 1
ATOM 5952 C CA . LEU A 1 721 ? 0.403 -37.594 -32.75 1 98.06 721 LEU A CA 1
ATOM 5953 C C . LEU A 1 721 ? 0.806 -39.031 -32.969 1 98.06 721 LEU A C 1
ATOM 5955 O O . LEU A 1 721 ? 1.942 -39.438 -32.688 1 98.06 721 LEU A O 1
ATOM 5959 N N . VAL A 1 722 ? -0.074 -39.812 -33.562 1 97.62 722 VAL A N 1
ATOM 5960 C CA . VAL A 1 722 ? 0.191 -41.219 -33.812 1 97.62 722 VAL A CA 1
ATOM 5961 C C . VAL A 1 722 ? 1.322 -41.375 -34.844 1 97.62 722 VAL A C 1
ATOM 5963 O O . VAL A 1 722 ? 2.199 -42.219 -34.688 1 97.62 722 VAL A O 1
ATOM 5966 N N . GLU A 1 723 ? 1.318 -40.5 -35.75 1 97.5 723 GLU A N 1
ATOM 5967 C CA . GLU A 1 723 ? 2.375 -40.531 -36.75 1 97.5 723 GLU A CA 1
ATOM 5968 C C . GLU A 1 723 ? 3.734 -40.219 -36.125 1 97.5 723 GLU A C 1
ATOM 5970 O O . GLU A 1 723 ? 4.738 -40.844 -36.5 1 97.5 723 GLU A O 1
ATOM 5975 N N . ALA A 1 724 ? 3.787 -39.219 -35.344 1 97.44 724 ALA A N 1
ATOM 5976 C CA . ALA A 1 724 ? 5.027 -38.875 -34.656 1 97.44 724 ALA A CA 1
ATOM 5977 C C . ALA A 1 724 ? 5.551 -40.031 -33.812 1 97.44 724 ALA A C 1
ATOM 5979 O O . ALA A 1 724 ? 6.754 -40.312 -33.812 1 97.44 724 ALA A O 1
ATOM 5980 N N . VAL A 1 725 ? 4.664 -40.719 -33.156 1 98.12 725 VAL A N 1
ATOM 5981 C CA . VAL A 1 725 ? 5.02 -41.875 -32.344 1 98.12 725 VAL A CA 1
ATOM 5982 C C . VAL A 1 725 ? 5.59 -42.969 -33.219 1 98.12 725 VAL A C 1
ATOM 5984 O O . VAL A 1 725 ? 6.66 -43.5 -32.938 1 98.12 725 VAL A O 1
ATOM 5987 N N . LYS A 1 726 ? 4.949 -43.281 -34.281 1 97.38 726 LYS A N 1
ATOM 5988 C CA . LYS A 1 726 ? 5.402 -44.344 -35.188 1 97.38 726 LYS A CA 1
ATOM 5989 C C . LYS A 1 726 ? 6.758 -44 -35.812 1 97.38 726 LYS A C 1
ATOM 5991 O O . LYS A 1 726 ? 7.629 -44.875 -35.906 1 97.38 726 LYS A O 1
ATOM 5996 N N . SER A 1 727 ? 6.824 -42.781 -36.125 1 96.94 727 SER A N 1
ATOM 5997 C CA . SER A 1 727 ? 8.094 -42.312 -36.656 1 96.94 727 SER A CA 1
ATOM 5998 C C . SER A 1 727 ? 9.227 -42.469 -35.656 1 96.94 727 SER A C 1
ATOM 6000 O O . SER A 1 727 ? 10.328 -42.906 -36.031 1 96.94 727 SER A O 1
ATOM 6002 N N . ALA A 1 728 ? 9.039 -42.125 -34.438 1 97.38 728 ALA A N 1
ATOM 6003 C CA . ALA A 1 728 ? 10.039 -42.25 -33.406 1 97.38 728 ALA A CA 1
ATOM 6004 C C . ALA A 1 728 ? 10.414 -43.719 -33.188 1 97.38 728 ALA A C 1
ATOM 6006 O O . ALA A 1 728 ? 11.594 -44.062 -33.062 1 97.38 728 ALA A O 1
ATOM 6007 N N . ILE A 1 729 ? 9.438 -44.562 -33.219 1 96.31 729 ILE A N 1
ATOM 6008 C CA . ILE A 1 729 ? 9.664 -46 -33.062 1 96.31 729 ILE A CA 1
ATOM 6009 C C . ILE A 1 729 ? 10.516 -46.5 -34.219 1 96.31 729 ILE A C 1
ATOM 6011 O O . ILE A 1 729 ? 11.508 -47.219 -34 1 96.31 729 ILE A O 1
ATOM 6015 N N . ASN A 1 730 ? 10.141 -46.125 -35.344 1 96 730 ASN A N 1
ATOM 6016 C CA . ASN A 1 730 ? 10.812 -46.594 -36.562 1 96 730 ASN A CA 1
ATOM 6017 C C . ASN A 1 730 ? 12.258 -46.094 -36.625 1 96 730 ASN A C 1
ATOM 6019 O O . ASN A 1 730 ? 13.094 -46.719 -37.281 1 96 730 ASN A O 1
ATOM 6023 N N . ASN A 1 731 ? 12.547 -45.031 -35.969 1 95.62 731 ASN A N 1
ATOM 6024 C CA . ASN A 1 731 ? 13.891 -44.469 -36 1 95.62 731 ASN A CA 1
ATOM 6025 C C . ASN A 1 731 ? 14.641 -44.75 -34.688 1 95.62 731 ASN A C 1
ATOM 6027 O O . ASN A 1 731 ? 15.555 -44 -34.344 1 95.62 731 ASN A O 1
ATOM 6031 N N . ASP A 1 732 ? 14.234 -45.656 -34 1 95.19 732 ASP A N 1
ATOM 6032 C CA . ASP A 1 732 ? 14.867 -46.156 -32.75 1 95.19 732 ASP A CA 1
ATOM 6033 C C . ASP A 1 732 ? 15.031 -45.031 -31.75 1 95.19 732 ASP A C 1
ATOM 6035 O O . ASP A 1 732 ? 16.078 -44.906 -31.109 1 95.19 732 ASP A O 1
ATOM 6039 N N . PHE A 1 733 ? 14.141 -44.094 -31.719 1 95.88 733 PHE A N 1
ATOM 6040 C CA . PHE A 1 733 ? 14 -43.031 -30.734 1 95.88 733 PHE A CA 1
ATOM 6041 C C . PHE A 1 733 ? 15.195 -42.094 -30.781 1 95.88 733 PHE A C 1
ATOM 6043 O O . PHE A 1 733 ? 15.57 -41.5 -29.766 1 95.88 733 PHE A O 1
ATOM 6050 N N . LYS A 1 734 ? 15.867 -41.969 -31.906 1 94.44 734 LYS A N 1
ATOM 6051 C CA . LYS A 1 734 ? 16.969 -41.031 -32.062 1 94.44 734 LYS A CA 1
ATOM 6052 C C . LYS A 1 734 ? 16.453 -39.594 -32.094 1 94.44 734 LYS A C 1
ATOM 6054 O O . LYS A 1 734 ? 15.547 -39.281 -32.875 1 94.44 734 LYS A O 1
ATOM 6059 N N . LEU A 1 735 ? 17.109 -38.75 -31.312 1 94.38 735 LEU A N 1
ATOM 6060 C CA . LEU A 1 735 ? 16.672 -37.344 -31.25 1 94.38 735 LEU A CA 1
ATOM 6061 C C . LEU A 1 735 ? 17.188 -36.594 -32.469 1 94.38 735 LEU A C 1
ATOM 6063 O O . LEU A 1 735 ? 18.375 -36.625 -32.781 1 94.38 735 LEU A O 1
ATOM 6067 N N . PRO A 1 736 ? 16.328 -35.844 -33.062 1 93.44 736 PRO A N 1
ATOM 6068 C CA . PRO A 1 736 ? 16.828 -34.906 -34.062 1 93.44 736 PRO A CA 1
ATOM 6069 C C . PRO A 1 736 ? 17.812 -33.875 -33.5 1 93.44 736 PRO A C 1
ATOM 6071 O O . PRO A 1 736 ? 17.656 -33.438 -32.344 1 93.44 736 PRO A O 1
ATOM 6074 N N . PRO A 1 737 ? 18.797 -33.5 -34.25 1 94.06 737 PRO A N 1
ATOM 6075 C CA . PRO A 1 737 ? 19.828 -32.594 -33.75 1 94.06 737 PRO A CA 1
ATOM 6076 C C . PRO A 1 737 ? 19.25 -31.281 -33.219 1 94.06 737 PRO A C 1
ATOM 6078 O O . PRO A 1 737 ? 19.688 -30.781 -32.188 1 94.06 737 PRO A O 1
ATOM 6081 N N . LYS A 1 738 ? 18.281 -30.766 -33.906 1 94.81 738 LYS A N 1
ATOM 6082 C CA . LYS A 1 738 ? 17.672 -29.5 -33.469 1 94.81 738 LYS A CA 1
ATOM 6083 C C . LYS A 1 738 ? 17.016 -29.656 -32.094 1 94.81 738 LYS A C 1
ATOM 6085 O O . LYS A 1 738 ? 17.062 -28.734 -31.281 1 94.81 738 LYS A O 1
ATOM 6090 N N . VAL A 1 739 ? 16.422 -30.766 -31.906 1 95 739 VAL A N 1
ATOM 6091 C CA . VAL A 1 739 ? 15.766 -31.062 -30.625 1 95 739 VAL A CA 1
ATOM 6092 C C . VAL A 1 739 ? 16.797 -31.094 -29.5 1 95 739 VAL A C 1
ATOM 6094 O O . VAL A 1 739 ? 16.578 -30.5 -28.453 1 95 739 VAL A O 1
ATOM 6097 N N . LEU A 1 740 ? 17.859 -31.688 -29.734 1 95.44 740 LEU A N 1
ATOM 6098 C CA . LEU A 1 740 ? 18.922 -31.766 -28.75 1 95.44 740 LEU A CA 1
ATOM 6099 C C . LEU A 1 740 ? 19.531 -30.391 -28.469 1 95.44 740 LEU A C 1
ATOM 6101 O O . LEU A 1 740 ? 19.812 -30.047 -27.312 1 95.44 740 LEU A O 1
ATOM 6105 N N . GLU A 1 741 ? 19.703 -29.703 -29.5 1 96.19 741 GLU A N 1
ATOM 6106 C CA . GLU A 1 741 ? 20.234 -28.344 -29.344 1 96.19 741 GLU A CA 1
ATOM 6107 C C . GLU A 1 741 ? 19.312 -27.484 -28.484 1 96.19 741 GLU A C 1
ATOM 6109 O O . GLU A 1 741 ? 19.766 -26.797 -27.578 1 96.19 741 GLU A O 1
ATOM 6114 N N . ASN A 1 742 ? 18.047 -27.531 -28.797 1 97.12 742 ASN A N 1
ATOM 6115 C CA . ASN A 1 742 ? 17.062 -26.797 -28.016 1 97.12 742 ASN A CA 1
ATOM 6116 C C . ASN A 1 742 ? 17.062 -27.234 -26.562 1 97.12 742 ASN A C 1
ATOM 6118 O O . ASN A 1 742 ? 16.969 -26.406 -25.656 1 97.12 742 ASN A O 1
ATOM 6122 N N . TYR A 1 743 ? 17.203 -28.5 -26.391 1 97.31 743 TYR A N 1
ATOM 6123 C CA . TYR A 1 743 ? 17.203 -29.031 -25.031 1 97.31 743 TYR A CA 1
ATOM 6124 C C . TYR A 1 743 ? 18.422 -28.516 -24.25 1 97.31 743 TYR A C 1
ATOM 6126 O O . TYR A 1 743 ? 18.297 -28.141 -23.094 1 97.31 743 TYR A O 1
ATOM 6134 N N . ARG A 1 744 ? 19.531 -28.438 -24.859 1 96.62 744 ARG A N 1
ATOM 6135 C CA . ARG A 1 744 ? 20.766 -28.031 -24.203 1 96.62 744 ARG A CA 1
ATOM 6136 C C . ARG A 1 744 ? 20.734 -26.531 -23.875 1 96.62 744 ARG A C 1
ATOM 6138 O O . ARG A 1 744 ? 21.391 -26.078 -22.938 1 96.62 744 ARG A O 1
ATOM 6145 N N . ARG A 1 745 ? 19.984 -25.797 -24.594 1 96.12 745 ARG A N 1
ATOM 6146 C CA . ARG A 1 745 ? 19.781 -24.375 -24.281 1 96.12 745 ARG A CA 1
ATOM 6147 C C . ARG A 1 745 ? 18.938 -24.219 -23.016 1 96.12 745 ARG A C 1
ATOM 6149 O O . ARG A 1 745 ? 19.125 -23.266 -22.266 1 96.12 745 ARG A O 1
ATOM 6156 N N . ILE A 1 746 ? 18.078 -25.156 -22.844 1 96.88 746 ILE A N 1
ATOM 6157 C CA . ILE A 1 746 ? 17.141 -25.125 -21.734 1 96.88 746 ILE A CA 1
ATOM 6158 C C . ILE A 1 746 ? 17.781 -25.766 -20.5 1 96.88 746 ILE A C 1
ATOM 6160 O O . ILE A 1 746 ? 17.625 -25.266 -19.375 1 96.88 746 ILE A O 1
ATOM 6164 N N . ASN A 1 747 ? 18.469 -26.828 -20.719 1 97.38 747 ASN A N 1
ATOM 6165 C CA . ASN A 1 747 ? 19.234 -27.562 -19.719 1 97.38 747 ASN A CA 1
ATOM 6166 C C . ASN A 1 747 ? 20.703 -27.641 -20.094 1 97.38 747 ASN A C 1
ATOM 6168 O O . ASN A 1 747 ? 21.109 -28.562 -20.797 1 97.38 747 ASN A O 1
ATOM 6172 N N . GLU A 1 748 ? 21.469 -26.812 -19.5 1 95.75 748 GLU A N 1
ATOM 6173 C CA . GLU A 1 748 ? 22.828 -26.609 -19.984 1 95.75 748 GLU A CA 1
ATOM 6174 C C . GLU A 1 748 ? 23.781 -27.641 -19.391 1 95.75 748 GLU A C 1
ATOM 6176 O O . GLU A 1 748 ? 24.828 -27.953 -19.984 1 95.75 748 GLU A O 1
ATOM 6181 N N . PHE A 1 749 ? 23.422 -28.234 -18.297 1 95.94 749 PHE A N 1
ATOM 6182 C CA . PHE A 1 749 ? 24.344 -29.109 -17.578 1 95.94 749 PHE A CA 1
ATOM 6183 C C . PHE A 1 749 ? 24.031 -30.578 -17.859 1 95.94 749 PHE A C 1
ATOM 6185 O O . PHE A 1 749 ? 22.859 -30.984 -17.797 1 95.94 749 PHE A O 1
ATOM 6192 N N . HIS A 1 750 ? 25.031 -31.328 -18.156 1 94 750 HIS A N 1
ATOM 6193 C CA . HIS A 1 750 ? 24.859 -32.75 -18.391 1 94 750 HIS A CA 1
ATOM 6194 C C . HIS A 1 750 ? 26.062 -33.562 -17.906 1 94 750 HIS A C 1
ATOM 6196 O O . HIS A 1 750 ? 26.438 -34.562 -18.5 1 94 750 HIS A O 1
ATOM 6202 N N . ASP A 1 751 ? 26.672 -33.062 -16.828 1 95.94 751 ASP A N 1
ATOM 6203 C CA . ASP A 1 751 ? 27.875 -33.656 -16.297 1 95.94 751 ASP A CA 1
ATOM 6204 C C . ASP A 1 751 ? 27.594 -34.438 -15 1 95.94 751 ASP A C 1
ATOM 6206 O O . ASP A 1 751 ? 28.5 -34.938 -14.352 1 95.94 751 ASP A O 1
ATOM 6210 N N . ASN A 1 752 ? 26.359 -34.531 -14.609 1 96.75 752 ASN A N 1
ATOM 6211 C CA . ASN A 1 752 ? 25.906 -35.219 -13.414 1 96.75 752 ASN A CA 1
ATOM 6212 C C . ASN A 1 752 ? 26.516 -34.625 -12.148 1 96.75 752 ASN A C 1
ATOM 6214 O O . ASN A 1 752 ? 26.875 -35.344 -11.219 1 96.75 752 ASN A O 1
ATOM 6218 N N . GLN A 1 753 ? 26.672 -33.312 -12.148 1 97.5 753 GLN A N 1
ATOM 6219 C CA . GLN A 1 753 ? 27.266 -32.625 -11 1 97.5 753 GLN A CA 1
ATOM 6220 C C . GLN A 1 753 ? 26.359 -31.516 -10.477 1 97.5 753 GLN A C 1
ATOM 6222 O O . GLN A 1 753 ? 26.828 -30.578 -9.836 1 97.5 753 GLN A O 1
ATOM 6227 N N . ASN A 1 754 ? 25.094 -31.625 -10.844 1 98 754 ASN A N 1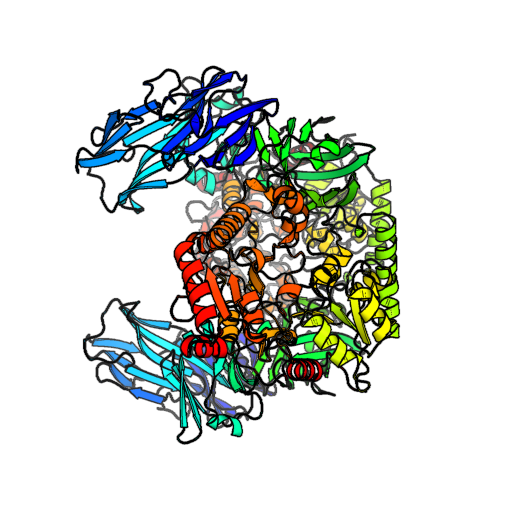
ATOM 6228 C CA . ASN A 1 754 ? 24.156 -30.609 -10.391 1 98 754 ASN A CA 1
ATOM 6229 C C . ASN A 1 754 ? 24.062 -30.547 -8.875 1 98 754 ASN A C 1
ATOM 6231 O O . ASN A 1 754 ? 24.109 -29.469 -8.281 1 98 754 ASN A O 1
ATOM 6235 N N . THR A 1 755 ? 24 -31.688 -8.211 1 98.19 755 THR A N 1
ATOM 6236 C CA . THR A 1 755 ? 23.891 -31.766 -6.758 1 98.19 755 THR A CA 1
ATOM 6237 C C . THR A 1 755 ? 25.109 -31.125 -6.09 1 98.19 755 THR A C 1
ATOM 6239 O O . THR A 1 755 ? 24.953 -30.344 -5.152 1 98.19 755 THR A O 1
ATOM 6242 N N . GLN A 1 756 ? 26.219 -31.375 -6.645 1 97.44 756 GLN A N 1
ATOM 6243 C CA . GLN A 1 756 ? 27.438 -30.828 -6.074 1 97.44 756 GLN A CA 1
ATOM 6244 C C . GLN A 1 756 ? 27.469 -29.297 -6.191 1 97.44 756 GLN A C 1
ATOM 6246 O O . GLN A 1 756 ? 27.875 -28.609 -5.262 1 97.44 756 GLN A O 1
ATOM 6251 N N . ARG A 1 757 ? 27.047 -28.797 -7.281 1 97.44 757 ARG A N 1
ATOM 6252 C CA . ARG A 1 757 ? 27.016 -27.344 -7.473 1 97.44 757 ARG A CA 1
ATOM 6253 C C . ARG A 1 757 ? 26.094 -26.688 -6.453 1 97.44 757 ARG A C 1
ATOM 6255 O O . ARG A 1 757 ? 26.406 -25.625 -5.926 1 97.44 757 ARG A O 1
ATOM 6262 N N . VAL A 1 758 ? 24.938 -27.312 -6.168 1 98.12 758 VAL A N 1
ATOM 6263 C CA . VAL A 1 758 ? 24 -26.781 -5.18 1 98.12 758 VAL A CA 1
ATOM 6264 C C . VAL A 1 758 ? 24.641 -26.828 -3.793 1 98.12 758 VAL A C 1
ATOM 6266 O O . VAL A 1 758 ? 24.562 -25.859 -3.035 1 98.12 758 VAL A O 1
ATOM 6269 N N . ILE A 1 759 ? 25.312 -27.953 -3.457 1 97.88 759 ILE A N 1
ATOM 6270 C CA . ILE A 1 759 ? 25.984 -28.094 -2.172 1 97.88 759 ILE A CA 1
ATOM 6271 C C . ILE A 1 759 ? 27.016 -26.984 -2.002 1 97.88 759 ILE A C 1
ATOM 6273 O O . ILE A 1 759 ? 27.109 -26.375 -0.938 1 97.88 759 ILE A O 1
ATOM 6277 N N . ASP A 1 760 ? 27.75 -26.719 -3.049 1 95.94 760 ASP A N 1
ATOM 6278 C CA . ASP A 1 760 ? 28.766 -25.672 -3.004 1 95.94 760 ASP A CA 1
ATOM 6279 C C . ASP A 1 760 ? 28.125 -24.312 -2.707 1 95.94 760 ASP A C 1
ATOM 6281 O O . ASP A 1 760 ? 28.672 -23.531 -1.915 1 95.94 760 ASP A O 1
ATOM 6285 N N . GLU A 1 761 ? 27.031 -24.047 -3.334 1 95.69 761 GLU A N 1
ATOM 6286 C CA . GLU A 1 761 ? 26.328 -22.797 -3.098 1 95.69 761 GLU A CA 1
ATOM 6287 C C . GLU A 1 761 ? 25.859 -22.688 -1.65 1 95.69 761 GLU A C 1
ATOM 6289 O O . GLU A 1 761 ? 25.969 -21.625 -1.031 1 95.69 761 GLU A O 1
ATOM 6294 N N . LEU A 1 762 ? 25.297 -23.734 -1.079 1 96.69 762 LEU A N 1
ATOM 6295 C CA . LEU A 1 762 ? 24.797 -23.75 0.291 1 96.69 762 LEU A CA 1
ATOM 6296 C C . LEU A 1 762 ? 25.922 -23.562 1.288 1 96.69 762 LEU A C 1
ATOM 6298 O O . LEU A 1 762 ? 25.75 -22.922 2.326 1 96.69 762 LEU A O 1
ATOM 6302 N N . VAL A 1 763 ? 27.094 -24.109 0.984 1 95.38 763 VAL A N 1
ATOM 6303 C CA . VAL A 1 763 ? 28.281 -23.938 1.825 1 95.38 763 VAL A CA 1
ATOM 6304 C C . VAL A 1 763 ? 28.734 -22.484 1.773 1 95.38 763 VAL A C 1
ATOM 6306 O O . VAL A 1 763 ? 28.984 -21.859 2.812 1 95.38 763 VAL A O 1
ATOM 6309 N N . ASN A 1 764 ? 28.766 -21.969 0.573 1 90.62 764 ASN A N 1
ATOM 6310 C CA . ASN A 1 764 ? 29.203 -20.594 0.381 1 90.62 764 ASN A CA 1
ATOM 6311 C C . ASN A 1 764 ? 28.297 -19.609 1.118 1 90.62 764 ASN A C 1
ATOM 6313 O O . ASN A 1 764 ? 28.75 -18.578 1.612 1 90.62 764 ASN A O 1
ATOM 6317 N N . ASP A 1 765 ? 27.016 -19.953 1.216 1 91.25 765 ASP A N 1
ATOM 6318 C CA . ASP A 1 765 ? 26.047 -19.078 1.854 1 91.25 765 ASP A CA 1
ATOM 6319 C C . ASP A 1 765 ? 25.969 -19.328 3.357 1 91.25 765 ASP A C 1
ATOM 6321 O O . ASP A 1 765 ? 25.219 -18.672 4.074 1 91.25 765 ASP A O 1
ATOM 6325 N N . GLY A 1 766 ? 26.656 -20.344 3.828 1 89.56 766 GLY A N 1
ATOM 6326 C CA . GLY A 1 766 ? 26.703 -20.656 5.25 1 89.56 766 GLY A CA 1
ATOM 6327 C C . GLY A 1 766 ? 25.5 -21.453 5.719 1 89.56 766 GLY A C 1
ATOM 6328 O O . GLY A 1 766 ? 25.234 -21.516 6.918 1 89.56 766 GLY A O 1
ATOM 6329 N N . VAL A 1 767 ? 24.703 -21.938 4.777 1 94 767 VAL A N 1
ATOM 6330 C CA . VAL A 1 767 ? 23.578 -22.797 5.113 1 94 767 VAL A CA 1
ATOM 6331 C C . VAL A 1 767 ? 24.094 -24.125 5.656 1 94 767 VAL A C 1
ATOM 6333 O O . VAL A 1 767 ? 23.656 -24.578 6.723 1 94 767 VAL A O 1
ATOM 6336 N N . LEU A 1 768 ? 25 -24.703 4.844 1 96.31 768 LEU A N 1
ATOM 6337 C CA . LEU A 1 768 ? 25.766 -25.844 5.312 1 96.31 768 LEU A CA 1
ATOM 6338 C C . LEU A 1 768 ? 27.062 -25.391 5.977 1 96.31 768 LEU A C 1
ATOM 6340 O O . LEU A 1 768 ? 27.922 -24.797 5.324 1 96.31 768 LEU A O 1
ATOM 6344 N N . GLN A 1 769 ? 27.203 -25.688 7.234 1 92.06 769 GLN A N 1
ATOM 6345 C CA . GLN A 1 769 ? 28.359 -25.234 8.016 1 92.06 769 GLN A CA 1
ATOM 6346 C C . GLN A 1 769 ? 29.375 -26.359 8.164 1 92.06 769 GLN A C 1
ATOM 6348 O O . GLN A 1 769 ? 29.031 -27.484 8.547 1 92.06 769 GLN A O 1
ATOM 6353 N N . ARG A 1 770 ? 30.578 -25.953 7.945 1 88.5 770 ARG A N 1
ATOM 6354 C CA . ARG A 1 770 ? 31.656 -26.938 8.133 1 88.5 770 ARG A CA 1
ATOM 6355 C C . ARG A 1 770 ? 32.094 -26.984 9.602 1 88.5 770 ARG A C 1
ATOM 6357 O O . ARG A 1 770 ? 31.953 -26 10.328 1 88.5 770 ARG A O 1
ATOM 6364 N N . LYS A 1 771 ? 32.531 -28.219 10.031 1 84.69 771 LYS A N 1
ATOM 6365 C CA . LYS A 1 771 ? 33 -28.406 11.398 1 84.69 771 LYS A CA 1
ATOM 6366 C C . LYS A 1 771 ? 34.312 -27.625 11.633 1 84.69 771 LYS A C 1
ATOM 6368 O O . LYS A 1 771 ? 35.125 -27.516 10.734 1 84.69 771 LYS A O 1
ATOM 6373 N N . MET B 1 1 ? 19.594 37.688 -0.759 1 81.69 1 MET B N 1
ATOM 6374 C CA . MET B 1 1 ? 19.625 36.719 0.341 1 81.69 1 MET B CA 1
ATOM 6375 C C . MET B 1 1 ? 20.172 35.375 -0.127 1 81.69 1 MET B C 1
ATOM 6377 O O . MET B 1 1 ? 19.969 34.969 -1.273 1 81.69 1 MET B O 1
ATOM 6381 N N . LEU B 1 2 ? 20.984 34.781 0.784 1 88.25 2 LEU B N 1
ATOM 6382 C CA . LEU B 1 2 ? 21.609 33.469 0.462 1 88.25 2 LEU B CA 1
ATOM 6383 C C . LEU B 1 2 ? 20.562 32.375 0.497 1 88.25 2 LEU B C 1
ATOM 6385 O O . LEU B 1 2 ? 19.703 32.344 1.377 1 88.25 2 LEU B O 1
ATOM 6389 N N . LYS B 1 3 ? 20.609 31.516 -0.479 1 87.56 3 LYS B N 1
ATOM 6390 C CA . LYS B 1 3 ? 19.781 30.312 -0.553 1 87.56 3 LYS B CA 1
ATOM 6391 C C . LYS B 1 3 ? 20.609 29.094 -0.961 1 87.56 3 LYS B C 1
ATOM 6393 O O . LYS B 1 3 ? 21.375 29.156 -1.922 1 87.56 3 LYS B O 1
ATOM 6398 N N . LEU B 1 4 ? 20.516 28.078 -0.164 1 91.56 4 LEU B N 1
ATOM 6399 C CA . LEU B 1 4 ? 21.188 26.828 -0.514 1 91.56 4 LEU B CA 1
ATOM 6400 C C . LEU B 1 4 ? 20.312 25.969 -1.413 1 91.56 4 LEU B C 1
ATOM 6402 O O . LEU B 1 4 ? 19.234 25.516 -0.995 1 91.56 4 LEU B O 1
ATOM 6406 N N . ASN B 1 5 ? 20.688 25.672 -2.543 1 91.56 5 ASN B N 1
ATOM 6407 C CA . ASN B 1 5 ? 19.891 24.922 -3.508 1 91.56 5 ASN B CA 1
ATOM 6408 C C . ASN B 1 5 ? 20.234 23.438 -3.494 1 91.56 5 ASN B C 1
ATOM 6410 O O . ASN B 1 5 ? 19.359 22.594 -3.701 1 91.56 5 ASN B O 1
ATOM 6414 N N . GLN B 1 6 ? 21.469 23.172 -3.336 1 94.31 6 GLN B N 1
ATOM 6415 C CA . GLN B 1 6 ? 21.938 21.781 -3.395 1 94.31 6 GLN B CA 1
ATOM 6416 C C . GLN B 1 6 ? 23.141 21.578 -2.475 1 94.31 6 GLN B C 1
ATOM 6418 O O . GLN B 1 6 ? 24 22.453 -2.363 1 94.31 6 GLN B O 1
ATOM 6423 N N . MET B 1 7 ? 23.156 20.531 -1.779 1 94.69 7 MET B N 1
ATOM 6424 C CA . MET B 1 7 ? 24.281 20.109 -0.953 1 94.69 7 MET B CA 1
ATOM 6425 C C . MET B 1 7 ? 24.656 18.656 -1.233 1 94.69 7 MET B C 1
ATOM 6427 O O . MET B 1 7 ? 23.797 17.766 -1.193 1 94.69 7 MET B O 1
ATOM 6431 N N . ASN B 1 8 ? 25.844 18.391 -1.582 1 94.62 8 ASN B N 1
ATOM 6432 C CA . ASN B 1 8 ? 26.344 17.031 -1.764 1 94.62 8 ASN B CA 1
ATOM 6433 C C . ASN B 1 8 ? 26.797 16.422 -0.441 1 94.62 8 ASN B C 1
ATOM 6435 O O . ASN B 1 8 ? 27.875 16.75 0.059 1 94.62 8 ASN B O 1
ATOM 6439 N N . VAL B 1 9 ? 26.094 15.5 0.043 1 92.69 9 VAL B N 1
ATOM 6440 C CA . VAL B 1 9 ? 26.281 14.961 1.387 1 92.69 9 VAL B CA 1
ATOM 6441 C C . VAL B 1 9 ? 27.562 14.133 1.436 1 92.69 9 VAL B C 1
ATOM 6443 O O . VAL B 1 9 ? 28.062 13.812 2.518 1 92.69 9 VAL B O 1
ATOM 6446 N N . ASN B 1 10 ? 28.125 13.742 0.299 1 92.69 10 ASN B N 1
ATOM 6447 C CA . ASN B 1 10 ? 29.359 12.977 0.267 1 92.69 10 ASN B CA 1
ATOM 6448 C C . ASN B 1 10 ? 30.562 13.812 0.712 1 92.69 10 ASN B C 1
ATOM 6450 O O . ASN B 1 10 ? 31.609 13.266 1.046 1 92.69 10 ASN B O 1
ATOM 6454 N N . PHE B 1 11 ? 30.391 15.117 0.634 1 93.44 11 PHE B N 1
ATOM 6455 C CA . PHE B 1 11 ? 31.516 16 0.959 1 93.44 11 PHE B CA 1
ATOM 6456 C C . PHE B 1 11 ? 31.359 16.578 2.359 1 93.44 11 PHE B C 1
ATOM 6458 O O . PHE B 1 11 ? 32.312 17.141 2.916 1 93.44 11 PHE B O 1
ATOM 6465 N N . GLY B 1 12 ? 30.094 16.484 2.834 1 91.12 12 GLY B N 1
ATOM 6466 C CA . GLY B 1 12 ? 29.938 17.031 4.172 1 91.12 12 GLY B CA 1
ATOM 6467 C C . GLY B 1 12 ? 28.484 17.297 4.531 1 91.12 12 GLY B C 1
ATOM 6468 O O . GLY B 1 12 ? 27.578 16.609 4.039 1 91.12 12 GLY B O 1
ATOM 6469 N N . SER B 1 13 ? 28.297 18.25 5.578 1 91.81 13 SER B N 1
ATOM 6470 C CA . SER B 1 13 ? 26.969 1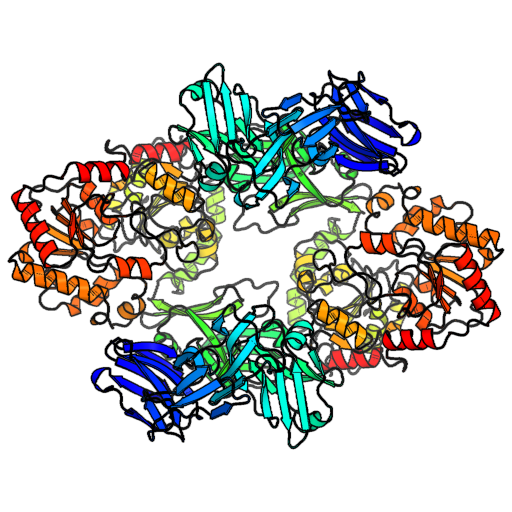8.516 6.086 1 91.81 13 SER B CA 1
ATOM 6471 C C . SER B 1 13 ? 26.75 20.016 6.301 1 91.81 13 SER B C 1
ATOM 6473 O O . SER B 1 13 ? 27.703 20.781 6.371 1 91.81 13 SER B O 1
ATOM 6475 N N . ILE B 1 14 ? 25.5 20.406 6.379 1 89.94 14 ILE B N 1
ATOM 6476 C CA . ILE B 1 14 ? 25.109 21.797 6.59 1 89.94 14 ILE B CA 1
ATOM 6477 C C . ILE B 1 14 ? 25.078 22.109 8.086 1 89.94 14 ILE B C 1
ATOM 6479 O O . ILE B 1 14 ? 24.422 21.406 8.852 1 89.94 14 ILE B O 1
ATOM 6483 N N . GLN B 1 15 ? 25.797 23.062 8.453 1 86.38 15 GLN B N 1
ATOM 6484 C CA . GLN B 1 15 ? 25.812 23.469 9.852 1 86.38 15 GLN B CA 1
ATOM 6485 C C . GLN B 1 15 ? 24.859 24.641 10.102 1 86.38 15 GLN B C 1
ATOM 6487 O O . GLN B 1 15 ? 24.172 24.672 11.125 1 86.38 15 GLN B O 1
ATOM 6492 N N . THR B 1 16 ? 24.969 25.578 9.188 1 82.88 16 THR B N 1
ATOM 6493 C CA . THR B 1 16 ? 24.094 26.75 9.234 1 82.88 16 THR B CA 1
ATOM 6494 C C . THR B 1 16 ? 23.562 27.078 7.844 1 82.88 16 THR B C 1
ATOM 6496 O O . THR B 1 16 ? 24.297 27 6.852 1 82.88 16 THR B O 1
ATOM 6499 N N . ASN B 1 17 ? 22.297 27.359 7.68 1 83.12 17 ASN B N 1
ATOM 6500 C CA . ASN B 1 17 ? 21.641 27.766 6.438 1 83.12 17 ASN B CA 1
ATOM 6501 C C . ASN B 1 17 ? 20.734 28.969 6.652 1 83.12 17 ASN B C 1
ATOM 6503 O O . ASN B 1 17 ? 19.516 28.812 6.82 1 83.12 17 ASN B O 1
ATOM 6507 N N . LEU B 1 18 ? 21.344 30.094 6.621 1 76.69 18 LEU B N 1
ATOM 6508 C CA . LEU B 1 18 ? 20.641 31.359 6.836 1 76.69 18 LEU B CA 1
ATOM 6509 C C . LEU B 1 18 ? 20.812 32.281 5.637 1 76.69 18 LEU B C 1
ATOM 6511 O O . LEU B 1 18 ? 21.766 32.156 4.871 1 76.69 18 LEU B O 1
ATOM 6515 N N . PRO B 1 19 ? 19.906 33.219 5.488 1 77.81 19 PRO B N 1
ATOM 6516 C CA . PRO B 1 19 ? 20.016 34.156 4.355 1 77.81 19 PRO B CA 1
ATOM 6517 C C . PRO B 1 19 ? 21.297 34.969 4.395 1 77.81 19 PRO B C 1
ATOM 6519 O O . PRO B 1 19 ? 21.797 35.406 3.35 1 77.81 19 PRO B O 1
ATOM 6522 N N . ALA B 1 20 ? 21.844 35.156 5.574 1 81.75 20 ALA B N 1
ATOM 6523 C CA . ALA B 1 20 ? 23.031 36 5.699 1 81.75 20 ALA B CA 1
ATOM 6524 C C . ALA B 1 20 ? 24.312 35.156 5.672 1 81.75 20 ALA B C 1
ATOM 6526 O O . ALA B 1 20 ? 25.391 35.656 5.344 1 81.75 20 ALA B O 1
ATOM 6527 N N . GLN B 1 21 ? 24.156 33.875 6.055 1 89.44 21 GLN B N 1
ATOM 6528 C CA . GLN B 1 21 ? 25.359 33.062 6.219 1 89.44 21 GLN B CA 1
ATOM 6529 C C . GLN B 1 21 ? 25.047 31.578 6.043 1 89.44 21 GLN B C 1
ATOM 6531 O O . GLN B 1 21 ? 24.031 31.078 6.551 1 89.44 21 GLN B O 1
ATOM 6536 N N . ILE B 1 22 ? 25.938 30.922 5.27 1 92.56 22 ILE B N 1
ATOM 6537 C CA . ILE B 1 22 ? 25.891 29.469 5.141 1 92.56 22 ILE B CA 1
ATOM 6538 C C . ILE B 1 22 ? 27.203 28.875 5.637 1 92.56 22 ILE B C 1
ATOM 6540 O O . ILE B 1 22 ? 28.297 29.312 5.25 1 92.56 22 ILE B O 1
ATOM 6544 N N . ARG B 1 23 ? 27.109 27.969 6.566 1 93.44 23 ARG B N 1
ATOM 6545 C CA . ARG B 1 23 ? 28.281 27.25 7.055 1 93.44 23 ARG B CA 1
ATOM 6546 C C . ARG B 1 23 ? 28.188 25.766 6.703 1 93.44 23 ARG B C 1
ATOM 6548 O O . ARG B 1 23 ? 27.172 25.125 6.949 1 93.44 23 ARG B O 1
ATOM 6555 N N . LEU B 1 24 ? 29.234 25.25 6.105 1 94.06 24 LEU B N 1
ATOM 6556 C CA . LEU B 1 24 ? 29.312 23.844 5.699 1 94.06 24 LEU B CA 1
ATOM 6557 C C . LEU B 1 24 ? 30.484 23.156 6.379 1 94.06 24 LEU B C 1
ATOM 6559 O O . LEU B 1 24 ? 31.578 23.719 6.469 1 94.06 24 LEU B O 1
ATOM 6563 N N . LYS B 1 25 ? 30.203 22.031 6.918 1 92.88 25 LYS B N 1
ATOM 6564 C CA . LYS B 1 25 ? 31.266 21.188 7.426 1 92.88 25 LYS B CA 1
ATOM 6565 C C . LYS B 1 25 ? 31.766 20.219 6.348 1 92.88 25 LYS B C 1
ATOM 6567 O O . LYS B 1 25 ? 31.016 19.375 5.863 1 92.88 25 LYS B O 1
ATOM 6572 N N . ILE B 1 26 ? 33 20.328 5.969 1 91.81 26 ILE B N 1
ATOM 6573 C CA . ILE B 1 26 ? 33.562 19.5 4.914 1 91.81 26 ILE B CA 1
ATOM 6574 C C . ILE B 1 26 ? 34.281 18.281 5.531 1 91.81 26 ILE B C 1
ATOM 6576 O O . ILE B 1 26 ? 35.125 18.438 6.41 1 91.81 26 ILE B O 1
ATOM 6580 N N . ARG B 1 27 ? 34 17.031 5.141 1 79.62 27 ARG B N 1
ATOM 6581 C CA . ARG B 1 27 ? 34.531 15.75 5.551 1 79.62 27 ARG B CA 1
ATOM 6582 C C . ARG B 1 27 ? 34.562 15.625 7.07 1 79.62 27 ARG B C 1
ATOM 6584 O O . ARG B 1 27 ? 35.5 15.07 7.637 1 79.62 27 ARG B O 1
ATOM 6591 N N . ASN B 1 28 ? 33.719 16.328 7.73 1 71.25 28 ASN B N 1
ATOM 6592 C CA . ASN B 1 28 ? 33.531 16.312 9.18 1 71.25 28 ASN B CA 1
ATOM 6593 C C . ASN B 1 28 ? 34.781 16.828 9.898 1 71.25 28 ASN B C 1
ATOM 6595 O O . ASN B 1 28 ? 35.094 16.344 10.992 1 71.25 28 ASN B O 1
ATOM 6599 N N . GLU B 1 29 ? 35.562 17.625 9.203 1 79.25 29 GLU B N 1
ATOM 6600 C CA . GLU B 1 29 ? 36.781 18.141 9.789 1 79.25 29 GLU B CA 1
ATOM 6601 C C . GLU B 1 29 ? 36.781 19.672 9.797 1 79.25 29 GLU B C 1
ATOM 6603 O O . GLU B 1 29 ? 36.938 20.281 10.852 1 79.25 29 GLU B O 1
ATOM 6608 N N . GLN B 1 30 ? 36.531 20.188 8.672 1 87.56 30 GLN B N 1
ATOM 6609 C CA . GLN B 1 30 ? 36.656 21.641 8.516 1 87.56 30 GLN B CA 1
ATOM 6610 C C . GLN B 1 30 ? 35.312 22.312 8.25 1 87.56 30 GLN B C 1
ATOM 6612 O O . GLN B 1 30 ? 34.469 21.766 7.531 1 87.56 30 GLN B O 1
ATOM 6617 N N . ILE B 1 31 ? 35.156 23.469 8.914 1 92.62 31 ILE B N 1
ATOM 6618 C CA . ILE B 1 31 ? 33.938 24.25 8.68 1 92.62 31 ILE B CA 1
ATOM 6619 C C . ILE B 1 31 ? 34.281 25.453 7.809 1 92.62 31 ILE B C 1
ATOM 6621 O O . ILE B 1 31 ? 35.219 26.203 8.102 1 92.62 31 ILE B O 1
ATOM 6625 N N . ILE B 1 32 ? 33.594 25.609 6.773 1 94.94 32 ILE B N 1
ATOM 6626 C CA . ILE B 1 32 ? 33.781 26.781 5.922 1 94.94 32 ILE B CA 1
ATOM 6627 C C . ILE B 1 32 ? 32.562 27.703 6.094 1 94.94 32 ILE B C 1
ATOM 6629 O O . ILE B 1 32 ? 31.438 27.25 6.262 1 94.94 32 ILE B O 1
ATOM 6633 N N . ASN B 1 33 ? 32.875 28.953 5.988 1 94.69 33 ASN B N 1
ATOM 6634 C CA . ASN B 1 33 ? 31.859 29.984 6.156 1 94.69 33 ASN B CA 1
ATOM 6635 C C . ASN B 1 33 ? 31.656 30.797 4.875 1 94.69 33 ASN B C 1
ATOM 6637 O O . ASN B 1 33 ? 32.625 31.266 4.273 1 94.69 33 ASN B O 1
ATOM 6641 N N . ILE B 1 34 ? 30.453 30.938 4.457 1 96.06 34 ILE B N 1
ATOM 6642 C CA . ILE B 1 34 ? 30.078 31.734 3.287 1 96.06 34 ILE B CA 1
ATOM 6643 C C . ILE B 1 34 ? 29.109 32.844 3.701 1 96.06 34 ILE B C 1
ATOM 6645 O O . ILE B 1 34 ? 28 32.562 4.137 1 96.06 34 ILE B O 1
ATOM 6649 N N . GLU B 1 35 ? 29.5 34 3.48 1 94.44 35 GLU B N 1
ATOM 6650 C CA . GLU B 1 35 ? 28.672 35.156 3.832 1 94.44 35 GLU B CA 1
ATOM 6651 C C . GLU B 1 35 ? 28.125 35.844 2.586 1 94.44 35 GLU B C 1
ATOM 6653 O O . GLU B 1 35 ? 28.828 35.969 1.574 1 94.44 35 GLU B O 1
ATOM 6658 N N . ALA B 1 36 ? 26.938 36.281 2.693 1 91.62 36 ALA B N 1
ATOM 6659 C CA . ALA B 1 36 ? 26.297 36.969 1.564 1 91.62 36 ALA B CA 1
ATOM 6660 C C . ALA B 1 36 ? 27.109 38.188 1.143 1 91.62 36 ALA B C 1
ATOM 6662 O O . ALA B 1 36 ? 27.25 38.469 -0.052 1 91.62 36 ALA B O 1
ATOM 6663 N N . ALA B 1 37 ? 27.719 38.906 2.078 1 91 37 ALA B N 1
ATOM 6664 C CA . ALA B 1 37 ? 28.422 40.156 1.845 1 91 37 ALA B CA 1
ATOM 6665 C C . ALA B 1 37 ? 29.703 39.938 1.061 1 91 37 ALA B C 1
ATOM 6667 O O . ALA B 1 37 ? 30.188 40.875 0.381 1 91 37 ALA B O 1
ATOM 6668 N N . GLN B 1 38 ? 30.203 38.75 1.099 1 93.88 38 GLN B N 1
ATOM 6669 C CA . GLN B 1 38 ? 31.484 38.531 0.451 1 93.88 38 GLN B CA 1
ATOM 6670 C C . GLN B 1 38 ? 31.297 38.094 -1.007 1 93.88 38 GLN B C 1
ATOM 6672 O O . GLN B 1 38 ? 32.25 38.125 -1.79 1 93.88 38 GLN B O 1
ATOM 6677 N N . LEU B 1 39 ? 30.141 37.781 -1.402 1 95.38 39 LEU B N 1
ATOM 6678 C CA . LEU B 1 39 ? 29.859 37.312 -2.762 1 95.38 39 LEU B CA 1
ATOM 6679 C C . LEU B 1 39 ? 29.562 38.5 -3.68 1 95.38 39 LEU B C 1
ATOM 6681 O O . LEU B 1 39 ? 28.422 38.969 -3.736 1 95.38 39 LEU B O 1
ATOM 6685 N N . LYS B 1 40 ? 30.484 38.969 -4.434 1 93.69 40 LYS B N 1
ATOM 6686 C CA . LYS B 1 40 ? 30.375 40.094 -5.34 1 93.69 40 LYS B CA 1
ATOM 6687 C C . LYS B 1 40 ? 30.547 39.656 -6.793 1 93.69 40 LYS B C 1
ATOM 6689 O O . LYS B 1 40 ? 31.266 40.312 -7.559 1 93.69 40 LYS B O 1
ATOM 6694 N N . LYS B 1 41 ? 30.078 38.469 -7.164 1 94.69 41 LYS B N 1
ATOM 6695 C CA . LYS B 1 41 ? 30.109 37.938 -8.516 1 94.69 41 LYS B CA 1
ATOM 6696 C C . LYS B 1 41 ? 31.531 37.656 -8.977 1 94.69 41 LYS B C 1
ATOM 6698 O O . LYS B 1 41 ? 31.875 37.906 -10.133 1 94.69 41 LYS B O 1
ATOM 6703 N N . GLU B 1 42 ? 32.406 37.344 -7.984 1 94.38 42 GLU B N 1
ATOM 6704 C CA . GLU B 1 42 ? 33.781 36.906 -8.211 1 94.38 42 GLU B CA 1
ATOM 6705 C C . GLU B 1 42 ? 34.125 35.656 -7.414 1 94.38 42 GLU B C 1
ATOM 6707 O O . GLU B 1 42 ? 33.312 35.219 -6.57 1 94.38 42 GLU B O 1
ATOM 6712 N N . ASP B 1 43 ? 35.25 35.094 -7.719 1 94.38 43 ASP B N 1
ATOM 6713 C CA . ASP B 1 43 ? 35.719 33.906 -6.977 1 94.38 43 ASP B CA 1
ATOM 6714 C C . ASP B 1 43 ? 35.969 34.281 -5.512 1 94.38 43 ASP B C 1
ATOM 6716 O O . ASP B 1 43 ? 36.5 35.344 -5.203 1 94.38 43 ASP B O 1
ATOM 6720 N N . VAL B 1 44 ? 35.594 33.406 -4.691 1 96.75 44 VAL B N 1
ATOM 6721 C CA . VAL B 1 44 ? 35.938 33.531 -3.279 1 96.75 44 VAL B CA 1
ATOM 6722 C C . VAL B 1 44 ? 36.656 32.25 -2.822 1 96.75 44 VAL B C 1
ATOM 6724 O O . VAL B 1 44 ? 36.125 31.156 -2.977 1 96.75 44 VAL B O 1
ATOM 6727 N N . TYR B 1 45 ? 37.844 32.375 -2.393 1 96.56 45 TYR B N 1
ATOM 6728 C CA . TYR B 1 45 ? 38.594 31.266 -1.821 1 96.56 45 TYR B CA 1
ATOM 6729 C C . TYR B 1 45 ? 38.125 30.969 -0.397 1 96.56 45 TYR B C 1
ATOM 6731 O O . TYR B 1 45 ? 38.094 31.875 0.443 1 96.56 45 TYR B O 1
ATOM 6739 N N . LEU B 1 46 ? 37.812 29.734 -0.096 1 96.12 46 LEU B N 1
ATOM 6740 C CA . LEU B 1 46 ? 37.188 29.406 1.182 1 96.12 46 LEU B CA 1
ATOM 6741 C C . LEU B 1 46 ? 38.125 28.594 2.062 1 96.12 46 LEU B C 1
ATOM 6743 O O . LEU B 1 46 ? 37.875 28.422 3.258 1 96.12 46 LEU B O 1
ATOM 6747 N N . GLY B 1 47 ? 39.188 27.969 1.49 1 94.06 47 GLY B N 1
ATOM 6748 C CA . GLY B 1 47 ? 40.125 27.219 2.301 1 94.06 47 GLY B CA 1
ATOM 6749 C C . GLY B 1 47 ? 40.688 26 1.58 1 94.06 47 GLY B C 1
ATOM 6750 O O . GLY B 1 47 ? 40.469 25.828 0.383 1 94.06 47 GLY B O 1
ATOM 6751 N N . LYS B 1 48 ? 41.5 25.188 2.291 1 94.25 48 LYS B N 1
ATOM 6752 C CA . LYS B 1 48 ? 42.125 23.984 1.764 1 94.25 48 LYS B CA 1
ATOM 6753 C C . LYS B 1 48 ? 41.469 22.719 2.316 1 94.25 48 LYS B C 1
ATOM 6755 O O . LYS B 1 48 ? 40.812 22.766 3.367 1 94.25 48 LYS B O 1
ATOM 6760 N N . THR B 1 49 ? 41.469 21.672 1.595 1 93.5 49 THR B N 1
ATOM 6761 C CA . THR B 1 49 ? 40.875 20.406 2.027 1 93.5 49 THR B CA 1
ATOM 6762 C C . THR B 1 49 ? 41.594 19.234 1.379 1 93.5 49 THR B C 1
ATOM 6764 O O . THR B 1 49 ? 42.281 19.391 0.356 1 93.5 49 THR B O 1
ATOM 6767 N N . LYS B 1 50 ? 41.531 18.047 1.983 1 89.38 50 LYS B N 1
ATOM 6768 C CA . LYS B 1 50 ? 42.125 16.828 1.426 1 89.38 50 LYS B CA 1
ATOM 6769 C C . LYS B 1 50 ? 41.094 16.062 0.595 1 89.38 50 LYS B C 1
ATOM 6771 O O . LYS B 1 50 ? 41.406 15.039 -0.011 1 89.38 50 LYS B O 1
ATOM 6776 N N . ALA B 1 51 ? 39.906 16.562 0.577 1 90 51 ALA B N 1
ATOM 6777 C CA . ALA B 1 51 ? 38.844 15.898 -0.177 1 90 51 ALA B CA 1
ATOM 6778 C C . ALA B 1 51 ? 39.125 15.961 -1.678 1 90 51 ALA B C 1
ATOM 6780 O O . ALA B 1 51 ? 39.875 16.828 -2.145 1 90 51 ALA B O 1
ATOM 6781 N N . GLU B 1 52 ? 38.594 15.016 -2.398 1 90.31 52 GLU B N 1
ATOM 6782 C CA . GLU B 1 52 ? 38.75 14.953 -3.846 1 90.31 52 GLU B CA 1
ATOM 6783 C C . GLU B 1 52 ? 38 16.094 -4.543 1 90.31 52 GLU B C 1
ATOM 6785 O O . GLU B 1 52 ? 37.125 16.703 -3.955 1 90.31 52 GLU B O 1
ATOM 6790 N N . ASP B 1 53 ? 38.406 16.328 -5.762 1 94.38 53 ASP B N 1
ATOM 6791 C CA . ASP B 1 53 ? 37.75 17.359 -6.566 1 94.38 53 ASP B CA 1
ATOM 6792 C C . ASP B 1 53 ? 36.281 17.031 -6.801 1 94.38 53 ASP B C 1
ATOM 6794 O O . ASP B 1 53 ? 35.938 15.859 -7.008 1 94.38 53 ASP B O 1
ATOM 6798 N N . GLY B 1 54 ? 35.469 18.016 -6.707 1 94.75 54 GLY B N 1
ATOM 6799 C CA . GLY B 1 54 ? 34.031 17.797 -6.984 1 94.75 54 GLY B CA 1
ATOM 6800 C C . GLY B 1 54 ? 33.156 18.953 -6.535 1 94.75 54 GLY B C 1
ATOM 6801 O O . GLY B 1 54 ? 33.656 19.906 -5.934 1 94.75 54 GLY B O 1
ATOM 6802 N N . LEU B 1 55 ? 31.922 18.953 -6.918 1 96.62 55 LEU B N 1
ATOM 6803 C CA . LEU B 1 55 ? 30.938 19.969 -6.559 1 96.62 55 LEU B CA 1
ATOM 6804 C C . LEU B 1 55 ? 30.391 19.703 -5.156 1 96.62 55 LEU B C 1
ATOM 6806 O O . LEU B 1 55 ? 29.828 18.641 -4.891 1 96.62 55 LEU B O 1
ATOM 6810 N N . VAL B 1 56 ? 30.531 20.641 -4.324 1 96.12 56 VAL B N 1
ATOM 6811 C CA . VAL B 1 56 ? 30.141 20.5 -2.924 1 96.12 56 VAL B CA 1
ATOM 6812 C C . VAL B 1 56 ? 28.719 21 -2.721 1 96.12 56 VAL B C 1
ATOM 6814 O O . VAL B 1 56 ? 27.891 20.312 -2.1 1 96.12 56 VAL B O 1
ATOM 6817 N N . ALA B 1 57 ? 28.438 22.172 -3.258 1 96.75 57 ALA B N 1
ATOM 6818 C CA . ALA B 1 57 ? 27.109 22.781 -3.062 1 96.75 57 ALA B CA 1
ATOM 6819 C C . ALA B 1 57 ? 26.828 23.812 -4.148 1 96.75 57 ALA B C 1
ATOM 6821 O O . ALA B 1 57 ? 27.734 24.266 -4.84 1 96.75 57 ALA B O 1
ATOM 6822 N N . ILE B 1 58 ? 25.609 24.094 -4.316 1 97.25 58 ILE B N 1
ATOM 6823 C CA . ILE B 1 58 ? 25.141 25.203 -5.152 1 97.25 58 ILE B CA 1
ATOM 6824 C C . ILE B 1 58 ? 24.312 26.172 -4.309 1 97.25 58 ILE B C 1
ATOM 6826 O O . ILE B 1 58 ? 23.375 25.766 -3.633 1 97.25 58 ILE B O 1
ATOM 6830 N N . ILE B 1 59 ? 24.719 27.391 -4.332 1 96.12 59 ILE B N 1
ATOM 6831 C CA . ILE B 1 59 ? 24.016 28.406 -3.557 1 96.12 59 ILE B CA 1
ATOM 6832 C C . ILE B 1 59 ? 23.609 29.562 -4.469 1 96.12 59 ILE B C 1
ATOM 6834 O O . ILE B 1 59 ? 24.109 29.688 -5.59 1 96.12 59 ILE B O 1
ATOM 6838 N N . GLU B 1 60 ? 22.672 30.328 -4.012 1 94.75 60 GLU B N 1
ATOM 6839 C CA . GLU B 1 60 ? 22.266 31.562 -4.688 1 94.75 60 GLU B CA 1
ATOM 6840 C C . GLU B 1 60 ? 22.328 32.75 -3.748 1 94.75 60 GLU B C 1
ATOM 6842 O O . GLU B 1 60 ? 22.031 32.625 -2.559 1 94.75 60 GLU B O 1
ATOM 6847 N N . ASN B 1 61 ? 22.859 33.75 -4.211 1 93.56 61 ASN B N 1
ATOM 6848 C CA . ASN B 1 61 ? 22.797 35.031 -3.523 1 93.56 61 ASN B CA 1
ATOM 6849 C C . ASN B 1 61 ? 22.016 36.062 -4.328 1 93.56 61 ASN B C 1
ATOM 6851 O O . ASN B 1 61 ? 22.453 36.5 -5.398 1 93.56 61 ASN B O 1
ATOM 6855 N N . ASP B 1 62 ? 20.844 36.406 -3.865 1 88.75 62 ASP B N 1
ATOM 6856 C CA . ASP B 1 62 ? 19.938 37.312 -4.582 1 88.75 62 ASP B CA 1
ATOM 6857 C C . ASP B 1 62 ? 19.625 36.75 -5.977 1 88.75 62 ASP B C 1
ATOM 6859 O O . ASP B 1 62 ? 19.797 37.469 -6.973 1 88.75 62 ASP B O 1
ATOM 6863 N N . ASP B 1 63 ? 19.344 35.594 -6.098 1 88.12 63 ASP B N 1
ATOM 6864 C CA . ASP B 1 63 ? 18.891 34.875 -7.281 1 88.12 63 ASP B CA 1
ATOM 6865 C C . ASP B 1 63 ? 20.031 34.688 -8.289 1 88.12 63 ASP B C 1
ATOM 6867 O O . ASP B 1 63 ? 19.781 34.5 -9.484 1 88.12 63 ASP B O 1
ATOM 6871 N N . PHE B 1 64 ? 21.266 34.969 -7.777 1 94.62 64 PHE B N 1
ATOM 6872 C CA . PHE B 1 64 ? 22.453 34.75 -8.602 1 94.62 64 PHE B CA 1
ATOM 6873 C C . PHE B 1 64 ? 23.203 33.5 -8.148 1 94.62 64 PHE B C 1
ATOM 6875 O O . PHE B 1 64 ? 23.562 33.375 -6.977 1 94.62 64 PHE B O 1
ATOM 6882 N N . PRO B 1 65 ? 23.516 32.594 -9.086 1 95.75 65 PRO B N 1
ATOM 6883 C CA . PRO B 1 65 ? 24.047 31.281 -8.703 1 95.75 65 PRO B CA 1
ATOM 6884 C C . PRO B 1 65 ? 25.547 31.328 -8.406 1 95.75 65 PRO B C 1
ATOM 6886 O O . PRO B 1 65 ? 26.297 32.031 -9.078 1 95.75 65 PRO B O 1
ATOM 6889 N N . TYR B 1 66 ? 26 30.578 -7.383 1 97.19 66 TYR B N 1
ATOM 6890 C CA . TYR B 1 66 ? 27.391 30.297 -7.043 1 97.19 66 TYR B CA 1
ATOM 6891 C C . TYR B 1 66 ? 27.609 28.797 -6.844 1 97.19 66 TYR B C 1
ATOM 6893 O O . TYR B 1 66 ? 26.719 28.094 -6.375 1 97.19 66 TYR B O 1
ATOM 6901 N N . TYR B 1 67 ? 28.781 28.328 -7.223 1 97.5 67 TYR B N 1
ATOM 6902 C CA . TYR B 1 67 ? 29.156 26.922 -7.105 1 97.5 67 TYR B CA 1
ATOM 6903 C C . TYR B 1 67 ? 30.312 26.75 -6.125 1 97.5 67 TYR B C 1
ATOM 6905 O O . TYR B 1 67 ? 31.406 27.281 -6.336 1 97.5 67 TYR B O 1
ATOM 6913 N N . VAL B 1 68 ? 30.031 26.062 -5.043 1 97.44 68 VAL B N 1
ATOM 6914 C CA . VAL B 1 68 ? 31.078 25.703 -4.102 1 97.44 68 VAL B CA 1
ATOM 6915 C C . VAL B 1 68 ? 31.719 24.375 -4.535 1 97.44 68 VAL B C 1
ATOM 6917 O O . VAL B 1 68 ? 31.047 23.359 -4.625 1 97.44 68 VAL B O 1
ATOM 6920 N N . HIS B 1 69 ? 32.969 24.406 -4.84 1 97.19 69 HIS B N 1
ATOM 6921 C CA . HIS B 1 69 ? 33.625 23.203 -5.348 1 97.19 69 HIS B CA 1
ATOM 6922 C C . HIS B 1 69 ? 35.094 23.125 -4.902 1 97.19 69 HIS B C 1
ATOM 6924 O O . HIS B 1 69 ? 35.625 24.109 -4.398 1 97.19 69 HIS B O 1
ATOM 6930 N N . ILE B 1 70 ? 35.594 21.953 -5.016 1 96.25 70 ILE B N 1
ATOM 6931 C CA . ILE B 1 70 ? 37 21.688 -4.664 1 96.25 70 ILE B CA 1
ATOM 6932 C C . ILE B 1 70 ? 37.812 21.5 -5.938 1 96.25 70 ILE B C 1
ATOM 6934 O O . ILE B 1 70 ? 37.406 20.797 -6.855 1 96.25 70 ILE B O 1
ATOM 6938 N N . LYS B 1 71 ? 38.844 22.156 -6.039 1 95.75 71 LYS B N 1
ATOM 6939 C CA . LYS B 1 71 ? 39.812 22.062 -7.137 1 95.75 71 LYS B CA 1
ATOM 6940 C C . LYS B 1 71 ? 41.25 22.047 -6.617 1 95.75 71 LYS B C 1
ATOM 6942 O O . LYS B 1 71 ? 41.719 23.031 -6.023 1 95.75 71 LYS B O 1
ATOM 6947 N N . LYS B 1 72 ? 41.938 20.922 -6.832 1 94.44 72 LYS B N 1
ATOM 6948 C CA . LYS B 1 72 ? 43.312 20.766 -6.422 1 94.44 72 LYS B CA 1
ATOM 6949 C C . LYS B 1 72 ? 43.5 21.094 -4.945 1 94.44 72 LYS B C 1
ATOM 6951 O O . LYS B 1 72 ? 44.312 21.938 -4.586 1 94.44 72 LYS B O 1
ATOM 6956 N N . ASN B 1 73 ? 42.688 20.609 -4.117 1 93.94 73 ASN B N 1
ATOM 6957 C CA . ASN B 1 73 ? 42.75 20.656 -2.662 1 93.94 73 ASN B CA 1
ATOM 6958 C C . ASN B 1 73 ? 42.375 22.031 -2.131 1 93.94 73 ASN B C 1
ATOM 6960 O O . ASN B 1 73 ? 42.656 22.375 -0.981 1 93.94 73 ASN B O 1
ATOM 6964 N N . LYS B 1 74 ? 41.75 22.812 -3.012 1 96.25 74 LYS B N 1
ATOM 6965 C CA . LYS B 1 74 ? 41.281 24.125 -2.598 1 96.25 74 LYS B CA 1
ATOM 6966 C C . LYS B 1 74 ? 39.75 24.234 -2.787 1 96.25 74 LYS B C 1
ATOM 6968 O O . LYS B 1 74 ? 39.219 23.75 -3.777 1 96.25 74 LYS B O 1
ATOM 6973 N N . ILE B 1 75 ? 39.125 24.906 -1.817 1 97 75 ILE B N 1
ATOM 6974 C CA . ILE B 1 75 ? 37.688 25.109 -1.898 1 97 75 ILE B CA 1
ATOM 6975 C C . ILE B 1 75 ? 37.375 26.516 -2.393 1 97 75 ILE B C 1
ATOM 6977 O O . ILE B 1 75 ? 37.906 27.5 -1.86 1 97 75 ILE B O 1
ATOM 6981 N N . TYR B 1 76 ? 36.594 26.641 -3.416 1 97.19 76 TYR B N 1
ATOM 6982 C CA . TYR B 1 76 ? 36.188 27.938 -3.979 1 97.19 76 TYR B CA 1
ATOM 6983 C C . TYR B 1 76 ? 34.656 28.062 -3.996 1 97.19 76 TYR B C 1
ATOM 6985 O O . TYR B 1 76 ? 33.938 27.062 -4.066 1 97.19 76 TYR B O 1
ATOM 6993 N N . CYS B 1 77 ? 34.219 29.203 -3.811 1 97.44 77 CYS B N 1
ATOM 6994 C CA . CYS B 1 77 ? 32.875 29.609 -4.176 1 97.44 77 CYS B CA 1
ATOM 6995 C C . CYS B 1 77 ? 32.875 30.547 -5.387 1 97.44 77 CYS B C 1
ATOM 6997 O O . CYS B 1 77 ? 33.375 31.672 -5.305 1 97.44 77 CYS B O 1
ATOM 6999 N N . THR B 1 78 ? 32.344 30.062 -6.578 1 97.25 78 THR B N 1
ATOM 7000 C CA . THR B 1 78 ? 32.594 30.797 -7.82 1 97.25 78 THR B CA 1
ATOM 7001 C C . THR B 1 78 ? 31.297 30.906 -8.641 1 97.25 78 THR B C 1
ATOM 7003 O O . THR B 1 78 ? 30.469 30 -8.625 1 97.25 78 THR B O 1
ATOM 7006 N N . PRO B 1 79 ? 31.062 31.953 -9.289 1 96.25 79 PRO B N 1
ATOM 7007 C CA . PRO B 1 79 ? 29.969 32.031 -10.25 1 96.25 79 PRO B CA 1
ATOM 7008 C C . PRO B 1 79 ? 30.359 31.516 -11.641 1 96.25 79 PRO B C 1
ATOM 7010 O O . PRO B 1 79 ? 29.516 31.469 -12.539 1 96.25 79 PRO B O 1
ATOM 7013 N N . TYR B 1 80 ? 31.641 31.172 -11.82 1 96.06 80 TYR B N 1
ATOM 7014 C CA . TYR B 1 80 ? 32.188 30.891 -13.148 1 96.06 80 TYR B CA 1
ATOM 7015 C C . TYR B 1 80 ? 32.156 29.391 -13.453 1 96.06 80 TYR B C 1
ATOM 7017 O O . TYR B 1 80 ? 32.656 28.594 -12.656 1 96.06 80 TYR B O 1
ATOM 7025 N N . LEU B 1 81 ? 31.672 29.062 -14.617 1 95 81 LEU B N 1
ATOM 7026 C CA . LEU B 1 81 ? 31.656 27.688 -15.117 1 95 81 LEU B CA 1
ATOM 7027 C C . LEU B 1 81 ? 32.625 27.531 -16.281 1 95 81 LEU B C 1
ATOM 7029 O O . LEU B 1 81 ? 32.812 26.422 -16.797 1 95 81 LEU B O 1
ATOM 7033 N N . ASN B 1 82 ? 33.312 28.609 -16.844 1 91.38 82 ASN B N 1
ATOM 7034 C CA . ASN B 1 82 ? 33.969 28.609 -18.125 1 91.38 82 ASN B CA 1
ATOM 7035 C C . ASN B 1 82 ? 35.5 28.781 -17.969 1 91.38 82 ASN B C 1
ATOM 7037 O O . ASN B 1 82 ? 36.156 29.375 -18.828 1 91.38 82 ASN B O 1
ATOM 7041 N N . ASP B 1 83 ? 36.219 28.375 -16.953 1 84.31 83 ASP B N 1
ATOM 7042 C CA . ASP B 1 83 ? 37.688 28.312 -16.719 1 84.31 83 ASP B CA 1
ATOM 7043 C C . ASP B 1 83 ? 38.312 29.703 -16.891 1 84.31 83 ASP B C 1
ATOM 7045 O O . ASP B 1 83 ? 39.438 29.812 -17.328 1 84.31 83 ASP B O 1
ATOM 7049 N N . LYS B 1 84 ? 37.625 30.719 -16.688 1 87.88 84 LYS B N 1
ATOM 7050 C CA . LYS B 1 84 ? 38.125 32.094 -16.875 1 87.88 84 LYS B CA 1
ATOM 7051 C C . LYS B 1 84 ? 38.969 32.531 -15.695 1 87.88 84 LYS B C 1
ATOM 7053 O O . LYS B 1 84 ? 39.844 33.406 -15.828 1 87.88 84 LYS B O 1
ATOM 7058 N N . THR B 1 85 ? 38.625 31.984 -14.594 1 93.12 85 THR B N 1
ATOM 7059 C CA . THR B 1 85 ? 39.344 32.375 -13.375 1 93.12 85 THR B CA 1
ATOM 7060 C C . THR B 1 85 ? 40 31.156 -12.719 1 93.12 85 THR B C 1
ATOM 7062 O O . THR B 1 85 ? 39.719 30.016 -13.094 1 93.12 85 THR B O 1
ATOM 7065 N N . GLU B 1 86 ? 40.844 31.391 -11.781 1 92.56 86 GLU B N 1
ATOM 7066 C CA . GLU B 1 86 ? 41.531 30.312 -11.07 1 92.56 86 GLU B CA 1
ATOM 7067 C C . GLU B 1 86 ? 40.531 29.422 -10.312 1 92.56 86 GLU B C 1
ATOM 7069 O O . GLU B 1 86 ? 40.688 28.203 -10.266 1 92.56 86 GLU B O 1
ATOM 7074 N N . GLY B 1 87 ? 39.594 30.031 -9.797 1 95.25 87 GLY B N 1
ATOM 7075 C CA . GLY B 1 87 ? 38.656 29.312 -8.984 1 95.25 87 GLY B CA 1
ATOM 7076 C C . GLY B 1 87 ? 37.469 28.781 -9.781 1 95.25 87 GLY B C 1
ATOM 7077 O O . GLY B 1 87 ? 36.531 28.188 -9.219 1 95.25 87 GLY B O 1
ATOM 7078 N N . SER B 1 88 ? 37.5 28.953 -11.055 1 95.19 88 SER B N 1
ATOM 7079 C CA . SER B 1 88 ? 36.375 28.547 -11.898 1 95.19 88 SER B CA 1
ATOM 7080 C C . SER B 1 88 ? 36.188 27.031 -11.906 1 95.19 88 SER B C 1
ATOM 7082 O O . SER B 1 88 ? 37.156 26.281 -11.766 1 95.19 88 SER B O 1
ATOM 7084 N N . LEU B 1 89 ? 34.875 26.672 -11.906 1 93.5 89 LEU B N 1
ATOM 7085 C CA . LEU B 1 89 ? 34.531 25.281 -12.156 1 93.5 89 LEU B CA 1
ATOM 7086 C C . LEU B 1 89 ? 34.688 24.938 -13.633 1 93.5 89 LEU B C 1
ATOM 7088 O O . LEU B 1 89 ? 34.031 25.547 -14.492 1 93.5 89 LEU B O 1
ATOM 7092 N N . ASN B 1 90 ? 35.562 24.031 -14.031 1 89.38 90 ASN B N 1
ATOM 7093 C CA . ASN B 1 90 ? 35.875 23.797 -15.438 1 89.38 90 ASN B CA 1
ATOM 7094 C C . ASN B 1 90 ? 35.094 22.625 -16 1 89.38 90 ASN B C 1
ATOM 7096 O O . ASN B 1 90 ? 35.375 21.469 -15.68 1 89.38 90 ASN B O 1
ATOM 7100 N N . ILE B 1 91 ? 34.188 22.891 -16.906 1 94.69 91 ILE B N 1
ATOM 7101 C CA . ILE B 1 91 ? 33.375 21.891 -17.578 1 94.69 91 ILE B CA 1
ATOM 7102 C C . ILE B 1 91 ? 34.062 21.453 -18.859 1 94.69 91 ILE B C 1
ATOM 7104 O O . ILE B 1 91 ? 34.5 22.297 -19.656 1 94.69 91 ILE B O 1
ATOM 7108 N N . GLN B 1 92 ? 34.188 20.141 -19.062 1 95.38 92 GLN B N 1
ATOM 7109 C CA . GLN B 1 92 ? 34.688 19.609 -20.328 1 95.38 92 GLN B CA 1
ATOM 7110 C C . GLN B 1 92 ? 33.562 19.531 -21.359 1 95.38 92 GLN B C 1
ATOM 7112 O O . GLN B 1 92 ? 32.5 19.016 -21.078 1 95.38 92 GLN B O 1
ATOM 7117 N N . ILE B 1 93 ? 33.875 20.078 -22.547 1 97.06 93 ILE B N 1
ATOM 7118 C CA . ILE B 1 93 ? 32.844 20.141 -23.578 1 97.06 93 ILE B CA 1
ATOM 7119 C C . ILE B 1 93 ? 33.344 19.453 -24.844 1 97.06 93 ILE B C 1
ATOM 7121 O O . ILE B 1 93 ? 34.406 19.75 -25.344 1 97.06 93 ILE B O 1
ATOM 7125 N N . LYS B 1 94 ? 32.594 18.531 -25.312 1 97 94 LYS B N 1
ATOM 7126 C CA . LYS B 1 94 ? 32.844 17.875 -26.594 1 97 94 LYS B CA 1
ATOM 7127 C C . LYS B 1 94 ? 31.641 17.984 -27.516 1 97 94 LYS B C 1
ATOM 7129 O O . LYS B 1 94 ? 30.562 17.484 -27.219 1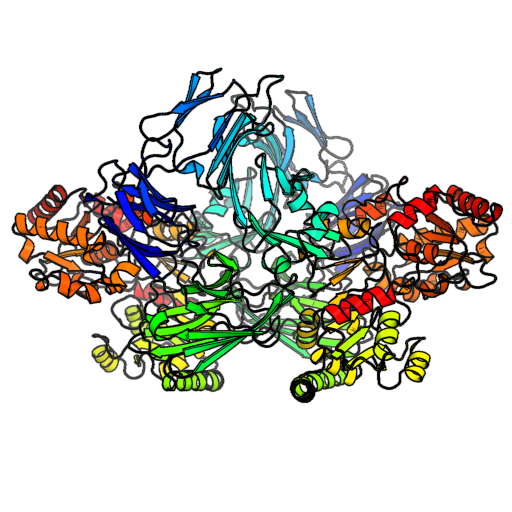 97 94 LYS B O 1
ATOM 7134 N N . VAL B 1 95 ? 31.844 18.641 -28.641 1 97.31 95 VAL B N 1
ATOM 7135 C CA . VAL B 1 95 ? 30.781 18.828 -29.625 1 97.31 95 VAL B CA 1
ATOM 7136 C C . VAL B 1 95 ? 30.906 17.781 -30.734 1 97.31 95 VAL B C 1
ATOM 7138 O O . VAL B 1 95 ? 31.969 17.641 -31.328 1 97.31 95 VAL B O 1
ATOM 7141 N N . TYR B 1 96 ? 29.844 17.141 -31.047 1 96.25 96 TYR B N 1
ATOM 7142 C CA . TYR B 1 96 ? 29.906 16.016 -31.984 1 96.25 96 TYR B CA 1
ATOM 7143 C C . TYR B 1 96 ? 29.344 16.422 -33.344 1 96.25 96 TYR B C 1
ATOM 7145 O O . TYR B 1 96 ? 29.578 15.734 -34.344 1 96.25 96 TYR B O 1
ATOM 7153 N N . HIS B 1 97 ? 28.531 17.438 -33.344 1 96 97 HIS B N 1
ATOM 7154 C CA . HIS B 1 97 ? 27.891 17.875 -34.594 1 96 97 HIS B CA 1
ATOM 7155 C C . HIS B 1 97 ? 27.734 19.391 -34.625 1 96 97 HIS B C 1
ATOM 7157 O O . HIS B 1 97 ? 27.5 20.031 -33.594 1 96 97 HIS B O 1
ATOM 7163 N N . ASN B 1 98 ? 27.734 19.953 -35.844 1 93.88 98 ASN B N 1
ATOM 7164 C CA . ASN B 1 98 ? 27.812 21.391 -36.031 1 93.88 98 ASN B CA 1
ATOM 7165 C C . ASN B 1 98 ? 26.453 22.047 -35.875 1 93.88 98 ASN B C 1
ATOM 7167 O O . ASN B 1 98 ? 26.328 23.281 -35.906 1 93.88 98 ASN B O 1
ATOM 7171 N N . ARG B 1 99 ? 25.453 21.281 -35.719 1 95.81 99 ARG B N 1
ATOM 7172 C CA . ARG B 1 99 ? 24.141 21.875 -35.469 1 95.81 99 ARG B CA 1
ATOM 7173 C C . ARG B 1 99 ? 24.172 22.781 -34.25 1 95.81 99 ARG B C 1
ATOM 7175 O O . ARG B 1 99 ? 23.5 23.797 -34.188 1 95.81 99 ARG B O 1
ATOM 7182 N N . PHE B 1 100 ? 24.938 22.328 -33.281 1 97.06 100 PHE B N 1
ATOM 7183 C CA . PHE B 1 100 ? 25.016 23.109 -32.062 1 97.06 100 PHE B CA 1
ATOM 7184 C C . PHE B 1 100 ? 26.422 23.641 -31.859 1 97.06 100 PHE B C 1
ATOM 7186 O O . PHE B 1 100 ? 27.406 22.938 -32.125 1 97.06 100 PHE B O 1
ATOM 7193 N N . LYS B 1 101 ? 26.453 24.859 -31.469 1 96.75 101 LYS B N 1
ATOM 7194 C CA . LYS B 1 101 ? 27.703 25.5 -31.094 1 96.75 101 LYS B CA 1
ATOM 7195 C C . LYS B 1 101 ? 27.688 25.969 -29.641 1 96.75 101 LYS B C 1
ATOM 7197 O O . LYS B 1 101 ? 26.625 26.266 -29.109 1 96.75 101 LYS B O 1
ATOM 7202 N N . VAL B 1 102 ? 28.891 25.875 -29.016 1 97.25 102 VAL B N 1
ATOM 7203 C CA . VAL B 1 102 ? 29.016 26.328 -27.641 1 97.25 102 VAL B CA 1
ATOM 7204 C C . VAL B 1 102 ? 29.984 27.5 -27.578 1 97.25 102 VAL B C 1
ATOM 7206 O O . VAL B 1 102 ? 31.141 27.391 -28 1 97.25 102 VAL B O 1
ATOM 7209 N N . GLU B 1 103 ? 29.5 28.625 -27.047 1 96.19 103 GLU B N 1
ATOM 7210 C CA . GLU B 1 103 ? 30.312 29.828 -26.906 1 96.19 103 GLU B CA 1
ATOM 7211 C C . GLU B 1 103 ? 30.375 30.297 -25.453 1 96.19 103 GLU B C 1
ATOM 7213 O O . GLU B 1 103 ? 29.375 30.219 -24.734 1 96.19 103 GLU B O 1
ATOM 7218 N N . PRO B 1 104 ? 31.516 30.703 -24.984 1 95.12 104 PRO B N 1
ATOM 7219 C CA . PRO B 1 104 ? 31.625 31.188 -23.594 1 95.12 104 PRO B CA 1
ATOM 7220 C C . PRO B 1 104 ? 30.891 32.5 -23.359 1 95.12 104 PRO B C 1
ATOM 7222 O O . PRO B 1 104 ? 30.844 33.344 -24.25 1 95.12 104 PRO B O 1
ATOM 7225 N N . THR B 1 105 ? 30.266 32.625 -22.297 1 95.56 105 THR B N 1
ATOM 7226 C CA . THR B 1 105 ? 29.688 33.875 -21.797 1 95.56 105 THR B CA 1
ATOM 7227 C C . THR B 1 105 ? 30.516 34.438 -20.656 1 95.56 105 THR B C 1
ATOM 7229 O O . THR B 1 105 ? 31.656 34.031 -20.438 1 95.56 105 THR B O 1
ATOM 7232 N N . GLN B 1 106 ? 29.953 35.469 -19.984 1 94.25 106 GLN B N 1
ATOM 7233 C CA . GLN B 1 106 ? 30.688 36.062 -18.875 1 94.25 106 GLN B CA 1
ATOM 7234 C C . GLN B 1 106 ? 30.953 35.062 -17.766 1 94.25 106 GLN B C 1
ATOM 7236 O O . GLN B 1 106 ? 32.062 34.969 -17.25 1 94.25 106 GLN B O 1
ATOM 7241 N N . TYR B 1 107 ? 29.953 34.281 -17.438 1 95.38 107 TYR B N 1
ATOM 7242 C CA . TYR B 1 107 ? 30.062 33.406 -16.281 1 95.38 107 TYR B CA 1
ATOM 7243 C C . TYR B 1 107 ? 29.938 31.953 -16.688 1 95.38 107 TYR B C 1
ATOM 7245 O O . TYR B 1 107 ? 30.219 31.047 -15.898 1 95.38 107 TYR B O 1
ATOM 7253 N N . SER B 1 108 ? 29.516 31.656 -17.891 1 95.88 108 SER B N 1
ATOM 7254 C CA . SER B 1 108 ? 29.188 30.281 -18.297 1 95.88 108 SER B CA 1
ATOM 7255 C C . SER B 1 108 ? 29.375 30.094 -19.797 1 95.88 108 SER B C 1
ATOM 7257 O O . SER B 1 108 ? 30.359 30.594 -20.375 1 95.88 108 SER B O 1
ATOM 7259 N N . TYR B 1 109 ? 28.547 29.219 -20.391 1 96.5 109 TYR B N 1
ATOM 7260 C CA . TYR B 1 109 ? 28.531 28.953 -21.828 1 96.5 109 TYR B CA 1
ATOM 7261 C C . TYR B 1 109 ? 27.109 29.078 -22.391 1 96.5 109 TYR B C 1
ATOM 7263 O O . TYR B 1 109 ? 26.141 28.781 -21.688 1 96.5 109 TYR B O 1
ATOM 7271 N N . GLN B 1 110 ? 27.062 29.469 -23.562 1 96.75 110 GLN B N 1
ATOM 7272 C CA . GLN B 1 110 ? 25.812 29.5 -24.312 1 96.75 110 GLN B CA 1
ATOM 7273 C C . GLN B 1 110 ? 25.797 28.422 -25.391 1 96.75 110 GLN B C 1
ATOM 7275 O O . GLN B 1 110 ? 26.766 28.25 -26.125 1 96.75 110 GLN B O 1
ATOM 7280 N N . VAL B 1 111 ? 24.766 27.672 -25.453 1 97.5 111 VAL B N 1
ATOM 7281 C CA . VAL B 1 111 ? 24.562 26.688 -26.5 1 97.5 111 VAL B CA 1
ATOM 7282 C C . VAL B 1 111 ? 23.609 27.25 -27.562 1 97.5 111 VAL B C 1
ATOM 7284 O O . VAL B 1 111 ? 22.516 27.703 -27.234 1 97.5 111 VAL B O 1
ATOM 7287 N N . ILE B 1 112 ? 24.062 27.172 -28.766 1 97.5 112 ILE B N 1
ATOM 7288 C CA . ILE B 1 112 ? 23.312 27.797 -29.859 1 97.5 112 ILE B CA 1
ATOM 7289 C C . ILE B 1 112 ? 22.938 26.734 -30.891 1 97.5 112 ILE B C 1
ATOM 7291 O O . ILE B 1 112 ? 23.797 26.016 -31.391 1 97.5 112 ILE B O 1
ATOM 7295 N N . ASP B 1 113 ? 21.719 26.625 -31.141 1 96.5 113 ASP B N 1
ATOM 7296 C CA . ASP B 1 113 ? 21.281 25.859 -32.312 1 96.5 113 ASP B CA 1
ATOM 7297 C C . ASP B 1 113 ? 21.5 26.641 -33.594 1 96.5 113 ASP B C 1
ATOM 7299 O O . ASP B 1 113 ? 20.781 27.594 -33.875 1 96.5 113 ASP B O 1
ATOM 7303 N N . THR B 1 114 ? 22.344 26.188 -34.375 1 95.44 114 THR B N 1
ATOM 7304 C CA . THR B 1 114 ? 22.703 26.953 -35.562 1 95.44 114 THR B CA 1
ATOM 7305 C C . THR B 1 114 ? 21.594 26.906 -36.625 1 95.44 114 THR B C 1
ATOM 7307 O O . THR B 1 114 ? 21.578 27.703 -37.562 1 95.44 114 THR B O 1
ATOM 7310 N N . TYR B 1 115 ? 20.734 25.969 -36.5 1 94.56 115 TYR B N 1
ATOM 7311 C CA . TYR B 1 115 ? 19.641 25.844 -37.438 1 94.56 115 TYR B CA 1
ATOM 7312 C C . TYR B 1 115 ? 18.531 26.859 -37.156 1 94.56 115 TYR B C 1
ATOM 7314 O O . TYR B 1 115 ? 18.078 27.547 -38.062 1 94.56 115 TYR B O 1
ATOM 7322 N N . SER B 1 116 ? 18.078 26.953 -35.969 1 92.75 116 SER B N 1
ATOM 7323 C CA . SER B 1 116 ? 16.922 27.766 -35.594 1 92.75 116 SER B CA 1
ATOM 7324 C C . SER B 1 116 ? 17.359 29.078 -34.969 1 92.75 116 SER B C 1
ATOM 7326 O O . SER B 1 116 ? 16.578 30.031 -34.906 1 92.75 116 SER B O 1
ATOM 7328 N N . GLY B 1 117 ? 18.531 29.156 -34.375 1 92.69 117 GLY B N 1
ATOM 7329 C CA . GLY B 1 117 ? 19.016 30.344 -33.719 1 92.69 117 GLY B CA 1
ATOM 7330 C C . GLY B 1 117 ? 18.672 30.359 -32.219 1 92.69 117 GLY B C 1
ATOM 7331 O O . GLY B 1 117 ? 19.078 31.266 -31.5 1 92.69 117 GLY B O 1
ATOM 7332 N N . GLU B 1 118 ? 17.938 29.328 -31.812 1 95.31 118 GLU B N 1
ATOM 7333 C CA . GLU B 1 118 ? 17.578 29.25 -30.406 1 95.31 118 GLU B CA 1
ATOM 7334 C C . GLU B 1 118 ? 18.812 29.078 -29.531 1 95.31 118 GLU B C 1
ATOM 7336 O O . GLU B 1 118 ? 19.75 28.375 -29.906 1 95.31 118 GLU B O 1
ATOM 7341 N N . THR B 1 119 ? 18.812 29.797 -28.406 1 96.19 119 THR B N 1
ATOM 7342 C CA . THR B 1 119 ? 19.984 29.75 -27.516 1 96.19 119 THR B CA 1
ATOM 7343 C C . THR B 1 119 ? 19.562 29.453 -26.094 1 96.19 119 THR B C 1
ATOM 7345 O O . THR B 1 119 ? 18.406 29.672 -25.719 1 96.19 119 THR B O 1
ATOM 7348 N N . ILE B 1 120 ? 20.391 28.797 -25.328 1 96.44 120 ILE B N 1
ATOM 7349 C CA . ILE B 1 120 ? 20.203 28.578 -23.891 1 96.44 120 ILE B CA 1
ATOM 7350 C C . ILE B 1 120 ? 21.547 28.672 -23.172 1 96.44 120 ILE B C 1
ATOM 7352 O O . ILE B 1 120 ? 22.562 28.219 -23.688 1 96.44 120 ILE B O 1
ATOM 7356 N N . GLU B 1 121 ? 21.609 29.406 -22.109 1 96.12 121 GLU B N 1
ATOM 7357 C CA . GLU B 1 121 ? 22.812 29.484 -21.297 1 96.12 121 GLU B CA 1
ATOM 7358 C C . GLU B 1 121 ? 22.844 28.359 -20.266 1 96.12 121 GLU B C 1
ATOM 7360 O O . GLU B 1 121 ? 21.844 28.062 -19.625 1 96.12 121 GLU B O 1
ATOM 7365 N N . LEU B 1 122 ? 24.016 27.719 -20.141 1 95.56 122 LEU B N 1
ATOM 7366 C CA . LEU B 1 122 ? 24.172 26.641 -19.172 1 95.56 122 LEU B CA 1
ATOM 7367 C C . LEU B 1 122 ? 24.078 27.188 -17.75 1 95.56 122 LEU B C 1
ATOM 7369 O O . LEU B 1 122 ? 24.625 28.25 -17.438 1 95.56 122 LEU B O 1
ATOM 7373 N N . ASP B 1 123 ? 23.281 26.531 -16.922 1 93.25 123 ASP B N 1
ATOM 7374 C CA . ASP B 1 123 ? 23.109 26.906 -15.523 1 93.25 123 ASP B CA 1
ATOM 7375 C C . ASP B 1 123 ? 23.203 25.703 -14.602 1 93.25 123 ASP B C 1
ATOM 7377 O O . ASP B 1 123 ? 23.797 24.688 -14.961 1 93.25 123 ASP B O 1
ATOM 7381 N N . GLN B 1 124 ? 22.719 25.859 -13.391 1 93.25 124 GLN B N 1
ATOM 7382 C CA . GLN B 1 124 ? 22.875 24.844 -12.352 1 93.25 124 GLN B CA 1
ATOM 7383 C C . GLN B 1 124 ? 22.172 23.547 -12.734 1 93.25 124 GLN B C 1
ATOM 7385 O O . GLN B 1 124 ? 22.422 22.5 -12.141 1 93.25 124 GLN B O 1
ATOM 7390 N N . SER B 1 125 ? 21.234 23.562 -13.711 1 92.12 125 SER B N 1
ATOM 7391 C CA . SER B 1 125 ? 20.5 22.375 -14.133 1 92.12 125 SER B CA 1
ATOM 7392 C C . SER B 1 125 ? 21.438 21.297 -14.68 1 92.12 125 SER B C 1
ATOM 7394 O O . SER B 1 125 ? 21.078 20.125 -14.758 1 92.12 125 SER B O 1
ATOM 7396 N N . LEU B 1 126 ? 22.703 21.75 -15.047 1 93.56 126 LEU B N 1
ATOM 7397 C CA . LEU B 1 126 ? 23.703 20.812 -15.531 1 93.56 126 LEU B CA 1
ATOM 7398 C C . LEU B 1 126 ? 24.078 19.797 -14.453 1 93.56 126 LEU B C 1
ATOM 7400 O O . LEU B 1 126 ? 24.562 18.703 -14.766 1 93.56 126 LEU B O 1
ATOM 7404 N N . PHE B 1 127 ? 23.797 20.203 -13.211 1 95.31 127 PHE B N 1
ATOM 7405 C CA . PHE B 1 127 ? 24.25 19.375 -12.094 1 95.31 127 PHE B CA 1
ATOM 7406 C C . PHE B 1 127 ? 23.062 18.703 -11.414 1 95.31 127 PHE B C 1
ATOM 7408 O O . PHE B 1 127 ? 23.172 18.297 -10.258 1 95.31 127 PHE B O 1
ATOM 7415 N N . LYS B 1 128 ? 21.938 18.625 -12.078 1 94.44 128 LYS B N 1
ATOM 7416 C CA . LYS B 1 128 ? 20.75 17.906 -11.617 1 94.44 128 LYS B CA 1
ATOM 7417 C C . LYS B 1 128 ? 20.453 16.703 -12.516 1 94.44 128 LYS B C 1
ATOM 7419 O O . LYS B 1 128 ? 20.422 16.844 -13.742 1 94.44 128 LYS B O 1
ATOM 7424 N N . LYS B 1 129 ? 20.297 15.617 -11.867 1 94.88 129 LYS B N 1
ATOM 7425 C CA . LYS B 1 129 ? 20 14.43 -12.656 1 94.88 129 LYS B CA 1
ATOM 7426 C C . LYS B 1 129 ? 18.672 14.562 -13.391 1 94.88 129 LYS B C 1
ATOM 7428 O O . LYS B 1 129 ? 17.719 15.156 -12.859 1 94.88 129 LYS B O 1
ATOM 7433 N N . GLY B 1 130 ? 18.609 13.992 -14.539 1 94.19 130 GLY B N 1
ATOM 7434 C CA . GLY B 1 130 ? 17.328 13.961 -15.242 1 94.19 130 GLY B CA 1
ATOM 7435 C C . GLY B 1 130 ? 17.375 14.641 -16.594 1 94.19 130 GLY B C 1
ATOM 7436 O O . GLY B 1 130 ? 18.469 14.859 -17.156 1 94.19 130 GLY B O 1
ATOM 7437 N N . ARG B 1 131 ? 16.219 14.852 -17.094 1 95.12 131 ARG B N 1
ATOM 7438 C CA . ARG B 1 131 ? 16.031 15.398 -18.438 1 95.12 131 ARG B CA 1
ATOM 7439 C C . ARG B 1 131 ? 15.508 16.828 -18.375 1 95.12 131 ARG B C 1
ATOM 7441 O O . ARG B 1 131 ? 14.57 17.125 -17.625 1 95.12 131 ARG B O 1
ATOM 7448 N N . LYS B 1 132 ? 16.156 17.688 -19.062 1 95.81 132 LYS B N 1
ATOM 7449 C CA . LYS B 1 132 ? 15.711 19.062 -19.219 1 95.81 132 LYS B CA 1
ATOM 7450 C C . LYS B 1 132 ? 15.5 19.406 -20.688 1 95.81 132 LYS B C 1
ATOM 7452 O O . LYS B 1 132 ? 16.469 19.516 -21.453 1 95.81 132 LYS B O 1
ATOM 7457 N N . PRO B 1 133 ? 14.328 19.703 -21.109 1 95.5 133 PRO B N 1
ATOM 7458 C CA . PRO B 1 133 ? 14.086 20.031 -22.516 1 95.5 133 PRO B CA 1
ATOM 7459 C C . PRO B 1 133 ? 14.688 21.375 -22.922 1 95.5 133 PRO B C 1
ATOM 7461 O O . PRO B 1 133 ? 14.711 22.312 -22.125 1 95.5 133 PRO B O 1
ATOM 7464 N N . PHE B 1 134 ? 15.258 21.484 -24.188 1 96.12 134 PHE B N 1
ATOM 7465 C CA . PHE B 1 134 ? 15.805 22.688 -24.797 1 96.12 134 PHE B CA 1
ATOM 7466 C C . PHE B 1 134 ? 14.961 23.125 -25.984 1 96.12 134 PHE B C 1
ATOM 7468 O O . PHE B 1 134 ? 14.258 24.141 -25.922 1 96.12 134 PHE B O 1
ATOM 7475 N N . ILE B 1 135 ? 14.953 22.25 -27 1 95.81 135 ILE B N 1
ATOM 7476 C CA . ILE B 1 135 ? 14.117 22.5 -28.172 1 95.81 135 ILE B CA 1
ATOM 7477 C C . ILE B 1 135 ? 13.016 21.453 -28.25 1 95.81 135 ILE B C 1
ATOM 7479 O O . ILE B 1 135 ? 13.305 20.266 -28.422 1 95.81 135 ILE B O 1
ATOM 7483 N N . GLU B 1 136 ? 11.758 21.859 -28.109 1 93.38 136 GLU B N 1
ATOM 7484 C CA . GLU B 1 136 ? 10.641 20.922 -28.062 1 93.38 136 GLU B CA 1
ATOM 7485 C C . GLU B 1 136 ? 9.859 20.922 -29.375 1 93.38 136 GLU B C 1
ATOM 7487 O O . GLU B 1 136 ? 9.938 21.891 -30.141 1 93.38 136 GLU B O 1
ATOM 7492 N N . ASP B 1 137 ? 9.148 19.844 -29.656 1 90.12 137 ASP B N 1
ATOM 7493 C CA . ASP B 1 137 ? 8.25 19.641 -30.797 1 90.12 137 ASP B CA 1
ATOM 7494 C C . ASP B 1 137 ? 8.984 19.891 -32.094 1 90.12 137 ASP B C 1
ATOM 7496 O O . ASP B 1 137 ? 8.469 20.578 -33 1 90.12 137 ASP B O 1
ATOM 7500 N N . GLU B 1 138 ? 10.18 19.578 -32.188 1 91.56 138 GLU B N 1
ATOM 7501 C CA . GLU B 1 138 ? 10.984 19.688 -33.406 1 91.56 138 GLU B CA 1
ATOM 7502 C C . GLU B 1 138 ? 11.648 18.359 -33.75 1 91.56 138 GLU B C 1
ATOM 7504 O O . GLU B 1 138 ? 12.273 17.719 -32.906 1 91.56 138 GLU B O 1
ATOM 7509 N N . ALA B 1 139 ? 11.461 17.922 -35 1 90.94 139 ALA B N 1
ATOM 7510 C CA . ALA B 1 139 ? 12.078 16.672 -35.469 1 90.94 139 ALA B CA 1
ATOM 7511 C C . ALA B 1 139 ? 13.547 16.891 -35.812 1 90.94 139 ALA B C 1
ATOM 7513 O O . ALA B 1 139 ? 13.938 18 -36.219 1 90.94 139 ALA B O 1
ATOM 7514 N N . ASN B 1 140 ? 14.289 15.945 -35.562 1 90.44 140 ASN B N 1
ATOM 7515 C CA . ASN B 1 140 ? 15.68 15.953 -36 1 90.44 140 ASN B CA 1
ATOM 7516 C C . ASN B 1 140 ? 15.797 15.867 -37.5 1 90.44 140 ASN B C 1
ATOM 7518 O O . ASN B 1 140 ? 14.953 15.25 -38.156 1 90.44 140 ASN B O 1
ATOM 7522 N N . ARG B 1 141 ? 16.766 16.516 -38.125 1 90.81 141 ARG B N 1
ATOM 7523 C CA . ARG B 1 141 ? 16.953 16.453 -39.562 1 90.81 141 ARG B CA 1
ATOM 7524 C C . ARG B 1 141 ? 17.5 15.094 -40 1 90.81 141 ARG B C 1
ATOM 7526 O O . ARG B 1 141 ? 18.297 14.492 -39.281 1 90.81 141 ARG B O 1
ATOM 7533 N N . VAL B 1 142 ? 17.141 14.648 -41.188 1 88.19 142 VAL B N 1
ATOM 7534 C CA . VAL B 1 142 ? 17.562 13.359 -41.688 1 88.19 142 VAL B CA 1
ATOM 7535 C C . VAL B 1 142 ? 19.078 13.336 -41.844 1 88.19 142 VAL B C 1
ATOM 7537 O O . VAL B 1 142 ? 19.672 14.258 -42.438 1 88.19 142 VAL B O 1
ATOM 7540 N N . GLY B 1 143 ? 19.781 12.352 -41.312 1 88.62 143 GLY B N 1
ATOM 7541 C CA . GLY B 1 143 ? 21.219 12.227 -41.406 1 88.62 143 GLY B CA 1
ATOM 7542 C C . GLY B 1 143 ? 21.938 12.727 -40.188 1 88.62 143 GLY B C 1
ATOM 7543 O O . GLY B 1 143 ? 23.109 12.383 -39.938 1 88.62 143 GLY B O 1
ATOM 7544 N N . ASP B 1 144 ? 21.297 13.609 -39.438 1 89.81 144 ASP B N 1
ATOM 7545 C CA . ASP B 1 144 ? 21.906 14.125 -38.188 1 89.81 144 ASP B CA 1
ATOM 7546 C C . ASP B 1 144 ? 21.984 13.039 -37.125 1 89.81 144 ASP B C 1
ATOM 7548 O O . ASP B 1 144 ? 21.156 12.125 -37.094 1 89.81 144 ASP B O 1
ATOM 7552 N N . PRO B 1 145 ? 22.938 13.148 -36.281 1 92.44 145 PRO B N 1
ATOM 7553 C CA . PRO B 1 145 ? 23.047 12.156 -35.188 1 92.44 145 PRO B CA 1
ATOM 7554 C C . PRO B 1 145 ? 22.031 12.398 -34.094 1 92.44 145 PRO B C 1
ATOM 7556 O O . PRO B 1 145 ? 21.297 13.391 -34.125 1 92.44 145 PRO B O 1
ATOM 7559 N N . ALA B 1 146 ? 21.969 11.469 -33.094 1 94.44 146 ALA B N 1
ATOM 7560 C CA . ALA B 1 146 ? 21.062 11.617 -31.953 1 94.44 146 ALA B CA 1
ATOM 7561 C C . ALA B 1 146 ? 21.766 12.312 -30.781 1 94.44 146 ALA B C 1
ATOM 7563 O O . ALA B 1 146 ? 21.109 12.867 -29.891 1 94.44 146 ALA B O 1
ATOM 7564 N N . ILE B 1 147 ? 23.062 12.258 -30.766 1 96.38 147 ILE B N 1
ATOM 7565 C CA . ILE B 1 147 ? 23.891 12.867 -29.734 1 96.38 147 ILE B CA 1
ATOM 7566 C C . ILE B 1 147 ? 24.688 14.031 -30.312 1 96.38 147 ILE B C 1
ATOM 7568 O O . ILE B 1 147 ? 25.438 13.859 -31.266 1 96.38 147 ILE B O 1
ATOM 7572 N N . PHE B 1 148 ? 24.641 15.227 -29.625 1 97 148 PHE B N 1
ATOM 7573 C CA . PHE B 1 148 ? 25.203 16.422 -30.25 1 97 148 PHE B CA 1
ATOM 7574 C C . PHE B 1 148 ? 26.359 16.969 -29.438 1 97 148 PHE B C 1
ATOM 7576 O O . PHE B 1 148 ? 27.375 17.406 -29.984 1 97 148 PHE B O 1
ATOM 7583 N N . ILE B 1 149 ? 26.172 17.047 -28.156 1 98 149 ILE B N 1
ATOM 7584 C CA . ILE B 1 149 ? 27.203 17.609 -27.281 1 98 149 ILE B CA 1
ATOM 7585 C C . ILE B 1 149 ? 27.328 16.75 -26.016 1 98 149 ILE B C 1
ATOM 7587 O O . ILE B 1 149 ? 26.344 16.203 -25.531 1 98 149 ILE B O 1
ATOM 7591 N N . LYS B 1 150 ? 28.484 16.594 -25.484 1 97.75 150 LYS B N 1
ATOM 7592 C CA . LYS B 1 150 ? 28.797 15.984 -24.188 1 97.75 150 LYS B CA 1
ATOM 7593 C C . LYS B 1 150 ? 29.469 16.984 -23.25 1 97.75 150 LYS B C 1
ATOM 7595 O O . LYS B 1 150 ? 30.453 17.625 -23.625 1 97.75 150 LYS B O 1
ATOM 7600 N N . PHE B 1 151 ? 28.891 17.219 -22.109 1 97.31 151 PHE B N 1
ATOM 7601 C CA . PHE B 1 151 ? 29.469 17.984 -21.031 1 97.31 151 PHE B CA 1
ATOM 7602 C C . PHE B 1 151 ? 29.891 17.078 -19.875 1 97.31 151 PHE B C 1
ATOM 7604 O O . PHE B 1 151 ? 29.156 16.141 -19.531 1 97.31 151 PHE B O 1
ATOM 7611 N N . LYS B 1 152 ? 31 17.297 -19.266 1 96.5 152 LYS B N 1
ATOM 7612 C CA . LYS B 1 152 ? 31.453 16.438 -18.188 1 96.5 152 LYS B CA 1
ATOM 7613 C C . LYS B 1 152 ? 32.156 17.25 -17.094 1 96.5 152 LYS B C 1
ATOM 7615 O O . LYS B 1 152 ? 32.969 18.109 -17.391 1 96.5 152 LYS B O 1
ATOM 7620 N N . TYR B 1 153 ? 31.781 17.016 -15.883 1 96.06 153 TYR B N 1
ATOM 7621 C CA . TYR B 1 153 ? 32.469 17.516 -14.688 1 96.06 153 TYR B CA 1
ATOM 7622 C C . TYR B 1 153 ? 32.438 16.469 -13.578 1 96.06 153 TYR B C 1
ATOM 7624 O O . TYR B 1 153 ? 31.391 16.25 -12.961 1 96.06 153 TYR B O 1
ATOM 7632 N N . THR B 1 154 ? 33.594 15.883 -13.258 1 94.12 154 THR B N 1
ATOM 7633 C CA . THR B 1 154 ? 33.75 14.844 -12.242 1 94.12 154 THR B CA 1
ATOM 7634 C C . THR B 1 154 ? 32.688 13.758 -12.422 1 94.12 154 THR B C 1
ATOM 7636 O O . THR B 1 154 ? 32.719 12.984 -13.383 1 94.12 154 THR B O 1
ATOM 7639 N N . ASP B 1 155 ? 31.625 13.688 -11.469 1 94.06 155 ASP B N 1
ATOM 7640 C CA . ASP B 1 155 ? 30.641 12.617 -11.461 1 94.06 155 ASP B CA 1
ATOM 7641 C C . ASP B 1 155 ? 29.469 12.945 -12.398 1 94.06 155 ASP B C 1
ATOM 7643 O O . ASP B 1 155 ? 28.625 12.086 -12.664 1 94.06 155 ASP B O 1
ATOM 7647 N N . PHE B 1 156 ? 29.469 14.18 -12.977 1 97.19 156 PHE B N 1
ATOM 7648 C CA . PHE B 1 156 ? 28.344 14.633 -13.773 1 97.19 156 PHE B CA 1
ATOM 7649 C C . PHE B 1 156 ? 28.641 14.516 -15.266 1 97.19 156 PHE B C 1
ATOM 7651 O O . PHE B 1 156 ? 29.672 15 -15.734 1 97.19 156 PHE B O 1
ATOM 7658 N N . THR B 1 157 ? 27.828 13.859 -15.969 1 97.88 157 THR B N 1
ATOM 7659 C CA . THR B 1 157 ? 27.875 13.805 -17.422 1 97.88 157 THR B CA 1
ATOM 7660 C C . THR B 1 157 ? 26.531 14.188 -18.031 1 97.88 157 THR B C 1
ATOM 7662 O O . THR B 1 157 ? 25.516 13.578 -17.734 1 97.88 157 THR B O 1
ATOM 7665 N N . THR B 1 158 ? 26.547 15.195 -18.859 1 97.81 158 THR B N 1
ATOM 7666 C CA . THR B 1 158 ? 25.328 15.68 -19.5 1 97.81 158 THR B CA 1
ATOM 7667 C C . THR B 1 158 ? 25.453 15.594 -21.016 1 97.81 158 THR B C 1
ATOM 7669 O O . THR B 1 158 ? 26.484 15.945 -21.578 1 97.81 158 THR B O 1
ATOM 7672 N N . PHE B 1 159 ? 24.438 15.148 -21.656 1 97.88 159 PHE B N 1
ATOM 7673 C CA . PHE B 1 159 ? 24.391 15.102 -23.109 1 97.88 159 PHE B CA 1
ATOM 7674 C C . PHE B 1 159 ? 23.25 15.969 -23.625 1 97.88 159 PHE B C 1
ATOM 7676 O O . PHE B 1 159 ? 22.172 16.031 -23.031 1 97.88 159 PHE B O 1
ATOM 7683 N N . LEU B 1 160 ? 23.5 16.641 -24.672 1 98 160 LEU B N 1
ATOM 7684 C CA . LEU B 1 160 ? 22.406 17.141 -25.5 1 98 160 LEU B CA 1
ATOM 7685 C C . LEU B 1 160 ? 22.016 16.141 -26.578 1 98 160 LEU B C 1
ATOM 7687 O O . LEU B 1 160 ? 22.812 15.867 -27.484 1 98 160 LEU B O 1
ATOM 7691 N N . GLU B 1 161 ? 20.797 15.578 -26.453 1 97.19 161 GLU B N 1
ATOM 7692 C CA . GLU B 1 161 ? 20.375 14.477 -27.312 1 97.19 161 GLU B CA 1
ATOM 7693 C C . GLU B 1 161 ? 18.984 14.734 -27.891 1 97.19 161 GLU B C 1
ATOM 7695 O O . GLU B 1 161 ? 18.203 15.5 -27.328 1 97.19 161 GLU B O 1
ATOM 7700 N N . TYR B 1 162 ? 18.844 14.078 -29 1 96.88 162 TYR B N 1
ATOM 7701 C CA . TYR B 1 162 ? 17.5 14.039 -29.594 1 96.88 162 TYR B CA 1
ATOM 7702 C C . TYR B 1 162 ? 16.781 12.758 -29.219 1 96.88 162 TYR B C 1
ATOM 7704 O O . TYR B 1 162 ? 17.375 11.672 -29.25 1 96.88 162 TYR B O 1
ATOM 7712 N N . THR B 1 163 ? 15.516 12.914 -28.797 1 93.56 163 THR B N 1
ATOM 7713 C CA . THR B 1 163 ? 14.68 11.758 -28.5 1 93.56 163 THR B CA 1
ATOM 7714 C C . THR B 1 163 ? 13.523 11.656 -29.5 1 93.56 163 THR B C 1
ATOM 7716 O O . THR B 1 163 ? 12.656 12.531 -29.531 1 93.56 163 THR B O 1
ATOM 7719 N N . ASN B 1 164 ? 13.43 10.555 -30.203 1 91.12 164 ASN B N 1
ATOM 7720 C CA . ASN B 1 164 ? 12.438 10.367 -31.25 1 91.12 164 ASN B CA 1
ATOM 7721 C C . ASN B 1 164 ? 11.016 10.352 -30.688 1 91.12 164 ASN B C 1
ATOM 7723 O O . ASN B 1 164 ? 10.125 11.016 -31.234 1 91.12 164 ASN B O 1
ATOM 7727 N N . SER B 1 165 ? 10.805 9.547 -29.641 1 88.56 165 SER B N 1
ATOM 7728 C CA . SER B 1 165 ? 9.469 9.367 -29.094 1 88.56 165 SER B CA 1
ATOM 7729 C C . SER B 1 165 ? 8.906 10.688 -28.578 1 88.56 165 SER B C 1
ATOM 7731 O O . SER B 1 165 ? 7.684 10.883 -28.562 1 88.56 165 SER B O 1
ATOM 7733 N N . LYS B 1 166 ? 9.727 11.648 -28.188 1 90.75 166 LYS B N 1
ATOM 7734 C CA . LYS B 1 166 ? 9.297 12.93 -27.625 1 90.75 166 LYS B CA 1
ATOM 7735 C C . LYS B 1 166 ? 9.406 14.039 -28.672 1 90.75 166 LYS B C 1
ATOM 7737 O O . LYS B 1 166 ? 8.859 15.133 -28.484 1 90.75 166 LYS B O 1
ATOM 7742 N N . LYS B 1 167 ? 10.195 13.789 -29.734 1 92.25 167 LYS B N 1
ATOM 7743 C CA . LYS B 1 167 ? 10.438 14.75 -30.812 1 92.25 167 LYS B CA 1
ATOM 7744 C C . LYS B 1 167 ? 11.031 16.047 -30.266 1 92.25 167 LYS B C 1
ATOM 7746 O O . LYS B 1 167 ? 10.508 17.125 -30.516 1 92.25 167 LYS B O 1
ATOM 7751 N N . ASP B 1 168 ? 12.039 15.922 -29.484 1 95.62 168 ASP B N 1
ATOM 7752 C CA . ASP B 1 168 ? 12.648 17.109 -28.906 1 95.62 168 ASP B CA 1
ATOM 7753 C C . ASP B 1 168 ? 14.141 16.891 -28.641 1 95.62 168 ASP B C 1
ATOM 7755 O O . ASP B 1 168 ? 14.641 15.781 -28.781 1 95.62 168 ASP B O 1
ATOM 7759 N N . PHE B 1 169 ? 14.906 18.047 -28.5 1 96.94 169 PHE B N 1
ATOM 7760 C CA . PHE B 1 169 ? 16.297 18.094 -28.047 1 96.94 169 PHE B CA 1
ATOM 7761 C C . PHE B 1 169 ? 16.375 18.438 -26.562 1 96.94 169 PHE B C 1
ATOM 7763 O O . PHE B 1 169 ? 15.781 19.438 -26.125 1 96.94 169 PHE B O 1
ATOM 7770 N N . ALA B 1 170 ? 17.016 17.609 -25.781 1 97.5 170 ALA B N 1
ATOM 7771 C CA . ALA B 1 170 ? 17.031 17.844 -24.344 1 97.5 170 ALA B CA 1
ATOM 7772 C C . ALA B 1 170 ? 18.406 17.547 -23.75 1 97.5 170 ALA B C 1
ATOM 7774 O O . ALA B 1 170 ? 19.172 16.75 -24.312 1 97.5 170 ALA B O 1
ATOM 7775 N N . PHE B 1 171 ? 18.734 18.25 -22.688 1 97.75 171 PHE B N 1
ATOM 7776 C CA . PHE B 1 171 ? 19.906 17.922 -21.859 1 97.75 171 PHE B CA 1
ATOM 7777 C C . PHE B 1 171 ? 19.594 16.766 -20.922 1 97.75 171 PHE B C 1
ATOM 7779 O O . PHE B 1 171 ? 18.594 16.781 -20.203 1 97.75 171 PHE B O 1
ATOM 7786 N N . LYS B 1 172 ? 20.312 15.734 -21 1 97.69 172 LYS B N 1
ATOM 7787 C CA . LYS B 1 172 ? 20.172 14.578 -20.109 1 97.69 172 LYS B CA 1
ATOM 7788 C C . LYS B 1 172 ? 21.422 14.391 -19.25 1 97.69 172 LYS B C 1
ATOM 7790 O O . LYS B 1 172 ? 22.5 14.148 -19.766 1 97.69 172 LYS B O 1
ATOM 7795 N N . THR B 1 173 ? 21.219 14.492 -17.938 1 97.88 173 THR B N 1
ATOM 7796 C CA . THR B 1 173 ? 22.359 14.461 -17.016 1 97.88 173 THR B CA 1
ATOM 7797 C C . THR B 1 173 ? 22.359 13.164 -16.219 1 97.88 173 THR B C 1
ATOM 7799 O O . THR B 1 173 ? 21.344 12.773 -15.648 1 97.88 173 THR B O 1
ATOM 7802 N N . ASN B 1 174 ? 23.5 12.492 -16.188 1 97.81 174 ASN B N 1
ATOM 7803 C CA . ASN B 1 174 ? 23.781 11.336 -15.344 1 97.81 174 ASN B CA 1
ATOM 7804 C C . ASN B 1 174 ? 24.781 11.664 -14.25 1 97.81 174 ASN B C 1
ATOM 7806 O O . ASN B 1 174 ? 25.75 12.391 -14.484 1 97.81 174 ASN B O 1
ATOM 7810 N N . ILE B 1 175 ? 24.531 11.234 -13.078 1 97.38 175 ILE B N 1
ATOM 7811 C CA . ILE B 1 175 ? 25.469 11.344 -11.969 1 97.38 175 ILE B CA 1
ATOM 7812 C C . ILE B 1 175 ? 26 9.953 -11.609 1 97.38 175 ILE B C 1
ATOM 7814 O O . ILE B 1 175 ? 25.25 9.094 -11.156 1 97.38 175 ILE B O 1
ATOM 7818 N N . LEU B 1 176 ? 27.266 9.719 -11.805 1 96.75 176 LEU B N 1
ATOM 7819 C CA . LEU B 1 176 ? 27.875 8.422 -11.547 1 96.75 176 LEU B CA 1
ATOM 7820 C C . LEU B 1 176 ? 28.891 8.523 -10.422 1 96.75 176 LEU B C 1
ATOM 7822 O O . LEU B 1 176 ? 29.891 9.25 -10.539 1 96.75 176 LEU B O 1
ATOM 7826 N N . GLU B 1 177 ? 28.688 7.773 -9.344 1 95 177 GLU B N 1
ATOM 7827 C CA . GLU B 1 177 ? 29.609 7.684 -8.211 1 95 177 GLU B CA 1
ATOM 7828 C C . GLU B 1 177 ? 30.203 6.281 -8.102 1 95 177 GLU B C 1
ATOM 7830 O O . GLU B 1 177 ? 29.469 5.289 -8.086 1 95 177 GLU B O 1
ATOM 7835 N N . VAL B 1 178 ? 31.469 6.188 -8.055 1 95 178 VAL B N 1
ATOM 7836 C CA . VAL B 1 178 ? 32.156 4.926 -7.777 1 95 178 VAL B CA 1
ATOM 7837 C C . VAL B 1 178 ? 32.469 4.832 -6.289 1 95 178 VAL B C 1
ATOM 7839 O O . VAL B 1 178 ? 33.281 5.613 -5.773 1 95 178 VAL B O 1
ATOM 7842 N N . LEU B 1 179 ? 31.938 3.898 -5.613 1 94.62 179 LEU B N 1
ATOM 7843 C CA . LEU B 1 179 ? 32 3.863 -4.16 1 94.62 179 LEU B CA 1
ATOM 7844 C C . LEU B 1 179 ? 33.25 3.084 -3.691 1 94.62 179 LEU B C 1
ATOM 7846 O O . LEU B 1 179 ? 33.781 3.369 -2.627 1 94.62 179 LEU B O 1
ATOM 7850 N N . THR B 1 180 ? 33.562 2.031 -4.469 1 93.69 180 THR B N 1
ATOM 7851 C CA . THR B 1 180 ? 34.688 1.193 -4.082 1 93.69 180 THR B CA 1
ATOM 7852 C C . THR B 1 180 ? 35.875 1.423 -5.008 1 93.69 180 THR B C 1
ATOM 7854 O O . THR B 1 180 ? 35.75 2.107 -6.027 1 93.69 180 THR B O 1
ATOM 7857 N N . ASN B 1 181 ? 37.031 0.895 -4.555 1 80.38 181 ASN B N 1
ATOM 7858 C CA . ASN B 1 181 ? 38.188 1.001 -5.398 1 80.38 181 ASN B CA 1
ATOM 7859 C C . ASN B 1 181 ? 38.062 0.175 -6.672 1 80.38 181 ASN B C 1
ATOM 7861 O O . ASN B 1 181 ? 37.5 -0.921 -6.648 1 80.38 181 ASN B O 1
ATOM 7865 N N . GLU B 1 182 ? 38.406 0.878 -7.699 1 77.56 182 GLU B N 1
ATOM 7866 C CA . GLU B 1 182 ? 38.156 0.217 -8.984 1 77.56 182 GLU B CA 1
ATOM 7867 C C . GLU B 1 182 ? 39.375 0.396 -9.914 1 77.56 182 GLU B C 1
ATOM 7869 O O . GLU B 1 182 ? 40.125 1.36 -9.789 1 77.56 182 GLU B O 1
ATOM 7874 N N . GLN B 1 183 ? 39.562 -0.64 -10.742 1 86.88 183 GLN B N 1
ATOM 7875 C CA . GLN B 1 183 ? 40.562 -0.579 -11.805 1 86.88 183 GLN B CA 1
ATOM 7876 C C . GLN B 1 183 ? 39.906 -0.325 -13.164 1 86.88 183 GLN B C 1
ATOM 7878 O O . GLN B 1 183 ? 40.594 0.017 -14.133 1 86.88 183 GLN B O 1
ATOM 7883 N N . LEU B 1 184 ? 38.688 -0.408 -13.195 1 94.38 184 LEU B N 1
ATOM 7884 C CA . LEU B 1 184 ? 37.938 -0.153 -14.422 1 94.38 184 LEU B CA 1
ATOM 7885 C C . LEU B 1 184 ? 37.594 1.327 -14.547 1 94.38 184 LEU B C 1
ATOM 7887 O O . LEU B 1 184 ? 37.5 2.035 -13.539 1 94.38 184 LEU B O 1
ATOM 7891 N N . ARG B 1 185 ? 37.469 1.697 -15.758 1 95.12 185 ARG B N 1
ATOM 7892 C CA . ARG B 1 185 ? 37.062 3.062 -16.047 1 95.12 185 ARG B CA 1
ATOM 7893 C C . ARG B 1 185 ? 35.594 3.086 -16.531 1 95.12 185 ARG B C 1
ATOM 7895 O O . ARG B 1 185 ? 35.188 2.211 -17.297 1 95.12 185 ARG B O 1
ATOM 7902 N N . PHE B 1 186 ? 34.938 4.102 -16.062 1 96.56 186 PHE B N 1
ATOM 7903 C CA . PHE B 1 186 ? 33.531 4.234 -16.438 1 96.56 186 PHE B CA 1
ATOM 7904 C C . PHE B 1 186 ? 33.25 5.574 -17.109 1 96.56 186 PHE B C 1
ATOM 7906 O O . PHE B 1 186 ? 33.781 6.602 -16.703 1 96.56 186 PHE B O 1
ATOM 7913 N N . ASP B 1 187 ? 32.531 5.527 -18.172 1 96.06 187 ASP B N 1
ATOM 7914 C CA . ASP B 1 187 ? 32.125 6.719 -18.906 1 96.06 187 ASP B CA 1
ATOM 7915 C C . ASP B 1 187 ? 30.797 6.492 -19.625 1 96.06 187 ASP B C 1
ATOM 7917 O O . ASP B 1 187 ? 30.141 5.48 -19.406 1 96.06 187 ASP B O 1
ATOM 7921 N N . PHE B 1 188 ? 30.406 7.543 -20.375 1 97.5 188 PHE B N 1
ATOM 7922 C CA . PHE B 1 188 ? 29.141 7.418 -21.109 1 97.5 188 PHE B CA 1
ATOM 7923 C C . PHE B 1 188 ? 29.328 7.742 -22.578 1 97.5 188 PHE B C 1
ATOM 7925 O O . PHE B 1 188 ? 30.078 8.664 -22.938 1 97.5 188 PHE B O 1
ATOM 7932 N N . LYS B 1 189 ? 28.688 6.934 -23.375 1 96.81 189 LYS B N 1
ATOM 7933 C CA . LYS B 1 189 ? 28.609 7.246 -24.797 1 96.81 189 LYS B CA 1
ATOM 7934 C C . LYS B 1 189 ? 27.344 8.055 -25.109 1 96.81 189 LYS B C 1
ATOM 7936 O O . LYS B 1 189 ? 27.328 8.836 -26.062 1 96.81 189 LYS B O 1
ATOM 7941 N N . SER B 1 190 ? 26.375 7.852 -24.391 1 96.75 190 SER B N 1
ATOM 7942 C CA . SER B 1 190 ? 25.109 8.578 -24.344 1 96.75 190 SER B CA 1
ATOM 7943 C C . SER B 1 190 ? 24.484 8.508 -22.953 1 96.75 190 SER B C 1
ATOM 7945 O O . SER B 1 190 ? 25.031 7.859 -22.062 1 96.75 190 SER B O 1
ATOM 7947 N N . ALA B 1 191 ? 23.375 9.195 -22.828 1 96.81 191 ALA B N 1
ATOM 7948 C CA . ALA B 1 191 ? 22.734 9.18 -21.516 1 96.81 191 ALA B CA 1
ATOM 7949 C C . ALA B 1 191 ? 22.266 7.773 -21.141 1 96.81 191 ALA B C 1
ATOM 7951 O O . ALA B 1 191 ? 22.125 7.453 -19.969 1 96.81 191 ALA B O 1
ATOM 7952 N N . ASN B 1 192 ? 22.016 6.879 -22.156 1 96.69 192 ASN B N 1
ATOM 7953 C CA . ASN B 1 192 ? 21.5 5.535 -21.922 1 96.69 192 ASN B CA 1
ATOM 7954 C C . ASN B 1 192 ? 22.578 4.477 -22.125 1 96.69 192 ASN B C 1
ATOM 7956 O O . ASN B 1 192 ? 22.297 3.281 -22.141 1 96.69 192 ASN B O 1
ATOM 7960 N N . GLU B 1 193 ? 23.828 4.902 -22.359 1 97.88 193 GLU B N 1
ATOM 7961 C CA . GLU B 1 193 ? 24.875 3.939 -22.672 1 97.88 193 GLU B CA 1
ATOM 7962 C C . GLU B 1 193 ? 26.094 4.148 -21.766 1 97.88 193 GLU B C 1
ATOM 7964 O O . GLU B 1 193 ? 26.875 5.086 -21.984 1 97.88 193 GLU B O 1
ATOM 7969 N N . LEU B 1 194 ? 26.281 3.252 -20.906 1 97.94 194 LEU B N 1
ATOM 7970 C CA . LEU B 1 194 ? 27.438 3.232 -20.016 1 97.94 194 LEU B CA 1
ATOM 7971 C C . LEU B 1 194 ? 28.594 2.475 -20.656 1 97.94 194 LEU B C 1
ATOM 7973 O O . LEU B 1 194 ? 28.406 1.396 -21.219 1 97.94 194 LEU B O 1
ATOM 7977 N N . VAL B 1 195 ? 29.734 3.072 -20.594 1 97.62 195 VAL B N 1
ATOM 7978 C CA . VAL B 1 195 ? 30.922 2.445 -21.156 1 97.62 195 VAL B CA 1
ATOM 7979 C C . VAL B 1 195 ? 31.828 1.939 -20.031 1 97.62 195 VAL B C 1
ATOM 7981 O O . VAL B 1 195 ? 32.188 2.701 -19.125 1 97.62 195 VAL B O 1
ATOM 7984 N N . VAL B 1 196 ? 32.094 0.667 -20.016 1 97.31 196 VAL B N 1
ATOM 7985 C CA . VAL B 1 196 ? 33.094 0.056 -19.141 1 97.31 196 VAL B CA 1
ATOM 7986 C C . VAL B 1 196 ? 34.375 -0.233 -19.938 1 97.31 196 VAL B C 1
ATOM 7988 O O . VAL B 1 196 ? 34.312 -0.87 -20.984 1 97.31 196 VAL B O 1
ATOM 7991 N N . SER B 1 197 ? 35.469 0.31 -19.375 1 96.56 197 SER B N 1
ATOM 7992 C CA . SER B 1 197 ? 36.688 0.134 -20.172 1 96.56 197 SER B CA 1
ATOM 7993 C C . SER B 1 197 ? 37.906 -0.086 -19.312 1 96.56 197 SER B C 1
ATOM 7995 O O . SER B 1 197 ? 37.906 0.221 -18.109 1 96.56 197 SER B O 1
ATOM 7997 N N . LYS B 1 198 ? 38.844 -0.754 -19.812 1 95.38 198 LYS B N 1
ATOM 7998 C CA . LYS B 1 198 ? 40.188 -0.896 -19.312 1 95.38 198 LYS B CA 1
ATOM 7999 C C . LYS B 1 198 ? 41.188 -0.972 -20.469 1 95.38 198 LYS B C 1
ATOM 8001 O O . LYS B 1 198 ? 41.125 -1.879 -21.312 1 95.38 198 LYS B O 1
ATOM 8006 N N . GLY B 1 199 ? 42.094 -0.037 -20.484 1 91.12 199 GLY B N 1
ATOM 8007 C CA . GLY B 1 199 ? 43 0.025 -21.641 1 91.12 199 GLY B CA 1
ATOM 8008 C C . GLY B 1 199 ? 42.25 0.224 -22.953 1 91.12 199 GLY B C 1
ATOM 8009 O O . GLY B 1 199 ? 41.469 1.167 -23.094 1 91.12 199 GLY B O 1
ATOM 8010 N N . LYS B 1 200 ? 42.469 -0.705 -23.844 1 90.81 200 LYS B N 1
ATOM 8011 C CA . LYS B 1 200 ? 41.875 -0.599 -25.172 1 90.81 200 LYS B CA 1
ATOM 8012 C C . LYS B 1 200 ? 40.531 -1.351 -25.234 1 90.81 200 LYS B C 1
ATOM 8014 O O . LYS B 1 200 ? 39.75 -1.174 -26.172 1 90.81 200 LYS B O 1
ATOM 8019 N N . HIS B 1 201 ? 40.25 -2.08 -24.25 1 94.56 201 HIS B N 1
ATOM 8020 C CA . HIS B 1 201 ? 39.031 -2.873 -24.25 1 94.56 201 HIS B CA 1
ATOM 8021 C C . HIS B 1 201 ? 37.875 -2.074 -23.688 1 94.56 201 HIS B C 1
ATOM 8023 O O . HIS B 1 201 ? 37.969 -1.452 -22.625 1 94.56 201 HIS B O 1
ATOM 8029 N N . ARG B 1 202 ? 36.812 -2.055 -24.469 1 96.06 202 ARG B N 1
ATOM 8030 C CA . ARG B 1 202 ? 35.625 -1.303 -24.062 1 96.06 202 ARG B CA 1
ATOM 8031 C C . ARG B 1 202 ? 34.344 -2.102 -24.312 1 96.06 202 ARG B C 1
ATOM 8033 O O . ARG B 1 202 ? 34.281 -2.871 -25.281 1 96.06 202 ARG B O 1
ATOM 8040 N N . GLN B 1 203 ? 33.406 -2.045 -23.422 1 97.38 203 GLN B N 1
ATOM 8041 C CA . GLN B 1 203 ? 32.062 -2.627 -23.578 1 97.38 203 GLN B CA 1
ATOM 8042 C C . GLN B 1 203 ? 30.984 -1.6 -23.266 1 97.38 203 GLN B C 1
ATOM 8044 O O . GLN B 1 203 ? 31.078 -0.864 -22.281 1 97.38 203 GLN B O 1
ATOM 8049 N N . ILE B 1 204 ? 30.047 -1.494 -24.156 1 97.69 204 ILE B N 1
ATOM 8050 C CA . ILE B 1 204 ? 28.938 -0.561 -24 1 97.69 204 ILE B CA 1
ATOM 8051 C C . ILE B 1 204 ? 27.734 -1.288 -23.406 1 97.69 204 ILE B C 1
ATOM 8053 O O . ILE B 1 204 ? 27.328 -2.33 -23.922 1 97.69 204 ILE B O 1
ATOM 8057 N N . ILE B 1 205 ? 27.219 -0.797 -22.359 1 97.31 205 ILE B N 1
ATOM 8058 C CA . ILE B 1 205 ? 26.062 -1.366 -21.688 1 97.31 205 ILE B CA 1
ATOM 8059 C C . ILE B 1 205 ? 24.875 -0.412 -21.812 1 97.31 205 ILE B C 1
ATOM 8061 O O . ILE B 1 205 ? 24.938 0.738 -21.375 1 97.31 205 ILE B O 1
ATOM 8065 N N . ARG B 1 206 ? 23.812 -0.872 -22.375 1 97 206 ARG B N 1
ATOM 8066 C CA . ARG B 1 206 ? 22.594 -0.086 -22.406 1 97 206 ARG B CA 1
ATOM 8067 C C . ARG B 1 206 ? 21.859 -0.13 -21.062 1 97 206 ARG B C 1
ATOM 8069 O O . ARG B 1 206 ? 21.438 -1.195 -20.625 1 97 206 ARG B O 1
ATOM 8076 N N . LEU B 1 207 ? 21.656 0.984 -20.484 1 96.62 207 LEU B N 1
ATOM 8077 C CA . LEU B 1 207 ? 21.141 1.081 -19.125 1 96.62 207 LEU B CA 1
ATOM 8078 C C . LEU B 1 207 ? 19.688 0.602 -19.062 1 96.62 207 LEU B C 1
ATOM 8080 O O . LEU B 1 207 ? 19.281 -0.043 -18.094 1 96.62 207 LEU B O 1
ATOM 8084 N N . ASN B 1 208 ? 18.875 0.88 -20.047 1 94.31 208 ASN B N 1
ATOM 8085 C CA . ASN B 1 208 ? 17.484 0.421 -20.078 1 94.31 208 ASN B CA 1
ATOM 8086 C C . ASN B 1 208 ? 17.406 -1.104 -20.078 1 94.31 208 ASN B C 1
ATOM 8088 O O . ASN B 1 208 ? 16.531 -1.681 -19.422 1 94.31 208 ASN B O 1
ATOM 8092 N N . ASP B 1 209 ? 18.281 -1.715 -20.797 1 94.38 209 ASP B N 1
ATOM 8093 C CA . ASP B 1 209 ? 18.328 -3.174 -20.812 1 94.38 209 ASP B CA 1
ATOM 8094 C C . ASP B 1 209 ? 18.766 -3.73 -19.469 1 94.38 209 ASP B C 1
ATOM 8096 O O . ASP B 1 209 ? 18.188 -4.711 -18.984 1 94.38 209 ASP B O 1
ATOM 8100 N N . LEU B 1 210 ? 19.766 -3.074 -18.938 1 95.44 210 LEU B N 1
ATOM 8101 C CA . LEU B 1 210 ? 20.25 -3.504 -17.641 1 95.44 210 LEU B CA 1
ATOM 8102 C C . LEU B 1 210 ? 19.156 -3.414 -16.578 1 95.44 210 LEU B C 1
ATOM 8104 O O . LEU B 1 210 ? 19.016 -4.301 -15.742 1 95.44 210 LEU B O 1
ATOM 8108 N N . LYS B 1 211 ? 18.391 -2.363 -16.625 1 93.19 211 LYS B N 1
ATOM 8109 C CA . LYS B 1 211 ? 17.281 -2.201 -15.688 1 93.19 211 LYS B CA 1
ATOM 8110 C C . LYS B 1 211 ? 16.25 -3.311 -15.859 1 93.19 211 LYS B C 1
ATOM 8112 O O . LYS B 1 211 ? 15.711 -3.83 -14.875 1 93.19 211 LYS B O 1
ATOM 8117 N N . LYS B 1 212 ? 16.031 -3.68 -17.094 1 89.44 212 LYS B N 1
ATOM 8118 C CA . LYS B 1 212 ? 15.039 -4.707 -17.406 1 89.44 212 LYS B CA 1
ATOM 8119 C C . LYS B 1 212 ? 15.562 -6.098 -17.047 1 89.44 212 LYS B C 1
ATOM 8121 O O . LYS B 1 212 ? 14.867 -6.879 -16.391 1 89.44 212 LYS B O 1
ATOM 8126 N N . MET B 1 213 ? 16.812 -6.348 -17.375 1 91.12 213 MET B N 1
ATOM 8127 C CA . MET B 1 213 ? 17.375 -7.688 -17.25 1 91.12 213 MET B CA 1
ATOM 8128 C C . MET B 1 213 ? 18 -7.883 -15.883 1 91.12 213 MET B C 1
ATOM 8130 O O . MET B 1 213 ? 18.281 -9.016 -15.477 1 91.12 213 MET B O 1
ATOM 8134 N N . LYS B 1 214 ? 18.344 -6.816 -15.211 1 94.44 214 LYS B N 1
ATOM 8135 C CA . LYS B 1 214 ? 18.906 -6.789 -13.867 1 94.44 214 LYS B CA 1
ATOM 8136 C C . LYS B 1 214 ? 20.328 -7.348 -13.852 1 94.44 214 LYS B C 1
ATOM 8138 O O . LYS B 1 214 ? 21.031 -7.273 -12.836 1 94.44 214 LYS B O 1
ATOM 8143 N N . ASP B 1 215 ? 20.703 -7.902 -14.992 1 94.31 215 ASP B N 1
ATOM 8144 C CA . ASP B 1 215 ? 21.984 -8.57 -15.086 1 94.31 215 ASP B CA 1
ATOM 8145 C C . ASP B 1 215 ? 22.5 -8.57 -16.516 1 94.31 215 ASP B C 1
ATOM 8147 O O . ASP B 1 215 ? 21.828 -9.039 -17.438 1 94.31 215 ASP B O 1
ATOM 8151 N N . ILE B 1 216 ? 23.734 -8.078 -16.719 1 95.88 216 ILE B N 1
ATOM 8152 C CA . ILE B 1 216 ? 24.359 -8.109 -18.031 1 95.88 216 ILE B CA 1
ATOM 8153 C C . ILE B 1 216 ? 25.812 -8.594 -17.906 1 95.88 216 ILE B C 1
ATOM 8155 O O . ILE B 1 216 ? 26.594 -8.039 -17.125 1 95.88 216 ILE B O 1
ATOM 8159 N N . LYS B 1 217 ? 26.141 -9.609 -18.641 1 95.56 217 LYS B N 1
ATOM 8160 C CA . LYS B 1 217 ? 27.469 -10.211 -18.625 1 95.56 217 LYS B CA 1
ATOM 8161 C C . LYS B 1 217 ? 28.516 -9.25 -19.203 1 95.56 217 LYS B C 1
ATOM 8163 O O . LYS B 1 217 ? 28.266 -8.586 -20.203 1 95.56 217 LYS B O 1
ATOM 8168 N N . LEU B 1 218 ? 29.656 -9.125 -18.516 1 96.69 218 LEU B N 1
ATOM 8169 C CA . LEU B 1 218 ? 30.812 -8.383 -19 1 96.69 218 LEU B CA 1
ATOM 8170 C C . LEU B 1 218 ? 31.844 -9.32 -19.625 1 96.69 218 LEU B C 1
ATOM 8172 O O . LEU B 1 218 ? 31.875 -10.508 -19.312 1 96.69 218 LEU B O 1
ATOM 8176 N N . ASN B 1 219 ? 32.562 -8.711 -20.5 1 95.25 219 ASN B N 1
ATOM 8177 C CA . ASN B 1 219 ? 33.625 -9.484 -21.141 1 95.25 219 ASN B CA 1
ATOM 8178 C C . ASN B 1 219 ? 34.594 -10.062 -20.109 1 95.25 219 ASN B C 1
ATOM 8180 O O . ASN B 1 219 ? 34.969 -9.398 -19.141 1 95.25 219 ASN B O 1
ATOM 8184 N N . ASN B 1 220 ? 35.062 -11.32 -20.391 1 93.38 220 ASN B N 1
ATOM 8185 C CA . ASN B 1 220 ? 35.938 -12.031 -19.469 1 93.38 220 ASN B CA 1
ATOM 8186 C C . ASN B 1 220 ? 37.281 -11.305 -19.281 1 93.38 220 ASN B C 1
ATOM 8188 O O . ASN B 1 220 ? 37.969 -11.531 -18.312 1 93.38 220 ASN B O 1
ATOM 8192 N N . TYR B 1 221 ? 37.531 -10.461 -20.219 1 94.19 221 TYR B N 1
ATOM 8193 C CA . TYR B 1 221 ? 38.75 -9.656 -20.125 1 94.19 221 TYR B CA 1
ATOM 8194 C C . TYR B 1 221 ? 38.75 -8.828 -18.844 1 94.19 221 TYR B C 1
ATOM 8196 O O . TYR B 1 221 ? 39.812 -8.602 -18.25 1 94.19 221 TYR B O 1
ATOM 8204 N N . PHE B 1 222 ? 37.688 -8.422 -18.359 1 95.5 222 PHE B N 1
ATOM 8205 C CA . PHE B 1 222 ? 37.594 -7.512 -17.234 1 95.5 222 PHE B CA 1
ATOM 8206 C C . PHE B 1 222 ? 37.719 -8.266 -15.914 1 95.5 222 PHE B C 1
ATOM 8208 O O . PHE B 1 222 ? 37.875 -7.652 -14.852 1 95.5 222 PHE B O 1
ATOM 8215 N N . LEU B 1 223 ? 37.688 -9.594 -15.93 1 93.81 223 LEU B N 1
ATOM 8216 C CA . LEU B 1 223 ? 37.688 -10.414 -14.727 1 93.81 223 LEU B CA 1
ATOM 8217 C C . LEU B 1 223 ? 38.969 -10.164 -13.906 1 93.81 223 LEU B C 1
ATOM 8219 O O . LEU B 1 223 ? 38.906 -10.094 -12.68 1 93.81 223 LEU B O 1
ATOM 8223 N N . LYS B 1 224 ? 40.062 -9.992 -14.555 1 92.38 224 LYS B N 1
ATOM 8224 C CA . LYS B 1 224 ? 41.344 -9.797 -13.883 1 92.38 224 LYS B CA 1
ATOM 8225 C C . LYS B 1 224 ? 41.344 -8.469 -13.125 1 92.38 224 LYS B C 1
ATOM 8227 O O . LYS B 1 224 ? 42.125 -8.305 -12.18 1 92.38 224 LYS B O 1
ATOM 8232 N N . TYR B 1 225 ? 40.531 -7.574 -13.5 1 92.44 225 TYR B N 1
ATOM 8233 C CA . TYR B 1 225 ? 40.562 -6.234 -12.93 1 92.44 225 TYR B CA 1
ATOM 8234 C C . TYR B 1 225 ? 39.375 -6.023 -11.984 1 92.44 225 TYR B C 1
ATOM 8236 O O . TYR B 1 225 ? 39.188 -4.934 -11.445 1 92.44 225 TYR B O 1
ATOM 8244 N N . ALA B 1 226 ? 38.562 -6.996 -11.836 1 91.38 226 ALA B N 1
ATOM 8245 C CA . ALA B 1 226 ? 37.375 -6.934 -10.984 1 91.38 226 ALA B CA 1
ATOM 8246 C C . ALA B 1 226 ? 37.312 -8.133 -10.039 1 91.38 226 ALA B C 1
ATOM 8248 O O . ALA B 1 226 ? 36.281 -8.797 -9.945 1 91.38 226 ALA B O 1
ATOM 8249 N N . GLN B 1 227 ? 38.344 -8.336 -9.344 1 90.06 227 GLN B N 1
ATOM 8250 C CA . GLN B 1 227 ? 38.438 -9.461 -8.414 1 90.06 227 GLN B CA 1
ATOM 8251 C C . GLN B 1 227 ? 37.594 -9.203 -7.164 1 90.06 227 GLN B C 1
ATOM 8253 O O . GLN B 1 227 ? 37.094 -10.141 -6.539 1 90.06 227 GLN B O 1
ATOM 8258 N N . LYS B 1 228 ? 37.531 -7.957 -6.832 1 93.19 228 LYS B N 1
ATOM 8259 C CA . LYS B 1 228 ? 36.625 -7.527 -5.777 1 93.19 228 LYS B CA 1
ATOM 8260 C C . LYS B 1 228 ? 35.375 -6.824 -6.359 1 93.19 228 LYS B C 1
ATOM 8262 O O . LYS B 1 228 ? 35.469 -6.18 -7.406 1 93.19 228 LYS B O 1
ATOM 8267 N N . PRO B 1 229 ? 34.312 -7 -5.664 1 95.69 229 PRO B N 1
ATOM 8268 C CA . PRO B 1 229 ? 33.094 -6.344 -6.191 1 95.69 229 PRO B CA 1
ATOM 8269 C C . PRO B 1 229 ? 33.25 -4.832 -6.312 1 95.69 229 PRO B C 1
ATOM 8271 O O . PRO B 1 229 ? 33.875 -4.199 -5.453 1 95.69 229 PRO B O 1
ATOM 8274 N N . ILE B 1 230 ? 32.781 -4.277 -7.359 1 96.94 230 ILE B N 1
ATOM 8275 C CA . ILE B 1 230 ? 32.781 -2.836 -7.586 1 96.94 230 ILE B CA 1
ATOM 8276 C C . ILE B 1 230 ? 31.359 -2.297 -7.395 1 96.94 230 ILE B C 1
ATOM 8278 O O . ILE B 1 230 ? 30.422 -2.748 -8.055 1 96.94 230 ILE B O 1
ATOM 8282 N N . TYR B 1 231 ? 31.203 -1.366 -6.477 1 97.12 231 TYR B N 1
ATOM 8283 C CA . TYR B 1 231 ? 29.906 -0.757 -6.203 1 97.12 231 TYR B CA 1
ATOM 8284 C C . TYR B 1 231 ? 29.797 0.61 -6.863 1 97.12 231 TYR B C 1
ATOM 8286 O O . TYR B 1 231 ? 30.656 1.47 -6.68 1 97.12 231 TYR B O 1
ATOM 8294 N N . LEU B 1 232 ? 28.766 0.764 -7.641 1 96.69 232 LEU B N 1
ATOM 8295 C CA . LEU B 1 232 ? 28.469 2.016 -8.328 1 96.69 232 LEU B CA 1
ATOM 8296 C C . LEU B 1 232 ? 27.109 2.559 -7.91 1 96.69 232 LEU B C 1
ATOM 8298 O O . LEU B 1 232 ? 26.219 1.791 -7.555 1 96.69 232 LEU B O 1
ATOM 8302 N N . LYS B 1 233 ? 26.953 3.791 -7.91 1 96.5 233 LYS B N 1
ATOM 8303 C CA . LYS B 1 233 ? 25.672 4.477 -7.754 1 96.5 233 LYS B CA 1
ATOM 8304 C C . LYS B 1 233 ? 25.422 5.43 -8.914 1 96.5 233 LYS B C 1
ATOM 8306 O O . LYS B 1 233 ? 26.141 6.41 -9.102 1 96.5 233 LYS B O 1
ATOM 8311 N N . LEU B 1 234 ? 24.516 5.098 -9.734 1 97 234 LEU B N 1
ATOM 8312 C CA . LEU B 1 234 ? 24.141 5.91 -10.891 1 97 234 LEU B CA 1
ATOM 8313 C C . LEU B 1 234 ? 22.75 6.492 -10.711 1 97 234 LEU B C 1
ATOM 8315 O O . LEU B 1 234 ? 21.766 5.758 -10.688 1 97 234 LEU B O 1
ATOM 8319 N N . ASN B 1 235 ? 22.672 7.84 -10.586 1 96 235 ASN B N 1
ATOM 8320 C CA . ASN B 1 235 ? 21.391 8.531 -10.375 1 96 235 ASN B CA 1
ATOM 8321 C C . ASN B 1 235 ? 20.641 7.961 -9.18 1 96 235 ASN B C 1
ATOM 8323 O O . ASN B 1 235 ? 19.453 7.66 -9.273 1 96 235 ASN B O 1
ATOM 8327 N N . ASN B 1 236 ? 21.266 7.652 -8.102 1 93.31 236 ASN B N 1
ATOM 8328 C CA . ASN B 1 236 ? 20.766 7.207 -6.805 1 93.31 236 ASN B CA 1
ATOM 8329 C C . ASN B 1 236 ? 20.344 5.746 -6.84 1 93.31 236 ASN B C 1
ATOM 8331 O O . ASN B 1 236 ? 19.594 5.289 -5.973 1 93.31 236 ASN B O 1
ATOM 8335 N N . LYS B 1 237 ? 20.766 5.012 -7.879 1 95.75 237 LYS B N 1
ATOM 8336 C CA . LYS B 1 237 ? 20.531 3.572 -7.965 1 95.75 237 LYS B CA 1
ATOM 8337 C C . LYS B 1 237 ? 21.844 2.803 -7.898 1 95.75 237 LYS B C 1
ATOM 8339 O O . LYS B 1 237 ? 22.844 3.207 -8.508 1 95.75 237 LYS B O 1
ATOM 8344 N N . PHE B 1 238 ? 21.766 1.715 -7.285 1 97.25 238 PHE B N 1
ATOM 8345 C CA . PHE B 1 238 ? 22.984 0.947 -7.09 1 97.25 238 PHE B CA 1
ATOM 8346 C C . PHE B 1 238 ? 23.203 -0.044 -8.227 1 97.25 238 PHE B C 1
ATOM 8348 O O . PHE B 1 238 ? 22.234 -0.602 -8.758 1 97.25 238 PHE B O 1
ATOM 8355 N N . TYR B 1 239 ? 24.422 -0.266 -8.555 1 97.5 239 TYR B N 1
ATOM 8356 C CA . TYR B 1 239 ? 24.922 -1.304 -9.445 1 97.5 239 TYR B CA 1
ATOM 8357 C C . TYR B 1 239 ? 26.141 -2.008 -8.852 1 97.5 239 TYR B C 1
ATOM 8359 O O . TYR B 1 239 ? 26.953 -1.377 -8.18 1 97.5 239 TYR B O 1
ATOM 8367 N N . ILE B 1 240 ? 26.234 -3.309 -9.086 1 97.69 240 ILE B N 1
ATOM 8368 C CA . ILE B 1 240 ? 27.375 -4.082 -8.586 1 97.69 240 ILE B CA 1
ATOM 8369 C C . ILE B 1 240 ? 28.016 -4.867 -9.727 1 97.69 240 ILE B C 1
ATOM 8371 O O . ILE B 1 240 ? 27.312 -5.535 -10.492 1 97.69 240 ILE B O 1
ATOM 8375 N N . ILE B 1 241 ? 29.234 -4.684 -9.898 1 97.25 241 ILE B N 1
ATOM 8376 C CA . ILE B 1 241 ? 30.016 -5.562 -10.773 1 97.25 241 ILE B CA 1
ATOM 8377 C C . ILE B 1 241 ? 30.719 -6.625 -9.938 1 97.25 241 ILE B C 1
ATOM 8379 O O . ILE B 1 241 ? 31.531 -6.305 -9.07 1 97.25 241 ILE B O 1
ATOM 8383 N N . SER B 1 242 ? 30.375 -7.844 -10.164 1 95.81 242 SER B N 1
ATOM 8384 C CA . SER B 1 242 ? 30.969 -8.93 -9.398 1 95.81 242 SER B CA 1
ATOM 8385 C C . SER B 1 242 ? 30.891 -10.25 -10.156 1 95.81 242 SER B C 1
ATOM 8387 O O . SER B 1 242 ? 30.141 -10.375 -11.117 1 95.81 242 SER B O 1
ATOM 8389 N N . TYR B 1 243 ? 31.797 -11.109 -9.727 1 94.38 243 TYR B N 1
ATOM 8390 C CA . TYR B 1 243 ? 31.781 -12.469 -10.25 1 94.38 243 TYR B CA 1
ATOM 8391 C C . TYR B 1 243 ? 30.828 -13.352 -9.453 1 94.38 243 TYR B C 1
ATOM 8393 O O . TYR B 1 243 ? 30.953 -13.477 -8.234 1 94.38 243 TYR B O 1
ATOM 8401 N N . HIS B 1 244 ? 29.812 -13.883 -10.156 1 92.38 244 HIS B N 1
ATOM 8402 C CA . HIS B 1 244 ? 28.797 -14.75 -9.586 1 92.38 244 HIS B CA 1
ATOM 8403 C C . HIS B 1 244 ? 28.172 -15.641 -10.648 1 92.38 244 HIS B C 1
ATOM 8405 O O . HIS B 1 244 ? 27.969 -15.203 -11.781 1 92.38 244 HIS B O 1
ATOM 8411 N N . ASN B 1 245 ? 27.875 -16.875 -10.344 1 91.88 245 ASN B N 1
ATOM 8412 C CA . ASN B 1 245 ? 27.266 -17.828 -11.289 1 91.88 245 ASN B CA 1
ATOM 8413 C C . ASN B 1 245 ? 28.141 -18.016 -12.523 1 91.88 245 ASN B C 1
ATOM 8415 O O . ASN B 1 245 ? 27.656 -17.969 -13.648 1 91.88 245 ASN B O 1
ATOM 8419 N N . GLN B 1 246 ? 29.406 -17.969 -12.234 1 87.69 246 GLN B N 1
ATOM 8420 C CA . GLN B 1 246 ? 30.422 -18.312 -13.211 1 87.69 246 GLN B CA 1
ATOM 8421 C C . GLN B 1 246 ? 30.531 -17.25 -14.297 1 87.69 246 GLN B C 1
ATOM 8423 O O . GLN B 1 246 ? 30.812 -17.562 -15.461 1 87.69 246 GLN B O 1
ATOM 8428 N N . LYS B 1 247 ? 30.25 -16.094 -13.945 1 92.19 247 LYS B N 1
ATOM 8429 C CA . LYS B 1 247 ? 30.406 -14.984 -14.891 1 92.19 247 LYS B CA 1
ATOM 8430 C C . LYS B 1 247 ? 30.641 -13.664 -14.156 1 92.19 247 LYS B C 1
ATOM 8432 O O . LYS B 1 247 ? 30.219 -13.5 -13.008 1 92.19 247 LYS B O 1
ATOM 8437 N N . LEU B 1 248 ? 31.344 -12.789 -14.836 1 95.25 248 LEU B N 1
ATOM 8438 C CA . LEU B 1 248 ? 31.391 -11.391 -14.422 1 95.25 248 LEU B CA 1
ATOM 8439 C C . LEU B 1 248 ? 30.25 -10.594 -15.039 1 95.25 248 LEU B C 1
ATOM 8441 O O . LEU B 1 248 ? 30 -10.703 -16.25 1 95.25 248 LEU B O 1
ATOM 8445 N N . SER B 1 249 ? 29.531 -9.945 -14.234 1 96.56 249 SER B N 1
ATOM 8446 C CA . SER B 1 249 ? 28.422 -9.18 -14.789 1 96.56 249 SER B CA 1
ATOM 8447 C C . SER B 1 249 ? 28.156 -7.922 -13.969 1 96.56 249 SER B C 1
ATOM 8449 O O . SER B 1 249 ? 28.672 -7.773 -12.859 1 96.56 249 SER B O 1
ATOM 8451 N N . ILE B 1 250 ? 27.516 -6.938 -14.516 1 97.12 250 ILE B N 1
ATOM 8452 C CA . ILE B 1 250 ? 26.969 -5.785 -13.82 1 97.12 250 ILE B CA 1
ATOM 8453 C C . ILE B 1 250 ? 25.484 -6.035 -13.5 1 97.12 250 ILE B C 1
ATOM 8455 O O . ILE B 1 250 ? 24.719 -6.457 -14.367 1 97.12 250 ILE B O 1
ATOM 8459 N N . LYS B 1 251 ? 25.188 -5.828 -12.234 1 96.44 251 LYS B N 1
ATOM 8460 C CA . LYS B 1 251 ? 23.859 -6.18 -11.711 1 96.44 251 LYS B CA 1
ATOM 8461 C C . LYS B 1 251 ? 23.188 -4.969 -11.078 1 96.44 251 LYS B C 1
ATOM 8463 O O . LYS B 1 251 ? 23.859 -4.047 -10.609 1 96.44 251 LYS B O 1
ATOM 8468 N N . THR B 1 252 ? 21.812 -5.004 -11.125 1 96.62 252 THR B N 1
ATOM 8469 C CA . THR B 1 252 ? 21.047 -3.977 -10.422 1 96.62 252 THR B CA 1
ATOM 8470 C C . THR B 1 252 ? 19.703 -4.523 -9.945 1 96.62 252 THR B C 1
ATOM 8472 O O . THR B 1 252 ? 19.266 -5.59 -10.391 1 96.62 252 THR B O 1
ATOM 8475 N N . ASP B 1 253 ? 19.094 -3.932 -8.969 1 95.75 253 ASP B N 1
ATOM 8476 C CA . ASP B 1 253 ? 17.797 -4.25 -8.383 1 95.75 253 ASP B CA 1
ATOM 8477 C C . ASP B 1 253 ? 17.391 -3.195 -7.355 1 95.75 253 ASP B C 1
ATOM 8479 O O . ASP B 1 253 ? 18.078 -2.186 -7.188 1 95.75 253 ASP B O 1
ATOM 8483 N N . LYS B 1 254 ? 16.266 -3.447 -6.848 1 94 254 LYS B N 1
ATOM 8484 C CA . LYS B 1 254 ? 15.938 -2.646 -5.676 1 94 254 LYS B CA 1
ATOM 8485 C C . LYS B 1 254 ? 17.016 -2.76 -4.609 1 94 254 LYS B C 1
ATOM 8487 O O . LYS B 1 254 ? 17.641 -3.816 -4.449 1 94 254 LYS B O 1
ATOM 8492 N N . GLU B 1 255 ? 17.172 -1.741 -3.908 1 94.88 255 GLU B N 1
ATOM 8493 C CA . GLU B 1 255 ? 18.297 -1.563 -2.988 1 94.88 255 GLU B CA 1
ATOM 8494 C C . GLU B 1 255 ? 18.422 -2.748 -2.033 1 94.88 255 GLU B C 1
ATOM 8496 O O . GLU B 1 255 ? 19.469 -3.391 -1.968 1 94.88 255 GLU B O 1
ATOM 8501 N N . LYS B 1 256 ? 17.453 -3.119 -1.421 1 91.06 256 LYS B N 1
ATOM 8502 C CA . LYS B 1 256 ? 17.516 -4.172 -0.41 1 91.06 256 LYS B CA 1
ATOM 8503 C C . LYS B 1 256 ? 17.781 -5.531 -1.048 1 91.06 256 LYS B C 1
ATOM 8505 O O . LYS B 1 256 ? 18.578 -6.32 -0.528 1 91.06 256 LYS B O 1
ATOM 8510 N N . ASP B 1 257 ? 17.203 -5.781 -2.168 1 91.81 257 ASP B N 1
ATOM 8511 C CA . ASP B 1 257 ? 17.344 -7.055 -2.861 1 91.81 257 ASP B CA 1
ATOM 8512 C C . ASP B 1 257 ? 18.75 -7.188 -3.469 1 91.81 257 ASP B C 1
ATOM 8514 O O . ASP B 1 257 ? 19.312 -8.281 -3.512 1 91.81 257 ASP B O 1
ATOM 8518 N N . LEU B 1 258 ? 19.266 -6.102 -3.861 1 95.56 258 LEU B N 1
ATOM 8519 C CA . LEU B 1 258 ? 20.578 -6.102 -4.496 1 95.56 258 LEU B CA 1
ATOM 8520 C C . LEU B 1 258 ? 21.688 -6.266 -3.457 1 95.56 258 LEU B C 1
ATOM 8522 O O . LEU B 1 258 ? 22.656 -7.004 -3.682 1 95.56 258 LEU B O 1
ATOM 8526 N N . LEU B 1 259 ? 21.484 -5.617 -2.334 1 95.12 259 LEU B N 1
ATOM 8527 C CA . LEU B 1 259 ? 22.625 -5.453 -1.424 1 95.12 259 LEU B CA 1
ATOM 8528 C C . LEU B 1 259 ? 22.641 -6.566 -0.382 1 95.12 259 LEU B C 1
ATOM 8530 O O . LEU B 1 259 ? 23.719 -7.074 -0.033 1 95.12 259 LEU B O 1
ATOM 8534 N N . TYR B 1 260 ? 21.391 -7.074 0.125 1 88.88 260 TYR B N 1
ATOM 8535 C CA . TYR B 1 260 ? 21.359 -7.848 1.362 1 88.88 260 TYR B CA 1
ATOM 8536 C C . TYR B 1 260 ? 20.938 -9.281 1.099 1 88.88 260 TYR B C 1
ATOM 8538 O O . TYR B 1 260 ? 20.016 -9.531 0.307 1 88.88 260 TYR B O 1
ATOM 8546 N N . LYS B 1 261 ? 21.656 -10.078 1.793 1 86.25 261 LYS B N 1
ATOM 8547 C CA . LYS B 1 261 ? 21.078 -11.383 2.092 1 86.25 261 LYS B CA 1
ATOM 8548 C C . LYS B 1 261 ? 20.266 -11.336 3.379 1 86.25 261 LYS B C 1
ATOM 8550 O O . LYS B 1 261 ? 19.109 -11.789 3.406 1 86.25 261 LYS B O 1
ATOM 8555 N N . HIS B 1 262 ? 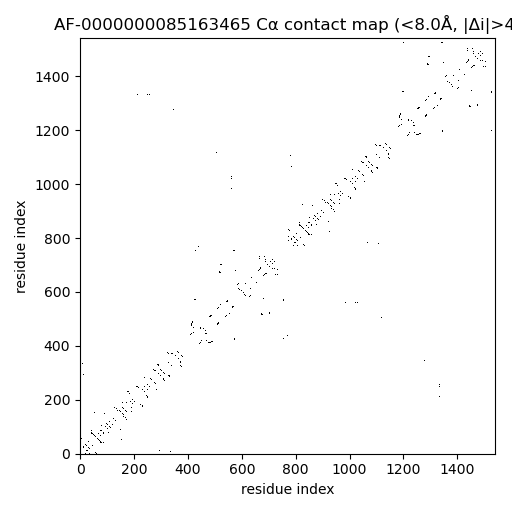20.922 -10.773 4.348 1 87.25 262 HIS B N 1
ATOM 8556 C CA . HIS B 1 262 ? 20.344 -10.656 5.68 1 87.25 262 HIS B CA 1
ATOM 8557 C C . HIS B 1 262 ? 21.031 -9.578 6.5 1 87.25 262 HIS B C 1
ATOM 8559 O O . HIS B 1 262 ? 22.234 -9.352 6.344 1 87.25 262 HIS B O 1
ATOM 8565 N N . SER B 1 263 ? 20.234 -8.883 7.34 1 93.06 263 SER B N 1
ATOM 8566 C CA . SER B 1 263 ? 20.797 -7.871 8.234 1 93.06 263 SER B CA 1
ATOM 8567 C C . SER B 1 263 ? 20.125 -7.906 9.602 1 93.06 263 SER B C 1
ATOM 8569 O O . SER B 1 263 ? 18.891 -7.812 9.695 1 93.06 263 SER B O 1
ATOM 8571 N N . ASN B 1 264 ? 20.922 -8.141 10.594 1 92.44 264 ASN B N 1
ATOM 8572 C CA . ASN B 1 264 ? 20.484 -8.102 11.984 1 92.44 264 ASN B CA 1
ATOM 8573 C C . ASN B 1 264 ? 21.297 -7.113 12.812 1 92.44 264 ASN B C 1
ATOM 8575 O O . ASN B 1 264 ? 22.531 -7.234 12.891 1 92.44 264 ASN B O 1
ATOM 8579 N N . VAL B 1 265 ? 20.672 -6.184 13.398 1 96 265 VAL B N 1
ATOM 8580 C CA . VAL B 1 265 ? 21.375 -5.141 14.148 1 96 265 VAL B CA 1
ATOM 8581 C C . VAL B 1 265 ? 20.922 -5.176 15.609 1 96 265 VAL B C 1
ATOM 8583 O O . VAL B 1 265 ? 19.734 -5.176 15.898 1 96 265 VAL B O 1
ATOM 8586 N N . GLU B 1 266 ? 21.828 -5.281 16.422 1 95.38 266 GLU B N 1
ATOM 8587 C CA . GLU B 1 266 ? 21.609 -5.203 17.859 1 95.38 266 GLU B CA 1
ATOM 8588 C C . GLU B 1 266 ? 22.109 -3.879 18.438 1 95.38 266 GLU B C 1
ATOM 8590 O O . GLU B 1 266 ? 22.828 -3.145 17.75 1 95.38 266 GLU B O 1
ATOM 8595 N N . PHE B 1 267 ? 21.672 -3.551 19.625 1 97.06 267 PHE B N 1
ATOM 8596 C CA . PHE B 1 267 ? 22.031 -2.281 20.25 1 97.06 267 PHE B CA 1
ATOM 8597 C C . PHE B 1 267 ? 22.172 -2.436 21.766 1 97.06 267 PHE B C 1
ATOM 8599 O O . PHE B 1 267 ? 21.562 -3.338 22.359 1 97.06 267 PHE B O 1
ATOM 8606 N N . LYS B 1 268 ? 23 -1.602 22.359 1 96.81 268 LYS B N 1
ATOM 8607 C CA . LYS B 1 268 ? 23.172 -1.557 23.812 1 96.81 268 LYS B CA 1
ATOM 8608 C C . LYS B 1 268 ? 23.688 -0.191 24.266 1 96.81 268 LYS B C 1
ATOM 8610 O O . LYS B 1 268 ? 24.625 0.35 23.672 1 96.81 268 LYS B O 1
ATOM 8615 N N . LYS B 1 269 ? 22.969 0.371 25.203 1 96.56 269 LYS B N 1
ATOM 8616 C CA . LYS B 1 269 ? 23.516 1.571 25.828 1 96.56 269 LYS B CA 1
ATOM 8617 C C . LYS B 1 269 ? 24.578 1.218 26.859 1 96.56 269 LYS B C 1
ATOM 8619 O O . LYS B 1 269 ? 24.344 0.417 27.766 1 96.56 269 LYS B O 1
ATOM 8624 N N . SER B 1 270 ? 25.719 1.719 26.688 1 95.06 270 SER B N 1
ATOM 8625 C CA . SER B 1 270 ? 26.844 1.452 27.578 1 95.06 270 SER B CA 1
ATOM 8626 C C . SER B 1 270 ? 27.562 2.74 27.969 1 95.06 270 SER B C 1
ATOM 8628 O O . SER B 1 270 ? 28.422 3.221 27.219 1 95.06 270 SER B O 1
ATOM 8630 N N . GLY B 1 271 ? 27.266 3.225 29.125 1 92.88 271 GLY B N 1
ATOM 8631 C CA . GLY B 1 271 ? 27.906 4.453 29.578 1 92.88 271 GLY B CA 1
ATOM 8632 C C . GLY B 1 271 ? 27.562 5.652 28.719 1 92.88 271 GLY B C 1
ATOM 8633 O O . GLY B 1 271 ? 26.391 6.055 28.641 1 92.88 271 GLY B O 1
ATOM 8634 N N . ARG B 1 272 ? 28.594 6.098 28.094 1 95.94 272 ARG B N 1
ATOM 8635 C CA . ARG B 1 272 ? 28.422 7.32 27.312 1 95.94 272 ARG B CA 1
ATOM 8636 C C . ARG B 1 272 ? 28.203 7.004 25.844 1 95.94 272 ARG B C 1
ATOM 8638 O O . ARG B 1 272 ? 28.219 7.906 25 1 95.94 272 ARG B O 1
ATOM 8645 N N . HIS B 1 273 ? 28.016 5.711 25.562 1 97.81 273 HIS B N 1
ATOM 8646 C CA . HIS B 1 273 ? 27.875 5.309 24.172 1 97.81 273 HIS B CA 1
ATOM 8647 C C . HIS B 1 273 ? 26.641 4.434 23.969 1 97.81 273 HIS B C 1
ATOM 8649 O O . HIS B 1 273 ? 26.141 3.838 24.922 1 97.81 273 HIS B O 1
ATOM 8655 N N . ILE B 1 274 ? 26.141 4.504 22.844 1 98.31 274 ILE B N 1
ATOM 8656 C CA . ILE B 1 274 ? 25.266 3.457 22.344 1 98.31 274 ILE B CA 1
ATOM 8657 C C . ILE B 1 274 ? 26.031 2.566 21.359 1 98.31 274 ILE B C 1
ATOM 8659 O O . ILE B 1 274 ? 26.547 3.045 20.344 1 98.31 274 ILE B O 1
ATOM 8663 N N . ILE B 1 275 ? 26.125 1.388 21.672 1 98.44 275 ILE B N 1
ATOM 8664 C CA . ILE B 1 275 ? 26.859 0.442 20.828 1 98.44 275 ILE B CA 1
ATOM 8665 C C . ILE B 1 275 ? 25.906 -0.262 19.875 1 98.44 275 ILE B C 1
ATOM 8667 O O . ILE B 1 275 ? 24.938 -0.897 20.312 1 98.44 275 ILE B O 1
ATOM 8671 N N . LEU B 1 276 ? 26.109 -0.063 18.594 1 98.19 276 LEU B N 1
ATOM 8672 C CA . LEU B 1 276 ? 25.422 -0.824 17.562 1 98.19 276 LEU B CA 1
ATOM 8673 C C . LEU B 1 276 ? 26.297 -1.965 17.047 1 98.19 276 LEU B C 1
ATOM 8675 O O . LEU B 1 276 ? 27.484 -1.759 16.734 1 98.19 276 LEU B O 1
ATOM 8679 N N . SER B 1 277 ? 25.781 -3.102 17.078 1 97.5 277 SER B N 1
ATOM 8680 C CA . SER B 1 277 ? 26.5 -4.273 16.609 1 97.5 277 SER B CA 1
ATOM 8681 C C . SER B 1 277 ? 25.562 -5.262 15.914 1 97.5 277 SER B C 1
ATOM 8683 O O . SER B 1 277 ? 24.344 -5.148 16.031 1 97.5 277 SER B O 1
ATOM 8685 N N . GLY B 1 278 ? 26.156 -6.098 15.156 1 95 278 GLY B N 1
ATOM 8686 C CA . GLY B 1 278 ? 25.312 -7.086 14.492 1 95 278 GLY B CA 1
ATOM 8687 C C . GLY B 1 278 ? 25.984 -7.723 13.289 1 95 278 GLY B C 1
ATOM 8688 O O . GLY B 1 278 ? 27.219 -7.707 13.172 1 95 278 GLY B O 1
ATOM 8689 N N . GLN B 1 279 ? 25.172 -8.367 12.562 1 93.62 279 GLN B N 1
ATOM 8690 C CA . GLN B 1 279 ? 25.625 -9.102 11.391 1 93.62 279 GLN B CA 1
ATOM 8691 C C . GLN B 1 279 ? 24.938 -8.594 10.125 1 93.62 279 GLN B C 1
ATOM 8693 O O . GLN B 1 279 ? 23.719 -8.445 10.094 1 93.62 279 GLN B O 1
ATOM 8698 N N . ILE B 1 280 ? 25.766 -8.242 9.141 1 94.94 280 ILE B N 1
ATOM 8699 C CA . ILE B 1 280 ? 25.234 -7.883 7.828 1 94.94 280 ILE B CA 1
ATOM 8700 C C . ILE B 1 280 ? 25.812 -8.812 6.766 1 94.94 280 ILE B C 1
ATOM 8702 O O . ILE B 1 280 ? 27.031 -8.828 6.547 1 94.94 280 ILE B O 1
ATOM 8706 N N . ASP B 1 281 ? 24.984 -9.547 6.172 1 92.19 281 ASP B N 1
ATOM 8707 C CA . ASP B 1 281 ? 25.359 -10.414 5.059 1 92.19 281 ASP B CA 1
ATOM 8708 C C . ASP B 1 281 ? 25 -9.773 3.721 1 92.19 281 ASP B C 1
ATOM 8710 O O . ASP B 1 281 ? 23.828 -9.75 3.334 1 92.19 281 ASP B O 1
ATOM 8714 N N . TYR B 1 282 ? 26.047 -9.289 3.053 1 94 282 TYR B N 1
ATOM 8715 C CA . TYR B 1 282 ? 25.828 -8.695 1.734 1 94 282 TYR B CA 1
ATOM 8716 C C . TYR B 1 282 ? 25.859 -9.766 0.649 1 94 282 TYR B C 1
ATOM 8718 O O . TYR B 1 282 ? 26.484 -10.812 0.819 1 94 282 TYR B O 1
ATOM 8726 N N . ASN B 1 283 ? 25.203 -9.508 -0.469 1 93.69 283 ASN B N 1
ATOM 8727 C CA . ASN B 1 283 ? 25.25 -10.414 -1.612 1 93.69 283 ASN B CA 1
ATOM 8728 C C . ASN B 1 283 ? 26.641 -10.445 -2.238 1 93.69 283 ASN B C 1
ATOM 8730 O O . ASN B 1 283 ? 27.078 -11.484 -2.736 1 93.69 283 ASN B O 1
ATOM 8734 N N . ALA B 1 284 ? 27.328 -9.336 -2.268 1 94.62 284 ALA B N 1
ATOM 8735 C CA . ALA B 1 284 ? 28.719 -9.188 -2.658 1 94.62 284 ALA B CA 1
ATOM 8736 C C . ALA B 1 284 ? 29.547 -8.547 -1.54 1 94.62 284 ALA B C 1
ATOM 8738 O O . ALA B 1 284 ? 29.094 -7.59 -0.905 1 94.62 284 ALA B O 1
ATOM 8739 N N . PRO B 1 285 ? 30.688 -9.086 -1.24 1 93.12 285 PRO B N 1
ATOM 8740 C CA . PRO B 1 285 ? 31.438 -8.648 -0.066 1 93.12 285 PRO B CA 1
ATOM 8741 C C . PRO B 1 285 ? 31.766 -7.156 -0.095 1 93.12 285 PRO B C 1
ATOM 8743 O O . PRO B 1 285 ? 32.188 -6.633 -1.126 1 93.12 285 PRO B O 1
ATOM 8746 N N . VAL B 1 286 ? 31.531 -6.496 0.965 1 94.81 286 VAL B N 1
ATOM 8747 C CA . VAL B 1 286 ? 31.844 -5.09 1.182 1 94.81 286 VAL B CA 1
ATOM 8748 C C . VAL B 1 286 ? 31.797 -4.773 2.674 1 94.81 286 VAL B C 1
ATOM 8750 O O . VAL B 1 286 ? 31.047 -5.398 3.426 1 94.81 286 VAL B O 1
ATOM 8753 N N . GLN B 1 287 ? 32.594 -3.887 3.111 1 96.19 287 GLN B N 1
ATOM 8754 C CA . GLN B 1 287 ? 32.625 -3.465 4.508 1 96.19 287 GLN B CA 1
ATOM 8755 C C . GLN B 1 287 ? 32.625 -1.944 4.625 1 96.19 287 GLN B C 1
ATOM 8757 O O . GLN B 1 287 ? 33.656 -1.298 4.516 1 96.19 287 GLN B O 1
ATOM 8762 N N . PRO B 1 288 ? 31.469 -1.379 4.871 1 96.69 288 PRO B N 1
ATOM 8763 C CA . PRO B 1 288 ? 31.406 0.068 5.09 1 96.69 288 PRO B CA 1
ATOM 8764 C C . PRO B 1 288 ? 32.281 0.527 6.25 1 96.69 288 PRO B C 1
ATOM 8766 O O . PRO B 1 288 ? 32.562 -0.253 7.164 1 96.69 288 PRO B O 1
ATOM 8769 N N . ASP B 1 289 ? 32.656 1.786 6.246 1 95.06 289 ASP B N 1
ATOM 8770 C CA . ASP B 1 289 ? 33.688 2.246 7.191 1 95.06 289 ASP B CA 1
ATOM 8771 C C . ASP B 1 289 ? 33.062 3.092 8.297 1 95.06 289 ASP B C 1
ATOM 8773 O O . ASP B 1 289 ? 33.594 3.172 9.406 1 95.06 289 ASP B O 1
ATOM 8777 N N . TYR B 1 290 ? 31.922 3.791 7.953 1 95.25 290 TYR B N 1
ATOM 8778 C CA . TYR B 1 290 ? 31.312 4.703 8.922 1 95.25 290 TYR B CA 1
ATOM 8779 C C . TYR B 1 290 ? 29.797 4.574 8.93 1 95.25 290 TYR B C 1
ATOM 8781 O O . TYR B 1 290 ? 29.203 4.09 7.957 1 95.25 290 TYR B O 1
ATOM 8789 N N . LEU B 1 291 ? 29.25 4.98 10.086 1 97.25 291 LEU B N 1
ATOM 8790 C CA . LEU B 1 291 ? 27.844 5.336 10.164 1 97.25 291 LEU B CA 1
ATOM 8791 C C . LEU B 1 291 ? 27.656 6.844 10.047 1 97.25 291 LEU B C 1
ATOM 8793 O O . LEU B 1 291 ? 28.438 7.617 10.602 1 97.25 291 LEU B O 1
ATOM 8797 N N . MET B 1 292 ? 26.594 7.273 9.344 1 95.94 292 MET B N 1
ATOM 8798 C CA . MET B 1 292 ? 26.344 8.703 9.203 1 95.94 292 MET B CA 1
ATOM 8799 C C . MET B 1 292 ? 24.859 8.984 9.07 1 95.94 292 MET B C 1
ATOM 8801 O O . MET B 1 292 ? 24.062 8.062 8.844 1 95.94 292 MET B O 1
ATOM 8805 N N . THR B 1 293 ? 24.406 10.156 9.289 1 94.88 293 THR B N 1
ATOM 8806 C CA . THR B 1 293 ? 23.016 10.539 9.078 1 94.88 293 THR B CA 1
ATOM 8807 C C . THR B 1 293 ? 22.734 10.734 7.594 1 94.88 293 THR B C 1
ATOM 8809 O O . THR B 1 293 ? 23.656 10.789 6.781 1 94.88 293 THR B O 1
ATOM 8812 N N . LYS B 1 294 ? 21.453 10.836 7.289 1 93.88 294 LYS B N 1
ATOM 8813 C CA . LYS B 1 294 ? 21.031 11.078 5.914 1 93.88 294 LYS B CA 1
ATOM 8814 C C . LYS B 1 294 ? 21.609 12.391 5.391 1 93.88 294 LYS B C 1
ATOM 8816 O O . LYS B 1 294 ? 21.922 12.508 4.199 1 93.88 294 LYS B O 1
ATOM 8821 N N . THR B 1 295 ? 21.938 13.32 6.289 1 90.62 295 THR B N 1
ATOM 8822 C CA . THR B 1 295 ? 22.391 14.656 5.906 1 90.62 295 THR B CA 1
ATOM 8823 C C . THR B 1 295 ? 23.922 14.75 5.965 1 90.62 295 THR B C 1
ATOM 8825 O O . THR B 1 295 ? 24.484 15.836 5.82 1 90.62 295 THR B O 1
ATOM 8828 N N . GLY B 1 296 ? 24.609 13.68 6.262 1 91.25 296 GLY B N 1
ATOM 8829 C CA . GLY B 1 296 ? 26.047 13.648 6.062 1 91.25 296 GLY B CA 1
ATOM 8830 C C . GLY B 1 296 ? 26.828 13.781 7.355 1 91.25 296 GLY B C 1
ATOM 8831 O O . GLY B 1 296 ? 28.062 13.828 7.34 1 91.25 296 GLY B O 1
ATOM 8832 N N . GLU B 1 297 ? 26.156 13.797 8.484 1 91.25 297 GLU B N 1
ATOM 8833 C CA . GLU B 1 297 ? 26.859 13.852 9.758 1 91.25 297 GLU B CA 1
ATOM 8834 C C . GLU B 1 297 ? 27.406 12.484 10.148 1 91.25 297 GLU B C 1
ATOM 8836 O O . GLU B 1 297 ? 26.641 11.508 10.227 1 91.25 297 GLU B O 1
ATOM 8841 N N . VAL B 1 298 ? 28.688 12.414 10.461 1 93 298 VAL B N 1
ATOM 8842 C CA . VAL B 1 298 ? 29.297 11.148 10.836 1 93 298 VAL B CA 1
ATOM 8843 C C . VAL B 1 298 ? 28.906 10.797 12.273 1 93 298 VAL B C 1
ATOM 8845 O O . VAL B 1 298 ? 28.984 11.641 13.172 1 93 298 VAL B O 1
ATOM 8848 N N . LEU B 1 299 ? 28.562 9.609 12.484 1 95.62 299 LEU B N 1
ATOM 8849 C CA . LEU B 1 299 ? 28.094 9.18 13.797 1 95.62 299 LEU B CA 1
ATOM 8850 C C . LEU B 1 299 ? 29.156 8.32 14.492 1 95.62 299 LEU B C 1
ATOM 8852 O O . LEU B 1 299 ? 29.406 8.492 15.688 1 95.62 299 LEU B O 1
ATOM 8856 N N . ALA B 1 300 ? 29.703 7.367 13.75 1 96.94 300 ALA B N 1
ATOM 8857 C CA . ALA B 1 300 ? 30.641 6.438 14.352 1 96.94 300 ALA B CA 1
ATOM 8858 C C . ALA B 1 300 ? 31.438 5.68 13.289 1 96.94 300 ALA B C 1
ATOM 8860 O O . ALA B 1 300 ? 30.953 5.512 12.164 1 96.94 300 ALA B O 1
ATOM 8861 N N . LYS B 1 301 ? 32.625 5.23 13.641 1 96.56 301 LYS B N 1
ATOM 8862 C CA . LYS B 1 301 ? 33.375 4.309 12.812 1 96.56 301 LYS B CA 1
ATOM 8863 C C . LYS B 1 301 ? 32.875 2.877 12.969 1 96.56 301 LYS B C 1
ATOM 8865 O O . LYS B 1 301 ? 32.531 2.447 14.078 1 96.56 301 LYS B O 1
ATOM 8870 N N . MET B 1 302 ? 32.75 2.189 11.883 1 97.31 302 MET B N 1
ATOM 8871 C CA . MET B 1 302 ? 32.375 0.782 11.898 1 97.31 302 MET B CA 1
ATOM 8872 C C . MET B 1 302 ? 33.594 -0.122 11.945 1 97.31 302 MET B C 1
ATOM 8874 O O . MET B 1 302 ? 34.5 -0.018 11.094 1 97.31 302 MET B O 1
ATOM 8878 N N . LYS B 1 303 ? 33.625 -0.964 12.945 1 97.75 303 LYS B N 1
ATOM 8879 C CA . LYS B 1 303 ? 34.688 -1.969 13.055 1 97.75 303 LYS B CA 1
ATOM 8880 C C . LYS B 1 303 ? 34.156 -3.361 12.727 1 97.75 303 LYS B C 1
ATOM 8882 O O . LYS B 1 303 ? 33.062 -3.75 13.203 1 97.75 303 LYS B O 1
ATOM 8887 N N . TRP B 1 304 ? 34.938 -4.062 11.93 1 96.81 304 TRP B N 1
ATOM 8888 C CA . TRP B 1 304 ? 34.5 -5.383 11.492 1 96.81 304 TRP B CA 1
ATOM 8889 C C . TRP B 1 304 ? 35.375 -6.477 12.125 1 96.81 304 TRP B C 1
ATOM 8891 O O . TRP B 1 304 ? 36.594 -6.395 12.117 1 96.81 304 TRP B O 1
ATOM 8901 N N . SER B 1 305 ? 34.812 -7.418 12.836 1 91.88 305 SER B N 1
ATOM 8902 C CA . SER B 1 305 ? 35.531 -8.547 13.414 1 91.88 305 SER B CA 1
ATOM 8903 C C . SER B 1 305 ? 35.656 -9.703 12.422 1 91.88 305 SER B C 1
ATOM 8905 O O . SER B 1 305 ? 36.625 -10.43 12.414 1 91.88 305 SER B O 1
ATOM 8907 N N . HIS B 1 306 ? 34.625 -9.969 11.695 1 87.31 306 HIS B N 1
ATOM 8908 C CA . HIS B 1 306 ? 34.594 -10.914 10.586 1 87.31 306 HIS B CA 1
ATOM 8909 C C . HIS B 1 306 ? 34.062 -10.25 9.32 1 87.31 306 HIS B C 1
ATOM 8911 O O . HIS B 1 306 ? 33.906 -9.031 9.266 1 87.31 306 HIS B O 1
ATOM 8917 N N . GLN B 1 307 ? 33.938 -11.031 8.383 1 84.88 307 GLN B N 1
ATOM 8918 C CA . GLN B 1 307 ? 33.5 -10.508 7.102 1 84.88 307 GLN B CA 1
ATOM 8919 C C . GLN B 1 307 ? 32.125 -9.867 7.215 1 84.88 307 GLN B C 1
ATOM 8921 O O . GLN B 1 307 ? 31.812 -8.922 6.492 1 84.88 307 GLN B O 1
ATOM 8926 N N . ASN B 1 308 ? 31.344 -10.289 8.211 1 91.88 308 ASN B N 1
ATOM 8927 C CA . ASN B 1 308 ? 29.953 -9.82 8.172 1 91.88 308 ASN B CA 1
ATOM 8928 C C . ASN B 1 308 ? 29.484 -9.359 9.547 1 91.88 308 ASN B C 1
ATOM 8930 O O . ASN B 1 308 ? 28.297 -9.07 9.734 1 91.88 308 ASN B O 1
ATOM 8934 N N . HIS B 1 309 ? 30.422 -9.258 10.586 1 95.44 309 HIS B N 1
ATOM 8935 C CA . HIS B 1 309 ? 30.031 -8.758 11.906 1 95.44 309 HIS B CA 1
ATOM 8936 C C . HIS B 1 309 ? 30.656 -7.391 12.18 1 95.44 309 HIS B C 1
ATOM 8938 O O . HIS B 1 309 ? 31.859 -7.215 12.047 1 95.44 309 HIS B O 1
ATOM 8944 N N . PHE B 1 310 ? 29.875 -6.492 12.602 1 97.25 310 PHE B N 1
ATOM 8945 C CA . PHE B 1 310 ? 30.391 -5.145 12.812 1 97.25 310 PHE B CA 1
ATOM 8946 C C . PHE B 1 310 ? 30.062 -4.66 14.219 1 97.25 310 PHE B C 1
ATOM 8948 O O . PHE B 1 310 ? 29.188 -5.223 14.891 1 97.25 310 PHE B O 1
ATOM 8955 N N . THR B 1 311 ? 30.75 -3.699 14.68 1 98 311 THR B N 1
ATOM 8956 C CA . THR B 1 311 ? 30.469 -2.93 15.883 1 98 311 THR B CA 1
ATOM 8957 C C . THR B 1 311 ? 30.734 -1.445 15.656 1 98 311 THR B C 1
ATOM 8959 O O . THR B 1 311 ? 31.703 -1.077 15.008 1 98 311 THR B O 1
ATOM 8962 N N . ALA B 1 312 ? 29.922 -0.615 16.109 1 98.19 312 ALA B N 1
ATOM 8963 C CA . ALA B 1 312 ? 30.062 0.838 16.047 1 98.19 312 ALA B CA 1
ATOM 8964 C C . ALA B 1 312 ? 29.641 1.495 17.359 1 98.19 312 ALA B C 1
ATOM 8966 O O . ALA B 1 312 ? 28.594 1.181 17.906 1 98.19 312 ALA B O 1
ATOM 8967 N N . LYS B 1 313 ? 30.406 2.354 17.844 1 98.06 313 LYS B N 1
ATOM 8968 C CA . LYS B 1 313 ? 30.141 3.059 19.094 1 98.06 313 LYS B CA 1
ATOM 8969 C C . LYS B 1 313 ? 29.75 4.508 18.844 1 98.06 313 LYS B C 1
ATOM 8971 O O . LYS B 1 313 ? 30.562 5.316 18.406 1 98.06 313 LYS B O 1
ATOM 8976 N N . VAL B 1 314 ? 28.562 4.809 19.125 1 98.06 314 VAL B N 1
ATOM 8977 C CA . VAL B 1 314 ? 28.047 6.156 18.906 1 98.06 314 VAL B CA 1
ATOM 8978 C C . VAL B 1 314 ? 28.078 6.934 20.219 1 98.06 314 VAL B C 1
ATOM 8980 O O . VAL B 1 314 ? 27.516 6.492 21.234 1 98.06 314 VAL B O 1
ATOM 8983 N N . LYS B 1 315 ? 28.625 8.062 20.219 1 97.5 315 LYS B N 1
ATOM 8984 C CA . LYS B 1 315 ? 28.688 8.906 21.406 1 97.5 315 LYS B CA 1
ATOM 8985 C C . LYS B 1 315 ? 27.359 9.609 21.641 1 97.5 315 LYS B C 1
ATOM 8987 O O . LYS B 1 315 ? 26.844 10.297 20.766 1 97.5 315 LYS B O 1
ATOM 8992 N N . ILE B 1 316 ? 26.859 9.516 22.859 1 97.62 316 ILE B N 1
ATOM 8993 C CA . ILE B 1 316 ? 25.578 10.109 23.203 1 97.62 316 ILE B CA 1
ATOM 8994 C C . ILE B 1 316 ? 25.672 11.633 23.109 1 97.62 316 ILE B C 1
ATOM 8996 O O . ILE B 1 316 ? 24.719 12.297 22.688 1 97.62 316 ILE B O 1
ATOM 9000 N N . LYS B 1 317 ? 26.766 12.188 23.438 1 95.69 317 LYS B N 1
ATOM 9001 C CA . LYS B 1 317 ? 26.984 13.633 23.359 1 95.69 317 LYS B CA 1
ATOM 9002 C C . LYS B 1 317 ? 26.766 14.156 21.953 1 95.69 317 LYS B C 1
ATOM 9004 O O . LYS B 1 317 ? 26.203 15.234 21.766 1 95.69 317 LYS B O 1
ATOM 9009 N N . ASP B 1 318 ? 27.234 13.406 20.984 1 93.5 318 ASP B N 1
ATOM 9010 C CA . ASP B 1 318 ? 27.094 13.805 19.594 1 93.5 318 ASP B CA 1
ATOM 9011 C C . ASP B 1 318 ? 25.641 13.75 19.125 1 93.5 318 ASP B C 1
ATOM 9013 O O . ASP B 1 318 ? 25.219 14.539 18.281 1 93.5 318 ASP B O 1
ATOM 9017 N N . LEU B 1 319 ? 24.906 12.867 19.672 1 95.62 319 LEU B N 1
ATOM 9018 C CA . LEU B 1 319 ? 23.5 12.727 19.328 1 95.62 319 LEU B CA 1
ATOM 9019 C C . LEU B 1 319 ? 22.703 13.945 19.781 1 95.62 319 LEU B C 1
ATOM 9021 O O . LEU B 1 319 ? 21.766 14.367 19.094 1 95.62 319 LEU B O 1
ATOM 9025 N N . ARG B 1 320 ? 23.078 14.508 20.844 1 93 320 ARG B N 1
ATOM 9026 C CA . ARG B 1 320 ? 22.391 15.68 21.375 1 93 320 ARG B CA 1
ATOM 9027 C C . ARG B 1 320 ? 22.594 16.891 20.484 1 93 320 ARG B C 1
ATOM 9029 O O . ARG B 1 320 ? 21.875 17.891 20.609 1 93 320 ARG B O 1
ATOM 9036 N N . GLN B 1 321 ? 23.531 16.766 19.578 1 87.31 321 GLN B N 1
ATOM 9037 C CA . GLN B 1 321 ? 23.859 17.906 18.734 1 87.31 321 GLN B CA 1
ATOM 9038 C C . GLN B 1 321 ? 23.172 17.797 17.375 1 87.31 321 GLN B C 1
ATOM 9040 O O . GLN B 1 321 ? 23.25 18.734 16.578 1 87.31 321 GLN B O 1
ATOM 9045 N N . LEU B 1 322 ? 22.594 16.703 17.172 1 88.88 322 LEU B N 1
ATOM 9046 C CA . LEU B 1 322 ? 21.906 16.562 15.906 1 88.88 322 LEU B CA 1
ATOM 9047 C C . LEU B 1 322 ? 20.781 17.594 15.773 1 88.88 322 LEU B C 1
ATOM 9049 O O . LEU B 1 322 ? 20.031 17.812 16.719 1 88.88 322 LEU B O 1
ATOM 9053 N N . LYS B 1 323 ? 20.594 18.094 14.609 1 78.56 323 LYS B N 1
ATOM 9054 C CA . LYS B 1 323 ? 19.656 19.188 14.391 1 78.56 323 LYS B CA 1
ATOM 9055 C C . LYS B 1 323 ? 18.266 18.656 14.039 1 78.56 323 LYS B C 1
ATOM 9057 O O . LYS B 1 323 ? 17.25 19.266 14.391 1 78.56 323 LYS B O 1
ATOM 9062 N N . GLU B 1 324 ? 18.219 17.562 13.32 1 84.31 324 GLU B N 1
ATOM 9063 C CA . GLU B 1 324 ? 16.938 17 12.938 1 84.31 324 GLU B CA 1
ATOM 9064 C C . GLU B 1 324 ? 16.375 16.109 14.047 1 84.31 324 GLU B C 1
ATOM 9066 O O . GLU B 1 324 ? 17.141 15.508 14.812 1 84.31 324 GLU B O 1
ATOM 9071 N N . ILE B 1 325 ? 15.102 16.031 14.094 1 86.81 325 ILE B N 1
ATOM 9072 C CA . ILE B 1 325 ? 14.445 15.18 15.07 1 86.81 325 ILE B CA 1
ATOM 9073 C C . ILE B 1 325 ? 14.633 13.719 14.688 1 86.81 325 ILE B C 1
ATOM 9075 O O . ILE B 1 325 ? 14.852 12.867 15.547 1 86.81 325 ILE B O 1
ATOM 9079 N N . HIS B 1 326 ? 14.516 13.438 13.438 1 92.06 326 HIS B N 1
ATOM 9080 C CA . HIS B 1 326 ? 14.664 12.086 12.914 1 92.06 326 HIS B CA 1
ATOM 9081 C C . HIS B 1 326 ? 15.922 11.961 12.062 1 92.06 326 HIS B C 1
ATOM 9083 O O . HIS B 1 326 ? 16.062 12.648 11.055 1 92.06 326 HIS B O 1
ATOM 9089 N N . ASN B 1 327 ? 16.766 11.102 12.469 1 95.38 327 ASN B N 1
ATOM 9090 C CA . ASN B 1 327 ? 18.031 10.898 11.773 1 95.38 327 ASN B CA 1
ATOM 9091 C C . ASN B 1 327 ? 18.234 9.438 11.391 1 95.38 327 ASN B C 1
ATOM 9093 O O . ASN B 1 327 ? 18.797 8.664 12.172 1 95.38 327 ASN B O 1
ATOM 9097 N N . THR B 1 328 ? 17.828 9.117 10.195 1 97.5 328 THR B N 1
ATOM 9098 C CA . THR B 1 328 ? 18.062 7.766 9.711 1 97.5 328 THR B CA 1
ATOM 9099 C C . THR B 1 328 ? 19.562 7.48 9.609 1 97.5 328 THR B C 1
ATOM 9101 O O . THR B 1 328 ? 20.328 8.328 9.156 1 97.5 328 THR B O 1
ATOM 9104 N N . ILE B 1 329 ? 19.953 6.367 10.062 1 98.25 329 ILE B N 1
ATOM 9105 C CA . ILE B 1 329 ? 21.359 5.98 10.07 1 98.25 329 ILE B CA 1
ATOM 9106 C C . ILE B 1 329 ? 21.734 5.355 8.734 1 98.25 329 ILE B C 1
ATOM 9108 O O . ILE B 1 329 ? 21.094 4.383 8.297 1 98.25 329 ILE B O 1
ATOM 9112 N N . PHE B 1 330 ? 22.719 5.906 8.133 1 97.88 330 PHE B N 1
ATOM 9113 C CA . PHE B 1 330 ? 23.281 5.352 6.906 1 97.88 330 PHE B CA 1
ATOM 9114 C C . PHE B 1 330 ? 24.688 4.805 7.141 1 97.88 330 PHE B C 1
ATOM 9116 O O . PHE B 1 330 ? 25.359 5.199 8.094 1 97.88 330 PHE B O 1
ATOM 9123 N N . THR B 1 331 ? 25.062 3.855 6.332 1 97.44 331 THR B N 1
ATOM 9124 C CA . THR B 1 331 ? 26.469 3.463 6.238 1 97.44 331 THR B CA 1
ATOM 9125 C C . THR B 1 331 ? 27.188 4.27 5.156 1 97.44 331 THR B C 1
ATOM 9127 O O . THR B 1 331 ? 26.547 4.973 4.375 1 97.44 331 THR B O 1
ATOM 9130 N N . ALA B 1 332 ? 28.484 4.242 5.219 1 95.88 332 ALA B N 1
ATOM 9131 C CA . ALA B 1 332 ? 29.281 4.961 4.23 1 95.88 332 ALA B CA 1
ATOM 9132 C C . ALA B 1 332 ? 30.516 4.156 3.818 1 95.88 332 ALA B C 1
ATOM 9134 O O . ALA B 1 332 ? 31.016 3.354 4.602 1 95.88 332 ALA B O 1
ATOM 9135 N N . ILE B 1 333 ? 30.906 4.285 2.602 1 94.81 333 ILE B N 1
ATOM 9136 C CA . ILE B 1 333 ? 32.125 3.709 2.057 1 94.81 333 ILE B CA 1
ATOM 9137 C C . ILE B 1 333 ? 33.031 4.824 1.551 1 94.81 333 ILE B C 1
ATOM 9139 O O . ILE B 1 333 ? 32.656 5.586 0.655 1 94.81 333 ILE B O 1
ATOM 9143 N N . ASN B 1 334 ? 34.219 4.945 2.076 1 88.88 334 ASN B N 1
ATOM 9144 C CA . ASN B 1 334 ? 35.188 5.953 1.648 1 88.88 334 ASN B CA 1
ATOM 9145 C C . ASN B 1 334 ? 34.594 7.359 1.708 1 88.88 334 ASN B C 1
ATOM 9147 O O . ASN B 1 334 ? 34.75 8.148 0.779 1 88.88 334 ASN B O 1
ATOM 9151 N N . GLY B 1 335 ? 33.781 7.566 2.707 1 84.94 335 GLY B N 1
ATOM 9152 C CA . GLY B 1 335 ? 33.219 8.883 2.932 1 84.94 335 GLY B CA 1
ATOM 9153 C C . GLY B 1 335 ? 31.938 9.133 2.148 1 84.94 335 GLY B C 1
ATOM 9154 O O . GLY B 1 335 ? 31.281 10.164 2.32 1 84.94 335 GLY B O 1
ATOM 9155 N N . LYS B 1 336 ? 31.562 8.266 1.291 1 92.62 336 LYS B N 1
ATOM 9156 C CA . LYS B 1 336 ? 30.344 8.406 0.487 1 92.62 336 LYS B CA 1
ATOM 9157 C C . LYS B 1 336 ? 29.188 7.629 1.1 1 92.62 336 LYS B C 1
ATOM 9159 O O . LYS B 1 336 ? 29.359 6.473 1.494 1 92.62 336 LYS B O 1
ATOM 9164 N N . ARG B 1 337 ? 28.047 8.305 1.184 1 94.88 337 ARG B N 1
ATOM 9165 C CA . ARG B 1 337 ? 26.875 7.66 1.765 1 94.88 337 ARG B CA 1
ATOM 9166 C C . ARG B 1 337 ? 26.469 6.422 0.965 1 94.88 337 ARG B C 1
ATOM 9168 O O . ARG B 1 337 ? 26.406 6.469 -0.265 1 94.88 337 ARG B O 1
ATOM 9175 N N . PHE B 1 338 ? 26.234 5.371 1.605 1 96.56 338 PHE B N 1
ATOM 9176 C CA . PHE B 1 338 ? 25.922 4.09 0.979 1 96.56 338 PHE B CA 1
ATOM 9177 C C . PHE B 1 338 ? 24.453 3.727 1.193 1 96.56 338 PHE B C 1
ATOM 9179 O O . PHE B 1 338 ? 23.562 4.352 0.615 1 96.56 338 PHE B O 1
ATOM 9186 N N . HIS B 1 339 ? 24.078 2.871 1.991 1 96.75 339 HIS B N 1
ATOM 9187 C CA . HIS B 1 339 ? 22.688 2.461 2.215 1 96.75 339 HIS B CA 1
ATOM 9188 C C . HIS B 1 339 ? 22.281 2.658 3.672 1 96.75 339 HIS B C 1
ATOM 9190 O O . HIS B 1 339 ? 23.141 2.74 4.555 1 96.75 339 HIS B O 1
ATOM 9196 N N . PRO B 1 340 ? 20.953 2.797 3.998 1 97.38 340 PRO B N 1
ATOM 9197 C CA . PRO B 1 340 ? 20.516 2.881 5.391 1 97.38 340 PRO B CA 1
ATOM 9198 C C . PRO B 1 340 ? 20.797 1.602 6.18 1 97.38 340 PRO B C 1
ATOM 9200 O O . PRO B 1 340 ? 20.859 0.518 5.594 1 97.38 340 PRO B O 1
ATOM 9203 N N . LEU B 1 341 ? 21.078 1.76 7.434 1 97.94 341 LEU B N 1
ATOM 9204 C CA . LEU B 1 341 ? 21.25 0.607 8.312 1 97.94 341 LEU B CA 1
ATOM 9205 C C . LEU B 1 341 ? 19.922 -0.113 8.531 1 97.94 341 LEU B C 1
ATOM 9207 O O . LEU B 1 341 ? 19.109 0.323 9.336 1 97.94 341 LEU B O 1
ATOM 9211 N N . TYR B 1 342 ? 19.812 -1.247 7.934 1 95.75 342 TYR B N 1
ATOM 9212 C CA . TYR B 1 342 ? 18.547 -1.947 7.766 1 95.75 342 TYR B CA 1
ATOM 9213 C C . TYR B 1 342 ? 18.453 -3.15 8.703 1 95.75 342 TYR B C 1
ATOM 9215 O O . TYR B 1 342 ? 19.453 -3.826 8.945 1 95.75 342 TYR B O 1
ATOM 9223 N N . GLN B 1 343 ? 17.266 -3.338 9.266 1 94.62 343 GLN B N 1
ATOM 9224 C CA . GLN B 1 343 ? 16.938 -4.551 10.016 1 94.62 343 GLN B CA 1
ATOM 9225 C C . GLN B 1 343 ? 16 -5.445 9.219 1 94.62 343 GLN B C 1
ATOM 9227 O O . GLN B 1 343 ? 14.883 -5.039 8.883 1 94.62 343 GLN B O 1
ATOM 9232 N N . SER B 1 344 ? 16.453 -6.703 8.953 1 90 344 SER B N 1
ATOM 9233 C CA . SER B 1 344 ? 15.594 -7.668 8.289 1 90 344 SER B CA 1
ATOM 9234 C C . SER B 1 344 ? 14.406 -8.039 9.164 1 90 344 SER B C 1
ATOM 9236 O O . SER B 1 344 ? 14.477 -7.949 10.391 1 90 344 SER B O 1
ATOM 9238 N N . GLU B 1 345 ? 13.344 -8.477 8.531 1 83.31 345 GLU B N 1
ATOM 9239 C CA . GLU B 1 345 ? 12.117 -8.836 9.242 1 83.31 345 GLU B CA 1
ATOM 9240 C C . GLU B 1 345 ? 12.352 -10.008 10.188 1 83.31 345 GLU B C 1
ATOM 9242 O O . GLU B 1 345 ? 13.047 -10.969 9.836 1 83.31 345 GLU B O 1
ATOM 9247 N N . LYS B 1 346 ? 11.859 -9.82 11.367 1 78.88 346 LYS B N 1
ATOM 9248 C CA . LYS B 1 346 ? 11.898 -10.875 12.375 1 78.88 346 LYS B CA 1
ATOM 9249 C C . LYS B 1 346 ? 10.492 -11.359 12.727 1 78.88 346 LYS B C 1
ATOM 9251 O O . LYS B 1 346 ? 9.594 -10.547 12.93 1 78.88 346 LYS B O 1
ATOM 9256 N N . ALA B 1 347 ? 10.32 -12.648 12.82 1 73.44 347 ALA B N 1
ATOM 9257 C CA . ALA B 1 347 ? 9 -13.219 13.094 1 73.44 347 ALA B CA 1
ATOM 9258 C C . ALA B 1 347 ? 8.492 -12.789 14.461 1 73.44 347 ALA B C 1
ATOM 9260 O O . ALA B 1 347 ? 7.301 -12.5 14.633 1 73.44 347 ALA B O 1
ATOM 9261 N N . ASN B 1 348 ? 9.352 -12.664 15.445 1 76.31 348 ASN B N 1
ATOM 9262 C CA . ASN B 1 348 ? 8.859 -12.461 16.797 1 76.31 348 ASN B CA 1
ATOM 9263 C C . ASN B 1 348 ? 9.266 -11.094 17.344 1 76.31 348 ASN B C 1
ATOM 9265 O O . ASN B 1 348 ? 9.289 -10.883 18.562 1 76.31 348 ASN B O 1
ATOM 9269 N N . ASP B 1 349 ? 9.703 -10.156 16.5 1 83.62 349 ASP B N 1
ATOM 9270 C CA . ASP B 1 349 ? 10.078 -8.82 16.938 1 83.62 349 ASP B CA 1
ATOM 9271 C C . ASP B 1 349 ? 9.453 -7.75 16.047 1 83.62 349 ASP B C 1
ATOM 9273 O O . ASP B 1 349 ? 9.992 -7.438 14.977 1 83.62 349 ASP B O 1
ATOM 9277 N N . GLN B 1 350 ? 8.414 -7.27 16.484 1 82.56 350 GLN B N 1
ATOM 9278 C CA . GLN B 1 350 ? 7.73 -6.246 15.695 1 82.56 350 GLN B CA 1
ATOM 9279 C C . GLN B 1 350 ? 7.871 -4.871 16.344 1 82.56 350 GLN B C 1
ATOM 9281 O O . GLN B 1 350 ? 7.137 -3.941 16.016 1 82.56 350 GLN B O 1
ATOM 9286 N N . ARG B 1 351 ? 8.859 -4.742 17.297 1 89.19 351 ARG B N 1
ATOM 9287 C CA . ARG B 1 351 ? 9.094 -3.479 17.984 1 89.19 351 ARG B CA 1
ATOM 9288 C C . ARG B 1 351 ? 9.539 -2.395 17 1 89.19 351 ARG B C 1
ATOM 9290 O O . ARG B 1 351 ? 10.352 -2.648 16.109 1 89.19 351 ARG B O 1
ATOM 9297 N N . LYS B 1 352 ? 9.047 -1.155 17.156 1 94.31 352 LYS B N 1
ATOM 9298 C CA . LYS B 1 352 ? 9.492 0.007 16.391 1 94.31 352 LYS B CA 1
ATOM 9299 C C . LYS B 1 352 ? 10.438 0.877 17.203 1 94.31 352 LYS B C 1
ATOM 9301 O O . LYS B 1 352 ? 11.422 1.4 16.688 1 94.31 352 LYS B O 1
ATOM 9306 N N . VAL B 1 353 ? 10.055 1.034 18.516 1 97.12 353 VAL B N 1
ATOM 9307 C CA . VAL B 1 353 ? 10.898 1.801 19.438 1 97.12 353 VAL B CA 1
ATOM 9308 C C . VAL B 1 353 ? 11.844 0.859 20.172 1 97.12 353 VAL B C 1
ATOM 9310 O O . VAL B 1 353 ? 11.398 -0.046 20.891 1 97.12 353 VAL B O 1
ATOM 9313 N N . LEU B 1 354 ? 13.102 1.044 20.062 1 96.88 354 LEU B N 1
ATOM 9314 C CA . LEU B 1 354 ? 14.102 0.106 20.562 1 96.88 354 LEU B CA 1
ATOM 9315 C C . LEU B 1 354 ? 14.695 0.592 21.875 1 96.88 354 LEU B C 1
ATOM 9317 O O . LEU B 1 354 ? 14.836 -0.187 22.828 1 96.88 354 LEU B O 1
ATOM 9321 N N . LEU B 1 355 ? 15.031 1.84 21.938 1 97 355 LEU B N 1
ATOM 9322 C CA . LEU B 1 355 ? 15.68 2.438 23.094 1 97 355 LEU B CA 1
ATOM 9323 C C . LEU B 1 355 ? 15.25 3.889 23.281 1 97 355 LEU B C 1
ATOM 9325 O O . LEU B 1 355 ? 15.141 4.637 22.297 1 97 355 LEU B O 1
ATOM 9329 N N . THR B 1 356 ? 14.898 4.262 24.469 1 97.5 356 THR B N 1
ATOM 9330 C CA . THR B 1 356 ? 14.586 5.648 24.797 1 97.5 356 THR B CA 1
ATOM 9331 C C . THR B 1 356 ? 15.156 6.02 26.156 1 97.5 356 THR B C 1
ATOM 9333 O O . THR B 1 356 ? 15.133 5.215 27.094 1 97.5 356 THR B O 1
ATOM 9336 N N . PHE B 1 357 ? 15.742 7.168 26.312 1 97.25 357 PHE B N 1
ATOM 9337 C CA . PHE B 1 357 ? 16.219 7.652 27.609 1 97.25 357 PHE B CA 1
ATOM 9338 C C . PHE B 1 357 ? 16.469 9.156 27.562 1 97.25 357 PHE B C 1
ATOM 9340 O O . PHE B 1 357 ? 16.656 9.727 26.484 1 97.25 357 PHE B O 1
ATOM 9347 N N . ASN B 1 358 ? 16.406 9.75 28.703 1 96.44 358 ASN B N 1
ATOM 9348 C CA . ASN B 1 358 ? 16.719 11.172 28.844 1 96.44 358 ASN B CA 1
ATOM 9349 C C . ASN B 1 358 ? 18.188 11.398 29.172 1 96.44 358 ASN B C 1
ATOM 9351 O O . ASN B 1 358 ? 18.812 10.562 29.828 1 96.44 358 ASN B O 1
ATOM 9355 N N . THR B 1 359 ? 18.734 12.461 28.625 1 95.5 359 THR B N 1
ATOM 9356 C CA . THR B 1 359 ? 20.094 12.859 28.938 1 95.5 359 THR B CA 1
ATOM 9357 C C . THR B 1 359 ? 20.266 14.367 28.781 1 95.5 359 THR B C 1
ATOM 9359 O O . THR B 1 359 ? 20.141 14.906 27.672 1 95.5 359 THR B O 1
ATOM 9362 N N . LYS B 1 360 ? 20.594 15.062 29.812 1 93.25 360 LYS B N 1
ATOM 9363 C CA . LYS B 1 360 ? 20.906 16.484 29.859 1 93.25 360 LYS B CA 1
ATOM 9364 C C . LYS B 1 360 ? 19.875 17.297 29.094 1 93.25 360 LYS B C 1
ATOM 9366 O O . LYS B 1 360 ? 20.203 18.078 28.203 1 93.25 360 LYS B O 1
ATOM 9371 N N . GLY B 1 361 ? 18.688 17.062 29.375 1 90.56 361 GLY B N 1
ATOM 9372 C CA . GLY B 1 361 ? 17.594 17.859 28.828 1 90.56 361 GLY B CA 1
ATOM 9373 C C . GLY B 1 361 ? 17.078 17.328 27.5 1 90.56 361 GLY B C 1
ATOM 9374 O O . GLY B 1 361 ? 16.125 17.875 26.922 1 90.56 361 GLY B O 1
ATOM 9375 N N . HIS B 1 362 ? 17.75 16.297 26.953 1 92.75 362 HIS B N 1
ATOM 9376 C CA . HIS B 1 362 ? 17.344 15.695 25.688 1 92.75 362 HIS B CA 1
ATOM 9377 C C . HIS B 1 362 ? 16.766 14.305 25.906 1 92.75 362 HIS B C 1
ATOM 9379 O O . HIS B 1 362 ? 17.047 13.656 26.906 1 92.75 362 HIS B O 1
ATOM 9385 N N . ALA B 1 363 ? 15.906 13.992 25.016 1 95.56 363 ALA B N 1
ATOM 9386 C CA . ALA B 1 363 ? 15.461 12.609 24.906 1 95.56 363 ALA B CA 1
ATOM 9387 C C . ALA B 1 363 ? 16.031 11.938 23.672 1 95.56 363 ALA B C 1
ATOM 9389 O O . ALA B 1 363 ? 15.789 12.383 22.547 1 95.56 363 ALA B O 1
ATOM 9390 N N . ILE B 1 364 ? 16.812 10.906 23.828 1 97.12 364 ILE B N 1
ATOM 9391 C CA . ILE B 1 364 ? 17.391 10.141 22.734 1 97.12 364 ILE B CA 1
ATOM 9392 C C . ILE B 1 364 ? 16.531 8.898 22.469 1 97.12 364 ILE B C 1
ATOM 9394 O O . ILE B 1 364 ? 16.219 8.148 23.391 1 97.12 364 ILE B O 1
ATOM 9398 N N . VAL B 1 365 ? 16.172 8.758 21.234 1 97.44 365 VAL B N 1
ATOM 9399 C CA . VAL B 1 365 ? 15.336 7.633 20.844 1 97.44 365 VAL B CA 1
ATOM 9400 C C . VAL B 1 365 ? 16.031 6.844 19.734 1 97.44 365 VAL B C 1
ATOM 9402 O O . VAL B 1 365 ? 16.531 7.43 18.766 1 97.44 365 VAL B O 1
ATOM 9405 N N . LEU B 1 366 ? 16.172 5.57 19.859 1 98.12 366 LEU B N 1
ATOM 9406 C CA . LEU B 1 366 ? 16.531 4.656 18.781 1 98.12 366 LEU B CA 1
ATOM 9407 C C . LEU B 1 366 ? 15.328 3.83 18.328 1 98.12 366 LEU B C 1
ATOM 9409 O O . LEU B 1 366 ? 14.688 3.164 19.156 1 98.12 366 LEU B O 1
ATOM 9413 N N . ARG B 1 367 ? 15.055 3.906 17.078 1 97.69 367 ARG B N 1
ATOM 9414 C CA . ARG B 1 367 ? 13.859 3.217 16.594 1 97.69 367 ARG B CA 1
ATOM 9415 C C . ARG B 1 367 ? 14.078 2.67 15.188 1 97.69 367 ARG B C 1
ATOM 9417 O O . ARG B 1 367 ? 15.086 2.963 14.547 1 97.69 367 ARG B O 1
ATOM 9424 N N . ARG B 1 368 ? 13.148 1.85 14.711 1 97.06 368 ARG B N 1
ATOM 9425 C CA . ARG B 1 368 ? 13.031 1.428 13.32 1 97.06 368 ARG B CA 1
ATOM 9426 C C . ARG B 1 368 ? 11.93 2.209 12.602 1 97.06 368 ARG B C 1
ATOM 9428 O O . ARG B 1 368 ? 10.805 2.303 13.094 1 97.06 368 ARG B O 1
ATOM 9435 N N . ASN B 1 369 ? 12.281 2.773 11.5 1 94.69 369 ASN B N 1
ATOM 9436 C CA . ASN B 1 369 ? 11.266 3.521 10.766 1 94.69 369 ASN B CA 1
ATOM 9437 C C . ASN B 1 369 ? 10.391 2.6 9.922 1 94.69 369 ASN B C 1
ATOM 9439 O O . ASN B 1 369 ? 10.461 1.376 10.055 1 94.69 369 ASN B O 1
ATOM 9443 N N . ALA B 1 370 ? 9.531 3.17 9.047 1 90.62 370 ALA B N 1
ATOM 9444 C CA . ALA B 1 370 ? 8.547 2.406 8.281 1 90.62 370 ALA B CA 1
ATOM 9445 C C . ALA B 1 370 ? 9.227 1.401 7.355 1 90.62 370 ALA B C 1
ATOM 9447 O O . ALA B 1 370 ? 8.672 0.338 7.066 1 90.62 370 ALA B O 1
ATOM 9448 N N . ALA B 1 371 ? 10.406 1.696 6.965 1 92.56 371 ALA B N 1
ATOM 9449 C CA . ALA B 1 371 ? 11.148 0.808 6.078 1 92.56 371 ALA B CA 1
ATOM 9450 C C . ALA B 1 371 ? 12.047 -0.132 6.875 1 92.56 371 ALA B C 1
ATOM 9452 O O . ALA B 1 371 ? 12.875 -0.843 6.301 1 92.56 371 ALA B O 1
ATOM 9453 N N . ASN B 1 372 ? 12.008 -0.065 8.234 1 94.88 372 ASN B N 1
ATOM 9454 C CA . ASN B 1 372 ? 12.75 -0.91 9.164 1 94.88 372 ASN B CA 1
ATOM 9455 C C . ASN B 1 372 ? 14.227 -0.524 9.219 1 94.88 372 ASN B C 1
ATOM 9457 O O . ASN B 1 372 ? 15.078 -1.363 9.5 1 94.88 372 ASN B O 1
ATOM 9461 N N . ASN B 1 373 ? 14.5 0.698 8.836 1 97.5 373 ASN B N 1
ATOM 9462 C CA . ASN B 1 373 ? 15.836 1.249 9.031 1 97.5 373 ASN B CA 1
ATOM 9463 C C . ASN B 1 373 ? 16.016 1.813 10.445 1 97.5 373 ASN B C 1
ATOM 9465 O O . ASN B 1 373 ? 15.078 2.4 11 1 97.5 373 ASN B O 1
ATOM 9469 N N . LEU B 1 374 ? 17.141 1.668 10.93 1 97.94 374 LEU B N 1
ATOM 9470 C CA . LEU B 1 374 ? 17.406 2.256 12.242 1 97.94 374 LEU B CA 1
ATOM 9471 C C . LEU B 1 374 ? 17.531 3.771 12.141 1 97.94 374 LEU B C 1
ATOM 9473 O O . LEU B 1 374 ? 18.141 4.285 11.203 1 97.94 374 LEU B O 1
ATOM 9477 N N . THR B 1 375 ? 16.984 4.449 13.102 1 97.94 375 THR B N 1
ATOM 9478 C CA . THR B 1 375 ? 16.938 5.906 13.125 1 97.94 375 THR B CA 1
ATOM 9479 C C . THR B 1 375 ? 17.125 6.434 14.547 1 97.94 375 THR B C 1
ATOM 9481 O O . THR B 1 375 ? 16.547 5.914 15.492 1 97.94 375 THR B O 1
ATOM 9484 N N . PHE B 1 376 ? 17.953 7.43 14.664 1 97.56 376 PHE B N 1
ATOM 9485 C CA . PHE B 1 376 ? 18.094 8.125 15.945 1 97.56 376 PHE B CA 1
ATOM 9486 C C . PHE B 1 376 ? 17.172 9.328 16 1 97.56 376 PHE B C 1
ATOM 9488 O O . PHE B 1 376 ? 17.031 10.062 15.016 1 97.56 376 PHE B O 1
ATOM 9495 N N . GLY B 1 377 ? 16.516 9.43 17.109 1 94.75 377 GLY B N 1
ATOM 9496 C CA . GLY B 1 377 ? 15.758 10.641 17.375 1 94.75 377 GLY B CA 1
ATOM 9497 C C . GLY B 1 377 ? 16.375 11.5 18.469 1 94.75 377 GLY B C 1
ATOM 9498 O O . GLY B 1 377 ? 16.922 10.977 19.438 1 94.75 377 GLY B O 1
ATOM 9499 N N . ASN B 1 378 ? 16.391 12.789 18.266 1 92.25 378 ASN B N 1
ATOM 9500 C CA . ASN B 1 378 ? 16.766 13.773 19.281 1 92.25 378 ASN B CA 1
ATOM 9501 C C . ASN B 1 378 ? 15.625 14.742 19.578 1 92.25 378 ASN B C 1
ATOM 9503 O O . ASN B 1 378 ? 15.273 15.578 18.734 1 92.25 378 ASN B O 1
ATOM 9507 N N . LEU B 1 379 ? 15.07 14.625 20.766 1 90.19 379 LEU B N 1
ATOM 9508 C CA . LEU B 1 379 ? 13.914 15.406 21.172 1 90.19 379 LEU B CA 1
ATOM 9509 C C . LEU B 1 379 ? 14.148 16.047 22.547 1 90.19 379 LEU B C 1
ATOM 9511 O O . LEU B 1 379 ? 15.094 15.68 23.25 1 90.19 379 LEU B O 1
ATOM 9515 N N . PRO B 1 380 ? 13.281 16.984 22.891 1 86.25 380 PRO B N 1
ATOM 9516 C CA . PRO B 1 380 ? 13.336 17.469 24.266 1 86.25 380 PRO B CA 1
ATOM 9517 C C . PRO B 1 380 ? 12.992 16.375 25.297 1 86.25 380 PRO B C 1
ATOM 9519 O O . PRO B 1 380 ? 12.164 15.508 25.016 1 86.25 380 PRO B O 1
ATOM 9522 N N . LYS B 1 381 ? 13.617 16.484 26.375 1 93.38 381 LYS B N 1
ATOM 9523 C CA . LYS B 1 381 ? 13.383 15.523 27.453 1 93.38 381 LYS B CA 1
ATOM 9524 C C . LYS B 1 381 ? 11.891 15.359 27.734 1 93.38 381 LYS B C 1
ATOM 9526 O O . LYS B 1 381 ? 11.133 16.328 27.656 1 93.38 381 LYS B O 1
ATOM 9531 N N . LEU B 1 382 ? 11.445 14.164 28.109 1 94.62 382 LEU B N 1
ATOM 9532 C CA . LEU B 1 382 ? 10.055 13.836 28.422 1 94.62 382 LEU B CA 1
ATOM 9533 C C . LEU B 1 382 ? 9.984 12.805 29.547 1 94.62 382 LEU B C 1
ATOM 9535 O O . LEU B 1 382 ? 10.75 11.844 29.562 1 94.62 382 LEU B O 1
ATOM 9539 N N . LYS B 1 383 ? 9.07 12.883 30.375 1 95.94 383 LYS B N 1
ATOM 9540 C CA . LYS B 1 383 ? 8.992 12.086 31.594 1 95.94 383 LYS B CA 1
ATOM 9541 C C . LYS B 1 383 ? 8.828 10.602 31.266 1 95.94 383 LYS B C 1
ATOM 9543 O O . LYS B 1 383 ? 9.375 9.742 31.953 1 95.94 383 LYS B O 1
ATOM 9548 N N . ILE B 1 384 ? 8.219 10.281 30.219 1 96.88 384 ILE B N 1
ATOM 9549 C CA . ILE B 1 384 ? 7.844 8.898 29.938 1 96.88 384 ILE B CA 1
ATOM 9550 C C . ILE B 1 384 ? 9.094 8.078 29.625 1 96.88 384 ILE B C 1
ATOM 9552 O O . ILE B 1 384 ? 9.055 6.844 29.625 1 96.88 384 ILE B O 1
ATOM 9556 N N . TYR B 1 385 ? 10.242 8.75 29.344 1 97.06 385 TYR B N 1
ATOM 9557 C CA . TYR B 1 385 ? 11.453 8.031 28.953 1 97.06 385 TYR B CA 1
ATOM 9558 C C . TYR B 1 385 ? 12.336 7.762 30.172 1 97.06 385 TYR B C 1
ATOM 9560 O O . TYR B 1 385 ? 13.414 7.176 30.047 1 97.06 385 TYR B O 1
ATOM 9568 N N . ASN B 1 386 ? 11.805 8.133 31.328 1 96.5 386 ASN B N 1
ATOM 9569 C CA . ASN B 1 386 ? 12.438 7.754 32.594 1 96.5 386 ASN B CA 1
ATOM 9570 C C . ASN B 1 386 ? 12.031 6.344 33 1 96.5 386 ASN B C 1
ATOM 9572 O O . ASN B 1 386 ? 10.906 5.91 32.75 1 96.5 386 ASN B O 1
ATOM 9576 N N . PRO B 1 387 ? 12.898 5.613 33.656 1 96 387 PRO B N 1
ATOM 9577 C CA . PRO B 1 387 ? 12.609 4.234 34.062 1 96 387 PRO B CA 1
ATOM 9578 C C . PRO B 1 387 ? 11.359 4.113 34.938 1 96 387 PRO B C 1
ATOM 9580 O O . PRO B 1 387 ? 10.57 3.18 34.75 1 96 387 PRO B O 1
ATOM 9583 N N . TRP B 1 388 ? 11.195 5.043 35.781 1 96.88 388 TRP B N 1
ATOM 9584 C CA . TRP B 1 388 ? 10.047 4.996 36.688 1 96.88 388 TRP B CA 1
ATOM 9585 C C . TRP B 1 388 ? 8.742 5.094 35.906 1 96.88 388 TRP B C 1
ATOM 9587 O O . TRP B 1 388 ? 7.793 4.348 36.156 1 96.88 388 TRP B O 1
ATOM 9597 N N . HIS B 1 389 ? 8.688 5.977 35 1 97.5 389 HIS B N 1
ATOM 9598 C CA . HIS B 1 389 ? 7.48 6.133 34.188 1 97.5 389 HIS B CA 1
ATOM 9599 C C . HIS B 1 389 ? 7.297 4.949 33.25 1 97.5 389 HIS B C 1
ATOM 9601 O O . HIS B 1 389 ? 6.168 4.543 32.969 1 97.5 389 HIS B O 1
ATOM 9607 N N . LYS B 1 390 ? 8.406 4.383 32.781 1 97.19 390 LYS B N 1
ATOM 9608 C CA . LYS B 1 390 ? 8.305 3.168 31.984 1 97.19 390 LYS B CA 1
ATOM 9609 C C . LYS B 1 390 ? 7.652 2.041 32.781 1 97.19 390 LYS B C 1
ATOM 9611 O O . LYS B 1 390 ? 6.82 1.302 32.25 1 97.19 390 LYS B O 1
ATOM 9616 N N . PHE B 1 391 ? 8.039 1.988 34.031 1 97.44 391 PHE B N 1
ATOM 9617 C CA . PHE B 1 391 ? 7.457 0.994 34.906 1 97.44 391 PHE B CA 1
ATOM 9618 C C . PHE B 1 391 ? 5.969 1.252 35.125 1 97.44 391 PHE B C 1
ATOM 9620 O O . PHE B 1 391 ? 5.156 0.327 35.031 1 97.44 391 PHE B O 1
ATOM 9627 N N . LYS B 1 392 ? 5.594 2.469 35.375 1 97.69 392 LYS B N 1
ATOM 9628 C CA . LYS B 1 392 ? 4.195 2.848 35.531 1 97.69 392 LYS B CA 1
ATOM 9629 C C . LYS B 1 392 ? 3.373 2.473 34.281 1 97.69 392 LYS B C 1
ATOM 9631 O O . LYS B 1 392 ? 2.256 1.966 34.406 1 97.69 392 LYS B O 1
ATOM 9636 N N . ILE B 1 393 ? 3.926 2.762 33.156 1 97.88 393 ILE B N 1
ATOM 9637 C CA . ILE B 1 393 ? 3.24 2.492 31.906 1 97.88 393 ILE B CA 1
ATOM 9638 C C . ILE B 1 393 ? 3.002 0.99 31.766 1 97.88 393 ILE B C 1
ATOM 9640 O O . ILE B 1 393 ? 1.895 0.56 31.438 1 97.88 393 ILE B O 1
ATOM 9644 N N . GLU B 1 394 ? 4.02 0.163 32.062 1 97.12 394 GLU B N 1
ATOM 9645 C CA . GLU B 1 394 ? 3.891 -1.289 31.984 1 97.12 394 GLU B CA 1
ATOM 9646 C C . GLU B 1 394 ? 2.832 -1.809 32.938 1 97.12 394 GLU B C 1
ATOM 9648 O O . GLU B 1 394 ? 2.031 -2.676 32.594 1 97.12 394 GLU B O 1
ATOM 9653 N N . LEU B 1 395 ? 2.855 -1.281 34.125 1 97.12 395 LEU B N 1
ATOM 9654 C CA . LEU B 1 395 ? 1.884 -1.68 35.125 1 97.12 395 LEU B CA 1
ATOM 9655 C C . LEU B 1 395 ? 0.468 -1.312 34.688 1 97.12 395 LEU B C 1
ATOM 9657 O O . LEU B 1 395 ? -0.456 -2.117 34.812 1 97.12 395 LEU B O 1
ATOM 9661 N N . ALA B 1 396 ? 0.297 -0.116 34.219 1 97.94 396 ALA B N 1
ATOM 9662 C CA . ALA B 1 396 ? -1.005 0.338 33.75 1 97.94 396 ALA B CA 1
ATOM 9663 C C . ALA B 1 396 ? -1.523 -0.568 32.625 1 97.94 396 ALA B C 1
ATOM 9665 O O . ALA B 1 396 ? -2.705 -0.922 32.594 1 97.94 396 ALA B O 1
ATOM 9666 N N . TYR B 1 397 ? -0.641 -0.891 31.719 1 96.06 397 TYR B N 1
ATOM 9667 C CA . TYR B 1 397 ? -0.983 -1.759 30.609 1 96.06 397 TYR B CA 1
ATOM 9668 C C . TYR B 1 397 ? -1.499 -3.105 31.094 1 96.06 397 TYR B C 1
ATOM 9670 O O . TYR B 1 397 ? -2.516 -3.605 30.609 1 96.06 397 TYR B O 1
ATOM 9678 N N . LYS B 1 398 ? -0.893 -3.674 32.094 1 94.56 398 LYS B N 1
ATOM 9679 C CA . LYS B 1 398 ? -1.242 -4.992 32.594 1 94.56 398 LYS B CA 1
ATOM 9680 C C . LYS B 1 398 ? -2.568 -4.949 33.344 1 94.56 398 LYS B C 1
ATOM 9682 O O . LYS B 1 398 ? -3.373 -5.883 33.25 1 94.56 398 LYS B O 1
ATOM 9687 N N . ILE B 1 399 ? -2.803 -3.885 34 1 95.25 399 ILE B N 1
ATOM 9688 C CA . ILE B 1 399 ? -3.975 -3.781 34.875 1 95.25 399 ILE B CA 1
ATOM 9689 C C . ILE B 1 399 ? -5.184 -3.346 34.031 1 95.25 399 ILE B C 1
ATOM 9691 O O . ILE B 1 399 ? -6.328 -3.512 34.469 1 95.25 399 ILE B O 1
ATOM 9695 N N . ALA B 1 400 ? -4.961 -2.77 32.969 1 95.19 400 ALA B N 1
ATOM 9696 C CA . ALA B 1 400 ? -6.016 -2.211 32.125 1 95.19 400 ALA B CA 1
ATOM 9697 C C . ALA B 1 400 ? -7.086 -3.252 31.812 1 95.19 400 ALA B C 1
ATOM 9699 O O . ALA B 1 400 ? -8.281 -2.949 31.859 1 95.19 400 ALA B O 1
ATOM 9700 N N . SER B 1 401 ? -6.68 -4.473 31.562 1 89.94 401 SER B N 1
ATOM 9701 C CA . SER B 1 401 ? -7.629 -5.527 31.234 1 89.94 401 SER B CA 1
ATOM 9702 C C . SER B 1 401 ? -8.555 -5.832 32.406 1 89.94 401 SER B C 1
ATOM 9704 O O . SER B 1 401 ? -9.75 -6.055 32.219 1 89.94 401 SER B O 1
ATOM 9706 N N . ILE B 1 402 ? -8.031 -5.844 33.531 1 92.75 402 ILE B N 1
ATOM 9707 C CA . ILE B 1 402 ? -8.812 -6.086 34.75 1 92.75 402 ILE B CA 1
ATOM 9708 C C . ILE B 1 402 ? -9.797 -4.945 34.969 1 92.75 402 ILE B C 1
ATOM 9710 O O . ILE B 1 402 ? -10.977 -5.18 35.25 1 92.75 402 ILE B O 1
ATOM 9714 N N . TYR B 1 403 ? -9.312 -3.809 34.844 1 93.44 403 TYR B N 1
ATOM 9715 C CA . TYR B 1 403 ? -10.164 -2.635 34.969 1 93.44 403 TYR B CA 1
ATOM 9716 C C . TYR B 1 403 ? -11.336 -2.699 34 1 93.44 403 TYR B C 1
ATOM 9718 O O . TYR B 1 403 ? -12.477 -2.424 34.375 1 93.44 403 TYR B O 1
ATOM 9726 N N . LYS B 1 404 ? -11.086 -3.021 32.781 1 90 404 LYS B N 1
ATOM 9727 C CA . LYS B 1 404 ? -12.109 -3.084 31.734 1 90 404 LYS B CA 1
ATOM 9728 C C . LYS B 1 404 ? -13.148 -4.152 32.031 1 90 404 LYS B C 1
ATOM 9730 O O . LYS B 1 404 ? -14.336 -3.965 31.781 1 90 404 LYS B O 1
ATOM 9735 N N . MET B 1 405 ? -12.672 -5.191 32.594 1 88.94 405 MET B N 1
ATOM 9736 C CA . MET B 1 405 ? -13.586 -6.254 32.969 1 88.94 405 MET B CA 1
ATOM 9737 C C . MET B 1 405 ? -14.516 -5.785 34.094 1 88.94 405 MET B C 1
ATOM 9739 O O . MET B 1 405 ? -15.711 -6.082 34.062 1 88.94 405 MET B O 1
ATOM 9743 N N . MET B 1 406 ? -13.961 -5.066 34.938 1 89.62 406 MET B N 1
ATOM 9744 C CA . MET B 1 406 ? -14.719 -4.594 36.094 1 89.62 406 MET B CA 1
ATOM 9745 C C . MET B 1 406 ? -15.664 -3.467 35.688 1 89.62 406 MET B C 1
ATOM 9747 O O . MET B 1 406 ? -16.672 -3.24 36.375 1 89.62 406 MET B O 1
ATOM 9751 N N . SER B 1 407 ? -15.367 -2.777 34.688 1 86.88 407 SER B N 1
ATOM 9752 C CA . SER B 1 407 ? -16.172 -1.627 34.25 1 86.88 407 SER B CA 1
ATOM 9753 C C . SER B 1 407 ? -17.016 -1.952 33.031 1 86.88 407 SER B C 1
ATOM 9755 O O . SER B 1 407 ? -17.375 -1.056 32.281 1 86.88 407 SER B O 1
ATOM 9757 N N . ARG B 1 408 ? -17.281 -3.154 32.875 1 83.38 408 ARG B N 1
ATOM 9758 C CA . ARG B 1 408 ? -18.047 -3.582 31.688 1 83.38 408 ARG B CA 1
ATOM 9759 C C . ARG B 1 408 ? -19.406 -2.9 31.641 1 83.38 408 ARG B C 1
ATOM 9761 O O . ARG B 1 408 ? -20.094 -2.781 32.656 1 83.38 408 ARG B O 1
ATOM 9768 N N . GLY B 1 409 ? -19.797 -2.344 30.5 1 82.44 409 GLY B N 1
ATOM 9769 C CA . GLY B 1 409 ? -21.094 -1.705 30.297 1 82.44 409 GLY B CA 1
ATOM 9770 C C . GLY B 1 409 ? -21.047 -0.199 30.484 1 82.44 409 GLY B C 1
ATOM 9771 O O . GLY B 1 409 ? -22.031 0.491 30.219 1 82.44 409 GLY B O 1
ATOM 9772 N N . ARG B 1 410 ? -19.938 0.336 31.062 1 90.62 410 ARG B N 1
ATOM 9773 C CA . ARG B 1 410 ? -19.781 1.771 31.266 1 90.62 410 ARG B CA 1
ATOM 9774 C C . ARG B 1 410 ? -18.625 2.311 30.422 1 90.62 410 ARG B C 1
ATOM 9776 O O . ARG B 1 410 ? -17.484 1.875 30.562 1 90.62 410 ARG B O 1
ATOM 9783 N N . ASN B 1 411 ? -18.938 3.324 29.562 1 94.19 411 ASN B N 1
ATOM 9784 C CA . ASN B 1 411 ? -17.891 3.922 28.734 1 94.19 411 ASN B CA 1
ATOM 9785 C C . ASN B 1 411 ? -16.984 4.828 29.562 1 94.19 411 ASN B C 1
ATOM 9787 O O . ASN B 1 411 ? -17.453 5.543 30.453 1 94.19 411 ASN B O 1
ATOM 9791 N N . VAL B 1 412 ? -15.75 4.738 29.266 1 96.81 412 VAL B N 1
ATOM 9792 C CA . VAL B 1 412 ? -14.773 5.68 29.812 1 96.81 412 VAL B CA 1
ATOM 9793 C C . VAL B 1 412 ? -14.383 6.695 28.734 1 96.81 412 VAL B C 1
ATOM 9795 O O . VAL B 1 412 ? -13.719 6.348 27.75 1 96.81 412 VAL B O 1
ATOM 9798 N N . ASN B 1 413 ? -14.805 7.949 28.953 1 98 413 ASN B N 1
ATOM 9799 C CA . ASN B 1 413 ? -14.477 9.047 28.047 1 98 413 ASN B CA 1
ATOM 9800 C C . ASN B 1 413 ? -13.375 9.93 28.625 1 98 413 ASN B C 1
ATOM 9802 O O . ASN B 1 413 ? -13.492 10.422 29.75 1 98 413 ASN B O 1
ATOM 9806 N N . VAL B 1 414 ? -12.336 10.109 27.828 1 98.69 414 VAL B N 1
ATOM 9807 C CA . VAL B 1 414 ? -11.203 10.898 28.297 1 98.69 414 VAL B CA 1
ATOM 9808 C C . VAL B 1 414 ? -11.102 12.195 27.5 1 98.69 414 VAL B C 1
ATOM 9810 O O . VAL B 1 414 ? -11.109 12.172 26.266 1 98.69 414 VAL B O 1
ATOM 9813 N N . TYR B 1 415 ? -11.047 13.234 28.25 1 98.75 415 TYR B N 1
ATOM 9814 C CA . TYR B 1 415 ? -10.992 14.57 27.656 1 98.75 415 TYR B CA 1
ATOM 9815 C C . TYR B 1 415 ? -9.609 15.195 27.844 1 98.75 415 TYR B C 1
ATOM 9817 O O . TYR B 1 415 ? -8.953 14.969 28.875 1 98.75 415 TYR B O 1
ATOM 9825 N N . PHE B 1 416 ? -9.164 15.922 26.906 1 98.25 416 PHE B N 1
ATOM 9826 C CA . PHE B 1 416 ? -7.914 16.656 27 1 98.25 416 PHE B CA 1
ATOM 9827 C C . PHE B 1 416 ? -7.832 17.734 25.922 1 98.25 416 PHE B C 1
ATOM 9829 O O . PHE B 1 416 ? -8.703 17.828 25.062 1 98.25 416 PHE B O 1
ATOM 9836 N N . GLU B 1 417 ? -6.875 18.594 26.031 1 96.31 417 GLU B N 1
ATOM 9837 C CA . GLU B 1 417 ? -6.598 19.672 25.094 1 96.31 417 GLU B CA 1
ATOM 9838 C C . GLU B 1 417 ? -5.121 19.688 24.703 1 96.31 417 GLU B C 1
ATOM 9840 O O . GLU B 1 417 ? -4.48 18.641 24.609 1 96.31 417 GLU B O 1
ATOM 9845 N N . LYS B 1 418 ? -4.586 20.734 24.328 1 90.81 418 LYS B N 1
ATOM 9846 C CA . LYS B 1 418 ? -3.227 20.828 23.797 1 90.81 418 LYS B CA 1
ATOM 9847 C C . LYS B 1 418 ? -2.205 20.344 24.812 1 90.81 418 LYS B C 1
ATOM 9849 O O . LYS B 1 418 ? -2.074 20.922 25.891 1 90.81 418 LYS B O 1
ATOM 9854 N N . GLU B 1 419 ? -1.557 19.266 24.516 1 90.38 419 GLU B N 1
ATOM 9855 C CA . GLU B 1 419 ? -0.5 18.625 25.297 1 90.38 419 GLU B CA 1
ATOM 9856 C C . GLU B 1 419 ? -0.976 18.328 26.719 1 90.38 419 GLU B C 1
ATOM 9858 O O . GLU B 1 419 ? -0.188 18.375 27.672 1 90.38 419 GLU B O 1
ATOM 9863 N N . ALA B 1 420 ? -2.287 18.281 26.828 1 96.06 420 ALA B N 1
ATOM 9864 C CA . ALA B 1 420 ? -2.889 18.047 28.141 1 96.06 420 ALA B CA 1
ATOM 9865 C C . ALA B 1 420 ? -2.387 19.078 29.156 1 96.06 420 ALA B C 1
ATOM 9867 O O . ALA B 1 420 ? -2.127 18.734 30.312 1 96.06 420 ALA B O 1
ATOM 9868 N N . SER B 1 421 ? -2.191 20.234 28.688 1 93 421 SER B N 1
ATOM 9869 C CA . SER B 1 421 ? -1.608 21.266 29.562 1 93 421 SER B CA 1
ATOM 9870 C C . SER B 1 421 ? -2.498 22.5 29.625 1 93 421 SER B C 1
ATOM 9872 O O . SER B 1 421 ? -2.131 23.5 30.25 1 93 421 SER B O 1
ATOM 9874 N N . LYS B 1 422 ? -3.623 22.344 28.984 1 91.19 422 LYS B N 1
ATOM 9875 C CA . LYS B 1 422 ? -4.559 23.469 28.953 1 91.19 422 LYS B CA 1
ATOM 9876 C C . LYS B 1 422 ? -5.988 23 29.203 1 91.19 422 LYS B C 1
ATOM 9878 O O . LYS B 1 422 ? -6.305 21.828 28.984 1 91.19 422 LYS B O 1
ATOM 9883 N N . ALA B 1 423 ? -6.758 23.859 29.672 1 94.62 423 ALA B N 1
ATOM 9884 C CA . ALA B 1 423 ? -8.195 23.672 29.844 1 94.62 423 ALA B CA 1
ATOM 9885 C C . ALA B 1 423 ? -8.953 24.969 29.562 1 94.62 423 ALA B C 1
ATOM 9887 O O . ALA B 1 423 ? -9.609 25.516 30.453 1 94.62 423 ALA B O 1
ATOM 9888 N N . VAL B 1 424 ? -8.852 25.406 28.359 1 91.44 424 VAL B N 1
ATOM 9889 C CA . VAL B 1 424 ? -9.422 26.703 28 1 91.44 424 VAL B CA 1
ATOM 9890 C C . VAL B 1 424 ? -10.172 26.578 26.672 1 91.44 424 VAL B C 1
ATOM 9892 O O . VAL B 1 424 ? -10.617 27.578 26.109 1 91.44 424 VAL B O 1
ATOM 9895 N N . GLU B 1 425 ? -10.312 25.406 26.125 1 94.12 425 GLU B N 1
ATOM 9896 C CA . GLU B 1 425 ? -10.898 25.188 24.797 1 94.12 425 GLU B CA 1
ATOM 9897 C C . GLU B 1 425 ? -12.164 24.344 24.875 1 94.12 425 GLU B C 1
ATOM 9899 O O . GLU B 1 425 ? -12.812 24.297 25.922 1 94.12 425 GLU B O 1
ATOM 9904 N N . SER B 1 426 ? -12.5 23.766 23.703 1 96.5 426 SER B N 1
ATOM 9905 C CA . SER B 1 426 ? -13.75 23.031 23.578 1 96.5 426 SER B CA 1
ATOM 9906 C C . SER B 1 426 ? -13.727 21.766 24.438 1 96.5 426 SER B C 1
ATOM 9908 O O . SER B 1 426 ? -14.773 21.312 24.906 1 96.5 426 SER B O 1
ATOM 9910 N N . GLY B 1 427 ? -12.5 21.25 24.656 1 97.62 427 GLY B N 1
ATOM 9911 C CA . GLY B 1 427 ? -12.398 20.062 25.484 1 97.62 427 GLY B CA 1
ATOM 9912 C C . GLY B 1 427 ? -12.938 20.266 26.891 1 97.62 427 GLY B C 1
ATOM 9913 O O . GLY B 1 427 ? -13.719 19.453 27.391 1 97.62 427 GLY B O 1
ATOM 9914 N N . LYS B 1 428 ? -12.57 21.359 27.469 1 97.31 428 LYS B N 1
ATOM 9915 C CA . LYS B 1 428 ? -13.047 21.703 28.797 1 97.31 428 LYS B CA 1
ATOM 9916 C C . LYS B 1 428 ? -14.562 21.891 28.812 1 97.31 428 LYS B C 1
ATOM 9918 O O . LYS B 1 428 ? -15.258 21.375 29.688 1 97.31 428 LYS B O 1
ATOM 9923 N N . CYS B 1 429 ? -15.117 22.594 27.828 1 97.19 429 CYS B N 1
ATOM 9924 C CA . CYS B 1 429 ? -16.547 22.891 27.766 1 97.19 429 CYS B CA 1
ATOM 9925 C C . CYS B 1 429 ? -17.375 21.625 27.734 1 97.19 429 CYS B C 1
ATOM 9927 O O . CYS B 1 429 ? -18.312 21.469 28.516 1 97.19 429 CYS B O 1
ATOM 9929 N N . VAL B 1 430 ? -16.984 20.719 26.891 1 98.44 430 VAL B N 1
ATOM 9930 C CA . VAL B 1 430 ? -17.734 19.484 26.734 1 98.44 430 VAL B CA 1
ATOM 9931 C C . VAL B 1 430 ? -17.594 18.609 27.969 1 98.44 430 VAL B C 1
ATOM 9933 O O . VAL B 1 430 ? -18.562 18.016 28.438 1 98.44 430 VAL B O 1
ATOM 9936 N N . PHE B 1 431 ? -16.422 18.625 28.594 1 98.19 431 PHE B N 1
ATOM 9937 C CA . PHE B 1 431 ? -16.188 17.875 29.812 1 98.19 431 PHE B CA 1
ATOM 9938 C C . PHE B 1 431 ? -17.094 18.359 30.938 1 98.19 431 PHE B C 1
ATOM 9940 O O . PHE B 1 431 ? -17.766 17.562 31.594 1 98.19 431 PHE B O 1
ATOM 9947 N N . GLU B 1 432 ? -17.016 19.609 31.047 1 98.06 432 GLU B N 1
ATOM 9948 C CA . GLU B 1 432 ? -17.797 20.172 32.156 1 98.06 432 GLU B CA 1
ATOM 9949 C C . GLU B 1 432 ? -19.281 19.922 31.984 1 98.06 432 GLU B C 1
ATOM 9951 O O . GLU B 1 432 ? -19.984 19.609 32.938 1 98.06 432 GLU B O 1
ATOM 9956 N N . ALA B 1 433 ? -19.766 20 30.75 1 97.56 433 ALA B N 1
ATOM 9957 C CA . ALA B 1 433 ? -21.172 19.719 30.469 1 97.56 433 ALA B CA 1
ATOM 9958 C C . ALA B 1 433 ? -21.5 18.25 30.719 1 97.56 433 ALA B C 1
ATOM 9960 O O . ALA B 1 433 ? -22.578 17.922 31.25 1 97.56 433 ALA B O 1
ATOM 9961 N N . ALA B 1 434 ? -20.594 17.391 30.391 1 97.56 434 ALA B N 1
ATOM 9962 C CA . ALA B 1 434 ? -20.797 15.961 30.562 1 97.56 434 ALA B CA 1
ATOM 9963 C C . ALA B 1 434 ? -20.656 15.555 32.031 1 97.56 434 ALA B C 1
ATOM 9965 O O . ALA B 1 434 ? -21.531 14.859 32.562 1 97.56 434 ALA B O 1
ATOM 9966 N N . ALA B 1 435 ? -19.562 16 32.625 1 96.31 435 ALA B N 1
ATOM 9967 C CA . ALA B 1 435 ? -19.25 15.625 34 1 96.31 435 ALA B CA 1
ATOM 9968 C C . ALA B 1 435 ? -20.25 16.219 34.969 1 96.31 435 ALA B C 1
ATOM 9970 O O . ALA B 1 435 ? -20.531 15.633 36.031 1 96.31 435 ALA B O 1
ATOM 9971 N N . GLY B 1 436 ? -20.797 17.328 34.625 1 94.81 436 GLY B N 1
ATOM 9972 C CA . GLY B 1 436 ? -21.734 18 35.5 1 94.81 436 GLY B CA 1
ATOM 9973 C C . GLY B 1 436 ? -23.141 17.438 35.406 1 94.81 436 GLY B C 1
ATOM 9974 O O . GLY B 1 436 ? -23.984 17.734 36.281 1 94.81 436 GLY B O 1
ATOM 9975 N N . ASN B 1 437 ? -23.406 16.703 34.469 1 94.44 437 ASN B N 1
ATOM 9976 C CA . ASN B 1 437 ? -24.734 16.125 34.281 1 94.44 437 ASN B CA 1
ATOM 9977 C C . ASN B 1 437 ? -24.859 14.766 34.969 1 94.44 437 ASN B C 1
ATOM 9979 O O . ASN B 1 437 ? -24.297 13.781 34.469 1 94.44 437 ASN B O 1
ATOM 9983 N N . LYS B 1 438 ? -25.625 14.586 35.844 1 91.94 438 LYS B N 1
ATOM 9984 C CA . LYS B 1 438 ? -25.766 13.383 36.688 1 91.94 438 LYS B CA 1
ATOM 9985 C C . LYS B 1 438 ? -26.547 12.297 35.938 1 91.94 438 LYS B C 1
ATOM 9987 O O . LYS B 1 438 ? -26.562 11.141 36.375 1 91.94 438 LYS B O 1
ATOM 9992 N N . LYS B 1 439 ? -27.094 12.641 34.844 1 93.75 439 LYS B N 1
ATOM 9993 C CA . LYS B 1 439 ? -27.891 11.688 34.094 1 93.75 439 LYS B CA 1
ATOM 9994 C C . LYS B 1 439 ? -27 10.703 33.312 1 93.75 439 LYS B C 1
ATOM 9996 O O . LYS B 1 439 ? -27.469 9.664 32.844 1 93.75 439 LYS B O 1
ATOM 10001 N N . PHE B 1 440 ? -25.781 11.039 33.188 1 95.31 440 PHE B N 1
ATOM 10002 C CA . PHE B 1 440 ? -24.891 10.18 32.438 1 95.31 440 PHE B CA 1
ATOM 10003 C C . PHE B 1 440 ? -24.188 9.18 33.344 1 95.31 440 PHE B C 1
ATOM 10005 O O . PHE B 1 440 ? -23.719 9.531 34.406 1 95.31 440 PHE B O 1
ATOM 10012 N N . LYS B 1 441 ? -24.125 7.902 32.906 1 93.38 441 LYS B N 1
ATOM 10013 C CA . LYS B 1 441 ? -23.438 6.863 33.656 1 93.38 441 LYS B CA 1
ATOM 10014 C C . LYS B 1 441 ? -22.016 6.684 33.188 1 93.38 441 LYS B C 1
ATOM 10016 O O . LYS B 1 441 ? -21.203 6.039 33.844 1 93.38 441 LYS B O 1
ATOM 10021 N N . SER B 1 442 ? -21.734 7.176 32.031 1 94.5 442 SER B N 1
ATOM 10022 C CA . SER B 1 442 ? -20.375 7.09 31.484 1 94.5 442 SER B CA 1
ATOM 10023 C C . SER B 1 442 ? -19.391 7.793 32.406 1 94.5 442 SER B C 1
ATOM 10025 O O . SER B 1 442 ? -19.719 8.805 33.031 1 94.5 442 SER B O 1
ATOM 10027 N N . LYS B 1 443 ? -18.25 7.234 32.531 1 95.75 443 LYS B N 1
ATOM 10028 C CA . LYS B 1 443 ? -17.172 7.879 33.281 1 95.75 443 LYS B CA 1
ATOM 10029 C C . LYS B 1 443 ? -16.469 8.938 32.438 1 95.75 443 LYS B C 1
ATOM 10031 O O . LYS B 1 443 ? -16.031 8.648 31.312 1 95.75 443 LYS B O 1
ATOM 10036 N N . ASN B 1 444 ? -16.422 10.109 32.969 1 97.75 444 ASN B N 1
ATOM 10037 C CA . ASN B 1 444 ? -15.781 11.234 32.25 1 97.75 444 ASN B CA 1
ATOM 10038 C C . ASN B 1 444 ? -14.609 11.789 33.062 1 97.75 444 ASN B C 1
ATOM 10040 O O . ASN B 1 444 ? -14.766 12.195 34.219 1 97.75 444 ASN B O 1
ATOM 10044 N N . VAL B 1 445 ? -13.438 11.789 32.438 1 98.25 445 VAL B N 1
ATOM 10045 C CA . VAL B 1 445 ? -12.258 12.281 33.125 1 98.25 445 VAL B CA 1
ATOM 10046 C C . VAL B 1 445 ? -11.5 13.258 32.219 1 98.25 445 VAL B C 1
ATOM 10048 O O . VAL B 1 445 ? -11.523 13.133 31 1 98.25 445 VAL B O 1
ATOM 10051 N N . PHE B 1 446 ? -10.828 14.211 32.812 1 98.75 446 PHE B N 1
ATOM 10052 C CA . PHE B 1 446 ? -10.047 15.219 32.125 1 98.75 446 PHE B CA 1
ATOM 10053 C C . PHE B 1 446 ? -8.57 15.133 32.5 1 98.75 446 PHE B C 1
ATOM 10055 O O . PHE B 1 446 ? -8.227 15.211 33.688 1 98.75 446 PHE B O 1
ATOM 10062 N N . ILE B 1 447 ? -7.691 14.93 31.516 1 98.81 447 ILE B N 1
ATOM 10063 C CA . ILE B 1 447 ? -6.258 14.883 31.781 1 98.81 447 ILE B CA 1
ATOM 10064 C C . ILE B 1 447 ? -5.68 16.297 31.719 1 98.81 447 ILE B C 1
ATOM 10066 O O . ILE B 1 447 ? -5.867 17 30.734 1 98.81 447 ILE B O 1
ATOM 10070 N N . LEU B 1 448 ? -4.953 16.688 32.75 1 98.12 448 LEU B N 1
ATOM 10071 C CA . LEU B 1 448 ? -4.391 18.031 32.812 1 98.12 448 LEU B CA 1
ATOM 10072 C C . LEU B 1 448 ? -3.072 18.031 33.562 1 98.12 448 LEU B C 1
ATOM 10074 O O . LEU B 1 448 ? -2.973 17.438 34.656 1 98.12 448 LEU B O 1
ATOM 10078 N N . ASP B 1 449 ? -2.123 18.688 32.969 1 97.44 449 ASP B N 1
ATOM 10079 C CA . ASP B 1 449 ? -0.814 18.781 33.625 1 97.44 449 ASP B CA 1
ATOM 10080 C C . ASP B 1 449 ? -0.887 19.625 34.875 1 97.44 449 ASP B C 1
ATOM 10082 O O . ASP B 1 449 ? -1.549 20.656 34.938 1 97.44 449 ASP B O 1
ATOM 10086 N N . LYS B 1 450 ? -0.206 19.219 35.875 1 96.31 450 LYS B N 1
ATOM 10087 C CA . LYS B 1 450 ? -0.226 19.891 37.188 1 96.31 450 LYS B CA 1
ATOM 10088 C C . LYS B 1 450 ? 0.321 21.312 37.062 1 96.31 450 LYS B C 1
ATOM 10090 O O . LYS B 1 450 ? -0.065 22.188 37.844 1 96.31 450 LYS B O 1
ATOM 10095 N N . SER B 1 451 ? 1.18 21.484 36.156 1 93.12 451 SER B N 1
ATOM 10096 C CA . SER B 1 451 ? 1.812 22.797 36 1 93.12 451 SER B CA 1
ATOM 10097 C C . SER B 1 451 ? 0.898 23.766 35.25 1 93.12 451 SER B C 1
ATOM 10099 O O . SER B 1 451 ? 1.206 24.953 35.125 1 93.12 451 SER B O 1
ATOM 10101 N N . SER B 1 452 ? -0.227 23.234 34.781 1 93.38 452 SER B N 1
ATOM 10102 C CA . SER B 1 452 ? -1.174 24.094 34.062 1 93.38 452 SER B CA 1
ATOM 10103 C C . SER B 1 452 ? -1.717 25.188 35 1 93.38 452 SER B C 1
ATOM 10105 O O . SER B 1 452 ? -2.012 24.922 36.156 1 93.38 452 SER B O 1
ATOM 10107 N N . PRO B 1 453 ? -1.922 26.406 34.438 1 89.12 453 PRO B N 1
ATOM 10108 C CA . PRO B 1 453 ? -2.539 27.469 35.25 1 89.12 453 PRO B CA 1
ATOM 10109 C C . PRO B 1 453 ? -3.973 27.141 35.656 1 89.12 453 PRO B C 1
ATOM 10111 O O . PRO B 1 453 ? -4.48 27.688 36.625 1 89.12 453 PRO B O 1
ATOM 10114 N N . GLN B 1 454 ? -4.633 26.266 34.969 1 93.69 454 GLN B N 1
ATOM 10115 C CA . GLN B 1 454 ? -6.035 25.938 35.219 1 93.69 454 GLN B CA 1
ATOM 10116 C C . GLN B 1 454 ? -6.168 24.75 36.156 1 93.69 454 GLN B C 1
ATOM 10118 O O . GLN B 1 454 ? -7.273 24.391 36.562 1 93.69 454 GLN B O 1
ATOM 10123 N N . TYR B 1 455 ? -5.035 24.172 36.5 1 96.62 455 TYR B N 1
ATOM 10124 C CA . TYR B 1 455 ? -5.086 22.906 37.188 1 96.62 455 TYR B CA 1
ATOM 10125 C C . TYR B 1 455 ? -5.777 23.047 38.531 1 96.62 455 TYR B C 1
ATOM 10127 O O . TYR B 1 455 ? -6.684 22.281 38.875 1 96.62 455 TYR B O 1
ATOM 10135 N N . LYS B 1 456 ? -5.438 24.031 39.312 1 96.12 456 LYS B N 1
ATOM 10136 C CA . LYS B 1 456 ? -5.961 24.203 40.656 1 96.12 456 LYS B CA 1
ATOM 10137 C C . LYS B 1 456 ? -7.473 24.406 40.625 1 96.12 456 LYS B C 1
ATOM 10139 O O . LYS B 1 456 ? -8.203 23.75 41.375 1 96.12 456 LYS B O 1
ATOM 10144 N N . ASP B 1 457 ? -7.914 25.25 39.781 1 95.69 457 ASP B N 1
ATOM 10145 C CA . ASP B 1 457 ? -9.344 25.531 39.688 1 95.69 457 ASP B CA 1
ATOM 10146 C C . ASP B 1 457 ? -10.117 24.312 39.219 1 95.69 457 ASP B C 1
ATOM 10148 O O . ASP B 1 457 ? -11.18 24 39.781 1 95.69 457 ASP B O 1
ATOM 10152 N N . MET B 1 458 ? -9.617 23.625 38.281 1 97.5 458 MET B N 1
ATOM 10153 C CA . MET B 1 458 ? -10.266 22.422 37.75 1 97.5 458 MET B CA 1
ATOM 10154 C C . MET B 1 458 ? -10.336 21.328 38.781 1 97.5 458 MET B C 1
ATOM 10156 O O . MET B 1 458 ? -11.359 20.656 38.938 1 97.5 458 MET B O 1
ATOM 10160 N N . LYS B 1 459 ? -9.211 21.203 39.469 1 97.25 459 LYS B N 1
ATOM 10161 C CA . LYS B 1 459 ? -9.148 20.172 40.5 1 97.25 459 LYS B CA 1
ATOM 10162 C C . LYS B 1 459 ? -10.125 20.484 41.625 1 97.25 459 LYS B C 1
ATOM 10164 O O . LYS B 1 459 ? -10.773 19.578 42.156 1 97.25 459 LYS B O 1
ATOM 10169 N N . LYS B 1 460 ? -10.211 21.672 42.031 1 97.38 460 LYS B N 1
ATOM 10170 C CA . LYS B 1 460 ? -11.133 22.078 43.094 1 97.38 460 LYS B CA 1
ATOM 10171 C C . LYS B 1 460 ? -12.578 21.812 42.688 1 97.38 460 LYS B C 1
ATOM 10173 O O . LYS B 1 460 ? -13.367 21.297 43.5 1 97.38 460 LYS B O 1
ATOM 10178 N N . LYS B 1 461 ? -12.867 22.031 41.5 1 97.06 461 LYS B N 1
ATOM 10179 C CA . LYS B 1 461 ? -14.25 21.953 41.031 1 97.06 461 LYS B CA 1
ATOM 10180 C C . LYS B 1 461 ? -14.648 20.5 40.781 1 97.06 461 LYS B C 1
ATOM 10182 O O . LYS B 1 461 ? -15.766 20.078 41.094 1 97.06 461 LYS B O 1
ATOM 10187 N N . TRP B 1 462 ? -13.688 19.719 40.219 1 97.62 462 TRP B N 1
ATOM 10188 C CA . TRP B 1 462 ? -14.109 18.422 39.688 1 97.62 462 TRP B CA 1
ATOM 10189 C C . TRP B 1 462 ? -13.414 17.281 40.406 1 97.62 462 TRP B C 1
ATOM 10191 O O . TRP B 1 462 ? -13.719 16.109 40.188 1 97.62 462 TRP B O 1
ATOM 10201 N N . GLY B 1 463 ? -12.445 17.578 41.188 1 96.5 463 GLY B N 1
ATOM 10202 C CA . GLY B 1 463 ? -11.82 16.594 42.062 1 96.5 463 GLY B CA 1
ATOM 10203 C C . GLY B 1 463 ? -11.125 15.484 41.312 1 96.5 463 GLY B C 1
ATOM 10204 O O . GLY B 1 463 ? -10.281 15.742 40.438 1 96.5 463 GLY B O 1
ATOM 10205 N N . GLU B 1 464 ? -11.617 14.281 41.531 1 95.44 464 GLU B N 1
ATOM 10206 C CA . GLU B 1 464 ? -10.953 13.086 41.031 1 95.44 464 GLU B CA 1
ATOM 10207 C C . GLU B 1 464 ? -11.18 12.93 39.531 1 95.44 464 GLU B C 1
ATOM 10209 O O . GLU B 1 464 ? -10.508 12.133 38.875 1 95.44 464 GLU B O 1
ATOM 10214 N N . LYS B 1 465 ? -12.086 13.672 39.031 1 97.88 465 LYS B N 1
ATOM 10215 C CA . LYS B 1 465 ? -12.344 13.594 37.594 1 97.88 465 LYS B CA 1
ATOM 10216 C C . LYS B 1 465 ? -11.227 14.258 36.812 1 97.88 465 LYS B C 1
ATOM 10218 O O . LYS B 1 465 ? -11.133 14.07 35.594 1 97.88 465 LYS B O 1
ATOM 10223 N N . VAL B 1 466 ? -10.43 15.031 37.5 1 98.44 466 VAL B N 1
ATOM 10224 C CA . VAL B 1 466 ? -9.234 15.602 36.875 1 98.44 466 VAL B CA 1
ATOM 10225 C C . VAL B 1 466 ? -8.023 14.719 37.188 1 98.44 466 VAL B C 1
ATOM 10227 O O . VAL B 1 466 ? -7.707 14.461 38.344 1 98.44 466 VAL B O 1
ATOM 10230 N N . VAL B 1 467 ? -7.414 14.297 36.156 1 98.5 467 VAL B N 1
ATOM 10231 C CA . VAL B 1 467 ? -6.281 13.383 36.281 1 98.5 467 VAL B CA 1
ATOM 10232 C C . VAL B 1 467 ? -4.996 14.094 35.875 1 98.5 467 VAL B C 1
ATOM 10234 O O . VAL B 1 467 ? -4.945 14.727 34.812 1 98.5 467 VAL B O 1
ATOM 10237 N N . GLU B 1 468 ? -4.004 13.938 36.688 1 98.12 468 GLU B N 1
ATOM 10238 C CA . GLU B 1 468 ? -2.723 14.594 36.406 1 98.12 468 GLU B CA 1
ATOM 10239 C C . GLU B 1 468 ? -1.993 13.922 35.25 1 98.12 468 GLU B C 1
ATOM 10241 O O . GLU B 1 468 ? -1.855 12.695 35.219 1 98.12 468 GLU B O 1
ATOM 10246 N N . ARG B 1 469 ? -1.473 14.766 34.312 1 98 469 ARG B N 1
ATOM 10247 C CA . ARG B 1 469 ? -0.661 14.266 33.219 1 98 469 ARG B CA 1
ATOM 10248 C C . ARG B 1 469 ? 0.569 13.531 33.719 1 98 469 ARG B C 1
ATOM 10250 O O . ARG B 1 469 ? 1.194 13.953 34.719 1 98 469 ARG B O 1
ATOM 10257 N N . PHE B 1 470 ? 0.946 12.344 33.219 1 97.75 470 PHE B N 1
ATOM 10258 C CA . PHE B 1 470 ? 2.111 11.516 33.5 1 97.75 470 PHE B CA 1
ATOM 10259 C C . PHE B 1 470 ? 1.938 10.75 34.781 1 97.75 470 PHE B C 1
ATOM 10261 O O . PHE B 1 470 ? 2.881 10.125 35.281 1 97.75 470 PHE B O 1
ATOM 10268 N N . SER B 1 471 ? 0.781 10.867 35.406 1 97.81 471 SER B N 1
ATOM 10269 C CA . SER B 1 471 ? 0.497 10.016 36.562 1 97.81 471 SER B CA 1
ATOM 10270 C C . SER B 1 471 ? 0.155 8.594 36.156 1 97.81 471 SER B C 1
ATOM 10272 O O . SER B 1 471 ? -0.077 8.336 34.969 1 97.81 471 SER B O 1
ATOM 10274 N N . PHE B 1 472 ? 0.196 7.758 37.062 1 97.94 472 PHE B N 1
ATOM 10275 C CA . PHE B 1 472 ? -0.215 6.387 36.812 1 97.94 472 PHE B CA 1
ATOM 10276 C C . PHE B 1 472 ? -1.632 6.344 36.25 1 97.94 472 PHE B C 1
ATOM 10278 O O . PHE B 1 472 ? -1.91 5.594 35.312 1 97.94 472 PHE B O 1
ATOM 10285 N N . ARG B 1 473 ? -2.516 7.086 36.781 1 97.81 473 ARG B N 1
ATOM 10286 C CA . ARG B 1 473 ? -3.902 7.133 36.344 1 97.81 473 ARG B CA 1
ATOM 10287 C C . ARG B 1 473 ? -3.992 7.602 34.875 1 97.81 473 ARG B C 1
ATOM 10289 O O . ARG B 1 473 ? -4.82 7.109 34.125 1 97.81 473 ARG B O 1
ATOM 10296 N N . ASN B 1 474 ? -3.143 8.547 34.562 1 98.31 474 ASN B N 1
ATOM 10297 C CA . ASN B 1 474 ? -3.117 8.992 33.188 1 98.31 474 ASN B CA 1
ATOM 10298 C C . ASN B 1 474 ? -2.83 7.836 32.219 1 98.31 474 ASN B C 1
ATOM 10300 O O . ASN B 1 474 ? -3.58 7.605 31.281 1 98.31 474 ASN B O 1
ATOM 10304 N N . TYR B 1 475 ? -1.77 7.094 32.531 1 98.38 475 TYR B N 1
ATOM 10305 C CA . TYR B 1 475 ? -1.405 5.961 31.672 1 98.38 475 TYR B CA 1
ATOM 10306 C C . TYR B 1 475 ? -2.521 4.922 31.641 1 98.38 475 TYR B C 1
ATOM 10308 O O . TYR B 1 475 ? -2.859 4.395 30.578 1 98.38 475 TYR B O 1
ATOM 10316 N N . LEU B 1 476 ? -3.078 4.664 32.781 1 98 476 LEU B N 1
ATOM 10317 C CA . LEU B 1 476 ? -4.168 3.703 32.875 1 98 476 LEU B CA 1
ATOM 10318 C C . LEU B 1 476 ? -5.348 4.125 32 1 98 476 LEU B C 1
ATOM 10320 O O . LEU B 1 476 ? -5.895 3.311 31.25 1 98 476 LEU B O 1
ATOM 10324 N N . TYR B 1 477 ? -5.738 5.359 32.031 1 97.88 477 TYR B N 1
ATOM 10325 C CA . TYR B 1 477 ? -6.895 5.848 31.297 1 97.88 477 TYR B CA 1
ATOM 10326 C C . TYR B 1 477 ? -6.621 5.844 29.797 1 97.88 477 TYR B C 1
ATOM 10328 O O . TYR B 1 477 ? -7.551 5.766 28.984 1 97.88 477 TYR B O 1
ATOM 10336 N N . VAL B 1 478 ? -5.344 5.984 29.406 1 97.5 478 VAL B N 1
ATOM 10337 C CA . VAL B 1 478 ? -5.023 5.777 28 1 97.5 478 VAL B CA 1
ATOM 10338 C C . VAL B 1 478 ? -5.43 4.367 27.578 1 97.5 478 VAL B C 1
ATOM 10340 O O . VAL B 1 478 ? -6.133 4.188 26.578 1 97.5 478 VAL B O 1
ATOM 10343 N N . PHE B 1 479 ? -5.109 3.404 28.391 1 96.5 479 PHE B N 1
ATOM 10344 C CA . PHE B 1 479 ? -5.273 2.008 28 1 96.5 479 PHE B CA 1
ATOM 10345 C C . PHE B 1 479 ? -6.723 1.568 28.156 1 96.5 479 PHE B C 1
ATOM 10347 O O . PHE B 1 479 ? -7.184 0.668 27.453 1 96.5 479 PHE B O 1
ATOM 10354 N N . VAL B 1 480 ? -7.539 2.209 29 1 95.94 480 VAL B N 1
ATOM 10355 C CA . VAL B 1 480 ? -8.875 1.702 29.281 1 95.94 480 VAL B CA 1
ATOM 10356 C C . VAL B 1 480 ? -9.914 2.549 28.547 1 95.94 480 VAL B C 1
ATOM 10358 O O . VAL B 1 480 ? -11.086 2.178 28.469 1 95.94 480 VAL B O 1
ATOM 10361 N N . SER B 1 481 ? -9.555 3.672 27.984 1 95.75 481 SER B N 1
ATOM 10362 C CA . SER B 1 481 ? -10.492 4.617 27.375 1 95.75 481 SER B CA 1
ATOM 10363 C C . SER B 1 481 ? -11.242 3.975 26.219 1 95.75 481 SER B C 1
ATOM 10365 O O . SER B 1 481 ? -10.656 3.24 25.422 1 95.75 481 SER B O 1
ATOM 10367 N N . ASN B 1 482 ? -12.531 4.262 26.188 1 93.38 482 ASN B N 1
ATOM 10368 C CA . ASN B 1 482 ? -13.344 3.891 25.031 1 93.38 482 ASN B CA 1
ATOM 10369 C C . ASN B 1 482 ? -13.32 4.973 23.953 1 93.38 482 ASN B C 1
ATOM 10371 O O . ASN B 1 482 ? -13.281 4.664 22.75 1 93.38 482 ASN B O 1
ATOM 10375 N N . TYR B 1 483 ? -13.352 6.207 24.438 1 96.19 483 TYR B N 1
ATOM 10376 C CA . TYR B 1 483 ? -13.367 7.34 23.516 1 96.19 483 TYR B CA 1
ATOM 10377 C C . TYR B 1 483 ? -12.484 8.469 24.031 1 96.19 483 TYR B C 1
ATOM 10379 O O . TYR B 1 483 ? -12.375 8.688 25.234 1 96.19 483 TYR B O 1
ATOM 10387 N N . PHE B 1 484 ? -11.859 9.148 23.109 1 98.12 484 PHE B N 1
ATOM 10388 C CA . PHE B 1 484 ? -11.266 10.453 23.359 1 98.12 484 PHE B CA 1
ATOM 10389 C C . PHE B 1 484 ? -12.172 11.562 22.844 1 98.12 484 PHE B C 1
ATOM 10391 O O . PHE B 1 484 ? -12.773 11.445 21.781 1 98.12 484 PHE B O 1
ATOM 10398 N N . VAL B 1 485 ? -12.391 12.562 23.594 1 98.56 485 VAL B N 1
ATOM 10399 C CA . VAL B 1 485 ? -13.109 13.773 23.219 1 98.56 485 VAL B CA 1
ATOM 10400 C C . VAL B 1 485 ? -12.219 14.992 23.438 1 98.56 485 VAL B C 1
ATOM 10402 O O . VAL B 1 485 ? -12.062 15.453 24.578 1 98.56 485 VAL B O 1
ATOM 10405 N N . ALA B 1 486 ? -11.68 15.539 22.359 1 98.12 486 ALA B N 1
ATOM 10406 C CA . ALA B 1 486 ? -10.617 16.516 22.594 1 98.12 486 ALA B CA 1
ATOM 10407 C C . ALA B 1 486 ? -10.539 17.516 21.453 1 98.12 486 ALA B C 1
ATOM 10409 O O . ALA B 1 486 ? -11.055 17.266 20.359 1 98.12 486 ALA B O 1
ATOM 10410 N N . SER B 1 487 ? -9.945 18.625 21.75 1 96.38 487 SER B N 1
ATOM 10411 C CA . SER B 1 487 ? -9.766 19.672 20.75 1 96.38 487 SER B CA 1
ATOM 10412 C C . SER B 1 487 ? -8.492 19.453 19.953 1 96.38 487 SER B C 1
ATOM 10414 O O . SER B 1 487 ? -8.227 20.172 18.984 1 96.38 487 SER B O 1
ATOM 10416 N N . GLU B 1 488 ? -7.672 18.469 20.328 1 94.5 488 GLU B N 1
ATOM 10417 C CA . GLU B 1 488 ? -6.434 18.109 19.641 1 94.5 488 GLU B CA 1
ATOM 10418 C C . GLU B 1 488 ? -6.402 16.625 19.281 1 94.5 488 GLU B C 1
ATOM 10420 O O . GLU B 1 488 ? -7.262 15.859 19.719 1 94.5 488 GLU B O 1
ATOM 10425 N N . LEU B 1 489 ? -5.387 16.297 18.5 1 93.81 489 LEU B N 1
ATOM 10426 C CA . LEU B 1 489 ? -5.242 14.898 18.109 1 93.81 489 LEU B CA 1
ATOM 10427 C C . LEU B 1 489 ? -4.867 14.031 19.312 1 93.81 489 LEU B C 1
ATOM 10429 O O . LEU B 1 489 ? -4.41 14.547 20.344 1 93.81 489 LEU B O 1
ATOM 10433 N N . SER B 1 490 ? -5.035 12.805 19.172 1 96.5 490 SER B N 1
ATOM 10434 C CA . SER B 1 490 ? -5.062 11.852 20.281 1 96.5 490 SER B CA 1
ATOM 10435 C C . SER B 1 490 ? -3.732 11.836 21.031 1 96.5 490 SER B C 1
ATOM 10437 O O . SER B 1 490 ? -3.703 11.625 22.234 1 96.5 490 SER B O 1
ATOM 10439 N N . ASN B 1 491 ? -2.637 12.117 20.359 1 95.19 491 ASN B N 1
ATOM 10440 C CA . ASN B 1 491 ? -1.324 12.023 21 1 95.19 491 ASN B CA 1
ATOM 10441 C C . ASN B 1 491 ? -1.162 13.055 22.109 1 95.19 491 ASN B C 1
ATOM 10443 O O . ASN B 1 491 ? -0.38 12.844 23.047 1 95.19 491 ASN B O 1
ATOM 10447 N N . HIS B 1 492 ? -1.924 14.102 22.094 1 95.5 492 HIS B N 1
ATOM 10448 C CA . HIS B 1 492 ? -1.825 15.188 23.062 1 95.5 492 HIS B CA 1
ATOM 10449 C C . HIS B 1 492 ? -2.215 14.711 24.453 1 95.5 492 HIS B C 1
ATOM 10451 O O . HIS B 1 492 ? -1.947 15.398 25.438 1 95.5 492 HIS B O 1
ATOM 10457 N N . ILE B 1 493 ? -2.844 13.555 24.5 1 97.38 493 ILE B N 1
ATOM 10458 C CA . ILE B 1 493 ? -3.221 13.016 25.797 1 97.38 493 ILE B CA 1
ATOM 10459 C C . ILE B 1 493 ? -1.972 12.812 26.656 1 97.38 493 ILE B C 1
ATOM 10461 O O . ILE B 1 493 ? -2.043 12.836 27.891 1 97.38 493 ILE B O 1
ATOM 10465 N N . ILE B 1 494 ? -0.86 12.586 25.953 1 96.62 494 ILE B N 1
ATOM 10466 C CA . ILE B 1 494 ? 0.433 12.445 26.625 1 96.62 494 ILE B CA 1
ATOM 10467 C C . ILE B 1 494 ? 1.387 13.531 26.125 1 96.62 494 ILE B C 1
ATOM 10469 O O . ILE B 1 494 ? 1.895 14.328 26.922 1 96.62 494 ILE B O 1
ATOM 10473 N N . ASN B 1 495 ? 1.563 13.453 24.828 1 93.06 495 ASN B N 1
ATOM 10474 C CA . ASN B 1 495 ? 2.477 14.383 24.188 1 93.06 495 ASN B CA 1
ATOM 10475 C C . ASN B 1 495 ? 2.312 14.359 22.656 1 93.06 495 ASN B C 1
ATOM 10477 O O . ASN B 1 495 ? 1.813 13.383 22.109 1 93.06 495 ASN B O 1
ATOM 10481 N N . THR B 1 496 ? 2.719 15.43 21.984 1 86.81 496 THR B N 1
ATOM 10482 C CA . THR B 1 496 ? 2.576 15.531 20.531 1 86.81 496 THR B CA 1
ATOM 10483 C C . THR B 1 496 ? 3.35 14.422 19.828 1 86.81 496 THR B C 1
ATOM 10485 O O . THR B 1 496 ? 2.828 13.773 18.922 1 86.81 496 THR B O 1
ATOM 10488 N N . ARG B 1 497 ? 4.594 14.258 20.188 1 87.75 497 ARG B N 1
ATOM 10489 C CA . ARG B 1 497 ? 5.43 13.172 19.688 1 87.75 497 ARG B CA 1
ATOM 10490 C C . ARG B 1 497 ? 5.703 12.141 20.781 1 87.75 497 ARG B C 1
ATOM 10492 O O . ARG B 1 497 ? 6.129 12.492 21.875 1 87.75 497 ARG B O 1
ATOM 10499 N N . LEU B 1 498 ? 5.359 11 20.453 1 90.94 498 LEU B N 1
ATOM 10500 C CA . LEU B 1 498 ? 5.449 9.938 21.453 1 90.94 498 LEU B CA 1
ATOM 10501 C C . LEU B 1 498 ? 6.094 8.688 20.859 1 90.94 498 LEU B C 1
ATOM 10503 O O . LEU B 1 498 ? 5.688 8.219 19.797 1 90.94 498 LEU B O 1
ATOM 10507 N N . PHE B 1 499 ? 7.133 8.18 21.578 1 94.19 499 PHE B N 1
ATOM 10508 C CA . PHE B 1 499 ? 7.812 6.973 21.125 1 94.19 499 PHE B CA 1
ATOM 10509 C C . PHE B 1 499 ? 7.73 5.871 22.172 1 94.19 499 PHE B C 1
ATOM 10511 O O . PHE B 1 499 ? 8.703 5.605 22.875 1 94.19 499 PHE B O 1
ATOM 10518 N N . ASN B 1 500 ? 6.68 5.289 22.25 1 94.69 500 ASN B N 1
ATOM 10519 C CA . ASN B 1 500 ? 6.344 4.113 23.047 1 94.69 500 ASN B CA 1
ATOM 10520 C C . ASN B 1 500 ? 5.309 3.238 22.344 1 94.69 500 ASN B C 1
ATOM 10522 O O . ASN B 1 500 ? 4.172 3.664 22.141 1 94.69 500 ASN B O 1
ATOM 10526 N N . ASP B 1 501 ? 5.707 2.057 22.031 1 93.31 501 ASP B N 1
ATOM 10527 C CA . ASP B 1 501 ? 4.902 1.229 21.141 1 93.31 501 ASP B CA 1
ATOM 10528 C C . ASP B 1 501 ? 3.525 0.949 21.734 1 93.31 501 ASP B C 1
ATOM 10530 O O . ASP B 1 501 ? 2.512 1.013 21.047 1 93.31 501 ASP B O 1
ATOM 10534 N N . LYS B 1 502 ? 3.432 0.622 23 1 93.88 502 LYS B N 1
ATOM 10535 C CA . LYS B 1 502 ? 2.17 0.263 23.641 1 93.88 502 LYS B CA 1
ATOM 10536 C C . LYS B 1 502 ? 1.231 1.465 23.719 1 93.88 502 LYS B C 1
ATOM 10538 O O . LYS B 1 502 ? 0.058 1.367 23.359 1 93.88 502 LYS B O 1
ATOM 10543 N N . LEU B 1 503 ? 1.766 2.561 24.188 1 95.69 503 LEU B N 1
ATOM 10544 C CA . LEU B 1 503 ? 0.968 3.779 24.25 1 95.69 503 LEU B CA 1
ATOM 10545 C C . LEU B 1 503 ? 0.508 4.203 22.859 1 95.69 503 LEU B C 1
ATOM 10547 O O . LEU B 1 503 ? -0.675 4.477 22.641 1 95.69 503 LEU B O 1
ATOM 10551 N N . ASN B 1 504 ? 1.428 4.211 21.969 1 94.44 504 ASN B N 1
ATOM 10552 C CA . ASN B 1 504 ? 1.127 4.652 20.609 1 94.44 504 ASN B CA 1
ATOM 10553 C C . ASN B 1 504 ? 0.035 3.799 19.969 1 94.44 504 ASN B C 1
ATOM 10555 O O . ASN B 1 504 ? -0.881 4.324 19.344 1 94.44 504 ASN B O 1
ATOM 10559 N N . LYS B 1 505 ? 0.191 2.523 20.141 1 92.25 505 LYS B N 1
ATOM 10560 C CA . LYS B 1 505 ? -0.776 1.604 19.547 1 92.25 505 LYS B CA 1
ATOM 10561 C C . LYS B 1 505 ? -2.184 1.877 20.078 1 92.25 505 LYS B C 1
ATOM 10563 O O . LYS B 1 505 ? -3.131 1.979 19.297 1 92.25 505 LYS B O 1
ATOM 10568 N N . LYS B 1 506 ? -2.312 2.014 21.344 1 93.81 506 LYS B N 1
ATOM 10569 C CA . LYS B 1 506 ? -3.625 2.234 21.953 1 93.81 506 LYS B CA 1
ATOM 10570 C C . LYS B 1 506 ? -4.164 3.619 21.594 1 93.81 506 LYS B C 1
ATOM 10572 O O . LYS B 1 506 ? -5.34 3.768 21.266 1 93.81 506 LYS B O 1
ATOM 10577 N N . ILE B 1 507 ? -3.361 4.598 21.641 1 95.5 507 ILE B N 1
ATOM 10578 C CA . ILE B 1 507 ? -3.768 5.973 21.359 1 95.5 507 ILE B CA 1
ATOM 10579 C C . ILE B 1 507 ? -4.281 6.086 19.938 1 95.5 507 ILE B C 1
ATOM 10581 O O . ILE B 1 507 ? -5.324 6.699 19.688 1 95.5 507 ILE B O 1
ATOM 10585 N N . LYS B 1 508 ? -3.619 5.457 19.031 1 92.12 508 LYS B N 1
ATOM 10586 C CA . LYS B 1 508 ? -4.008 5.516 17.625 1 92.12 508 LYS B CA 1
ATOM 10587 C C . LYS B 1 508 ? -5.297 4.738 17.375 1 92.12 508 LYS B C 1
ATOM 10589 O O . LYS B 1 508 ? -6.09 5.105 16.516 1 92.12 508 LYS B O 1
ATOM 10594 N N . ALA B 1 509 ? -5.5 3.725 18.141 1 89.88 509 ALA B N 1
ATOM 10595 C CA . ALA B 1 509 ? -6.645 2.846 17.938 1 89.88 509 ALA B CA 1
ATOM 10596 C C . ALA B 1 509 ? -7.91 3.432 18.562 1 89.88 509 ALA B C 1
ATOM 10598 O O . ALA B 1 509 ? -9.023 3.152 18.109 1 89.88 509 ALA B O 1
ATOM 10599 N N . THR B 1 510 ? -7.785 4.203 19.625 1 93.56 510 THR B N 1
ATOM 10600 C CA . THR B 1 510 ? -8.93 4.73 20.359 1 93.56 510 THR B CA 1
ATOM 10601 C C . THR B 1 510 ? -9.688 5.75 19.516 1 93.56 510 THR B C 1
ATOM 10603 O O . THR B 1 510 ? -9.094 6.676 18.953 1 93.56 510 THR B O 1
ATOM 10606 N N . PRO B 1 511 ? -11.039 5.566 19.359 1 93.56 511 PRO B N 1
ATOM 10607 C CA . PRO B 1 511 ? -11.828 6.531 18.594 1 93.56 511 PRO B CA 1
ATOM 10608 C C . PRO B 1 511 ? -11.789 7.938 19.188 1 93.56 511 PRO B C 1
ATOM 10610 O O . PRO B 1 511 ? -11.938 8.102 20.391 1 93.56 511 PRO B O 1
ATOM 10613 N N . LEU B 1 512 ? -11.586 8.906 18.328 1 96.5 512 LEU B N 1
ATOM 10614 C CA . LEU B 1 512 ? -11.484 10.305 18.734 1 96.5 512 LEU B CA 1
ATOM 10615 C C . LEU B 1 512 ? -12.648 11.117 18.188 1 96.5 512 LEU B C 1
ATOM 10617 O O . LEU B 1 512 ? -12.922 11.086 16.984 1 96.5 512 LEU B O 1
ATOM 10621 N N . TYR B 1 513 ? -13.422 11.711 19.047 1 97.75 513 TYR B N 1
ATOM 10622 C CA . TYR B 1 513 ? -14.281 12.828 18.672 1 97.75 513 TYR B CA 1
ATOM 10623 C C . TYR B 1 513 ? -13.516 14.148 18.703 1 97.75 513 TYR B C 1
ATOM 10625 O O . TYR B 1 513 ? -13.273 14.703 19.781 1 97.75 513 TYR B O 1
ATOM 10633 N N . PHE B 1 514 ? -13.195 14.617 17.625 1 97.06 514 PHE B N 1
ATOM 10634 C CA . PHE B 1 514 ? -12.281 15.734 17.453 1 97.06 514 PHE B CA 1
ATOM 10635 C C . PHE B 1 514 ? -13.031 17.062 17.469 1 97.06 514 PHE B C 1
ATOM 10637 O O . PHE B 1 514 ? -13.688 17.422 16.484 1 97.06 514 PHE B O 1
ATOM 10644 N N . LEU B 1 515 ? -12.867 17.812 18.484 1 98.19 515 LEU B N 1
ATOM 10645 C CA . LEU B 1 515 ? -13.609 19.047 18.703 1 98.19 515 LEU B CA 1
ATOM 10646 C C . LEU B 1 515 ? -12.938 20.219 18 1 98.19 515 LEU B C 1
ATOM 10648 O O . LEU B 1 515 ? -13.492 21.312 17.938 1 98.19 515 LEU B O 1
ATOM 10652 N N . GLN B 1 516 ? -11.766 20 17.422 1 94.44 516 GLN B N 1
ATOM 10653 C CA . GLN B 1 516 ? -10.945 20.984 16.719 1 94.44 516 GLN B CA 1
ATOM 10654 C C . GLN B 1 516 ? -10.531 22.125 17.656 1 94.44 516 GLN B C 1
ATOM 10656 O O . GLN B 1 516 ? -11.234 22.406 18.625 1 94.44 516 GLN B O 1
ATOM 10661 N N . HIS B 1 517 ? -9.477 22.734 17.344 1 91.25 517 HIS B N 1
ATOM 10662 C CA . HIS B 1 517 ? -8.992 23.875 18.094 1 91.25 517 HIS B CA 1
ATOM 10663 C C . HIS B 1 517 ? -9.445 25.188 17.453 1 91.25 517 HIS B C 1
ATOM 10665 O O . HIS B 1 517 ? -9.547 26.219 18.141 1 91.25 517 HIS B O 1
ATOM 10671 N N . GLY B 1 518 ? -9.695 25.188 16.203 1 92.62 518 GLY B N 1
ATOM 10672 C CA . GLY B 1 518 ? -10.141 26.344 15.461 1 92.62 518 GLY B CA 1
ATOM 10673 C C . GLY B 1 518 ? -10.859 26 14.164 1 92.62 518 GLY B C 1
ATOM 10674 O O . GLY B 1 518 ? -10.852 24.828 13.742 1 92.62 518 GLY B O 1
ATOM 10675 N N . ILE B 1 519 ? -11.414 26.984 13.602 1 94.88 519 ILE B N 1
ATOM 10676 C CA . ILE B 1 519 ? -12.156 26.781 12.367 1 94.88 519 ILE B CA 1
ATOM 10677 C C . ILE B 1 519 ? -11.195 26.656 11.195 1 94.88 519 ILE B C 1
ATOM 10679 O O . ILE B 1 519 ? -10.242 27.438 11.07 1 94.88 519 ILE B O 1
ATOM 10683 N N . VAL B 1 520 ? -11.406 25.688 10.359 1 91.5 520 VAL B N 1
ATOM 10684 C CA . VAL B 1 520 ? -10.586 25.438 9.18 1 91.5 520 VAL B CA 1
ATOM 10685 C C . VAL B 1 520 ? -11.102 26.281 8.008 1 91.5 520 VAL B C 1
ATOM 10687 O O . VAL B 1 520 ? -12.211 26.047 7.523 1 91.5 520 VAL B O 1
ATOM 10690 N N . PHE B 1 521 ? -10.273 27.203 7.574 1 92.25 521 PHE B N 1
ATOM 10691 C CA . PHE B 1 521 ? -10.688 28 6.43 1 92.25 521 PHE B CA 1
ATOM 10692 C C . PHE B 1 521 ? -9.484 28.672 5.773 1 92.25 521 PHE B C 1
ATOM 10694 O O . PHE B 1 521 ? -9.352 28.656 4.547 1 92.25 521 PHE B O 1
ATOM 10701 N N . LEU B 1 522 ? -8.547 29.141 6.531 1 90.38 522 LEU B N 1
ATOM 10702 C CA . LEU B 1 522 ? -7.516 30.047 6.039 1 90.38 522 LEU B CA 1
ATOM 10703 C C . LEU B 1 522 ? -6.316 29.266 5.5 1 90.38 522 LEU B C 1
ATOM 10705 O O . LEU B 1 522 ? -5.734 29.656 4.48 1 90.38 522 LEU B O 1
ATOM 10709 N N . LYS B 1 523 ? -5.926 28.234 6.078 1 84.5 523 LYS B N 1
ATOM 10710 C CA . LYS B 1 523 ? -4.727 27.5 5.688 1 84.5 523 LYS B CA 1
ATOM 10711 C C . LYS B 1 523 ? -4.984 26.625 4.457 1 84.5 523 LYS B C 1
ATOM 10713 O O . LYS B 1 523 ? -6.078 26.078 4.293 1 84.5 523 LYS B O 1
ATOM 10718 N N . PRO B 1 524 ? -3.91 26.5 3.602 1 78.38 524 PRO B N 1
ATOM 10719 C CA . PRO B 1 524 ? -4.047 25.625 2.438 1 78.38 524 PRO B CA 1
ATOM 10720 C C . PRO B 1 524 ? -4.281 24.156 2.824 1 78.38 524 PRO B C 1
ATOM 10722 O O . PRO B 1 524 ? -3.631 23.656 3.74 1 78.38 524 PRO B O 1
ATOM 10725 N N . ARG B 1 525 ? -5.246 23.562 2.119 1 72.25 525 ARG B N 1
ATOM 10726 C CA . ARG B 1 525 ? -5.527 22.172 2.465 1 72.25 525 ARG B CA 1
ATOM 10727 C C . ARG B 1 525 ? -5.691 21.328 1.211 1 72.25 525 ARG B C 1
ATOM 10729 O O . ARG B 1 525 ? -6.117 20.172 1.29 1 72.25 525 ARG B O 1
ATOM 10736 N N . ASP B 1 526 ? -5.398 21.797 0.052 1 65.69 526 ASP B N 1
ATOM 10737 C CA . ASP B 1 526 ? -5.738 21.078 -1.18 1 65.69 526 ASP B CA 1
ATOM 10738 C C . ASP B 1 526 ? -4.684 20.031 -1.515 1 65.69 526 ASP B C 1
ATOM 10740 O O . ASP B 1 526 ? -4.973 19.062 -2.217 1 65.69 526 ASP B O 1
ATOM 10744 N N . ASN B 1 527 ? -3.527 20.281 -1.094 1 63.31 527 ASN B N 1
ATOM 10745 C CA . ASN B 1 527 ? -2.492 19.312 -1.447 1 63.31 527 ASN B CA 1
ATOM 10746 C C . ASN B 1 527 ? -2.385 18.203 -0.408 1 63.31 527 ASN B C 1
ATOM 10748 O O . ASN B 1 527 ? -1.879 18.422 0.694 1 63.31 527 ASN B O 1
ATOM 10752 N N . SER B 1 528 ? -2.906 17.078 -0.768 1 62.56 528 SER B N 1
ATOM 10753 C CA . SER B 1 528 ? -2.941 15.938 0.144 1 62.56 528 SER B CA 1
ATOM 10754 C C . SER B 1 528 ? -1.536 15.523 0.569 1 62.56 528 SER B C 1
ATOM 10756 O O . SER B 1 528 ? -1.354 14.914 1.626 1 62.56 528 SER B O 1
ATOM 10758 N N . ASN B 1 529 ? -0.598 15.797 -0.315 1 55 529 ASN B N 1
ATOM 10759 C CA . ASN B 1 529 ? 0.765 15.383 0.005 1 55 529 ASN B CA 1
ATOM 10760 C C . ASN B 1 529 ? 1.383 16.266 1.078 1 55 529 ASN B C 1
ATOM 10762 O O . ASN B 1 529 ? 2.355 15.883 1.729 1 55 529 ASN B O 1
ATOM 10766 N N . ASN B 1 530 ? 0.76 17.438 1.119 1 52.53 530 ASN B N 1
ATOM 10767 C CA . ASN B 1 530 ? 1.403 18.406 2 1 52.53 530 ASN B CA 1
ATOM 10768 C C . ASN B 1 530 ? 0.607 18.609 3.285 1 52.53 530 ASN B C 1
ATOM 10770 O O . ASN B 1 530 ? 1.167 19 4.312 1 52.53 530 ASN B O 1
ATOM 10774 N N . VAL B 1 531 ? -0.719 18.328 2.986 1 56.59 531 VAL B N 1
ATOM 10775 C CA . VAL B 1 531 ? -1.538 18.719 4.125 1 56.59 531 VAL B CA 1
ATOM 10776 C C . VAL B 1 531 ? -1.961 17.484 4.918 1 56.59 531 VAL B C 1
ATOM 10778 O O . VAL B 1 531 ? -2.557 16.562 4.363 1 56.59 531 VAL B O 1
ATOM 10781 N N . GLY B 1 532 ? -1.529 17.406 6.098 1 63.16 532 GLY B N 1
ATOM 10782 C CA . GLY B 1 532 ? -1.659 16.297 7.016 1 63.16 532 GLY B CA 1
ATOM 10783 C C . GLY B 1 532 ? -3.1 15.984 7.387 1 63.16 532 GLY B C 1
ATOM 10784 O O . GLY B 1 532 ? -3.404 14.891 7.863 1 63.16 532 GLY B O 1
ATOM 10785 N N . PHE B 1 533 ? -4.098 16.844 7.008 1 78.31 533 PHE B N 1
ATOM 10786 C CA . PHE B 1 533 ? -5.395 16.625 7.633 1 78.31 533 PHE B CA 1
ATOM 10787 C C . PHE B 1 533 ? -6.316 15.828 6.715 1 78.31 533 PHE B C 1
ATOM 10789 O O . PHE B 1 533 ? -7.426 15.469 7.105 1 78.31 533 PHE B O 1
ATOM 10796 N N . HIS B 1 534 ? -5.805 15.562 5.594 1 84.62 534 HIS B N 1
ATOM 10797 C CA . HIS B 1 534 ? -6.578 14.672 4.738 1 84.62 534 HIS B CA 1
ATOM 10798 C C . HIS B 1 534 ? -6.781 13.312 5.398 1 84.62 534 HIS B C 1
ATOM 10800 O O . HIS B 1 534 ? -5.867 12.789 6.035 1 84.62 534 HIS B O 1
ATOM 10806 N N . LYS B 1 535 ? -7.902 12.844 5.164 1 88.38 535 LYS B N 1
ATOM 10807 C CA . LYS B 1 535 ? -8.281 11.594 5.824 1 88.38 535 LYS B CA 1
ATOM 10808 C C . LYS B 1 535 ? -7.242 10.5 5.574 1 88.38 535 LYS B C 1
ATOM 10810 O O . LYS B 1 535 ? -6.895 9.75 6.488 1 88.38 535 LYS B O 1
ATOM 10815 N N . GLN B 1 536 ? -6.711 10.469 4.41 1 84.12 536 GLN B N 1
ATOM 10816 C CA . GLN B 1 536 ? -5.77 9.414 4.035 1 84.12 536 GLN B CA 1
ATOM 10817 C C . GLN B 1 536 ? -4.465 9.539 4.82 1 84.12 536 GLN B C 1
ATOM 10819 O O . GLN B 1 536 ? -3.734 8.562 4.977 1 84.12 536 GLN B O 1
ATOM 10824 N N . ASN B 1 537 ? -4.215 10.68 5.305 1 83 537 ASN B N 1
ATOM 10825 C CA . ASN B 1 537 ? -2.953 10.93 5.996 1 83 537 ASN B CA 1
ATOM 10826 C C . ASN B 1 537 ? -3.109 10.812 7.508 1 83 537 ASN B C 1
ATOM 10828 O O . ASN B 1 537 ? -2.129 10.906 8.25 1 83 537 ASN B O 1
ATOM 10832 N N . MET B 1 538 ? -4.305 10.562 7.938 1 86.38 538 MET B N 1
ATOM 10833 C CA . MET B 1 538 ? -4.547 10.531 9.375 1 86.38 538 MET B CA 1
ATOM 10834 C C . MET B 1 538 ? -4.191 9.172 9.961 1 86.38 538 MET B C 1
ATOM 10836 O O . MET B 1 538 ? -4.594 8.133 9.422 1 86.38 538 MET B O 1
ATOM 10840 N N . THR B 1 539 ? -3.377 9.25 11 1 84.44 539 THR B N 1
ATOM 10841 C CA . THR B 1 539 ? -2.994 8.016 11.68 1 84.44 539 THR B CA 1
ATOM 10842 C C . THR B 1 539 ? -3.904 7.75 12.875 1 84.44 539 THR B C 1
ATOM 10844 O O . THR B 1 539 ? -4 6.617 13.352 1 84.44 539 THR B O 1
ATOM 10847 N N . ASN B 1 540 ? -4.5 8.836 13.375 1 89.69 540 ASN B N 1
ATOM 10848 C CA . ASN B 1 540 ? -5.453 8.68 14.469 1 89.69 540 ASN B CA 1
ATOM 10849 C C . ASN B 1 540 ? -6.805 8.188 13.969 1 89.69 540 ASN B C 1
ATOM 10851 O O . ASN B 1 540 ? -7.152 8.391 12.805 1 89.69 540 ASN B O 1
ATOM 10855 N N . ASN B 1 541 ? -7.508 7.559 14.867 1 89.12 541 ASN B N 1
ATOM 10856 C CA . ASN B 1 541 ? -8.859 7.094 14.57 1 89.12 541 ASN B CA 1
ATOM 10857 C C . ASN B 1 541 ? -9.898 8.18 14.836 1 89.12 541 ASN B C 1
ATOM 10859 O O . ASN B 1 541 ? -10.625 8.133 15.828 1 89.12 541 ASN B O 1
ATOM 10863 N N . ILE B 1 542 ? -9.992 9.094 13.922 1 93.19 542 ILE B N 1
ATOM 10864 C CA . ILE B 1 542 ? -10.953 10.18 14.047 1 93.19 542 ILE B CA 1
ATOM 10865 C C . ILE B 1 542 ? -12.336 9.695 13.586 1 93.19 542 ILE B C 1
ATOM 10867 O O . ILE B 1 542 ? -12.531 9.391 12.414 1 93.19 542 ILE B O 1
ATOM 10871 N N . VAL B 1 543 ? -13.305 9.766 14.516 1 92.88 543 VAL B N 1
ATOM 10872 C CA . VAL B 1 543 ? -14.633 9.258 14.219 1 92.88 543 VAL B CA 1
ATOM 10873 C C . VAL B 1 543 ? -15.523 10.398 13.719 1 92.88 543 VAL B C 1
ATOM 10875 O O . VAL B 1 543 ? -16.281 10.234 12.766 1 92.88 543 VAL B O 1
ATOM 10878 N N . LYS B 1 544 ? -15.477 11.492 14.414 1 95.44 544 LYS B N 1
ATOM 10879 C CA . LYS B 1 544 ? -16.203 12.695 14.031 1 95.44 544 LYS B CA 1
ATOM 10880 C C . LYS B 1 544 ? -15.391 13.953 14.328 1 95.44 544 LYS B C 1
ATOM 10882 O O . LYS B 1 544 ? -14.625 13.992 15.289 1 95.44 544 LYS B O 1
ATOM 10887 N N . SER B 1 545 ? -15.633 14.922 13.508 1 96.38 545 SER B N 1
ATOM 10888 C CA . SER B 1 545 ? -15.016 16.234 13.711 1 96.38 545 SER B CA 1
ATOM 10889 C C . SER B 1 545 ? -16.062 17.328 13.781 1 96.38 545 SER B C 1
ATOM 10891 O O . SER B 1 545 ? -17.031 17.328 13.023 1 96.38 545 SER B O 1
ATOM 10893 N N . VAL B 1 546 ? -15.875 18.219 14.68 1 97.44 546 VAL B N 1
ATOM 10894 C CA . VAL B 1 546 ? -16.75 19.375 14.789 1 97.44 546 VAL B CA 1
ATOM 10895 C C . VAL B 1 546 ? -16.422 20.359 13.664 1 97.44 546 VAL B C 1
ATOM 10897 O O . VAL B 1 546 ? -15.258 20.609 13.352 1 97.44 546 VAL B O 1
ATOM 10900 N N . VAL B 1 547 ? -17.484 20.844 13.062 1 97.12 547 VAL B N 1
ATOM 10901 C CA . VAL B 1 547 ? -17.344 21.953 12.117 1 97.12 547 VAL B CA 1
ATOM 10902 C C . VAL B 1 547 ? -18.359 23.047 12.438 1 97.12 547 VAL B C 1
ATOM 10904 O O . VAL B 1 547 ? -19.359 22.781 13.102 1 97.12 547 VAL B O 1
ATOM 10907 N N . SER B 1 548 ? -18.047 24.234 11.977 1 97.75 548 SER B N 1
ATOM 10908 C CA . SER B 1 548 ? -18.828 25.375 12.469 1 97.75 548 SER B CA 1
ATOM 10909 C C . SER B 1 548 ? -19.781 25.891 11.398 1 97.75 548 SER B C 1
ATOM 10911 O O . SER B 1 548 ? -20.5 26.859 11.633 1 97.75 548 SER B O 1
ATOM 10913 N N . SER B 1 549 ? -19.766 25.312 10.211 1 96.31 549 SER B N 1
ATOM 10914 C CA . SER B 1 549 ? -20.625 25.781 9.133 1 96.31 549 SER B CA 1
ATOM 10915 C C . SER B 1 549 ? -20.672 24.766 7.984 1 96.31 549 SER B C 1
ATOM 10917 O O . SER B 1 549 ? -19.859 23.844 7.938 1 96.31 549 SER B O 1
ATOM 10919 N N . GLU B 1 550 ? -21.672 24.922 7.125 1 94.19 550 GLU B N 1
ATOM 10920 C CA . GLU B 1 550 ? -21.734 24.125 5.906 1 94.19 550 GLU B CA 1
ATOM 10921 C C . GLU B 1 550 ? -20.516 24.375 5.02 1 94.19 550 GLU B C 1
ATOM 10923 O O . GLU B 1 550 ? -20.047 23.469 4.332 1 94.19 550 GLU B O 1
ATOM 10928 N N . LEU B 1 551 ? -20.062 25.594 5.062 1 94.12 551 LEU B N 1
ATOM 10929 C CA . LEU B 1 551 ? -18.859 25.938 4.301 1 94.12 551 LEU B CA 1
ATOM 10930 C C . LEU B 1 551 ? -17.672 25.109 4.77 1 94.12 551 LEU B C 1
ATOM 10932 O O . LEU B 1 551 ? -16.953 24.516 3.951 1 94.12 551 LEU B O 1
ATOM 10936 N N . GLU B 1 552 ? -17.438 25.094 6.039 1 95.06 552 GLU B N 1
ATOM 10937 C CA . GLU B 1 552 ? -16.328 24.312 6.582 1 95.06 552 GLU B CA 1
ATOM 10938 C C . GLU B 1 552 ? -16.516 22.828 6.289 1 95.06 552 GLU B C 1
ATOM 10940 O O . GLU B 1 552 ? -15.547 22.109 6.004 1 95.06 552 GLU B O 1
ATOM 10945 N N . ALA B 1 553 ? -17.781 22.359 6.398 1 94.56 553 ALA B N 1
ATOM 10946 C CA . ALA B 1 553 ? -18.078 20.969 6.09 1 94.56 553 ALA B CA 1
ATOM 10947 C C . ALA B 1 553 ? -17.641 20.609 4.672 1 94.56 553 ALA B C 1
ATOM 10949 O O . ALA B 1 553 ? -17.078 19.547 4.441 1 94.56 553 ALA B O 1
ATOM 10950 N N . ARG B 1 554 ? -17.859 21.5 3.758 1 91.94 554 ARG B N 1
ATOM 10951 C CA . ARG B 1 554 ? -17.469 21.281 2.367 1 91.94 554 ARG B CA 1
ATOM 10952 C C . ARG B 1 554 ? -15.961 21.141 2.24 1 91.94 554 ARG B C 1
ATOM 10954 O O . ARG B 1 554 ? -15.477 20.328 1.443 1 91.94 554 ARG B O 1
ATOM 10961 N N . LEU B 1 555 ? -15.266 21.922 3.006 1 91.19 555 LEU B N 1
ATOM 10962 C CA . LEU B 1 555 ? -13.812 21.812 3.004 1 91.19 555 LEU B CA 1
ATOM 10963 C C . LEU B 1 555 ? -13.375 20.438 3.504 1 91.19 555 LEU B C 1
ATOM 10965 O O . LEU B 1 555 ? -12.453 19.828 2.947 1 91.19 555 LEU B O 1
ATOM 10969 N N . PHE B 1 556 ? -13.992 19.938 4.508 1 92.31 556 PHE B N 1
ATOM 10970 C CA . PHE B 1 556 ? -13.695 18.609 5.023 1 92.31 556 PHE B CA 1
ATOM 10971 C C . PHE B 1 556 ? -14.047 17.531 3.994 1 92.31 556 PHE B C 1
ATOM 10973 O O . PHE B 1 556 ? -13.336 16.531 3.861 1 92.31 556 PHE B O 1
ATOM 10980 N N . ASN B 1 557 ? -15.164 17.766 3.316 1 91.31 557 ASN B N 1
ATOM 10981 C CA . ASN B 1 557 ? -15.531 16.844 2.258 1 91.31 557 ASN B CA 1
ATOM 10982 C C . ASN B 1 557 ? -14.438 16.734 1.2 1 91.31 557 ASN B C 1
ATOM 10984 O O . ASN B 1 557 ? -14.102 15.633 0.756 1 91.31 557 ASN B O 1
ATOM 10988 N N . GLU B 1 558 ? -13.891 17.844 0.901 1 87.69 558 GLU B N 1
ATOM 10989 C CA . GLU B 1 558 ? -12.805 17.875 -0.073 1 87.69 558 GLU B CA 1
ATOM 10990 C C . GLU B 1 558 ? -11.586 17.125 0.441 1 87.69 558 GLU B C 1
ATOM 10992 O O . GLU B 1 558 ? -10.758 16.656 -0.348 1 87.69 558 GLU B O 1
ATOM 10997 N N . MET B 1 559 ? -11.477 17.094 1.691 1 90 559 MET B N 1
ATOM 10998 C CA . MET B 1 559 ? -10.383 16.344 2.307 1 90 559 MET B CA 1
ATOM 10999 C C . MET B 1 559 ? -10.789 14.883 2.535 1 90 559 MET B C 1
ATOM 11001 O O . MET B 1 559 ? -10.133 14.164 3.283 1 90 559 MET B O 1
ATOM 11005 N N . ASP B 1 560 ? -11.969 14.445 2.041 1 90.56 560 ASP B N 1
ATOM 11006 C CA . ASP B 1 560 ? -12.422 13.062 1.896 1 90.56 560 ASP B CA 1
ATOM 11007 C C . ASP B 1 560 ? -13.227 12.617 3.115 1 90.56 560 ASP B C 1
ATOM 11009 O O . ASP B 1 560 ? -13.445 11.422 3.32 1 90.56 560 ASP B O 1
ATOM 11013 N N . TYR B 1 561 ? -13.68 13.562 3.914 1 92.44 561 TYR B N 1
ATOM 11014 C CA . TYR B 1 561 ? -14.578 13.227 5.016 1 92.44 561 TYR B CA 1
ATOM 11015 C C . TYR B 1 561 ? -16.031 13.266 4.566 1 92.44 561 TYR B C 1
ATOM 11017 O O . TYR B 1 561 ? -16.438 14.172 3.828 1 92.44 561 TYR B O 1
ATOM 11025 N N . ASN B 1 562 ? -16.766 12.312 4.957 1 93.25 562 ASN B N 1
ATOM 11026 C CA . ASN B 1 562 ? -18.188 12.328 4.602 1 93.25 562 ASN B CA 1
ATOM 11027 C C . ASN B 1 562 ? -19.031 12.914 5.723 1 93.25 562 ASN B C 1
ATOM 11029 O O . ASN B 1 562 ? -18.516 13.258 6.789 1 93.25 562 ASN B O 1
ATOM 11033 N N . ASP B 1 563 ? -20.328 12.984 5.43 1 95.12 563 ASP B N 1
ATOM 11034 C CA . ASP B 1 563 ? -21.25 13.68 6.312 1 95.12 563 ASP B CA 1
ATOM 11035 C C . ASP B 1 563 ? -21.344 12.984 7.672 1 95.12 563 ASP B C 1
ATOM 11037 O O . ASP B 1 563 ? -21.5 13.641 8.703 1 95.12 563 ASP B O 1
ATOM 11041 N N . PHE B 1 564 ? -21.203 11.68 7.707 1 94.94 564 PHE B N 1
ATOM 11042 C CA . PHE B 1 564 ? -21.344 10.93 8.953 1 94.94 564 PHE B CA 1
ATOM 11043 C C . PHE B 1 564 ? -20.109 11.133 9.836 1 94.94 564 PHE B C 1
ATOM 11045 O O . PHE B 1 564 ? -20.141 10.82 11.031 1 94.94 564 PHE B O 1
ATOM 11052 N N . GLU B 1 565 ? -19.062 11.68 9.297 1 94.94 565 GLU B N 1
ATOM 11053 C CA . GLU B 1 565 ? -17.812 11.898 10.023 1 94.94 565 GLU B CA 1
ATOM 11054 C C . GLU B 1 565 ? -17.703 13.336 10.516 1 94.94 565 GLU B C 1
ATOM 11056 O O . GLU B 1 565 ? -16.656 13.758 11.008 1 94.94 565 GLU B O 1
ATOM 11061 N N . LEU B 1 566 ? -18.797 14.102 10.383 1 96.06 566 LEU B N 1
ATOM 11062 C CA . LEU B 1 566 ? -18.828 15.508 10.773 1 96.06 566 LEU B CA 1
ATOM 11063 C C . LEU B 1 566 ? -19.984 15.781 11.727 1 96.06 566 LEU B C 1
ATOM 11065 O O . LEU B 1 566 ? -21.031 15.148 11.641 1 96.06 566 LEU B O 1
ATOM 11069 N N . MET B 1 567 ? -19.766 16.719 12.633 1 96.62 567 MET B N 1
ATOM 11070 C CA . MET B 1 567 ? -20.781 17.328 13.484 1 96.62 567 MET B CA 1
ATOM 11071 C C . MET B 1 567 ? -20.859 18.828 13.25 1 96.62 567 MET B C 1
ATOM 11073 O O . MET B 1 567 ? -20 19.578 13.711 1 96.62 567 MET B O 1
ATOM 11077 N N . ILE B 1 568 ? -21.875 19.188 12.516 1 96.94 568 ILE B N 1
ATOM 11078 C CA . ILE B 1 568 ? -22.047 20.609 12.281 1 96.94 568 ILE B CA 1
ATOM 11079 C C . ILE B 1 568 ? -22.734 21.25 13.492 1 96.94 568 ILE B C 1
ATOM 11081 O O . ILE B 1 568 ? -23.953 21.438 13.5 1 96.94 568 ILE B O 1
ATOM 11085 N N . THR B 1 569 ? -21.906 21.641 14.445 1 97.56 569 THR B N 1
ATOM 11086 C CA . THR B 1 569 ? -22.453 22.047 15.734 1 97.56 569 THR B CA 1
ATOM 11087 C C . THR B 1 569 ? -21.875 23.406 16.141 1 97.56 569 THR B C 1
ATOM 11089 O O . THR B 1 569 ? -22.406 24.062 17.047 1 97.56 569 THR B O 1
ATOM 11092 N N . GLY B 1 570 ? -20.828 23.812 15.477 1 97.5 570 GLY B N 1
ATOM 11093 C CA . GLY B 1 570 ? -20.062 24.938 16 1 97.5 570 GLY B CA 1
ATOM 11094 C C . GLY B 1 570 ? -19.109 24.531 17.109 1 97.5 570 GLY B C 1
ATOM 11095 O O . GLY B 1 570 ? -19.297 23.5 17.75 1 97.5 570 GLY B O 1
ATOM 11096 N N . LEU B 1 571 ? -18.094 25.359 17.375 1 97.88 571 LEU B N 1
ATOM 11097 C CA . LEU B 1 571 ? -17.109 25.062 18.406 1 97.88 571 LEU B CA 1
ATOM 11098 C C . LEU B 1 571 ? -17.688 25.359 19.797 1 97.88 571 LEU B C 1
ATOM 11100 O O . LEU B 1 571 ? -18.125 26.484 20.062 1 97.88 571 LEU B O 1
ATOM 11104 N N . PRO B 1 572 ? -17.594 24.438 20.688 1 98.12 572 PRO B N 1
ATOM 11105 C CA . PRO B 1 572 ? -18.109 24.672 22.031 1 98.12 572 PRO B CA 1
ATOM 11106 C C . PRO B 1 572 ? -17.438 25.859 22.734 1 98.12 572 PRO B C 1
ATOM 11108 O O . PRO B 1 572 ? -18.109 26.609 23.453 1 98.12 572 PRO B O 1
ATOM 11111 N N . LYS B 1 573 ? -16.234 26.109 22.5 1 96.25 573 LYS B N 1
ATOM 11112 C CA . LYS B 1 573 ? -15.516 27.188 23.188 1 96.25 573 LYS B CA 1
ATOM 11113 C C . LYS B 1 573 ? -16.062 28.547 22.797 1 96.25 573 LYS B C 1
ATOM 11115 O O . LYS B 1 573 ? -15.727 29.562 23.422 1 96.25 573 LYS B O 1
ATOM 11120 N N . PHE B 1 574 ? -16.859 28.656 21.766 1 96.69 574 PHE B N 1
ATOM 11121 C CA . PHE B 1 574 ? -17.406 29.922 21.312 1 96.69 574 PHE B CA 1
ATOM 11122 C C . PHE B 1 574 ? -18.625 30.312 22.141 1 96.69 574 PHE B C 1
ATOM 11124 O O . PHE B 1 574 ? -19.078 31.453 22.094 1 96.69 574 PHE B O 1
ATOM 11131 N N . ASP B 1 575 ? -19.094 29.406 22.984 1 96.69 575 ASP B N 1
ATOM 11132 C CA . ASP B 1 575 ? -20.266 29.688 23.797 1 96.69 575 ASP B CA 1
ATOM 11133 C C . ASP B 1 575 ? -19.953 30.734 24.875 1 96.69 575 ASP B C 1
ATOM 11135 O O . ASP B 1 575 ? -18.969 30.609 25.594 1 96.69 575 ASP B O 1
ATOM 11139 N N . ASN B 1 576 ? -20.797 31.734 24.953 1 92.19 576 ASN B N 1
ATOM 11140 C CA . ASN B 1 576 ? -20.828 32.75 26.016 1 92.19 576 ASN B CA 1
ATOM 11141 C C . ASN B 1 576 ? -19.5 33.469 26.141 1 92.19 576 ASN B C 1
ATOM 11143 O O . ASN B 1 576 ? -19.031 33.719 27.25 1 92.19 576 ASN B O 1
ATOM 11147 N N . GLU B 1 577 ? -18.812 33.719 25.062 1 92.06 577 GLU B N 1
ATOM 11148 C CA . GLU B 1 577 ? -17.562 34.469 25.062 1 92.06 577 GLU B CA 1
ATOM 11149 C C . GLU B 1 577 ? -17.781 35.906 24.656 1 92.06 577 GLU B C 1
ATOM 11151 O O . GLU B 1 577 ? -18.594 36.219 23.781 1 92.06 577 GLU B O 1
ATOM 11156 N N . HIS B 1 578 ? -17.156 36.75 25.438 1 93.06 578 HIS B N 1
ATOM 11157 C CA . HIS B 1 578 ? -17.234 38.188 25.172 1 93.06 578 HIS B CA 1
ATOM 11158 C C . HIS B 1 578 ? -15.961 38.906 25.641 1 93.06 578 HIS B C 1
ATOM 11160 O O . HIS B 1 578 ? -15.203 38.375 26.438 1 93.06 578 HIS B O 1
ATOM 11166 N N . LEU B 1 579 ? -15.781 40.094 25.094 1 94.69 579 LEU B N 1
ATOM 11167 C CA . LEU B 1 579 ? -14.703 40.938 25.594 1 94.69 579 LEU B CA 1
ATOM 11168 C C . LEU B 1 579 ? -14.984 41.375 27.016 1 94.69 579 LEU B C 1
ATOM 11170 O O . LEU B 1 579 ? -16.141 41.594 27.406 1 94.69 579 LEU B O 1
ATOM 11174 N N . ILE B 1 580 ? -13.922 41.5 27.781 1 94.19 580 ILE B N 1
ATOM 11175 C CA . ILE B 1 580 ? -14.094 42.031 29.125 1 94.19 580 ILE B CA 1
ATOM 11176 C C . ILE B 1 580 ? -14.375 43.531 29.062 1 94.19 580 ILE B C 1
ATOM 11178 O O . ILE B 1 580 ? -14.039 44.188 28.078 1 94.19 580 ILE B O 1
ATOM 11182 N N . GLU B 1 581 ? -14.961 44 30.156 1 92.94 581 GLU B N 1
ATOM 11183 C CA . GLU B 1 581 ? -15.227 45.438 30.234 1 92.94 581 GLU B CA 1
ATOM 11184 C C . GLU B 1 581 ? -13.93 46.219 30.266 1 92.94 581 GLU B C 1
ATOM 11186 O O . GLU B 1 581 ? -13.008 45.906 31.031 1 92.94 581 GLU B O 1
ATOM 11191 N N . GLY B 1 582 ? -13.82 47.188 29.406 1 92.69 582 GLY B N 1
ATOM 11192 C CA . GLY B 1 582 ? -12.648 48.062 29.391 1 92.69 582 GLY B CA 1
ATOM 11193 C C . GLY B 1 582 ? -11.523 47.531 28.531 1 92.69 582 GLY B C 1
ATOM 11194 O O . GLY B 1 582 ? -10.406 48.062 28.562 1 92.69 582 GLY B O 1
ATOM 11195 N N . ALA B 1 583 ? -11.828 46.5 27.766 1 94.62 583 ALA B N 1
ATOM 11196 C CA . ALA B 1 583 ? -10.812 45.969 26.859 1 94.62 583 ALA B CA 1
ATOM 11197 C C . ALA B 1 583 ? -10.289 47.062 25.922 1 94.62 583 ALA B C 1
ATOM 11199 O O . ALA B 1 583 ? -11.07 47.844 25.375 1 94.62 583 ALA B O 1
ATOM 11200 N N . ASP B 1 584 ? -8.922 47.125 25.734 1 95.19 584 ASP B N 1
ATOM 11201 C CA . ASP B 1 584 ? -8.383 48.188 24.906 1 95.19 584 ASP B CA 1
ATOM 11202 C C . ASP B 1 584 ? -7.105 47.75 24.203 1 95.19 584 ASP B C 1
ATOM 11204 O O . ASP B 1 584 ? -6.457 48.562 23.531 1 95.19 584 ASP B O 1
ATOM 11208 N N . LYS B 1 585 ? -6.812 46.5 24.359 1 97.19 585 LYS B N 1
ATOM 11209 C CA . LYS B 1 585 ? -5.547 46.031 23.797 1 97.19 585 LYS B CA 1
ATOM 11210 C C . LYS B 1 585 ? -5.695 45.688 22.328 1 97.19 585 LYS B C 1
ATOM 11212 O O . LYS B 1 585 ? -6.809 45.469 21.844 1 97.19 585 LYS B O 1
ATOM 11217 N N . ILE B 1 586 ? -4.531 45.781 21.609 1 98 586 ILE B N 1
ATOM 11218 C CA . ILE B 1 586 ? -4.367 45.344 20.234 1 98 586 ILE B CA 1
ATOM 11219 C C . ILE B 1 586 ? -3.383 44.188 20.172 1 98 586 ILE B C 1
ATOM 11221 O O . ILE B 1 586 ? -2.232 44.312 20.594 1 98 586 ILE B O 1
ATOM 11225 N N . THR B 1 587 ? -3.854 43.062 19.625 1 97.5 587 THR B N 1
ATOM 11226 C CA . THR B 1 587 ? -3.004 41.875 19.656 1 97.5 587 THR B CA 1
ATOM 11227 C C . THR B 1 587 ? -2.551 41.5 18.25 1 97.5 587 THR B C 1
ATOM 11229 O O . THR B 1 587 ? -3.355 41.5 17.312 1 97.5 587 THR B O 1
ATOM 11232 N N . TYR B 1 588 ? -1.264 41.25 18.062 1 96.31 588 TYR B N 1
ATOM 11233 C CA . TYR B 1 588 ? -0.71 40.656 16.859 1 96.31 588 TYR B CA 1
ATOM 11234 C C . TYR B 1 588 ? -0.247 39.219 17.141 1 96.31 588 TYR B C 1
ATOM 11236 O O . TYR B 1 588 ? 0.572 39 18.031 1 96.31 588 TYR B O 1
ATOM 11244 N N . MET B 1 589 ? -0.794 38.312 16.391 1 94.38 589 MET B N 1
ATOM 11245 C CA . MET B 1 589 ? -0.417 36.906 16.5 1 94.38 589 MET B CA 1
ATOM 11246 C C . MET B 1 589 ? -0.101 36.312 15.125 1 94.38 589 MET B C 1
ATOM 11248 O O . MET B 1 589 ? -0.98 35.75 14.477 1 94.38 589 MET B O 1
ATOM 11252 N N . PRO B 1 590 ? 1.167 36.344 14.789 1 92.19 590 PRO B N 1
ATOM 11253 C CA . PRO B 1 590 ? 1.507 35.719 13.508 1 92.19 590 PRO B CA 1
ATOM 11254 C C . PRO B 1 590 ? 1.385 34.188 13.539 1 92.19 590 PRO B C 1
ATOM 11256 O O . PRO B 1 590 ? 1.586 33.594 14.594 1 92.19 590 PRO B O 1
ATOM 11259 N N . THR B 1 591 ? 1.04 33.594 12.445 1 90.44 591 THR B N 1
ATOM 11260 C CA . THR B 1 591 ? 0.932 32.125 12.336 1 90.44 591 THR B CA 1
ATOM 11261 C C . THR B 1 591 ? 2.293 31.469 12.539 1 90.44 591 THR B C 1
ATOM 11263 O O . THR B 1 591 ? 3.303 31.953 12.023 1 90.44 591 THR B O 1
ATOM 11266 N N . TRP B 1 592 ? 2.225 30.406 13.273 1 83.44 592 TRP B N 1
ATOM 11267 C CA . TRP B 1 592 ? 3.443 29.641 13.531 1 83.44 592 TRP B CA 1
ATOM 11268 C C . TRP B 1 592 ? 4.008 29.062 12.234 1 83.44 592 TRP B C 1
ATOM 11270 O O . TRP B 1 592 ? 3.26 28.594 11.375 1 83.44 592 TRP B O 1
ATOM 11280 N N . ARG B 1 593 ? 5.312 28.984 12.141 1 85.38 593 ARG B N 1
ATOM 11281 C CA . ARG B 1 593 ? 6.016 28.5 10.961 1 85.38 593 ARG B CA 1
ATOM 11282 C C . ARG B 1 593 ? 6.793 27.234 11.266 1 85.38 593 ARG B C 1
ATOM 11284 O O . ARG B 1 593 ? 7.961 27.281 11.656 1 85.38 593 ARG B O 1
ATOM 11291 N N . PRO B 1 594 ? 6.141 26.109 10.969 1 77.94 594 PRO B N 1
ATOM 11292 C CA . PRO B 1 594 ? 6.762 24.828 11.328 1 77.94 594 PRO B CA 1
ATOM 11293 C C . PRO B 1 594 ? 8.102 24.609 10.641 1 77.94 594 PRO B C 1
ATOM 11295 O O . PRO B 1 594 ? 8.984 23.938 11.188 1 77.94 594 PRO B O 1
ATOM 11298 N N . TRP B 1 595 ? 8.359 25.266 9.484 1 75.94 595 TRP B N 1
ATOM 11299 C CA . TRP B 1 595 ? 9.586 25.062 8.711 1 75.94 595 TRP B CA 1
ATOM 11300 C C . TRP B 1 595 ? 10.758 25.797 9.359 1 75.94 595 TRP B C 1
ATOM 11302 O O . TRP B 1 595 ? 11.906 25.625 8.93 1 75.94 595 TRP B O 1
ATOM 11312 N N . GLU B 1 596 ? 10.453 26.5 10.469 1 79.12 596 GLU B N 1
ATOM 11313 C CA . GLU B 1 596 ? 11.516 27.234 11.164 1 79.12 596 GLU B CA 1
ATOM 11314 C C . GLU B 1 596 ? 11.719 26.672 12.578 1 79.12 596 GLU B C 1
ATOM 11316 O O . GLU B 1 596 ? 12.484 27.25 13.367 1 79.12 596 GLU B O 1
ATOM 11321 N N . GLU B 1 597 ? 11 25.547 12.875 1 76.19 597 GLU B N 1
ATOM 11322 C CA . GLU B 1 597 ? 10.992 24.984 14.219 1 76.19 597 GLU B CA 1
ATOM 11323 C C . GLU B 1 597 ? 12.391 24.578 14.664 1 76.19 597 GLU B C 1
ATOM 11325 O O . GLU B 1 597 ? 12.781 24.812 15.805 1 76.19 597 GLU B O 1
ATOM 11330 N N . ALA B 1 598 ? 13.148 23.984 13.773 1 67.44 598 ALA B N 1
ATOM 11331 C CA . ALA B 1 598 ? 14.5 23.531 14.102 1 67.44 598 ALA B CA 1
ATOM 11332 C C . ALA B 1 598 ? 15.383 24.703 14.523 1 67.44 598 ALA B C 1
ATOM 11334 O O . ALA B 1 598 ? 16.156 24.609 15.484 1 67.44 598 ALA B O 1
ATOM 11335 N N . GLU B 1 599 ? 15.227 25.797 13.883 1 73.06 599 GLU B N 1
ATOM 11336 C CA . GLU B 1 599 ? 16.016 27 14.188 1 73.06 599 GLU B CA 1
ATOM 11337 C C . GLU B 1 599 ? 15.648 27.562 15.562 1 73.06 599 GLU B C 1
ATOM 11339 O O . GLU B 1 599 ? 16.531 27.984 16.312 1 73.06 599 GLU B O 1
ATOM 11344 N N . VAL B 1 600 ? 14.422 27.453 15.875 1 74.06 600 VAL B N 1
ATOM 11345 C CA . VAL B 1 600 ? 13.945 27.969 17.156 1 74.06 600 VAL B CA 1
ATOM 11346 C C . VAL B 1 600 ? 14.477 27.109 18.297 1 74.06 600 VAL B C 1
ATOM 11348 O O . VAL B 1 600 ? 15.031 27.625 19.266 1 74.06 600 VAL B O 1
ATOM 11351 N N . PHE B 1 601 ? 14.414 25.875 18.047 1 67.69 601 PHE B N 1
ATOM 11352 C CA . PHE B 1 601 ? 14.82 24.953 19.109 1 67.69 601 PHE B CA 1
ATOM 11353 C C . PHE B 1 601 ? 16.328 24.969 19.297 1 67.69 601 PHE B C 1
ATOM 11355 O O . PHE B 1 601 ? 16.828 24.75 20.406 1 67.69 601 PHE B O 1
ATOM 11362 N N . ASN B 1 602 ? 17.094 25.375 18.188 1 65.19 602 ASN B N 1
ATOM 11363 C CA . ASN B 1 602 ? 18.547 25.375 18.234 1 65.19 602 ASN B CA 1
ATOM 11364 C C . ASN B 1 602 ? 19.094 26.734 18.625 1 65.19 602 ASN B C 1
ATOM 11366 O O . ASN B 1 602 ? 20.312 26.969 18.531 1 65.19 602 ASN B O 1
ATOM 11370 N N . GLY B 1 603 ? 18.219 27.625 18.891 1 67.69 603 GLY B N 1
ATOM 11371 C CA . GLY B 1 603 ? 18.625 28.906 19.438 1 67.69 603 GLY B CA 1
ATOM 11372 C C . GLY B 1 603 ? 18.891 29.953 18.359 1 67.69 603 GLY B C 1
ATOM 11373 O O . GLY B 1 603 ? 19.438 31.016 18.641 1 67.69 603 GLY B O 1
ATOM 11374 N N . HIS B 1 604 ? 18.656 29.656 17.125 1 74.5 604 HIS B N 1
ATOM 11375 C CA . HIS B 1 604 ? 18.812 30.609 16.031 1 74.5 604 HIS B CA 1
ATOM 11376 C C . HIS B 1 604 ? 17.516 31.359 15.758 1 74.5 604 HIS B C 1
ATOM 11378 O O . HIS B 1 604 ? 17.062 31.438 14.617 1 74.5 604 HIS B O 1
ATOM 11384 N N . ILE B 1 605 ? 17 32 16.703 1 78.31 605 ILE B N 1
ATOM 11385 C CA . ILE B 1 605 ? 15.648 32.562 16.703 1 78.31 605 ILE B CA 1
ATOM 11386 C C . ILE B 1 605 ? 15.625 33.812 15.812 1 78.31 605 ILE B C 1
ATOM 11388 O O . ILE B 1 605 ? 14.68 34.031 15.055 1 78.31 605 ILE B O 1
ATOM 11392 N N . GLU B 1 606 ? 16.656 34.656 15.828 1 78.12 606 GLU B N 1
ATOM 11393 C CA . GLU B 1 606 ? 16.688 35.938 15.125 1 78.12 606 GLU B CA 1
ATOM 11394 C C . GLU B 1 606 ? 16.781 35.719 13.617 1 78.12 606 GLU B C 1
ATOM 11396 O O . GLU B 1 606 ? 16.531 36.656 12.844 1 78.12 606 GLU B O 1
ATOM 11401 N N . GLU B 1 607 ? 17.062 34.531 13.344 1 75.75 607 GLU B N 1
ATOM 11402 C CA . GLU B 1 607 ? 17.219 34.219 11.922 1 75.75 607 GLU B CA 1
ATOM 11403 C C . GLU B 1 607 ? 15.891 33.781 11.312 1 75.75 607 GLU B C 1
ATOM 11405 O O . GLU B 1 607 ? 15.781 33.656 10.094 1 75.75 607 GLU B O 1
ATOM 11410 N N . THR B 1 608 ? 14.898 33.781 12.055 1 82.5 608 THR B N 1
ATOM 11411 C CA . THR B 1 608 ? 13.617 33.281 11.562 1 82.5 608 THR B CA 1
ATOM 11412 C C . THR B 1 608 ? 12.766 34.438 11.031 1 82.5 608 THR B C 1
ATOM 11414 O O . THR B 1 608 ? 12.828 35.531 11.547 1 82.5 608 THR B O 1
ATOM 11417 N N . THR B 1 609 ? 12.055 34.188 9.953 1 85.5 609 THR B N 1
ATOM 11418 C CA . THR B 1 609 ? 11.102 35.156 9.438 1 85.5 609 THR B CA 1
ATOM 11419 C C . THR B 1 609 ? 10 35.438 10.461 1 85.5 609 THR B C 1
ATOM 11421 O O . THR B 1 609 ? 9.391 36.5 10.461 1 85.5 609 THR B O 1
ATOM 11424 N N . TYR B 1 610 ? 9.703 34.5 11.312 1 88.69 610 TYR B N 1
ATOM 11425 C CA . TYR B 1 610 ? 8.75 34.688 12.398 1 88.69 610 TYR B CA 1
ATOM 11426 C C . TYR B 1 610 ? 9.172 35.844 13.312 1 88.69 610 TYR B C 1
ATOM 11428 O O . TYR B 1 610 ? 8.375 36.719 13.594 1 88.69 610 TYR B O 1
ATOM 11436 N N . TYR B 1 611 ? 10.414 35.812 13.656 1 85.69 611 TYR B N 1
ATOM 11437 C CA . TYR B 1 611 ? 10.977 36.875 14.492 1 85.69 611 TYR B CA 1
ATOM 11438 C C . TYR B 1 611 ? 10.945 38.219 13.766 1 85.69 611 TYR B C 1
ATOM 11440 O O . TYR B 1 611 ? 10.586 39.219 14.352 1 85.69 611 TYR B O 1
ATOM 11448 N N . GLN B 1 612 ? 11.273 38.25 12.523 1 85.75 612 GLN B N 1
ATOM 11449 C CA . GLN B 1 612 ? 11.312 39.469 11.742 1 85.75 612 GLN B CA 1
ATOM 11450 C C . GLN B 1 612 ? 9.922 40.094 11.633 1 85.75 612 GLN B C 1
ATOM 11452 O O . GLN B 1 612 ? 9.773 41.312 11.766 1 85.75 612 GLN B O 1
ATOM 11457 N N . SER B 1 613 ? 8.961 39.312 11.383 1 90.69 613 SER B N 1
ATOM 11458 C CA . SER B 1 613 ? 7.594 39.812 11.273 1 90.69 613 SER B CA 1
ATOM 11459 C C . SER B 1 613 ? 7.152 40.5 12.562 1 90.69 613 SER B C 1
ATOM 11461 O O . SER B 1 613 ? 6.531 41.562 12.523 1 90.69 613 SER B O 1
ATOM 11463 N N . ILE B 1 614 ? 7.453 39.938 13.68 1 91.19 614 ILE B N 1
ATOM 11464 C CA . ILE B 1 614 ? 7.094 40.469 14.977 1 91.19 614 ILE B CA 1
ATOM 11465 C C . ILE B 1 614 ? 7.793 41.812 15.18 1 91.19 614 ILE B C 1
ATOM 11467 O O . ILE B 1 614 ? 7.16 42.812 15.555 1 91.19 614 ILE B O 1
ATOM 11471 N N . MET B 1 615 ? 9.039 41.875 14.805 1 88.5 615 MET B N 1
ATOM 11472 C CA . MET B 1 615 ? 9.82 43.094 15 1 88.5 615 MET B CA 1
ATOM 11473 C C . MET B 1 615 ? 9.305 44.219 14.102 1 88.5 615 MET B C 1
ATOM 11475 O O . MET B 1 615 ? 9.266 45.375 14.516 1 88.5 615 MET B O 1
ATOM 11479 N N . GLU B 1 616 ? 8.945 43.906 12.953 1 92.25 616 GLU B N 1
ATOM 11480 C CA . GLU B 1 616 ? 8.414 44.875 12.016 1 92.25 616 GLU B CA 1
ATOM 11481 C C . GLU B 1 616 ? 7.133 45.531 12.555 1 92.25 616 GLU B C 1
ATOM 11483 O O . GLU B 1 616 ? 6.957 46.75 12.469 1 92.25 616 GLU B O 1
ATOM 11488 N N . VAL B 1 617 ? 6.254 44.75 13.086 1 95.25 617 VAL B N 1
ATOM 11489 C CA . VAL B 1 617 ? 4.996 45.25 13.633 1 95.25 617 VAL B CA 1
ATOM 11490 C C . VAL B 1 617 ? 5.27 46.094 14.867 1 95.25 617 VAL B C 1
ATOM 11492 O O . VAL B 1 617 ? 4.707 47.188 15.023 1 95.25 617 VAL B O 1
ATOM 11495 N N . ILE B 1 618 ? 6.172 45.594 15.758 1 93.75 618 ILE B N 1
ATOM 11496 C CA . ILE B 1 618 ? 6.52 46.312 16.969 1 93.75 618 ILE B CA 1
ATOM 11497 C C . ILE B 1 618 ? 7.047 47.719 16.609 1 93.75 618 ILE B C 1
ATOM 11499 O O . ILE B 1 618 ? 6.598 48.719 17.156 1 93.75 618 ILE B O 1
ATOM 11503 N N . GLU B 1 619 ? 7.922 47.781 15.68 1 93.25 619 GLU B N 1
ATOM 11504 C CA . GLU B 1 619 ? 8.531 49.031 15.273 1 93.25 619 GLU B CA 1
ATOM 11505 C C . GLU B 1 619 ? 7.5 49.969 14.656 1 93.25 619 GLU B C 1
ATOM 11507 O O . GLU B 1 619 ? 7.523 51.188 14.906 1 93.25 619 GLU B O 1
ATOM 11512 N N . ALA B 1 620 ? 6.652 49.438 13.859 1 96 620 ALA B N 1
ATOM 11513 C CA . ALA B 1 620 ? 5.602 50.25 13.242 1 96 620 ALA B CA 1
ATOM 11514 C C . ALA B 1 620 ? 4.688 50.875 14.297 1 96 620 ALA B C 1
ATOM 11516 O O . ALA B 1 620 ? 4.324 52.031 14.211 1 96 620 ALA B O 1
ATOM 11517 N N . PHE B 1 621 ? 4.277 50.125 15.273 1 96.94 621 PHE B N 1
ATOM 11518 C CA . PHE B 1 621 ? 3.389 50.594 16.328 1 96.94 621 PHE B CA 1
ATOM 11519 C C . PHE B 1 621 ? 4.098 51.625 17.219 1 96.94 621 PHE B C 1
ATOM 11521 O O . PHE B 1 621 ? 3.484 52.562 17.688 1 96.94 621 PHE B O 1
ATOM 11528 N N . GLU B 1 622 ? 5.355 51.344 17.453 1 94.69 622 GLU B N 1
ATOM 11529 C CA . GLU B 1 622 ? 6.145 52.312 18.219 1 94.69 622 GLU B CA 1
ATOM 11530 C C . GLU B 1 622 ? 6.184 53.656 17.531 1 94.69 622 GLU B C 1
ATOM 11532 O O . GLU B 1 622 ? 5.957 54.688 18.172 1 94.69 622 GLU B O 1
ATOM 11537 N N . LYS B 1 623 ? 6.371 53.656 16.281 1 96 623 LYS B N 1
ATOM 11538 C CA . LYS B 1 623 ? 6.41 54.875 15.492 1 96 623 LYS B CA 1
ATOM 11539 C C . LYS B 1 623 ? 5.055 55.562 15.492 1 96 623 LYS B C 1
ATOM 11541 O O . LYS B 1 623 ? 4.988 56.812 15.453 1 96 623 LYS B O 1
ATOM 11546 N N . ALA B 1 624 ? 4.016 54.844 15.602 1 96.62 624 ALA B N 1
ATOM 11547 C CA . ALA B 1 624 ? 2.66 55.406 15.531 1 96.62 624 ALA B CA 1
ATOM 11548 C C . ALA B 1 624 ? 2.154 55.781 16.922 1 96.62 624 ALA B C 1
ATOM 11550 O O . ALA B 1 624 ? 1.036 56.281 17.062 1 96.62 624 ALA B O 1
ATOM 11551 N N . GLY B 1 625 ? 2.877 55.531 17.984 1 95.31 625 GLY B N 1
ATOM 11552 C CA . GLY B 1 625 ? 2.48 55.875 19.344 1 95.31 625 GLY B CA 1
ATOM 11553 C C . GLY B 1 625 ? 1.44 54.906 19.906 1 95.31 625 GLY B C 1
ATOM 11554 O O . GLY B 1 625 ? 0.604 55.312 20.719 1 95.31 625 GLY B O 1
ATOM 11555 N N . LEU B 1 626 ? 1.416 53.688 19.469 1 96.06 626 LEU B N 1
ATOM 11556 C CA . LEU B 1 626 ? 0.403 52.719 19.859 1 96.06 626 LEU B CA 1
ATOM 11557 C C . LEU B 1 626 ? 1.031 51.562 20.625 1 96.06 626 LEU B C 1
ATOM 11559 O O . LEU B 1 626 ? 0.364 50.562 20.922 1 96.06 626 LEU B O 1
ATOM 11563 N N . LEU B 1 627 ? 2.311 51.594 20.984 1 94.88 627 LEU B N 1
ATOM 11564 C CA . LEU B 1 627 ? 3.061 50.5 21.594 1 94.88 627 LEU B CA 1
ATOM 11565 C C . LEU B 1 627 ? 2.451 50.094 22.938 1 94.88 627 LEU B C 1
ATOM 11567 O O . LEU B 1 627 ? 2.459 48.938 23.297 1 94.88 627 LEU B O 1
ATOM 11571 N N . SER B 1 628 ? 1.917 51.094 23.625 1 93.88 628 SER B N 1
ATOM 11572 C CA . SER B 1 628 ? 1.372 50.812 24.953 1 93.88 628 SER B CA 1
ATOM 11573 C C . SER B 1 628 ? 0.13 49.938 24.875 1 93.88 628 SER B C 1
ATOM 11575 O O . SER B 1 628 ? -0.234 49.281 25.844 1 93.88 628 SER B O 1
ATOM 11577 N N . ARG B 1 629 ? -0.472 49.844 23.766 1 95.88 629 ARG B N 1
ATOM 11578 C CA . ARG B 1 629 ? -1.682 49.062 23.594 1 95.88 629 ARG B CA 1
ATOM 11579 C C . ARG B 1 629 ? -1.366 47.719 22.906 1 95.88 629 ARG B C 1
ATOM 11581 O O . ARG B 1 629 ? -2.203 46.812 22.891 1 95.88 629 ARG B O 1
ATOM 11588 N N . LEU B 1 630 ? -0.164 47.656 22.422 1 96.06 630 LEU B N 1
ATOM 11589 C CA . LEU B 1 630 ? 0.194 46.469 21.625 1 96.06 630 LEU B CA 1
ATOM 11590 C C . LEU B 1 630 ? 0.582 45.312 22.516 1 96.06 630 LEU B C 1
ATOM 11592 O O . LEU B 1 630 ? 1.301 45.5 23.5 1 96.06 630 LEU B O 1
ATOM 11596 N N . GLN B 1 631 ? 0.082 44.156 22.219 1 94.12 631 GLN B N 1
ATOM 11597 C CA . GLN B 1 631 ? 0.578 42.906 22.812 1 94.12 631 GLN B CA 1
ATOM 11598 C C . GLN B 1 631 ? 0.861 41.875 21.734 1 94.12 631 GLN B C 1
ATOM 11600 O O . GLN B 1 631 ? 0.183 41.812 20.703 1 94.12 631 GLN B O 1
ATOM 11605 N N . ILE B 1 632 ? 1.917 41.125 21.953 1 92.19 632 ILE B N 1
ATOM 11606 C CA . ILE B 1 632 ? 2.35 40.094 21.016 1 92.19 632 ILE B CA 1
ATOM 11607 C C . ILE B 1 632 ? 2.059 38.719 21.594 1 92.19 632 ILE B C 1
ATOM 11609 O O . ILE B 1 632 ? 2.537 38.375 22.688 1 92.19 632 ILE B O 1
ATOM 11613 N N . ALA B 1 633 ? 1.213 37.969 20.891 1 89.75 633 ALA B N 1
ATOM 11614 C CA . ALA B 1 633 ? 0.948 36.594 21.266 1 89.75 633 ALA B CA 1
ATOM 11615 C C . ALA B 1 633 ? 1.768 35.625 20.406 1 89.75 633 ALA B C 1
ATOM 11617 O O . ALA B 1 633 ? 1.376 35.281 19.297 1 89.75 633 ALA B O 1
ATOM 11618 N N . ALA B 1 634 ? 2.91 35.25 20.906 1 79.56 634 ALA B N 1
ATOM 11619 C CA . ALA B 1 634 ? 3.797 34.375 20.156 1 79.56 634 ALA B CA 1
ATOM 11620 C C . ALA B 1 634 ? 3.502 32.906 20.484 1 79.56 634 ALA B C 1
ATOM 11622 O O . ALA B 1 634 ? 2.967 32.594 21.547 1 79.56 634 ALA B O 1
ATOM 11623 N N . HIS B 1 635 ? 3.682 32.031 19.516 1 73.44 635 HIS B N 1
ATOM 11624 C CA . HIS B 1 635 ? 3.512 30.594 19.719 1 73.44 635 HIS B CA 1
ATOM 11625 C C . HIS B 1 635 ? 4.383 30.094 20.859 1 73.44 635 HIS B C 1
ATOM 11627 O O . HIS B 1 635 ? 5.504 30.578 21.047 1 73.44 635 HIS B O 1
ATOM 11633 N N . ASN B 1 636 ? 3.867 29.125 21.531 1 62.38 636 ASN B N 1
ATOM 11634 C CA . ASN B 1 636 ? 4.496 28.625 22.75 1 62.38 636 ASN B CA 1
ATOM 11635 C C . ASN B 1 636 ? 5.934 28.172 22.5 1 62.38 636 ASN B C 1
ATOM 11637 O O . ASN B 1 636 ? 6.828 28.484 23.297 1 62.38 636 ASN B O 1
ATOM 11641 N N . LYS B 1 637 ? 6.109 27.531 21.359 1 62.19 637 LYS B N 1
ATOM 11642 C CA . LYS B 1 637 ? 7.426 27.016 21 1 62.19 637 LYS B CA 1
ATOM 11643 C C . LYS B 1 637 ? 8.43 28.156 20.828 1 62.19 637 LYS B C 1
ATOM 11645 O O . LYS B 1 637 ? 9.633 27.969 21.047 1 62.19 637 LYS B O 1
ATOM 11650 N N . PHE B 1 638 ? 7.953 29.312 20.531 1 69.31 638 PHE B N 1
ATOM 11651 C CA . PHE B 1 638 ? 8.781 30.484 20.266 1 69.31 638 PHE B CA 1
ATOM 11652 C C . PHE B 1 638 ? 8.984 31.297 21.547 1 69.31 638 PHE B C 1
ATOM 11654 O O . PHE B 1 638 ? 10.102 31.703 21.859 1 69.31 638 PHE B O 1
ATOM 11661 N N . SER B 1 639 ? 7.902 31.391 22.297 1 66.06 639 SER B N 1
ATOM 11662 C CA . SER B 1 639 ? 7.926 32.25 23.469 1 66.06 639 SER B CA 1
ATOM 11663 C C . SER B 1 639 ? 8.945 31.766 24.5 1 66.06 639 SER B C 1
ATOM 11665 O O . SER B 1 639 ? 9.656 32.562 25.094 1 66.06 639 SER B O 1
ATOM 11667 N N . GLN B 1 640 ? 8.984 30.484 24.562 1 63.31 640 GLN B N 1
ATOM 11668 C CA . GLN B 1 640 ? 9.891 29.891 25.547 1 63.31 640 GLN B CA 1
ATOM 11669 C C . GLN B 1 640 ? 11.344 30.219 25.219 1 63.31 640 GLN B C 1
ATOM 11671 O O . GLN B 1 640 ? 12.164 30.359 26.125 1 63.31 640 GLN B O 1
ATOM 11676 N N . TYR B 1 641 ? 11.633 30.438 24 1 64.38 641 TYR B N 1
ATOM 11677 C CA . TYR B 1 641 ? 13.023 30.594 23.594 1 64.38 641 TYR B CA 1
ATOM 11678 C C . TYR B 1 641 ? 13.344 32.031 23.266 1 64.38 641 TYR B C 1
ATOM 11680 O O . TYR B 1 641 ? 14.508 32.469 23.312 1 64.38 641 TYR B O 1
ATOM 11688 N N . ALA B 1 642 ? 12.352 32.812 23 1 62.81 642 ALA B N 1
ATOM 11689 C CA . ALA B 1 642 ? 12.594 34.094 22.359 1 62.81 642 ALA B CA 1
ATOM 11690 C C . ALA B 1 642 ? 12.539 35.25 23.375 1 62.81 642 ALA B C 1
ATOM 11692 O O . ALA B 1 642 ? 12.992 36.344 23.094 1 62.81 642 ALA B O 1
ATOM 11693 N N . LYS B 1 643 ? 12.023 35 24.578 1 61.88 643 LYS B N 1
ATOM 11694 C CA . LYS B 1 643 ? 11.812 36.125 25.484 1 61.88 643 LYS B CA 1
ATOM 11695 C C . LYS B 1 643 ? 13.094 36.906 25.688 1 61.88 643 LYS B C 1
ATOM 11697 O O . LYS B 1 643 ? 13.062 38.156 25.688 1 61.88 643 LYS B O 1
ATOM 11702 N N . ASN B 1 644 ? 14.156 36.25 25.734 1 64.5 644 ASN B N 1
ATOM 11703 C CA . ASN B 1 644 ? 15.414 36.906 26.031 1 64.5 644 ASN B CA 1
ATOM 11704 C C . ASN B 1 644 ? 15.945 37.656 24.812 1 64.5 644 ASN B C 1
ATOM 11706 O O . ASN B 1 644 ? 16.828 38.531 24.953 1 64.5 644 ASN B O 1
ATOM 11710 N N . HIS B 1 645 ? 15.359 37.438 23.766 1 68.88 645 HIS B N 1
ATOM 11711 C CA . HIS B 1 645 ? 15.883 38 22.531 1 68.88 645 HIS B CA 1
ATOM 11712 C C . HIS B 1 645 ? 15.203 39.344 22.219 1 68.88 645 HIS B C 1
ATOM 11714 O O . HIS B 1 645 ? 15.633 40.062 21.328 1 68.88 645 HIS B O 1
ATOM 11720 N N . PHE B 1 646 ? 14.148 39.656 22.922 1 74.44 646 PHE B N 1
ATOM 11721 C CA . PHE B 1 646 ? 13.398 40.875 22.609 1 74.44 646 PHE B CA 1
ATOM 11722 C C . PHE B 1 646 ? 13.711 42 23.594 1 74.44 646 PHE B C 1
ATOM 11724 O O . PHE B 1 646 ? 13.242 43.125 23.438 1 74.44 646 PHE B O 1
ATOM 11731 N N . ASN B 1 647 ? 14.625 41.875 24.438 1 73.06 647 ASN B N 1
ATOM 11732 C CA . ASN B 1 647 ? 15.219 42.812 25.375 1 73.06 647 ASN B CA 1
ATOM 11733 C C . ASN B 1 647 ? 14.164 43.781 25.938 1 73.06 647 ASN B C 1
ATOM 11735 O O . ASN B 1 647 ? 13.336 43.375 26.766 1 73.06 647 ASN B O 1
ATOM 11739 N N . LYS B 1 648 ? 14.078 45.031 25.219 1 77.38 648 LYS B N 1
ATOM 11740 C CA . LYS B 1 648 ? 13.281 46.156 25.703 1 77.38 648 LYS B CA 1
ATOM 11741 C C . LYS B 1 648 ? 11.797 45.906 25.469 1 77.38 648 LYS B C 1
ATOM 11743 O O . LYS B 1 648 ? 10.945 46.562 26.078 1 77.38 648 LYS B O 1
ATOM 11748 N N . TYR B 1 649 ? 11.406 44.938 24.75 1 84.06 649 TYR B N 1
ATOM 11749 C CA . TYR B 1 649 ? 10.008 44.719 24.406 1 84.06 649 TYR B CA 1
ATOM 11750 C C . TYR B 1 649 ? 9.453 43.5 25.141 1 84.06 649 TYR B C 1
ATOM 11752 O O . TYR B 1 649 ? 8.391 42.969 24.781 1 84.06 649 TYR B O 1
ATOM 11760 N N . ASN B 1 650 ? 10.078 42.938 26.078 1 79.5 650 ASN B N 1
ATOM 11761 C CA . ASN B 1 650 ? 9.695 41.719 26.75 1 79.5 650 ASN B CA 1
ATOM 11762 C C . ASN B 1 650 ? 8.328 41.844 27.422 1 79.5 650 ASN B C 1
ATOM 11764 O O . ASN B 1 650 ? 7.59 40.844 27.531 1 79.5 650 ASN B O 1
ATOM 11768 N N . ASP B 1 651 ? 7.949 43.031 27.766 1 81.31 651 ASP B N 1
ATOM 11769 C CA . ASP B 1 651 ? 6.75 43.25 28.578 1 81.31 651 ASP B CA 1
ATOM 11770 C C . ASP B 1 651 ? 5.488 43.156 27.719 1 81.31 651 ASP B C 1
ATOM 11772 O O . ASP B 1 651 ? 4.387 43 28.25 1 81.31 651 ASP B O 1
ATOM 11776 N N . ILE B 1 652 ? 5.602 43.219 26.438 1 87.5 652 ILE B N 1
ATOM 11777 C CA . ILE B 1 652 ? 4.402 43.219 25.609 1 87.5 652 ILE B CA 1
ATOM 11778 C C . ILE B 1 652 ? 4.105 41.812 25.125 1 87.5 652 ILE B C 1
ATOM 11780 O O . ILE B 1 652 ? 3.137 41.594 24.391 1 87.5 652 ILE B O 1
ATOM 11784 N N . PHE B 1 653 ? 4.871 40.844 25.5 1 86.44 653 PHE B N 1
ATOM 11785 C CA . PHE B 1 653 ? 4.656 39.469 25.078 1 86.44 653 PHE B CA 1
ATOM 11786 C C . PHE B 1 653 ? 3.717 38.75 26.047 1 86.44 653 PHE B C 1
ATOM 11788 O O . PHE B 1 653 ? 3.828 38.906 27.266 1 86.44 653 PHE B O 1
ATOM 11795 N N . VAL B 1 654 ? 2.791 38.062 25.375 1 84.5 654 VAL B N 1
ATOM 11796 C CA . VAL B 1 654 ? 1.865 37.25 26.141 1 84.5 654 VAL B CA 1
ATOM 11797 C C . VAL B 1 654 ? 2.123 35.781 25.844 1 84.5 654 VAL B C 1
ATOM 11799 O O . VAL B 1 654 ? 2.186 35.375 24.672 1 84.5 654 VAL B O 1
ATOM 11802 N N . GLU B 1 655 ? 2.283 35 26.797 1 72.31 655 GLU B N 1
ATOM 11803 C CA . GLU B 1 655 ? 2.688 33.594 26.656 1 72.31 655 GLU B CA 1
ATOM 11804 C C . GLU B 1 655 ? 1.55 32.75 26.094 1 72.31 655 GLU B C 1
ATOM 11806 O O . GLU B 1 655 ? 1.765 31.938 25.203 1 72.31 655 GLU B O 1
ATOM 11811 N N . ASP B 1 656 ? 0.376 33 26.578 1 75.56 656 ASP B N 1
ATOM 11812 C CA . ASP B 1 656 ? -0.763 32.219 26.125 1 75.56 656 ASP B CA 1
ATOM 11813 C C . ASP B 1 656 ? -1.705 33.062 25.266 1 75.56 656 ASP B C 1
ATOM 11815 O O . ASP B 1 656 ? -2.367 33.969 25.781 1 75.56 656 ASP B O 1
ATOM 11819 N N . PRO B 1 657 ? -1.775 32.688 24.078 1 80.56 657 PRO B N 1
ATOM 11820 C CA . PRO B 1 657 ? -2.615 33.5 23.172 1 80.56 657 PRO B CA 1
ATOM 11821 C C . PRO B 1 657 ? -4.066 33.562 23.641 1 80.56 657 PRO B C 1
ATOM 11823 O O . PRO B 1 657 ? -4.766 34.531 23.328 1 80.56 657 PRO B O 1
ATOM 11826 N N . THR B 1 658 ? -4.594 32.594 24.344 1 80 658 THR B N 1
ATOM 11827 C CA . THR B 1 658 ? -5.98 32.594 24.781 1 80 658 THR B CA 1
ATOM 11828 C C . THR B 1 658 ? -6.23 33.719 25.766 1 80 658 THR B C 1
ATOM 11830 O O . THR B 1 658 ? -7.363 34.188 25.922 1 80 658 THR B O 1
ATOM 11833 N N . ASP B 1 659 ? -5.234 34.219 26.312 1 82.69 659 ASP B N 1
ATOM 11834 C CA . ASP B 1 659 ? -5.336 35.312 27.281 1 82.69 659 ASP B CA 1
ATOM 11835 C C . ASP B 1 659 ? -5.566 36.656 26.594 1 82.69 659 ASP B C 1
ATOM 11837 O O . ASP B 1 659 ? -5.961 37.625 27.219 1 82.69 659 ASP B O 1
ATOM 11841 N N . THR B 1 660 ? -5.34 36.594 25.328 1 92.38 660 THR B N 1
ATOM 11842 C CA . THR B 1 660 ? -5.473 37.844 24.594 1 92.38 660 THR B CA 1
ATOM 11843 C C . THR B 1 660 ? -6.879 38 24.031 1 92.38 660 THR B C 1
ATOM 11845 O O . THR B 1 660 ? -7.273 39.094 23.609 1 92.38 660 THR B O 1
ATOM 11848 N N . LEU B 1 661 ? -7.625 36.969 24.062 1 94.25 661 LEU B N 1
ATOM 11849 C CA . LEU B 1 661 ? -8.906 36.938 23.359 1 94.25 661 LEU B CA 1
ATOM 11850 C C . LEU B 1 661 ? -9.93 37.812 24.094 1 94.25 661 LEU B C 1
ATOM 11852 O O . LEU B 1 661 ? -10.828 38.375 23.484 1 94.25 661 LEU B O 1
ATOM 11856 N N . LYS B 1 662 ? -9.734 38 25.359 1 94 662 LYS B N 1
ATOM 11857 C CA . LYS B 1 662 ? -10.75 38.688 26.156 1 94 662 LYS B CA 1
ATOM 11858 C C . LYS B 1 662 ? -10.453 40.188 26.281 1 94 662 LYS B C 1
ATOM 11860 O O . LYS B 1 662 ? -11.344 40.969 26.578 1 94 662 LYS B O 1
ATOM 11865 N N . ASN B 1 663 ? -9.25 40.562 26.016 1 95.56 663 ASN B N 1
ATOM 11866 C CA . ASN B 1 663 ? -8.93 41.969 26.266 1 95.56 663 ASN B CA 1
ATOM 11867 C C . ASN B 1 663 ? -8.523 42.688 24.984 1 95.56 663 ASN B C 1
ATOM 11869 O O . ASN B 1 663 ? -8.141 43.875 25.031 1 95.56 663 ASN B O 1
ATOM 11873 N N . SER B 1 664 ? -8.617 42.031 23.906 1 97.06 664 SER B N 1
ATOM 11874 C CA . SER B 1 664 ? -8.203 42.625 22.641 1 97.06 664 SER B CA 1
ATOM 11875 C C . SER B 1 664 ? -9.398 43.188 21.875 1 97.06 664 SER B C 1
ATOM 11877 O O . SER B 1 664 ? -10.258 42.406 21.422 1 97.06 664 SER B O 1
ATOM 11879 N N . VAL B 1 665 ? -9.398 44.406 21.625 1 97.5 665 VAL B N 1
ATOM 11880 C CA . VAL B 1 665 ? -10.477 45.031 20.859 1 97.5 665 VAL B CA 1
ATOM 11881 C C . VAL B 1 665 ? -10.164 44.938 19.359 1 97.5 665 VAL B C 1
ATOM 11883 O O . VAL B 1 665 ? -11.07 45.031 18.531 1 97.5 665 VAL B O 1
ATOM 11886 N N . ILE B 1 666 ? -8.891 44.875 19.047 1 98.19 666 ILE B N 1
ATOM 11887 C CA . ILE B 1 666 ? -8.422 44.594 17.688 1 98.19 666 ILE B CA 1
ATOM 11888 C C . ILE B 1 666 ? -7.539 43.375 17.688 1 98.19 666 ILE B C 1
ATOM 11890 O O . ILE B 1 666 ? -6.707 43.188 18.578 1 98.19 666 ILE B O 1
ATOM 11894 N N . TYR B 1 667 ? -7.738 42.5 16.734 1 98 667 TYR B N 1
ATOM 11895 C CA . TYR B 1 667 ? -6.914 41.281 16.609 1 98 667 TYR B CA 1
ATOM 11896 C C . TYR B 1 667 ? -6.309 41.219 15.211 1 98 667 TYR B C 1
ATOM 11898 O O . TYR B 1 667 ? -7.023 41.281 14.211 1 98 667 TYR B O 1
ATOM 11906 N N . ILE B 1 668 ? -4.961 41.062 15.117 1 97.94 668 ILE B N 1
ATOM 11907 C CA . ILE B 1 668 ? -4.215 41.094 13.867 1 97.94 668 ILE B CA 1
ATOM 11908 C C . ILE B 1 668 ? -3.508 39.75 13.672 1 97.94 668 ILE B C 1
ATOM 11910 O O . ILE B 1 668 ? -2.857 39.219 14.586 1 97.94 668 ILE B O 1
ATOM 11914 N N . THR B 1 669 ? -3.682 39.125 12.562 1 96.5 669 THR B N 1
ATOM 11915 C CA . THR B 1 669 ? -2.943 37.906 12.227 1 96.5 669 THR B CA 1
ATOM 11916 C C . THR B 1 669 ? -2.75 37.812 10.711 1 96.5 669 THR B C 1
ATOM 11918 O O . THR B 1 669 ? -3.248 38.656 9.961 1 96.5 669 THR B O 1
ATOM 11921 N N . ASP B 1 670 ? -1.958 36.938 10.25 1 94.88 670 ASP B N 1
ATOM 11922 C CA . ASP B 1 670 ? -1.827 36.656 8.82 1 94.88 670 ASP B CA 1
ATOM 11923 C C . ASP B 1 670 ? -2.836 35.625 8.367 1 94.88 670 ASP B C 1
ATOM 11925 O O . ASP B 1 670 ? -3.863 35.938 7.773 1 94.88 670 ASP B O 1
ATOM 11929 N N . ILE B 1 671 ? -2.652 34.344 8.828 1 92.75 671 ILE B N 1
ATOM 11930 C CA . ILE B 1 671 ? -3.609 33.344 8.383 1 92.75 671 ILE B CA 1
ATOM 11931 C C . ILE B 1 671 ? -3.955 32.406 9.547 1 92.75 671 ILE B C 1
ATOM 11933 O O . ILE B 1 671 ? -4.301 31.25 9.336 1 92.75 671 ILE B O 1
ATOM 11937 N N . SER B 1 672 ? -3.795 32.812 10.742 1 92.19 672 SER B N 1
ATOM 11938 C CA . SER B 1 672 ? -4.141 32 11.898 1 92.19 672 SER B CA 1
ATOM 11939 C C . SER B 1 672 ? -5.652 31.969 12.117 1 92.19 672 SER B C 1
ATOM 11941 O O . SER B 1 672 ? -6.32 33 12.023 1 92.19 672 SER B O 1
ATOM 11943 N N . SER B 1 673 ? -6.094 30.812 12.508 1 92.38 673 SER B N 1
ATOM 11944 C CA . SER B 1 673 ? -7.527 30.625 12.711 1 92.38 673 SER B CA 1
ATOM 11945 C C . SER B 1 673 ? -7.988 31.25 14.023 1 92.38 673 SER B C 1
ATOM 11947 O O . SER B 1 673 ? -9.188 31.406 14.258 1 92.38 673 SER B O 1
ATOM 11949 N N . ILE B 1 674 ? -7.098 31.719 14.898 1 92.75 674 ILE B N 1
ATOM 11950 C CA . ILE B 1 674 ? -7.461 32.312 16.188 1 92.75 674 ILE B CA 1
ATOM 11951 C C . ILE B 1 674 ? -8.281 33.594 15.945 1 92.75 674 ILE B C 1
ATOM 11953 O O . ILE B 1 674 ? -9.008 34.031 16.844 1 92.75 674 ILE B O 1
ATOM 11957 N N . ILE B 1 675 ? -8.156 34.125 14.766 1 95.44 675 ILE B N 1
ATOM 11958 C CA . ILE B 1 675 ? -8.875 35.375 14.445 1 95.44 675 ILE B CA 1
ATOM 11959 C C . ILE B 1 675 ? -10.383 35.125 14.516 1 95.44 675 ILE B C 1
ATOM 11961 O O . ILE B 1 675 ? -11.148 36 14.859 1 95.44 675 ILE B O 1
ATOM 11965 N N . PHE B 1 676 ? -10.828 33.938 14.219 1 96.44 676 PHE B N 1
ATOM 11966 C CA . PHE B 1 676 ? -12.25 33.594 14.305 1 96.44 676 PHE B CA 1
ATOM 11967 C C . PHE B 1 676 ? -12.719 33.594 15.75 1 96.44 676 PHE B C 1
ATOM 11969 O O . PHE B 1 676 ? -13.836 34.031 16.047 1 96.44 676 PHE B O 1
ATOM 11976 N N . ASP B 1 677 ? -11.859 33.094 16.625 1 96.06 677 ASP B N 1
ATOM 11977 C CA . ASP B 1 677 ? -12.133 33.219 18.047 1 96.06 677 ASP B CA 1
ATOM 11978 C C . ASP B 1 677 ? -12.258 34.688 18.469 1 96.06 677 ASP B C 1
ATOM 11980 O O . ASP B 1 677 ? -13.195 35.031 19.188 1 96.06 677 ASP B O 1
ATOM 11984 N N . ALA B 1 678 ? -11.367 35.438 18.016 1 96.31 678 ALA B N 1
ATOM 11985 C CA . ALA B 1 678 ? -11.336 36.875 18.391 1 96.31 678 ALA B CA 1
ATOM 11986 C C . ALA B 1 678 ? -12.602 37.594 17.938 1 96.31 678 ALA B C 1
ATOM 11988 O O . ALA B 1 678 ? -13.195 38.344 18.688 1 96.31 678 ALA B O 1
ATOM 11989 N N . ILE B 1 679 ? -12.984 37.312 16.734 1 96.56 679 ILE B N 1
ATOM 11990 C CA . ILE B 1 679 ? -14.203 37.906 16.203 1 96.56 679 ILE B CA 1
ATOM 11991 C C . ILE B 1 679 ? -15.398 37.5 17.062 1 96.56 679 ILE B C 1
ATOM 11993 O O . ILE B 1 679 ? -16.25 38.312 17.406 1 96.56 679 ILE B O 1
ATOM 11997 N N . ASN B 1 680 ? -15.469 36.25 17.375 1 95.88 680 ASN B N 1
ATOM 11998 C CA . ASN B 1 680 ? -16.547 35.75 18.219 1 95.88 680 ASN B CA 1
ATOM 11999 C C . ASN B 1 680 ? -16.578 36.469 19.562 1 95.88 680 ASN B C 1
ATOM 12001 O O . ASN B 1 680 ? -17.656 36.719 20.109 1 95.88 680 ASN B O 1
ATOM 12005 N N . HIS B 1 681 ? -15.43 36.844 20.078 1 95.25 681 HIS B N 1
ATOM 12006 C CA . HIS B 1 681 ? -15.336 37.562 21.344 1 95.25 681 HIS B CA 1
ATOM 12007 C C . HIS B 1 681 ? -15.773 39 21.188 1 95.25 681 HIS B C 1
ATOM 12009 O O . HIS B 1 681 ? -16.125 39.656 22.172 1 95.25 681 HIS B O 1
ATOM 12015 N N . GLY B 1 682 ? -15.672 39.469 19.969 1 94.75 682 GLY B N 1
ATOM 12016 C CA . GLY B 1 682 ? -16.094 40.844 19.703 1 94.75 682 GLY B CA 1
ATOM 12017 C C . GLY B 1 682 ? -14.984 41.719 19.172 1 94.75 682 GLY B C 1
ATOM 12018 O O . GLY B 1 682 ? -15.164 42.938 19 1 94.75 682 GLY B O 1
ATOM 12019 N N . ALA B 1 683 ? -13.891 41.188 18.875 1 97.12 683 ALA B N 1
ATOM 12020 C CA . ALA B 1 683 ? -12.742 41.969 18.422 1 97.12 683 ALA B CA 1
ATOM 12021 C C . ALA B 1 683 ? -12.906 42.344 16.953 1 97.12 683 ALA B C 1
ATOM 12023 O O . ALA B 1 683 ? -13.555 41.656 16.172 1 97.12 683 ALA B O 1
ATOM 12024 N N . PHE B 1 684 ? -12.281 43.531 16.594 1 97.94 684 PHE B N 1
ATOM 12025 C CA . PHE B 1 684 ? -12.18 43.938 15.203 1 97.94 684 PHE B CA 1
ATOM 12026 C C . PHE B 1 684 ? -11.039 43.219 14.5 1 97.94 684 PHE B C 1
ATOM 12028 O O . PHE B 1 684 ? -9.883 43.312 14.914 1 97.94 684 PHE B O 1
ATOM 12035 N N . PRO B 1 685 ? -11.32 42.469 13.445 1 98.25 685 PRO B N 1
ATOM 12036 C CA . PRO B 1 685 ? -10.312 41.625 12.805 1 98.25 685 PRO B CA 1
ATOM 12037 C C . PRO B 1 685 ? -9.523 42.375 11.719 1 98.25 685 PRO B C 1
ATOM 12039 O O . PRO B 1 685 ? -10.117 43.031 10.867 1 98.25 685 PRO B O 1
ATOM 12042 N N . ILE B 1 686 ? -8.195 42.25 11.719 1 98.31 686 ILE B N 1
ATOM 12043 C CA . ILE B 1 686 ? -7.32 42.75 10.664 1 98.31 686 ILE B CA 1
ATOM 12044 C C . ILE B 1 686 ? -6.371 41.656 10.211 1 98.31 686 ILE B C 1
ATOM 12046 O O . ILE B 1 686 ? -5.746 40.969 11.039 1 98.31 686 ILE B O 1
ATOM 12050 N N . PHE B 1 687 ? -6.324 41.469 8.906 1 97.75 687 PHE B N 1
ATOM 12051 C CA . PHE B 1 687 ? -5.379 40.531 8.32 1 97.75 687 PHE B CA 1
ATOM 12052 C C . PHE B 1 687 ? -4.141 41.25 7.809 1 97.75 687 PHE B C 1
ATOM 12054 O O . PHE B 1 687 ? -4.242 42.125 6.941 1 97.75 687 PHE B O 1
ATOM 12061 N N . TYR B 1 688 ? -2.955 40.906 8.375 1 97.62 688 TYR B N 1
ATOM 12062 C CA . TYR B 1 688 ? -1.672 41.438 7.93 1 97.62 688 TYR B CA 1
ATOM 12063 C C . TYR B 1 688 ? -1.023 40.531 6.91 1 97.62 688 TYR B C 1
ATOM 12065 O O . TYR B 1 688 ? -0.324 39.562 7.277 1 97.62 688 TYR B O 1
ATOM 12073 N N . TRP B 1 689 ? -1.142 40.844 5.609 1 96 689 TRP B N 1
ATOM 12074 C CA . TRP B 1 689 ? -0.848 39.906 4.527 1 96 689 TRP B CA 1
ATOM 12075 C C . TRP B 1 689 ? 0.417 40.312 3.783 1 96 689 TRP B C 1
ATOM 12077 O O . TRP B 1 689 ? 0.554 40.031 2.588 1 96 689 TRP B O 1
ATOM 12087 N N . LYS B 1 690 ? 1.309 40.938 4.512 1 93.25 690 LYS B N 1
ATOM 12088 C CA . LYS B 1 690 ? 2.584 41.312 3.902 1 93.25 690 LYS B CA 1
ATOM 12089 C C . LYS B 1 690 ? 3.283 40.062 3.322 1 93.25 690 LYS B C 1
ATOM 12091 O O . LYS B 1 690 ? 3.84 40.125 2.225 1 93.25 690 LYS B O 1
ATOM 12096 N N . GLU B 1 691 ? 3.227 39 4.016 1 89.69 691 GLU B N 1
ATOM 12097 C CA . GLU B 1 691 ? 3.912 37.781 3.604 1 89.69 691 GLU B CA 1
ATOM 12098 C C . GLU B 1 691 ? 2.914 36.688 3.217 1 89.69 691 GLU B C 1
ATOM 12100 O O . GLU B 1 691 ? 3.203 35.5 3.354 1 89.69 691 GLU B O 1
ATOM 12105 N N . PHE B 1 692 ? 1.79 37.094 2.824 1 90.81 692 PHE B N 1
ATOM 12106 C CA . PHE B 1 692 ? 0.695 36.156 2.58 1 90.81 692 PHE B CA 1
ATOM 12107 C C . PHE B 1 692 ? 1.094 35.125 1.547 1 90.81 692 PHE B C 1
ATOM 12109 O O . PHE B 1 692 ? 0.987 33.906 1.799 1 90.81 692 PHE B O 1
ATOM 12116 N N . GLU B 1 693 ? 1.667 35.469 0.446 1 86.94 693 GLU B N 1
ATOM 12117 C CA . GLU B 1 693 ? 2 34.562 -0.646 1 86.94 693 GLU B CA 1
ATOM 12118 C C . GLU B 1 693 ? 3.088 33.594 -0.23 1 86.94 693 GLU B C 1
ATOM 12120 O O . GLU B 1 693 ? 3.021 32.406 -0.568 1 86.94 693 GLU B O 1
ATOM 12125 N N . ASP B 1 694 ? 4.008 34.094 0.488 1 84.56 694 ASP B N 1
ATOM 12126 C CA . ASP B 1 694 ? 5.105 33.25 0.944 1 84.56 694 ASP B CA 1
ATOM 12127 C C . ASP B 1 694 ? 4.617 32.188 1.939 1 84.56 694 ASP B C 1
ATOM 12129 O O . ASP B 1 694 ? 5.031 31.031 1.883 1 84.56 694 ASP B O 1
ATOM 12133 N N . ILE B 1 695 ? 3.783 32.656 2.799 1 86.94 695 ILE B N 1
ATOM 12134 C CA . ILE B 1 695 ? 3.258 31.75 3.822 1 86.94 695 ILE B CA 1
ATOM 12135 C C . ILE B 1 695 ? 2.451 30.625 3.166 1 86.94 695 ILE B C 1
ATOM 12137 O O . ILE B 1 695 ? 2.615 29.453 3.506 1 86.94 695 ILE B O 1
ATOM 12141 N N . ILE B 1 696 ? 1.661 30.984 2.189 1 86.62 696 ILE B N 1
ATOM 12142 C CA . ILE B 1 696 ? 0.82 30 1.507 1 86.62 696 ILE B CA 1
ATOM 12143 C C . ILE B 1 696 ? 1.695 29.031 0.716 1 86.62 696 ILE B C 1
ATOM 12145 O O . ILE B 1 696 ? 1.479 27.828 0.755 1 86.62 696 ILE B O 1
ATOM 12149 N N . ALA B 1 697 ? 2.711 29.5 0.082 1 81.44 697 ALA B N 1
ATOM 12150 C CA . ALA B 1 697 ? 3.617 28.672 -0.706 1 81.44 697 ALA B CA 1
ATOM 12151 C C . ALA B 1 697 ? 4.352 27.672 0.18 1 81.44 697 ALA B C 1
ATOM 12153 O O . ALA B 1 697 ? 4.535 26.5 -0.203 1 81.44 697 ALA B O 1
ATOM 12154 N N . LYS B 1 698 ? 4.77 28.172 1.291 1 79.19 698 LYS B N 1
ATOM 12155 C CA . LYS B 1 698 ? 5.52 27.312 2.203 1 79.19 698 LYS B CA 1
ATOM 12156 C C . LYS B 1 698 ? 4.633 26.219 2.791 1 79.19 698 LYS B C 1
ATOM 12158 O O . LYS B 1 698 ? 5.102 25.109 3.068 1 79.19 698 LYS B O 1
ATOM 12163 N N . HIS B 1 699 ? 3.445 26.516 3.029 1 78.06 699 HIS B N 1
ATOM 12164 C CA . HIS B 1 699 ? 2.498 25.516 3.498 1 78.06 699 HIS B CA 1
ATOM 12165 C C . HIS B 1 699 ? 2.162 24.516 2.395 1 78.06 699 HIS B C 1
ATOM 12167 O O . HIS B 1 699 ? 1.845 23.359 2.674 1 78.06 699 HIS B O 1
ATOM 12173 N N . GLY B 1 700 ? 2.346 24.953 1.136 1 75.44 700 GLY B N 1
ATOM 12174 C CA . GLY B 1 700 ? 2.029 24.094 0.006 1 75.44 700 GLY B CA 1
ATOM 12175 C C . GLY B 1 700 ? 0.545 24.031 -0.302 1 75.44 700 GLY B C 1
ATOM 12176 O O . GLY B 1 700 ? -0.285 24.047 0.61 1 75.44 700 GLY B O 1
ATOM 12177 N N . GLY B 1 701 ? 0.08 24.297 -1.455 1 78.19 701 GLY B N 1
ATOM 12178 C CA . GLY B 1 701 ? -1.308 24.203 -1.884 1 78.19 701 GLY B CA 1
ATOM 12179 C C . GLY B 1 701 ? -1.945 25.562 -2.109 1 78.19 701 GLY B C 1
ATOM 12180 O O . GLY B 1 701 ? -1.257 26.531 -2.441 1 78.19 701 GLY B O 1
ATOM 12181 N N . THR B 1 702 ? -3.307 25.5 -2.051 1 84.44 702 THR B N 1
ATOM 12182 C CA . THR B 1 702 ? -4.082 26.734 -2.242 1 84.44 702 THR B CA 1
ATOM 12183 C C . THR B 1 702 ? -5.059 26.938 -1.091 1 84.44 702 THR B C 1
ATOM 12185 O O . THR B 1 702 ? -5.535 25.969 -0.493 1 84.44 702 THR B O 1
ATOM 12188 N N . THR B 1 703 ? -5.254 28.188 -0.708 1 88.75 703 THR B N 1
ATOM 12189 C CA . THR B 1 703 ? -6.223 28.562 0.323 1 88.75 703 THR B CA 1
ATOM 12190 C C . THR B 1 703 ? -7.527 29.031 -0.305 1 88.75 703 THR B C 1
ATOM 12192 O O . THR B 1 703 ? -7.516 29.672 -1.362 1 88.75 703 THR B O 1
ATOM 12195 N N . PRO B 1 704 ? -8.648 28.719 0.295 1 88.88 704 PRO B N 1
ATOM 12196 C CA . PRO B 1 704 ? -9.906 29.281 -0.192 1 88.88 704 PRO B CA 1
ATOM 12197 C C . PRO B 1 704 ? -10.07 30.75 0.159 1 88.88 704 PRO B C 1
ATOM 12199 O O . PRO B 1 704 ? -10.961 31.422 -0.371 1 88.88 704 PRO B O 1
ATOM 12202 N N . ALA B 1 705 ? -9.242 31.219 1.092 1 92 705 ALA B N 1
ATOM 12203 C CA . ALA B 1 705 ? -9.352 32.594 1.57 1 92 705 ALA B CA 1
ATOM 12204 C C . ALA B 1 705 ? -8.852 33.562 0.522 1 92 705 ALA B C 1
ATOM 12206 O O . ALA B 1 705 ? -7.836 33.344 -0.136 1 92 705 ALA B O 1
ATOM 12207 N N . ASN B 1 706 ? -9.656 34.562 0.324 1 93 706 ASN B N 1
ATOM 12208 C CA . ASN B 1 706 ? -9.281 35.688 -0.521 1 93 706 ASN B CA 1
ATOM 12209 C C . ASN B 1 706 ? -9.844 37 0.012 1 93 706 ASN B C 1
ATOM 12211 O O . ASN B 1 706 ? -10.578 37 1.001 1 93 706 ASN B O 1
ATOM 12215 N N . ARG B 1 707 ? -9.523 38.094 -0.562 1 93.06 707 ARG B N 1
ATOM 12216 C CA . ARG B 1 707 ? -9.852 39.438 -0.064 1 93.06 707 ARG B CA 1
ATOM 12217 C C . ARG B 1 707 ? -11.367 39.656 -0.03 1 93.06 707 ARG B C 1
ATOM 12219 O O . ARG B 1 707 ? -11.867 40.438 0.763 1 93.06 707 ARG B O 1
ATOM 12226 N N . GLU B 1 708 ? -12.078 38.812 -0.794 1 93.12 708 GLU B N 1
ATOM 12227 C CA . GLU B 1 708 ? -13.523 39 -0.907 1 93.12 708 GLU B CA 1
ATOM 12228 C C . GLU B 1 708 ? -14.273 38.188 0.15 1 93.12 708 GLU B C 1
ATOM 12230 O O . GLU B 1 708 ? -15.391 38.562 0.526 1 93.12 708 GLU B O 1
ATOM 12235 N N . ASN B 1 709 ? -13.648 37.188 0.598 1 95.06 709 ASN B N 1
ATOM 12236 C CA . ASN B 1 709 ? -14.453 36.281 1.424 1 95.06 709 ASN B CA 1
ATOM 12237 C C . ASN B 1 709 ? -13.898 36.188 2.844 1 95.06 709 ASN B C 1
ATOM 12239 O O . ASN B 1 709 ? -14.492 35.531 3.699 1 95.06 709 ASN B O 1
ATOM 12243 N N . ILE B 1 710 ? -12.773 36.875 3.162 1 96.12 710 ILE B N 1
ATOM 12244 C CA . ILE B 1 710 ? -12.25 36.812 4.523 1 96.12 710 ILE B CA 1
ATOM 12245 C C . ILE B 1 710 ? -13.055 37.781 5.41 1 96.12 710 ILE B C 1
ATOM 12247 O O . ILE B 1 710 ? -13.586 38.781 4.926 1 96.12 710 ILE B O 1
ATOM 12251 N N . PRO B 1 711 ? -13.172 37.469 6.668 1 96.88 711 PRO B N 1
ATOM 12252 C CA . PRO B 1 711 ? -13.922 38.312 7.594 1 96.88 711 PRO B CA 1
ATOM 12253 C C . PRO B 1 711 ? -13.047 39.375 8.273 1 96.88 711 PRO B C 1
ATOM 12255 O O . PRO B 1 711 ? -12.945 39.406 9.5 1 96.88 711 PRO B O 1
ATOM 12258 N N . GLY B 1 712 ? -12.5 40.25 7.562 1 96.94 712 GLY B N 1
ATOM 12259 C CA . GLY B 1 712 ? -11.656 41.281 8.141 1 96.94 712 GLY B CA 1
ATOM 12260 C C . GLY B 1 712 ? -11.109 42.25 7.102 1 96.94 712 GLY B C 1
ATOM 12261 O O . GLY B 1 712 ? -11.312 42.062 5.902 1 96.94 712 GLY B O 1
ATOM 12262 N N . VAL B 1 713 ? -10.414 43.25 7.652 1 96.69 713 VAL B N 1
ATOM 12263 C CA . VAL B 1 713 ? -9.711 44.188 6.801 1 96.69 713 VAL B CA 1
ATOM 12264 C C . VAL B 1 713 ? -8.297 43.688 6.52 1 96.69 713 VAL B C 1
ATOM 12266 O O . VAL B 1 713 ? -7.648 43.125 7.398 1 96.69 713 VAL B O 1
ATOM 12269 N N . VAL B 1 714 ? -7.852 43.938 5.27 1 97.12 714 VAL B N 1
ATOM 12270 C CA . VAL B 1 714 ? -6.551 43.406 4.875 1 97.12 714 VAL B CA 1
ATOM 12271 C C . VAL B 1 714 ? -5.543 44.562 4.75 1 97.12 714 VAL B C 1
ATOM 12273 O O . VAL B 1 714 ? -5.859 45.594 4.195 1 97.12 714 VAL B O 1
ATOM 12276 N N . ALA B 1 715 ? -4.379 44.375 5.371 1 97.56 715 ALA B N 1
ATOM 12277 C CA . ALA B 1 715 ? -3.236 45.281 5.238 1 97.56 715 ALA B CA 1
ATOM 12278 C C . ALA B 1 715 ? -2.041 44.562 4.617 1 97.56 715 ALA B C 1
ATOM 12280 O O . ALA B 1 715 ? -1.638 43.5 5.086 1 97.56 715 ALA B O 1
ATOM 12281 N N . ASP B 1 716 ? -1.389 45.219 3.641 1 95.38 716 ASP B N 1
ATOM 12282 C CA . ASP B 1 716 ? -0.323 44.562 2.9 1 95.38 716 ASP B CA 1
ATOM 12283 C C . ASP B 1 716 ? 1.052 45 3.393 1 95.38 716 ASP B C 1
ATOM 12285 O O . ASP B 1 716 ? 2.072 44.438 3.012 1 95.38 716 ASP B O 1
ATOM 12289 N N . ASP B 1 717 ? 1.051 46.031 4.188 1 93.94 717 ASP B N 1
ATOM 12290 C CA . ASP B 1 717 ? 2.307 46.5 4.762 1 93.94 717 ASP B CA 1
ATOM 12291 C C . ASP B 1 717 ? 2.066 47.25 6.082 1 93.94 717 ASP B C 1
ATOM 12293 O O . ASP B 1 717 ? 0.928 47.344 6.543 1 93.94 717 ASP B O 1
ATOM 12297 N N . GLU B 1 718 ? 3.158 47.688 6.684 1 95.81 718 GLU B N 1
ATOM 12298 C CA . GLU B 1 718 ? 3.09 48.281 8.016 1 95.81 718 GLU B CA 1
ATOM 12299 C C . GLU B 1 718 ? 2.273 49.594 8.008 1 95.81 718 GLU B C 1
ATOM 12301 O O . GLU B 1 718 ? 1.521 49.844 8.953 1 95.81 718 GLU B O 1
ATOM 12306 N N . ASN B 1 719 ? 2.414 50.312 6.973 1 95.75 719 ASN B N 1
ATOM 12307 C CA . ASN B 1 719 ? 1.669 51.562 6.891 1 95.75 719 ASN B CA 1
ATOM 12308 C C . ASN B 1 719 ? 0.166 51.312 6.809 1 95.75 719 ASN B C 1
ATOM 12310 O O . ASN B 1 719 ? -0.612 51.969 7.52 1 95.75 719 ASN B O 1
ATOM 12314 N N . GLU B 1 720 ? -0.157 50.438 5.988 1 97.38 720 GLU B N 1
ATOM 12315 C CA . GLU B 1 720 ? -1.566 50.062 5.859 1 97.38 720 GLU B CA 1
ATOM 12316 C C . GLU B 1 720 ? -2.105 49.469 7.152 1 97.38 720 GLU B C 1
ATOM 12318 O O . GLU B 1 720 ? -3.268 49.688 7.504 1 97.38 720 GLU B O 1
ATOM 12323 N N . LEU B 1 721 ? -1.268 48.75 7.777 1 98.12 721 LEU B N 1
ATOM 12324 C CA . LEU B 1 721 ? -1.66 48.125 9.039 1 98.12 721 LEU B CA 1
ATOM 12325 C C . LEU B 1 721 ? -1.996 49.188 10.078 1 98.12 721 LEU B C 1
ATOM 12327 O O . LEU B 1 721 ? -3.055 49.125 10.711 1 98.12 721 LEU B O 1
ATOM 12331 N N . VAL B 1 722 ? -1.144 50.188 10.227 1 97.75 722 VAL B N 1
ATOM 12332 C CA . VAL B 1 722 ? -1.347 51.25 11.203 1 97.75 722 VAL B CA 1
ATOM 12333 C C . VAL B 1 722 ? -2.592 52.062 10.828 1 97.75 722 VAL B C 1
ATOM 12335 O O . VAL B 1 722 ? -3.381 52.438 11.703 1 97.75 722 VAL B O 1
ATOM 12338 N N . GLU B 1 723 ? -2.779 52.25 9.594 1 97.56 723 GLU B N 1
ATOM 12339 C CA . GLU B 1 723 ? -3.957 52.969 9.133 1 97.56 723 GLU B CA 1
ATOM 12340 C C . GLU B 1 723 ? -5.238 52.219 9.453 1 97.56 723 GLU B C 1
ATOM 12342 O O . GLU B 1 723 ? -6.238 52.812 9.859 1 97.56 723 GLU B O 1
ATOM 12347 N N . ALA B 1 724 ? -5.254 50.969 9.188 1 97.5 724 ALA B N 1
ATOM 12348 C CA . ALA B 1 724 ? -6.418 50.125 9.492 1 97.5 724 ALA B CA 1
ATOM 12349 C C . ALA B 1 724 ? -6.746 50.188 10.984 1 97.5 724 ALA B C 1
ATOM 12351 O O . ALA B 1 724 ? -7.914 50.25 11.367 1 97.5 724 ALA B O 1
ATOM 12352 N N . VAL B 1 725 ? -5.742 50.156 11.789 1 98.25 725 VAL B N 1
ATOM 12353 C CA . VAL B 1 725 ? -5.906 50.188 13.242 1 98.25 725 VAL B CA 1
ATOM 12354 C C . VAL B 1 725 ? -6.512 51.531 13.656 1 98.25 725 VAL B C 1
ATOM 12356 O O . VAL B 1 725 ? -7.492 51.562 14.398 1 98.25 725 VAL B O 1
ATOM 12359 N N . LYS B 1 726 ? -5.996 52.594 13.164 1 97.44 726 LYS B N 1
ATOM 12360 C CA . LYS B 1 726 ? -6.492 53.938 13.492 1 97.44 726 LYS B CA 1
ATOM 12361 C C . LYS B 1 726 ? -7.938 54.125 13.039 1 97.44 726 LYS B C 1
ATOM 12363 O O . LYS B 1 726 ? -8.75 54.688 13.75 1 97.44 726 LYS B O 1
ATOM 12368 N N . SER B 1 727 ? -8.148 53.594 11.898 1 97.06 727 SER B N 1
ATOM 12369 C CA . SER B 1 727 ? -9.508 53.688 11.375 1 97.06 727 SER B CA 1
ATOM 12370 C C . SER B 1 727 ? -10.492 52.906 12.266 1 97.06 727 SER B C 1
ATOM 12372 O O . SER B 1 727 ? -11.594 53.406 12.523 1 97.06 727 SER B O 1
ATOM 12374 N N . ALA B 1 728 ? -10.156 51.75 12.695 1 97.44 728 ALA B N 1
ATOM 12375 C CA . ALA B 1 728 ? -11.008 50.938 13.578 1 97.44 728 ALA B CA 1
ATOM 12376 C C . ALA B 1 728 ? -11.25 51.688 14.898 1 97.44 728 ALA B C 1
ATOM 12378 O O . ALA B 1 728 ? -12.383 51.719 15.398 1 97.44 728 ALA B O 1
ATOM 12379 N N . ILE B 1 729 ? -10.227 52.281 15.422 1 96.44 729 ILE B N 1
ATOM 12380 C CA . ILE B 1 729 ? -10.336 53.031 16.672 1 96.44 729 ILE B CA 1
ATOM 12381 C C . ILE B 1 729 ? -11.297 54.188 16.484 1 96.44 729 ILE B C 1
ATOM 12383 O O . ILE B 1 729 ? -12.203 54.406 17.281 1 96.44 729 ILE B O 1
ATOM 12387 N N . ASN B 1 730 ? -11.117 54.875 15.422 1 96.19 730 ASN B N 1
ATOM 12388 C CA . ASN B 1 730 ? -11.906 56.062 15.148 1 96.19 730 ASN B CA 1
ATOM 12389 C C . ASN B 1 730 ? -13.375 55.719 14.922 1 96.19 730 ASN B C 1
ATOM 12391 O O . ASN B 1 730 ? -14.25 56.562 15.125 1 96.19 730 ASN B O 1
ATOM 12395 N N . ASN B 1 731 ? -13.648 54.531 14.523 1 95.69 731 ASN B N 1
ATOM 12396 C CA . ASN B 1 731 ? -15.016 54.125 14.242 1 95.69 731 ASN B CA 1
ATOM 12397 C C . ASN B 1 731 ? -15.57 53.219 15.359 1 95.69 731 ASN B C 1
ATOM 12399 O O . ASN B 1 731 ? -16.484 52.438 15.125 1 95.69 731 ASN B O 1
ATOM 12403 N N . ASP B 1 732 ? -15.016 53.25 16.438 1 95.31 732 ASP B N 1
ATOM 12404 C CA . ASP B 1 732 ? -15.445 52.562 17.656 1 95.31 732 ASP B CA 1
ATOM 12405 C C . ASP B 1 732 ? -15.555 51.062 17.406 1 95.31 732 ASP B C 1
ATOM 12407 O O . ASP B 1 732 ? -16.516 50.438 17.859 1 95.31 732 ASP B O 1
ATOM 12411 N N . PHE B 1 733 ? -14.734 50.531 16.594 1 96 733 PHE B N 1
ATOM 12412 C CA . PHE B 1 733 ? -14.539 49.094 16.344 1 96 733 PHE B CA 1
ATOM 12413 C C . PHE B 1 733 ? -15.789 48.469 15.734 1 96 733 PHE B C 1
ATOM 12415 O O . PHE B 1 733 ? -16.062 47.281 15.945 1 96 733 PHE B O 1
ATOM 12422 N N . LYS B 1 734 ? -16.609 49.219 15.07 1 94.5 734 LYS B N 1
ATOM 12423 C CA . LYS B 1 734 ? -17.781 48.688 14.383 1 94.5 734 LYS B CA 1
ATOM 12424 C C . LYS B 1 734 ? -17.359 47.875 13.164 1 94.5 734 LYS B C 1
ATOM 12426 O O . LYS B 1 734 ? -16.594 48.344 12.32 1 94.5 734 LYS B O 1
ATOM 12431 N N . LEU B 1 735 ? -17.953 46.688 13.078 1 94.5 735 LEU B N 1
ATOM 12432 C CA . LEU B 1 735 ? -17.609 45.781 11.969 1 94.5 735 LEU B CA 1
ATOM 12433 C C . LEU B 1 735 ? -18.328 46.219 10.695 1 94.5 735 LEU B C 1
ATOM 12435 O O . LEU B 1 735 ? -19.547 46.438 10.703 1 94.5 735 LEU B O 1
ATOM 12439 N N . PRO B 1 736 ? -17.625 46.281 9.641 1 93.56 736 PRO B N 1
ATOM 12440 C CA . PRO B 1 736 ? -18.312 46.438 8.359 1 93.56 736 PRO B CA 1
ATOM 12441 C C . PRO B 1 736 ? -19.266 45.312 8.039 1 93.56 736 PRO B C 1
ATOM 12443 O O . PRO B 1 736 ? -18.984 44.156 8.375 1 93.56 736 PRO B O 1
ATOM 12446 N N . PRO B 1 737 ? -20.375 45.594 7.414 1 94.25 737 PRO B N 1
ATOM 12447 C CA . PRO B 1 737 ? -21.391 44.562 7.137 1 94.25 737 PRO B CA 1
ATOM 12448 C C . PRO B 1 737 ? -20.828 43.375 6.371 1 94.25 737 PRO B C 1
ATOM 12450 O O . PRO B 1 737 ? -21.156 42.219 6.688 1 94.25 737 PRO B O 1
ATOM 12453 N N . LYS B 1 738 ? -20.016 43.625 5.43 1 94.75 738 LYS B N 1
ATOM 12454 C CA . LYS B 1 738 ? -19.438 42.562 4.633 1 94.75 738 LYS B CA 1
ATOM 12455 C C . LYS B 1 738 ? -18.594 41.625 5.5 1 94.75 738 LYS B C 1
ATOM 12457 O O . LYS B 1 738 ? -18.578 40.406 5.289 1 94.75 738 LYS B O 1
ATOM 12462 N N . VAL B 1 739 ? -17.906 42.219 6.402 1 95 739 VAL B N 1
ATOM 12463 C CA . VAL B 1 739 ? -17.062 41.438 7.312 1 95 739 VAL B CA 1
ATOM 12464 C C . VAL B 1 739 ? -17.922 40.5 8.164 1 95 739 VAL B C 1
ATOM 12466 O O . VAL B 1 739 ? -17.609 39.344 8.32 1 95 739 VAL B O 1
ATOM 12469 N N . LEU B 1 740 ? -18.984 41 8.633 1 95.5 740 LEU B N 1
ATOM 12470 C CA . LEU B 1 740 ? -19.891 40.188 9.461 1 95.5 740 LEU B CA 1
ATOM 12471 C C . LEU B 1 740 ? -20.531 39.094 8.641 1 95.5 740 LEU B C 1
ATOM 12473 O O . LEU B 1 740 ? -20.688 37.969 9.117 1 95.5 740 LEU B O 1
ATOM 12477 N N . GLU B 1 741 ? -20.906 39.438 7.492 1 96.25 741 GLU B N 1
ATOM 12478 C CA . GLU B 1 741 ? -21.484 38.438 6.594 1 96.25 741 GLU B CA 1
ATOM 12479 C C . GLU B 1 741 ? -20.516 37.312 6.328 1 96.25 741 GLU B C 1
ATOM 12481 O O . GLU B 1 741 ? -20.906 36.125 6.406 1 96.25 741 GLU B O 1
ATOM 12486 N N . ASN B 1 742 ? -19.312 37.656 5.996 1 97.19 742 ASN B N 1
ATOM 12487 C CA . ASN B 1 742 ? -18.281 36.656 5.758 1 97.19 742 ASN B CA 1
ATOM 12488 C C . ASN B 1 742 ? -18.047 35.781 6.996 1 97.19 742 ASN B C 1
ATOM 12490 O O . ASN B 1 742 ? -17.891 34.594 6.891 1 97.19 742 ASN B O 1
ATOM 12494 N N . TYR B 1 743 ? -18.078 36.438 8.109 1 97.38 743 TYR B N 1
ATOM 12495 C CA . TYR B 1 743 ? -17.875 35.719 9.352 1 97.38 743 TYR B CA 1
ATOM 12496 C C . TYR B 1 743 ? -19 34.719 9.602 1 97.38 743 TYR B C 1
ATOM 12498 O O . TYR B 1 743 ? -18.75 33.562 10.016 1 97.38 743 TYR B O 1
ATOM 12506 N N . ARG B 1 744 ? -20.188 35.031 9.328 1 96.69 744 ARG B N 1
ATOM 12507 C CA . ARG B 1 744 ? -21.344 34.188 9.578 1 96.69 744 ARG B CA 1
ATOM 12508 C C . ARG B 1 744 ? -21.375 33.031 8.609 1 96.69 744 ARG B C 1
ATOM 12510 O O . ARG B 1 744 ? -21.922 31.953 8.922 1 96.69 744 ARG B O 1
ATOM 12517 N N . ARG B 1 745 ? -20.781 33.156 7.488 1 96.19 745 ARG B N 1
ATOM 12518 C CA . ARG B 1 745 ? -20.641 32.031 6.555 1 96.19 745 ARG B CA 1
ATOM 12519 C C . ARG B 1 745 ? -19.641 31.016 7.078 1 96.19 745 ARG B C 1
ATOM 12521 O O . ARG B 1 745 ? -19.781 29.828 6.824 1 96.19 745 ARG B O 1
ATOM 12528 N N . ILE B 1 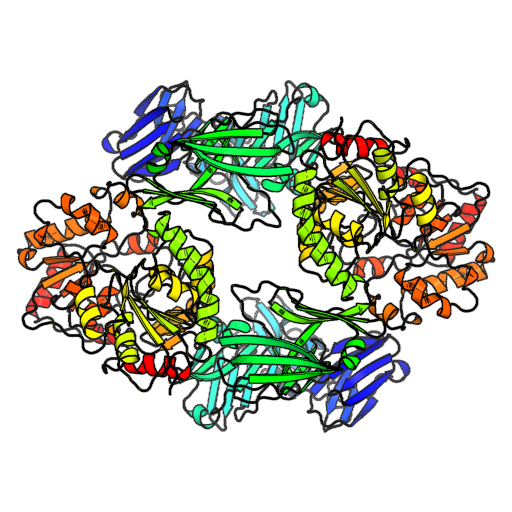746 ? -18.703 31.531 7.797 1 96.88 746 ILE B N 1
ATOM 12529 C CA . ILE B 1 746 ? -17.625 30.688 8.32 1 96.88 746 ILE B CA 1
ATOM 12530 C C . ILE B 1 746 ? -18.047 30.109 9.672 1 96.88 746 ILE B C 1
ATOM 12532 O O . ILE B 1 746 ? -17.781 28.938 9.945 1 96.88 746 ILE B O 1
ATOM 12536 N N . ASN B 1 747 ? -18.672 30.875 10.461 1 97.44 747 ASN B N 1
ATOM 12537 C CA . ASN B 1 747 ? -19.25 30.5 11.742 1 97.44 747 ASN B CA 1
ATOM 12538 C C . ASN B 1 747 ? -20.75 30.75 11.781 1 97.44 747 ASN B C 1
ATOM 12540 O O . ASN B 1 747 ? -21.203 31.844 12.125 1 97.44 747 ASN B O 1
ATOM 12544 N N . GLU B 1 748 ? -21.469 29.719 11.594 1 95.81 748 GLU B N 1
ATOM 12545 C CA . GLU B 1 748 ? -22.906 29.875 11.328 1 95.81 748 GLU B CA 1
ATOM 12546 C C . GLU B 1 748 ? -23.688 29.984 12.633 1 95.81 748 GLU B C 1
ATOM 12548 O O . GLU B 1 748 ? -24.781 30.562 12.656 1 95.81 748 GLU B O 1
ATOM 12553 N N . PHE B 1 749 ? -23.156 29.547 13.711 1 96 749 PHE B N 1
ATOM 12554 C CA . PHE B 1 749 ? -23.906 29.469 14.961 1 96 749 PHE B CA 1
ATOM 12555 C C . PHE B 1 749 ? -23.531 30.625 15.883 1 96 749 PHE B C 1
ATOM 12557 O O . PHE B 1 749 ? -22.359 30.906 16.078 1 96 749 PHE B O 1
ATOM 12564 N N . HIS B 1 750 ? -24.531 31.25 16.438 1 94.06 750 HIS B N 1
ATOM 12565 C CA . HIS B 1 750 ? -24.297 32.344 17.375 1 94.06 750 HIS B CA 1
ATOM 12566 C C . HIS B 1 750 ? -25.375 32.375 18.453 1 94.06 750 HIS B C 1
ATOM 12568 O O . HIS B 1 750 ? -25.766 33.438 18.922 1 94.06 750 HIS B O 1
ATOM 12574 N N . ASP B 1 751 ? -25.844 31.203 18.844 1 96 751 ASP B N 1
ATOM 12575 C CA . ASP B 1 751 ? -26.922 31.078 19.797 1 96 751 ASP B CA 1
ATOM 12576 C C . ASP B 1 751 ? -26.406 30.562 21.141 1 96 751 ASP B C 1
ATOM 12578 O O . ASP B 1 751 ? -27.203 30.328 22.062 1 96 751 ASP B O 1
ATOM 12582 N N . ASN B 1 752 ? -25.125 30.391 21.281 1 96.75 752 ASN B N 1
ATOM 12583 C CA . ASN B 1 752 ? -24.484 29.922 22.5 1 96.75 752 ASN B CA 1
ATOM 12584 C C . ASN B 1 752 ? -24.953 28.516 22.875 1 96.75 752 ASN B C 1
ATOM 12586 O O . ASN B 1 752 ? -25.125 28.219 24.062 1 96.75 752 ASN B O 1
ATOM 12590 N N . GLN B 1 753 ? -25.188 27.688 21.875 1 97.56 753 GLN B N 1
ATOM 12591 C CA . GLN B 1 753 ? -25.672 26.344 22.141 1 97.56 753 GLN B CA 1
ATOM 12592 C C . GLN B 1 753 ? -24.766 25.297 21.484 1 97.56 753 GLN B C 1
ATOM 12594 O O . GLN B 1 753 ? -25.203 24.172 21.203 1 97.56 753 GLN B O 1
ATOM 12599 N N . ASN B 1 754 ? -23.562 25.734 21.156 1 98 754 ASN B N 1
ATOM 12600 C CA . ASN B 1 754 ? -22.641 24.797 20.5 1 98 754 ASN B CA 1
ATOM 12601 C C . ASN B 1 754 ? -22.344 23.594 21.375 1 98 754 ASN B C 1
ATOM 12603 O O . ASN B 1 754 ? -22.391 22.453 20.906 1 98 754 ASN B O 1
ATOM 12607 N N . THR B 1 755 ? -22.109 23.797 22.656 1 98.25 755 THR B N 1
ATOM 12608 C CA . THR B 1 755 ? -21.797 22.719 23.609 1 98.25 755 THR B CA 1
ATOM 12609 C C . THR B 1 755 ? -22.953 21.719 23.672 1 98.25 755 THR B C 1
ATOM 12611 O O . THR B 1 755 ? -22.719 20.5 23.609 1 98.25 755 THR B O 1
ATOM 12614 N N . GLN B 1 756 ? -24.125 22.234 23.688 1 97.5 756 GLN B N 1
ATOM 12615 C CA . GLN B 1 756 ? -25.281 21.359 23.781 1 97.5 756 GLN B CA 1
ATOM 12616 C C . GLN B 1 756 ? -25.422 20.5 22.531 1 97.5 756 GLN B C 1
ATOM 12618 O O . GLN B 1 756 ? -25.75 19.328 22.609 1 97.5 756 GLN B O 1
ATOM 12623 N N . ARG B 1 757 ? -25.203 21.062 21.406 1 97.5 757 ARG B N 1
ATOM 12624 C CA . ARG B 1 757 ? -25.297 20.312 20.156 1 97.5 757 ARG B CA 1
ATOM 12625 C C . ARG B 1 757 ? -24.281 19.172 20.141 1 97.5 757 ARG B C 1
ATOM 12627 O O . ARG B 1 757 ? -24.594 18.078 19.672 1 97.5 757 ARG B O 1
ATOM 12634 N N . VAL B 1 758 ? -23.062 19.406 20.641 1 98.12 758 VAL B N 1
ATOM 12635 C CA . VAL B 1 758 ? -22.031 18.375 20.703 1 98.12 758 VAL B CA 1
ATOM 12636 C C . VAL B 1 758 ? -22.469 17.281 21.672 1 98.12 758 VAL B C 1
ATOM 12638 O O . VAL B 1 758 ? -22.359 16.094 21.375 1 98.12 758 VAL B O 1
ATOM 12641 N N . ILE B 1 759 ? -23.016 17.672 22.859 1 97.94 759 ILE B N 1
ATOM 12642 C CA . ILE B 1 759 ? -23.484 16.719 23.844 1 97.94 759 ILE B CA 1
ATOM 12643 C C . ILE B 1 759 ? -24.562 15.828 23.234 1 97.94 759 ILE B C 1
ATOM 12645 O O . ILE B 1 759 ? -24.547 14.609 23.406 1 97.94 759 ILE B O 1
ATOM 12649 N N . ASP B 1 760 ? -25.453 16.438 22.484 1 96 760 ASP B N 1
ATOM 12650 C CA . ASP B 1 760 ? -26.516 15.672 21.828 1 96 760 ASP B CA 1
ATOM 12651 C C . ASP B 1 760 ? -25.938 14.633 20.875 1 96 760 ASP B C 1
ATOM 12653 O O . ASP B 1 760 ? -26.422 13.5 20.828 1 96 760 ASP B O 1
ATOM 12657 N N . GLU B 1 761 ? -24.953 15.031 20.125 1 95.75 761 GLU B N 1
ATOM 12658 C CA . GLU B 1 761 ? -24.312 14.109 19.188 1 95.75 761 GLU B CA 1
ATOM 12659 C C . GLU B 1 761 ? -23.672 12.945 19.938 1 95.75 761 GLU B C 1
ATOM 12661 O O . GLU B 1 761 ? -23.766 11.797 19.5 1 95.75 761 GLU B O 1
ATOM 12666 N N . LEU B 1 762 ? -22.953 13.188 21.016 1 96.75 762 LEU B N 1
ATOM 12667 C CA . LEU B 1 762 ? -22.266 12.164 21.797 1 96.75 762 LEU B CA 1
ATOM 12668 C C . LEU B 1 762 ? -23.266 11.195 22.422 1 96.75 762 LEU B C 1
ATOM 12670 O O . LEU B 1 762 ? -22.984 10 22.531 1 96.75 762 LEU B O 1
ATOM 12674 N N . VAL B 1 763 ? -24.422 11.711 22.828 1 95.44 763 VAL B N 1
ATOM 12675 C CA . VAL B 1 763 ? -25.484 10.867 23.375 1 95.44 763 VAL B CA 1
ATOM 12676 C C . VAL B 1 763 ? -26.047 9.969 22.266 1 95.44 763 VAL B C 1
ATOM 12678 O O . VAL B 1 763 ? -26.188 8.758 22.453 1 95.44 763 VAL B O 1
ATOM 12681 N N . ASN B 1 764 ? -26.281 10.578 21.156 1 90.75 764 ASN B N 1
ATOM 12682 C CA . ASN B 1 764 ? -26.828 9.844 20.016 1 90.75 764 ASN B CA 1
ATOM 12683 C C . ASN B 1 764 ? -25.891 8.711 19.578 1 90.75 764 ASN B C 1
ATOM 12685 O O . ASN B 1 764 ? -26.359 7.656 19.141 1 90.75 764 ASN B O 1
ATOM 12689 N N . ASP B 1 765 ? -24.594 8.93 19.719 1 91.19 765 ASP B N 1
ATOM 12690 C CA . ASP B 1 765 ? -23.609 7.949 19.297 1 91.19 765 ASP B CA 1
ATOM 12691 C C . ASP B 1 765 ? -23.312 6.941 20.406 1 91.19 765 ASP B C 1
ATOM 12693 O O . ASP B 1 765 ? -22.516 6.012 20.203 1 91.19 765 ASP B O 1
ATOM 12697 N N . GLY B 1 766 ? -23.859 7.16 21.562 1 89.62 766 GLY B N 1
ATOM 12698 C CA . GLY B 1 766 ? -23.672 6.242 22.688 1 89.62 766 GLY B CA 1
ATOM 12699 C C . GLY B 1 766 ? -22.375 6.453 23.422 1 89.62 766 GLY B C 1
ATOM 12700 O O . GLY B 1 766 ? -21.938 5.582 24.188 1 89.62 766 GLY B O 1
ATOM 12701 N N . VAL B 1 767 ? -21.672 7.539 23.109 1 94.06 767 VAL B N 1
ATOM 12702 C CA . VAL B 1 767 ? -20.453 7.887 23.828 1 94.06 767 VAL B CA 1
ATOM 12703 C C . VAL B 1 767 ? -20.797 8.266 25.266 1 94.06 767 VAL B C 1
ATOM 12705 O O . VAL B 1 767 ? -20.188 7.746 26.219 1 94.06 767 VAL B O 1
ATOM 12708 N N . LEU B 1 768 ? -21.766 9.195 25.344 1 96.31 768 LEU B N 1
ATOM 12709 C CA . LEU B 1 768 ? -22.391 9.5 26.625 1 96.31 768 LEU B CA 1
ATOM 12710 C C . LEU B 1 768 ? -23.609 8.617 26.875 1 96.31 768 LEU B C 1
ATOM 12712 O O . LEU B 1 768 ? -24.594 8.695 26.125 1 96.31 768 LEU B O 1
ATOM 12716 N N . GLN B 1 769 ? -23.547 7.805 27.875 1 92.12 769 GLN B N 1
ATOM 12717 C CA . GLN B 1 769 ? -24.594 6.844 28.172 1 92.12 769 GLN B CA 1
ATOM 12718 C C . GLN B 1 769 ? -25.516 7.359 29.281 1 92.12 769 GLN B C 1
ATOM 12720 O O . GLN B 1 769 ? -25.047 7.781 30.344 1 92.12 769 GLN B O 1
ATOM 12725 N N . ARG B 1 770 ? -26.75 7.203 29 1 88.5 770 ARG B N 1
ATOM 12726 C CA . ARG B 1 770 ? -27.719 7.59 30.031 1 88.5 770 ARG B CA 1
ATOM 12727 C C . ARG B 1 770 ? -27.953 6.461 31.016 1 88.5 770 ARG B C 1
ATOM 12729 O O . ARG B 1 770 ? -27.781 5.285 30.688 1 88.5 770 ARG B O 1
ATOM 12736 N N . LYS B 1 771 ? -28.234 6.855 32.312 1 84.69 771 LYS B N 1
ATOM 12737 C CA . LYS B 1 771 ? -28.516 5.879 33.344 1 84.69 771 LYS B CA 1
ATOM 12738 C C . LYS B 1 771 ? -29.812 5.125 33.062 1 84.69 771 LYS B C 1
ATOM 12740 O O . LYS B 1 771 ? -30.766 5.703 32.562 1 84.69 771 LYS B O 1
#

Organism: Staphylococcus carnosus (strain TM300) (NCBI:txid396513)

Solvent-accessible surface area (backbone atoms only — not comparable to full-atom values): 81039 Å² total; per-residue (Å²): 84,34,42,81,77,44,73,38,41,54,45,15,27,78,75,40,86,39,45,61,37,36,27,36,28,41,74,83,76,44,74,38,77,45,47,47,89,74,61,76,87,47,69,38,81,61,48,74,48,89,60,72,66,39,76,38,34,33,35,24,53,65,88,39,66,33,40,30,30,34,55,91,38,28,32,20,38,14,48,33,42,58,57,82,50,91,53,28,44,63,61,46,76,45,74,70,40,80,55,47,44,80,43,78,53,97,40,24,38,33,40,32,34,68,81,81,64,53,68,51,67,64,56,75,67,64,77,37,74,45,78,43,82,74,46,72,84,41,77,81,60,91,88,58,75,52,61,35,35,41,38,38,48,86,47,32,38,30,27,38,30,53,41,78,95,72,24,21,34,26,40,30,24,45,37,51,44,74,54,43,82,71,69,62,42,79,50,67,82,46,84,54,25,39,31,44,30,52,92,88,48,71,47,79,41,48,47,69,55,35,67,56,42,14,50,42,80,48,65,74,81,52,47,83,56,39,81,56,51,33,40,33,33,51,73,91,37,55,35,39,35,36,71,56,83,91,38,42,25,44,33,38,52,59,67,64,72,52,46,45,74,43,27,46,71,46,76,44,82,53,92,66,25,38,37,40,32,38,40,47,39,50,64,58,79,71,75,56,45,30,33,20,33,81,60,31,46,76,53,27,59,44,42,66,84,49,88,36,31,40,38,28,59,30,46,50,73,60,49,72,65,50,79,52,50,72,34,45,34,20,30,16,31,89,63,30,75,62,52,65,43,51,44,53,92,49,92,90,54,84,74,40,56,74,45,62,36,64,55,96,67,26,21,44,32,36,28,39,48,98,85,30,26,36,26,42,30,41,42,70,47,56,69,66,42,36,70,68,43,43,49,41,42,53,50,22,58,65,46,22,59,56,52,48,64,74,40,63,97,48,42,33,37,40,24,26,21,65,52,10,44,46,68,83,44,28,21,43,48,48,45,52,59,53,64,68,36,82,58,45,58,32,45,58,36,36,39,32,22,74,85,21,90,51,34,65,61,48,34,70,74,50,40,83,35,44,33,44,52,88,34,58,65,39,47,25,48,56,62,50,37,57,32,38,39,16,21,43,64,64,48,14,68,73,30,80,77,75,87,42,63,69,61,47,50,42,46,31,63,34,38,25,41,31,42,39,80,58,66,72,53,52,59,42,59,68,31,64,91,60,24,63,80,23,54,90,62,48,73,56,35,71,53,31,32,48,27,30,18,72,56,34,45,51,55,42,10,68,34,68,40,36,68,84,36,46,39,71,36,26,53,31,53,63,39,87,47,54,51,46,91,84,44,67,26,35,35,42,31,66,54,80,57,75,94,47,45,61,37,41,78,72,67,45,44,83,74,30,67,68,48,48,54,52,50,52,53,50,52,47,30,48,75,68,72,43,47,91,35,40,32,36,30,44,49,60,81,46,43,77,63,41,52,80,74,44,64,92,55,47,83,36,56,38,67,55,55,77,70,46,41,36,35,23,41,30,40,33,27,51,58,40,42,62,55,59,57,26,42,64,20,60,20,34,44,33,30,49,43,60,55,43,68,58,53,43,56,71,56,34,56,53,46,84,56,44,90,85,57,41,52,46,46,78,17,63,43,65,66,47,41,53,50,52,49,52,50,35,61,74,52,71,47,64,76,53,67,67,29,52,52,30,37,40,50,54,42,57,67,86,79,60,49,18,41,56,45,49,51,51,51,36,40,76,70,55,60,47,31,71,109,83,35,41,80,77,43,72,39,41,55,45,16,28,79,74,39,86,40,46,61,38,37,29,37,27,41,73,83,74,43,74,38,75,45,48,47,88,74,60,75,87,48,70,39,82,63,47,75,48,89,62,71,65,40,75,39,33,35,34,25,51,65,89,39,66,34,40,30,30,34,55,91,39,29,32,22,39,12,48,33,40,58,56,81,48,93,52,27,46,63,62,46,78,46,74,71,39,80,54,50,45,79,44,79,52,94,40,24,39,32,40,32,34,68,83,80,66,53,70,50,68,66,57,75,68,64,78,40,75,44,78,44,81,74,47,71,84,41,76,79,60,92,88,60,74,52,62,36,36,41,40,38,47,87,48,32,38,28,27,37,30,53,40,78,95,71,23,22,34,25,40,29,23,46,37,50,45,74,55,44,83,70,69,62,43,78,51,67,82,45,86,53,27,40,31,46,31,53,92,89,48,71,48,78,42,50,48,68,55,34,67,56,40,14,50,43,81,48,66,74,80,51,47,84,56,38,80,55,51,32,41,34,32,50,74,90,36,58,35,40,35,35,73,56,84,89,39,41,26,45,30,39,53,58,67,63,72,51,46,43,72,43,28,46,69,45,75,46,80,55,91,66,26,39,37,40,32,38,39,46,39,51,64,57,80,70,77,56,44,30,33,21,34,78,60,31,47,76,54,25,58,43,43,66,84,50,88,37,31,40,38,28,58,28,46,49,74,62,50,72,64,49,75,55,48,72,34,44,32,20,31,16,32,91,64,30,74,63,50,65,44,51,45,53,91,50,91,90,54,84,75,41,59,74,46,63,36,64,56,96,68,27,22,45,33,38,28,38,48,98,86,30,28,37,27,43,30,41,42,70,47,57,71,65,42,37,69,68,42,43,48,40,43,52,51,22,58,66,46,22,59,57,51,48,62,74,40,63,96,48,43,32,37,39,25,26,22,64,51,10,42,45,69,83,44,28,21,42,47,48,43,51,58,53,65,68,36,81,59,44,58,33,45,57,36,36,39,32,22,75,84,21,91,53,34,65,62,49,35,71,75,51,41,82,35,44,33,45,50,89,34,59,65,38,46,25,48,59,62,50,38,56,32,36,39,16,22,43,66,64,46,13,66,72,29,79,78,74,86,43,62,69,60,47,52,42,46,30,61,34,39,24,40,31,41,38,81,58,67,74,54,51,61,42,58,69,32,64,90,60,24,63,78,22,54,88,61,48,73,57,35,71,53,31,34,48,27,30,20,72,57,35,45,52,54,42,12,68,34,68,40,38,67,83,36,46,37,72,36,27,52,31,54,64,37,87,47,54,50,46,91,83,44,66,28,34,36,44,32,65,56,82,59,77,93,47,45,58,37,41,77,70,67,45,43,83,75,30,68,70,47,49,54,52,50,53,52,52,51,46,30,48,74,69,73,43,49,89,37,40,32,36,29,44,51,60,82,47,43,77,65,40,52,79,75,46,64,93,55,47,83,36,54,37,67,53,55,76,69,46,40,36,35,23,41,31,42,33,25,51,57,40,44,63,55,60,55,26,42,64,21,61,20,34,45,34,29,50,42,61,56,44,68,58,54,44,56,72,56,34,58,53,47,83,57,43,91,85,56,40,50,45,47,78,18,61,44,67,68,47,40,54,49,52,51,51,50,35,60,74,54,71,47,64,76,54,68,67,29,52,52,30,38,41,51,54,43,57,67,85,79,61,48,17,44,56,46,49,51,52,50,35,40,74,70,56,59,46,30,71,108